Protein AF-0000000080789515 (afdb_homodimer)

pLDDT: mean 96.83, std 2.17, range [85.69, 98.94]

Solvent-accessible surface area (backbone atoms only — not comparable to full-atom values): 52303 Å² total; per-residue (Å²): 117,36,32,25,29,46,46,49,43,50,52,41,37,74,74,63,33,57,48,31,25,24,32,65,31,60,49,40,24,45,44,29,40,42,40,62,75,37,75,84,45,47,44,69,44,63,20,60,35,38,47,27,17,39,14,14,15,46,19,24,22,76,66,76,45,67,15,26,25,36,32,26,30,52,54,27,44,30,49,23,41,37,47,41,36,22,24,30,62,54,40,36,39,30,44,36,37,25,29,30,51,31,89,36,56,56,96,46,69,44,22,31,79,51,71,46,34,48,48,43,38,53,84,56,69,60,59,67,48,57,91,42,39,81,44,76,49,70,56,84,47,42,78,49,44,44,60,52,56,38,48,44,50,27,54,14,65,12,59,64,24,11,18,23,39,39,33,41,32,28,54,35,27,64,35,66,32,77,83,62,89,61,92,71,70,64,56,68,54,60,65,59,69,67,57,52,54,53,48,50,51,54,57,68,71,38,76,41,47,34,35,36,32,28,45,44,14,74,39,72,66,22,21,50,26,49,38,53,43,27,69,64,28,32,36,37,28,36,40,22,63,41,40,19,27,27,45,70,64,69,43,44,35,95,74,75,70,50,69,74,30,50,27,38,39,35,28,43,46,93,67,86,68,46,68,60,80,46,61,70,81,42,49,31,38,34,39,13,57,59,72,72,55,73,64,34,71,80,73,88,76,82,64,76,42,76,39,49,15,38,60,32,63,52,42,70,68,58,85,68,76,62,36,64,70,43,28,54,51,45,43,51,50,30,53,53,53,52,51,50,50,53,54,47,45,62,53,46,67,72,38,72,57,28,44,41,54,47,54,24,31,48,50,41,73,65,60,53,94,78,26,31,37,33,28,44,78,61,60,42,66,89,49,32,91,65,46,78,76,27,41,38,40,54,40,47,34,55,42,68,17,40,41,53,10,15,39,52,24,33,12,69,73,79,29,46,24,38,29,31,25,26,53,57,36,46,46,46,16,32,54,66,34,38,44,50,33,35,66,71,75,49,40,32,37,26,36,38,29,48,30,45,47,43,43,59,65,26,45,49,29,27,36,61,56,32,74,85,32,65,25,58,74,67,72,46,46,69,59,26,67,47,84,84,69,60,73,49,53,41,39,46,63,61,74,24,42,59,48,81,43,63,48,42,87,46,47,62,62,49,52,51,53,37,64,70,46,82,31,48,18,27,37,37,32,48,29,48,86,62,124,118,37,31,25,29,47,46,50,43,51,51,41,36,74,74,63,32,58,49,31,24,26,32,66,30,60,50,40,25,45,46,29,42,42,40,63,76,38,73,84,45,47,43,70,43,62,19,59,35,36,46,28,17,40,14,16,16,47,18,23,22,76,67,76,46,66,14,26,23,35,29,27,31,51,53,26,45,30,48,24,40,37,48,40,37,22,25,31,64,54,40,36,39,30,44,36,37,26,29,30,51,31,90,35,57,57,96,47,69,44,24,32,77,52,71,46,37,50,48,42,37,54,84,56,71,61,59,67,48,55,92,41,39,82,44,75,49,71,56,83,47,42,80,48,44,44,59,49,54,38,48,44,51,27,54,14,66,12,58,63,25,11,17,23,40,40,33,40,32,29,56,34,27,62,36,65,30,77,83,61,89,61,92,73,72,64,55,67,54,62,65,60,68,68,58,51,53,53,49,49,52,54,55,67,72,38,76,40,49,34,34,36,34,29,45,44,14,74,40,72,66,22,20,50,26,48,39,53,42,28,67,64,27,31,37,36,28,35,40,22,63,41,39,20,29,27,45,70,65,70,44,44,36,96,73,76,70,51,68,73,31,49,27,38,40,34,28,43,48,93,67,84,69,46,69,61,81,46,63,71,80,43,48,30,38,35,40,14,56,57,73,73,53,72,62,34,70,81,73,87,75,81,62,76,42,77,39,49,16,37,62,32,64,53,43,70,68,57,84,67,74,61,36,63,72,44,28,53,52,46,44,50,51,30,52,52,52,52,52,52,50,53,54,48,44,60,53,45,67,70,38,76,58,27,44,42,54,47,53,23,31,50,50,41,72,66,59,53,93,77,25,32,36,32,28,43,77,58,59,41,65,89,48,32,90,64,47,78,77,28,40,38,40,54,40,48,34,56,44,69,16,39,42,53,10,16,39,50,23,32,11,69,72,78,29,47,26,37,28,30,24,25,53,56,35,46,47,46,15,31,54,67,34,38,44,49,33,36,66,72,74,48,39,32,36,26,35,37,30,49,31,44,46,43,43,58,65,26,45,50,30,28,37,61,54,32,77,85,33,64,24,58,74,65,71,47,46,70,59,25,68,47,83,84,69,60,72,50,53,42,39,45,62,61,73,24,42,61,48,81,42,65,48,44,88,46,48,63,62,50,52,51,53,37,63,69,46,82,30,48,19,27,37,37,32,48,30,47,83,64,125

Secondary structure (DSSP, 8-state):
-EEHHHHHHHHHHHTT--EEEE---GGGHHHHHHHHH-TTSPEEEE-SSHHHHHHHHHHHHHTTS--EEEE-HHHHHHHHHHHHHHHHHTT--EEEEEEE--S-SSSSTTS--STHHHHT--S-GGGGTGGG-SEEEE--SGGGHHHHHHHHHHHHTSSSP-EEEEEEEHHHHHSEE---------------HHHHHHHHHHHHH-SSEEEEESSTTSSHHHHHHHHHHHHHHT--EETSBSSBB---STTEES---GGG-SEEEEES-S--S-TTT----SEEEEEESSTT-TT-S------SEEEE--HHHHHHH------HHHHHHHHHHHHHHHHHHHHHHHHHHTSSSBPHHHHHHHHHHH--TT-EEEEES---GGGS---TTSEE---TT--TTHHHHHHHHHHTTT--EEEEEEHHHHHHT-HHHHHHHHHHH---EEEEEEE-SB-HHHHHHHHHH-TT-HHHHHT--TTTB-----GGGGGGGGT-EEEEE--GGGHHHHHHHHHHSSSEEEEEEEB-S--/-EEHHHHHHHHHHHHT--EEEE---GGGHHHHHHHHH-TTSPEEEE-SSHHHHHHHHHHHHHTTS--EEEE-HHHHHHHHHHHHHHHHHTT--EEEEEEE--S-SSSSTTS--STHHHHT--S-GGGGTGGG-SEEEE--SGGGHHHHHHHHHHHHHSSSP-EEEEEEEHHHHHSEE---------------HHHHHHHHHHHHH-SSEEEEESSTTSSHHHHHHHHHHHHHHT--EETSBSSBB---STTEES---GGG-SEEEEES-S--S-TTT----SEEEEEESSTT-TT-S------SEEEE--HHHHHHH------HHHHHHHHHHHHHHHHHHHHHHHHHTTSSSBPHHHHHHHHHHH--TT-EEEEES---GGGS---TTSEE---TT--TTHHHHHHHHHHTTT--EEEEEEHHHHHHT-HHHHHHHHHHH---EEEEEEE-SB-HHHHHHHHHH-TT-HHHHHT--TTTB-----GGGGGGGGT-EEEEE--GGGHHHHHHHHHHSSSEEEEEEEB-S--

InterPro domains:
  IPR011766 Thiamine pyrophosphate enzyme, TPP-binding [PF02775] (389-525)
  IPR012001 Thiamine pyrophosphate enzyme, N-terminal TPP-binding domain [PF02776] (4-126)
  IPR029035 DHS-like NAD/FAD-binding domain superfamily [SSF52467] (189-367)
  IPR029061 Thiamin diphosphate-binding fold [SSF52518] (3-180)
  IPR029061 Thiamin diphosphate-binding fold [SSF52518] (353-530)
  IPR045229 Thiamine pyrophosphate enzyme [PTHR18968] (3-528)

Nearest PDB structures (foldseek):
  5d6r-assembly1_B  TM=8.059E-01  e=1.073E-26  Klebsiella pneumoniae
  2vjy-assembly1_B  TM=7.446E-01  e=4.495E-21  Kluyveromyces lactis
  2vk1-assembly2_D  TM=7.407E-01  e=8.410E-21  Saccharomyces cerevisiae
  1qpb-assembly1_A  TM=7.301E-01  e=4.961E-20  Saccharomyces pastorianus Weihenstephan 34/70
  2w93-assembly1_A  TM=7.171E-01  e=2.031E-19  Saccharomyces cerevisiae

Sequence (1062 aa):
MDSGARLILKSLQDLGVDKIFMVSGTDYAAFIEEKVRDPSLPDFVIVPHEITATAAAIGYSLSGKIGVVAVHTIPGTTNALGMIINAFTSRIPLIVIAGRSPYTETGSPASRNLRIHWTQEARDQGEIVRQWVKYDFEIRRTEQIPEVIARAYQIAFSEPKGPVYIVIPREVSIEKSEYRKVRVSTFEPGMKREDLVKAKKMIEESERPIIITWRGGRRKEWFDSIKTFADKVGIPVLNYIGEVVNYSGEMGLDRIDLSTVDLAIVVEAEVPYIPKKTKFDGKIIKVDVDPSYSYIPFYGFPCDLCIQSTVSEFFDQLDVKEKKEWKEKVKELRLQQEKKKEEEIEQLRKRRSIHPRYLSYVIGKVIGKDDVILNEYPFNPRYTKLDFGQYFADPSFGHLGWALGASFGVSLTNRKVIATVGDGAFIFGVPEAFYYAISTYGGNVTVIIYDNGGWLASAEAVEEVFPEGLAKAKQYFPGADFKRYNIGETAKVFGGYYRLVEDVNEVEESVREAYNFRGISVLQVIVDRVRMDSGARLILKSLQDLGVDKIFMVSGTDYAAFIEEKVRDPSLPDFVIVPHEITATAAAIGYSLSGKIGVVAVHTIPGTTNALGMIINAFTSRIPLIVIAGRSPYTETGSPASRNLRIHWTQEARDQGEIVRQWVKYDFEIRRTEQIPEVIARAYQIAFSEPKGPVYIVIPREVSIEKSEYRKVRVSTFEPGMKREDLVKAKKMIEESERPIIITWRGGRRKEWFDSIKTFADKVGIPVLNYIGEVVNYSGEMGLDRIDLSTVDLAIVVEAEVPYIPKKTKFDGKIIKVDVDPSYSYIPFYGFPCDLCIQSTVS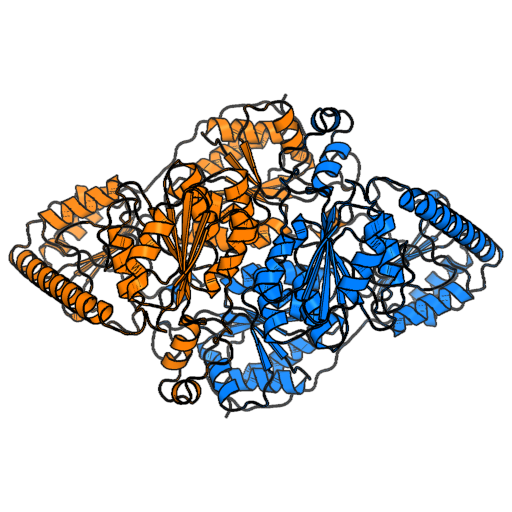EFFDQLDVKEKKEWKEKVKELRLQQEKKKEEEIEQLRKRRSIHPRYLSYVIGKVIGKDDVILNEYPFNPRYTKLDFGQYFADPSFGHLGWALGASFGVSLTNRKVIATVGDGAFIFGVPEAFYYAISTYGGNVTVIIYDNGGWLASAEAVEEVFPEGLAKAKQYFPGADFKRYNIGETAKVFGGYYRLVEDVNEVEESVREAYNFRGISVLQVIVDRVR

Structure (mmCIF, N/CA/C/O backbone):
data_AF-0000000080789515-model_v1
#
loop_
_entity.id
_entity.type
_entity.pdbx_description
1 polymer '2-oxoacid oxidoreductase (ferredoxin)'
#
loop_
_atom_site.group_PDB
_atom_site.id
_atom_site.type_symbol
_atom_site.label_atom_id
_atom_site.label_alt_id
_atom_site.label_comp_id
_atom_site.label_asym_id
_atom_site.label_entity_id
_atom_site.label_seq_id
_atom_site.pdbx_PDB_ins_code
_atom_site.Cartn_x
_atom_site.Cartn_y
_atom_site.Cartn_z
_atom_site.occupancy
_atom_site.B_iso_or_equiv
_atom_site.auth_seq_id
_atom_site.auth_comp_id
_atom_site.auth_asym_id
_atom_site.auth_atom_id
_atom_site.pdbx_PDB_model_num
ATOM 1 N N . MET A 1 1 ? -38.531 2.799 2.861 1 91.19 1 MET A N 1
ATOM 2 C CA . MET A 1 1 ? -37.344 3.18 2.072 1 91.19 1 MET A CA 1
ATOM 3 C C . MET A 1 1 ? -36.062 2.922 2.848 1 91.19 1 MET A C 1
ATOM 5 O O . MET A 1 1 ? -36.031 3.068 4.07 1 91.19 1 MET A O 1
ATOM 9 N N . ASP A 1 2 ? -35.125 2.416 2.135 1 94.38 2 ASP A N 1
ATOM 10 C CA . ASP A 1 2 ? -33.875 2.057 2.75 1 94.38 2 ASP A CA 1
ATOM 11 C C . ASP A 1 2 ? -32.75 3.039 2.35 1 94.38 2 ASP A C 1
ATOM 13 O O . ASP A 1 2 ? -32.812 3.639 1.274 1 94.38 2 ASP A O 1
ATOM 17 N N . SER A 1 3 ? -31.859 3.287 3.27 1 97.12 3 SER A N 1
ATOM 18 C CA . SER A 1 3 ? -30.688 4.105 2.926 1 97.12 3 SER A CA 1
ATOM 19 C C . SER A 1 3 ? -29.828 3.43 1.865 1 97.12 3 SER A C 1
ATOM 21 O O . SER A 1 3 ? -29.938 2.221 1.646 1 97.12 3 SER A O 1
ATOM 23 N N . GLY A 1 4 ? -29.047 4.211 1.137 1 98.12 4 GLY A N 1
ATOM 24 C CA . GLY A 1 4 ? -28.125 3.637 0.176 1 98.12 4 GLY A CA 1
ATOM 25 C C . GLY A 1 4 ? -27.25 2.551 0.768 1 98.12 4 GLY A C 1
ATOM 26 O O . GLY A 1 4 ? -27.031 1.507 0.146 1 98.12 4 GLY A O 1
ATOM 27 N N . ALA A 1 5 ? -26.734 2.75 1.96 1 98.19 5 ALA A N 1
ATOM 28 C CA . ALA A 1 5 ? -25.906 1.765 2.641 1 98.19 5 ALA A CA 1
ATOM 29 C C . ALA A 1 5 ? -26.656 0.463 2.871 1 98.19 5 ALA A C 1
ATOM 31 O O . ALA A 1 5 ? -26.125 -0.625 2.639 1 98.19 5 ALA A O 1
ATOM 32 N N . ARG A 1 6 ? -27.875 0.578 3.328 1 97.94 6 ARG A N 1
ATOM 33 C CA . ARG A 1 6 ? -28.688 -0.613 3.574 1 97.94 6 ARG A CA 1
ATOM 34 C C . ARG A 1 6 ? -28.969 -1.364 2.275 1 97.94 6 ARG A C 1
ATOM 36 O O . ARG A 1 6 ? -28.922 -2.596 2.242 1 97.94 6 ARG A O 1
ATOM 43 N N . LEU A 1 7 ? -29.297 -0.606 1.227 1 98.25 7 LEU A N 1
ATOM 44 C CA . LEU A 1 7 ? -29.562 -1.22 -0.071 1 98.25 7 LEU A CA 1
ATOM 45 C C . LEU A 1 7 ? -28.344 -2.016 -0.551 1 98.25 7 LEU A C 1
ATOM 47 O O . LEU A 1 7 ? -28.5 -3.117 -1.087 1 98.25 7 LEU A O 1
ATOM 51 N N . ILE A 1 8 ? -27.141 -1.498 -0.372 1 98.56 8 ILE A N 1
ATOM 52 C CA . ILE A 1 8 ? -25.922 -2.178 -0.775 1 98.56 8 ILE A CA 1
ATOM 53 C C . ILE A 1 8 ? -25.75 -3.459 0.04 1 98.56 8 ILE A C 1
ATOM 55 O O . ILE A 1 8 ? -25.531 -4.535 -0.521 1 98.56 8 ILE A O 1
ATOM 59 N N . LEU A 1 9 ? -25.844 -3.365 1.346 1 98.44 9 LEU A N 1
ATOM 60 C CA . LEU A 1 9 ? -25.641 -4.504 2.236 1 98.44 9 LEU A CA 1
ATOM 61 C C . LEU A 1 9 ? -26.672 -5.598 1.967 1 98.44 9 LEU A C 1
ATOM 63 O O . LEU A 1 9 ? -26.312 -6.781 1.92 1 98.44 9 LEU A O 1
ATOM 67 N N . LYS A 1 10 ? -27.922 -5.219 1.747 1 97.56 10 LYS A N 1
ATOM 68 C CA . LYS A 1 10 ? -28.984 -6.188 1.458 1 97.56 10 LYS A CA 1
ATOM 69 C C . LYS A 1 10 ? -28.75 -6.867 0.112 1 97.56 10 LYS A C 1
ATOM 71 O O . LYS A 1 10 ? -28.953 -8.078 -0.025 1 97.56 10 LYS A O 1
ATOM 76 N N . SER A 1 11 ? -28.391 -6.027 -0.864 1 97.81 11 SER A N 1
ATOM 77 C CA . SER A 1 11 ? -28.109 -6.578 -2.188 1 97.81 11 SER A CA 1
ATOM 78 C C . SER A 1 11 ? -26.969 -7.586 -2.145 1 97.81 11 SER A C 1
ATOM 80 O O . SER A 1 11 ? -27.047 -8.633 -2.787 1 97.81 11 SER A O 1
ATOM 82 N N . LEU A 1 12 ? -25.922 -7.289 -1.385 1 98.38 12 LEU A N 1
ATOM 83 C CA . LEU A 1 12 ? -24.797 -8.211 -1.224 1 98.38 12 LEU A CA 1
ATOM 84 C C . LEU A 1 12 ? -25.234 -9.477 -0.495 1 98.38 12 LEU A C 1
ATOM 86 O O . LEU A 1 12 ? -24.844 -10.578 -0.878 1 98.38 12 LEU A O 1
ATOM 90 N N . GLN A 1 13 ? -26 -9.281 0.517 1 97.69 13 GLN A N 1
ATOM 91 C CA . GLN A 1 13 ? -26.516 -10.414 1.277 1 97.69 13 GLN A CA 1
ATOM 92 C C . GLN A 1 13 ? -27.328 -11.352 0.387 1 97.69 13 GLN A C 1
ATOM 94 O O . GLN A 1 13 ? -27.203 -12.57 0.489 1 97.69 13 GLN A O 1
ATOM 99 N N . ASP A 1 14 ? -28.141 -10.75 -0.471 1 96.62 14 ASP A N 1
ATOM 100 C CA . ASP A 1 14 ? -28.969 -11.523 -1.387 1 96.62 14 ASP A CA 1
ATOM 101 C C . ASP A 1 14 ? -28.109 -12.367 -2.332 1 96.62 14 ASP A C 1
ATOM 103 O O . ASP A 1 14 ? -28.547 -13.43 -2.781 1 96.62 14 ASP A O 1
ATOM 107 N N . LEU A 1 15 ? -26.938 -11.891 -2.596 1 97.19 15 LEU A N 1
ATOM 108 C CA . LEU A 1 15 ? -26.031 -12.609 -3.479 1 97.19 15 LEU A CA 1
ATOM 109 C C . LEU A 1 15 ? -25.297 -13.711 -2.723 1 97.19 15 LEU A C 1
ATOM 111 O O . LEU A 1 15 ? -24.594 -14.531 -3.33 1 97.19 15 LEU A O 1
ATOM 115 N N . GLY A 1 16 ? -25.359 -13.695 -1.408 1 97.25 16 GLY A N 1
ATOM 116 C CA . GLY A 1 16 ? -24.719 -14.734 -0.607 1 97.25 16 GLY A CA 1
ATOM 117 C C . GLY A 1 16 ? -23.5 -14.234 0.156 1 97.25 16 GLY A C 1
ATOM 118 O O . GLY A 1 16 ? -22.75 -15.031 0.72 1 97.25 16 GLY A O 1
ATOM 119 N N . VAL A 1 17 ? -23.312 -12.938 0.226 1 98.5 17 VAL A N 1
ATOM 120 C CA . VAL A 1 17 ? -22.203 -12.375 0.977 1 98.5 17 VAL A CA 1
ATOM 121 C C . VAL A 1 17 ? -22.516 -12.406 2.471 1 98.5 17 VAL A C 1
ATOM 123 O O . VAL A 1 17 ? -23.547 -11.891 2.906 1 98.5 17 VAL A O 1
ATOM 126 N N . ASP A 1 18 ? -21.578 -12.953 3.223 1 98.06 18 ASP A N 1
ATOM 127 C CA . ASP A 1 18 ? -21.812 -13.039 4.66 1 98.06 18 ASP A CA 1
ATOM 128 C C . ASP A 1 18 ? -20.797 -12.203 5.43 1 98.06 18 ASP A C 1
ATOM 130 O O . ASP A 1 18 ? -21.016 -11.875 6.602 1 98.06 18 ASP A O 1
ATOM 134 N N . LYS A 1 19 ? -19.719 -11.883 4.758 1 98.25 19 LYS A N 1
ATOM 135 C CA . LYS A 1 19 ? -18.672 -11.086 5.402 1 98.25 19 LYS A CA 1
ATOM 136 C C . LYS A 1 19 ? -18.156 -10 4.469 1 98.25 19 LYS A C 1
ATOM 138 O O . LYS A 1 19 ? -18.016 -10.227 3.264 1 98.25 19 LYS A O 1
ATOM 143 N N . ILE A 1 20 ? -17.859 -8.914 5.016 1 98.75 20 ILE A N 1
ATOM 144 C CA . ILE A 1 20 ? -17.141 -7.824 4.359 1 98.75 20 ILE A CA 1
ATOM 145 C C . ILE A 1 20 ? -15.867 -7.504 5.133 1 98.75 20 ILE A C 1
ATOM 147 O O . ILE A 1 20 ? -15.922 -7.094 6.293 1 98.75 20 ILE A O 1
ATOM 151 N N . PHE A 1 21 ? -14.719 -7.812 4.543 1 98.81 21 PHE A N 1
ATOM 152 C CA . PHE A 1 21 ? -13.461 -7.379 5.137 1 98.81 21 PHE A CA 1
ATOM 153 C C . PHE A 1 21 ? -13.297 -5.867 5.02 1 98.81 21 PHE A C 1
ATOM 155 O O . PHE A 1 21 ? -13.391 -5.312 3.922 1 98.81 21 PHE A O 1
ATOM 162 N N . MET A 1 22 ? -13.008 -5.207 6.148 1 97.75 22 MET A N 1
ATOM 163 C CA . MET A 1 22 ? -13.242 -3.768 6.113 1 97.75 22 MET A CA 1
ATOM 164 C C . MET A 1 22 ? -12.102 -3.016 6.793 1 97.75 22 MET A C 1
ATOM 166 O O . MET A 1 22 ? -11.602 -3.441 7.836 1 97.75 22 MET A O 1
ATOM 170 N N . VAL A 1 23 ? -11.641 -2.008 6.129 1 97.19 23 VAL A N 1
ATOM 171 C CA . VAL A 1 23 ? -10.922 -0.888 6.727 1 97.19 23 VAL A CA 1
ATOM 172 C C . VAL A 1 23 ? -11.75 0.387 6.598 1 97.19 23 VAL A C 1
ATOM 174 O O . VAL A 1 23 ? -11.727 1.047 5.555 1 97.19 23 VAL A O 1
ATOM 177 N N . SER A 1 24 ? -12.367 0.762 7.656 1 93.69 24 SER A N 1
ATOM 178 C CA . SER A 1 24 ? -13.398 1.795 7.617 1 93.69 24 SER A CA 1
ATOM 179 C C . SER A 1 24 ? -12.781 3.189 7.707 1 93.69 24 SER A C 1
ATOM 181 O O . SER A 1 24 ? -11.594 3.334 8 1 93.69 24 SER A O 1
ATOM 183 N N . GLY A 1 25 ? -13.508 4.098 7.391 1 93.94 25 GLY A N 1
ATOM 184 C CA . GLY A 1 25 ? -13.234 5.523 7.516 1 93.94 25 GLY A CA 1
ATOM 185 C C . GLY A 1 25 ? -14.484 6.355 7.707 1 93.94 25 GLY A C 1
ATOM 186 O O . GLY A 1 25 ? -15.555 5.816 7.996 1 93.94 25 GLY A O 1
ATOM 187 N N . THR A 1 26 ? -14.297 7.617 7.617 1 94 26 THR A N 1
ATOM 188 C CA . THR A 1 26 ? -15.383 8.555 7.867 1 94 26 THR A CA 1
ATOM 189 C C . THR A 1 26 ? -16.484 8.391 6.828 1 94 26 THR A C 1
ATOM 191 O O . THR A 1 26 ? -17.609 8.883 7.02 1 94 26 THR A O 1
ATOM 194 N N . ASP A 1 27 ? -16.203 7.68 5.801 1 94.56 27 ASP A N 1
ATOM 195 C CA . ASP A 1 27 ? -17.141 7.504 4.695 1 94.56 27 ASP A CA 1
ATOM 196 C C . ASP A 1 27 ? -18.094 6.348 4.965 1 94.56 27 ASP A C 1
ATOM 198 O O . ASP A 1 27 ? -19.078 6.168 4.242 1 94.56 27 ASP A O 1
ATOM 202 N N . TYR A 1 28 ? -18.016 5.578 6.023 1 96.44 28 TYR A N 1
ATOM 203 C CA . TYR A 1 28 ? -18.828 4.383 6.223 1 96.44 28 TYR A CA 1
ATOM 204 C C . TYR A 1 28 ? -19.812 4.578 7.363 1 96.44 28 TYR A C 1
ATOM 206 O O . TYR A 1 28 ? -20.344 3.609 7.906 1 96.44 28 TYR A O 1
ATOM 214 N N . ALA A 1 29 ? -20.062 5.82 7.719 1 96.75 29 ALA A N 1
ATOM 215 C CA . ALA A 1 29 ? -20.969 6.137 8.82 1 96.75 29 ALA A CA 1
ATOM 216 C C . ALA A 1 29 ? -22.328 5.449 8.625 1 96.75 29 ALA A C 1
ATOM 218 O O . ALA A 1 29 ? -22.844 4.836 9.555 1 96.75 29 ALA A O 1
ATOM 219 N N . ALA A 1 30 ? -22.875 5.457 7.438 1 97.44 30 ALA A N 1
ATOM 220 C CA . ALA A 1 30 ? -24.188 4.891 7.16 1 97.44 30 ALA A CA 1
ATOM 221 C C . ALA A 1 30 ? -24.156 3.367 7.242 1 97.44 30 ALA A C 1
ATOM 223 O O . ALA A 1 30 ? -25.125 2.744 7.684 1 97.44 30 ALA A O 1
ATOM 224 N N . PHE A 1 31 ? -23.078 2.746 6.793 1 98 31 PHE A N 1
ATOM 225 C CA . PHE A 1 31 ? -22.938 1.298 6.863 1 98 31 PHE A CA 1
ATOM 226 C C . PHE A 1 31 ? -22.938 0.821 8.312 1 98 31 PHE A C 1
ATOM 228 O O . PHE A 1 31 ? -23.609 -0.151 8.648 1 98 31 PHE A O 1
ATOM 235 N N . ILE A 1 32 ? -22.188 1.527 9.133 1 97.44 32 ILE A N 1
ATOM 236 C CA . ILE A 1 32 ? -22.078 1.179 10.547 1 97.44 32 ILE A CA 1
ATOM 237 C C . ILE A 1 32 ? -23.438 1.325 11.219 1 97.44 32 ILE A C 1
ATOM 239 O O . ILE A 1 32 ? -23.859 0.435 11.961 1 97.44 32 ILE A O 1
ATOM 243 N N . GLU A 1 33 ? -24.141 2.445 10.945 1 97.62 33 GLU A N 1
ATOM 244 C CA . GLU A 1 33 ? -25.453 2.682 11.516 1 97.62 33 GLU A CA 1
ATOM 245 C C . GLU A 1 33 ? -26.422 1.569 11.133 1 97.62 33 GLU A C 1
ATOM 247 O O . GLU A 1 33 ? -27.172 1.069 11.977 1 97.62 33 GLU A O 1
ATOM 252 N N . GLU A 1 34 ? -26.406 1.184 9.844 1 97.69 34 GLU A N 1
ATOM 253 C CA . GLU A 1 34 ? -27.328 0.162 9.359 1 97.69 34 GLU A CA 1
ATOM 254 C C . GLU A 1 34 ? -27 -1.203 9.953 1 97.69 34 GLU A C 1
ATOM 256 O O . GLU A 1 34 ? -27.906 -1.995 10.234 1 97.69 34 GLU A O 1
ATOM 261 N N . LYS A 1 35 ? -25.703 -1.534 10.125 1 97.56 35 LYS A N 1
ATOM 262 C CA . LYS A 1 35 ? -25.312 -2.801 10.742 1 97.56 35 LYS A CA 1
ATOM 263 C C . LYS A 1 35 ? -25.828 -2.891 12.18 1 97.56 35 LYS A C 1
ATOM 265 O O . LYS A 1 35 ? -26.234 -3.961 12.633 1 97.56 35 LYS A O 1
ATOM 270 N N . VAL A 1 36 ? -25.734 -1.794 12.938 1 97.5 36 VAL A N 1
ATOM 271 C CA . VAL A 1 36 ? -26.234 -1.762 14.312 1 97.5 36 VAL A CA 1
ATOM 272 C C . VAL A 1 36 ? -27.75 -1.935 14.312 1 97.5 36 VAL A C 1
ATOM 274 O O . VAL A 1 36 ? -28.297 -2.641 15.164 1 97.5 36 VAL A O 1
ATOM 277 N N . ARG A 1 37 ? -28.453 -1.349 13.367 1 96.69 37 ARG A N 1
ATOM 278 C CA . ARG A 1 37 ? -29.906 -1.424 13.25 1 96.69 37 ARG A CA 1
ATOM 279 C C . ARG A 1 37 ? -30.344 -2.838 12.891 1 96.69 37 ARG A C 1
ATOM 281 O O . ARG A 1 37 ? -31.375 -3.311 13.375 1 96.69 37 ARG A O 1
ATOM 288 N N . ASP A 1 38 ? -29.594 -3.471 12.055 1 97.44 38 ASP A N 1
ATOM 289 C CA . ASP A 1 38 ? -29.922 -4.809 11.578 1 97.44 38 ASP A CA 1
ATOM 290 C C . ASP A 1 38 ? -28.719 -5.734 11.633 1 97.44 38 ASP A C 1
ATOM 292 O O . ASP A 1 38 ? -28 -5.879 10.641 1 97.44 38 ASP A O 1
ATOM 296 N N . PRO A 1 39 ? -28.547 -6.449 12.68 1 96.25 39 PRO A N 1
ATOM 297 C CA . PRO A 1 39 ? -27.359 -7.293 12.883 1 96.25 39 PRO A CA 1
ATOM 298 C C . PRO A 1 39 ? -27.312 -8.484 11.93 1 96.25 39 PRO A C 1
ATOM 300 O O . PRO A 1 39 ? -26.297 -9.172 11.836 1 96.25 39 PRO A O 1
ATOM 303 N N . SER A 1 40 ? -28.375 -8.727 11.148 1 97.5 40 SER A N 1
ATOM 304 C CA . SER A 1 40 ? -28.422 -9.867 10.242 1 97.5 40 SER A CA 1
ATOM 305 C C . SER A 1 40 ? -27.688 -9.562 8.938 1 97.5 40 SER A C 1
ATOM 307 O O . SER A 1 40 ? -27.406 -10.477 8.156 1 97.5 40 SER A O 1
ATOM 309 N N . LEU A 1 41 ? -27.359 -8.297 8.664 1 97.88 41 LEU A N 1
ATOM 310 C CA . LEU A 1 41 ? -26.578 -7.914 7.496 1 97.88 41 LEU A CA 1
ATOM 311 C C . LEU A 1 41 ? -25.172 -8.5 7.566 1 97.88 41 LEU A C 1
ATOM 313 O O . LEU A 1 41 ? -24.766 -9.008 8.617 1 97.88 41 LEU A O 1
ATOM 317 N N . PRO A 1 42 ? -24.438 -8.508 6.441 1 98.38 42 PRO A N 1
ATOM 318 C CA . PRO A 1 42 ? -23.094 -9.117 6.449 1 98.38 42 PRO A CA 1
ATOM 319 C C . PRO A 1 42 ? -22.234 -8.625 7.602 1 98.38 42 PRO A C 1
ATOM 321 O O . PRO A 1 42 ? -22.297 -7.453 7.973 1 98.38 42 PRO A O 1
ATOM 324 N N . ASP A 1 43 ? -21.469 -9.539 8.125 1 97.94 43 ASP A N 1
ATOM 325 C CA . ASP A 1 43 ? -20.547 -9.18 9.203 1 97.94 43 ASP A CA 1
ATOM 326 C C . ASP A 1 43 ? -19.422 -8.297 8.688 1 97.94 43 ASP A C 1
ATOM 328 O O . ASP A 1 43 ? -18.891 -8.523 7.598 1 97.94 43 ASP A O 1
ATOM 332 N N . PHE A 1 44 ? -19.141 -7.258 9.445 1 97.81 44 PHE A N 1
ATOM 333 C CA . PHE A 1 44 ? -17.938 -6.477 9.172 1 97.81 44 PHE A CA 1
ATOM 334 C C . PHE A 1 44 ? -16.734 -7.078 9.867 1 97.81 44 PHE A C 1
ATOM 336 O O . PHE A 1 44 ? -16.688 -7.152 11.102 1 97.81 44 PHE A O 1
ATOM 343 N N . VAL A 1 45 ? -15.727 -7.559 9.117 1 98.12 45 VAL A N 1
ATOM 344 C CA . VAL A 1 45 ? -14.469 -8.078 9.641 1 98.12 45 VAL A CA 1
ATOM 345 C C . VAL A 1 45 ? -13.391 -7.008 9.555 1 98.12 45 VAL A C 1
ATOM 347 O O . VAL A 1 45 ? -12.805 -6.785 8.492 1 98.12 45 VAL A O 1
ATOM 350 N N . ILE A 1 46 ? -13.07 -6.465 10.656 1 96.75 46 ILE A N 1
ATOM 351 C CA . ILE A 1 46 ? -12.109 -5.367 10.695 1 96.75 46 ILE A CA 1
ATOM 352 C C . ILE A 1 46 ? -10.688 -5.922 10.625 1 96.75 46 ILE A C 1
ATOM 354 O O . ILE A 1 46 ? -10.305 -6.758 11.445 1 96.75 46 ILE A O 1
ATOM 358 N N . VAL A 1 47 ? -9.961 -5.5 9.656 1 97.06 47 VAL A N 1
ATOM 359 C CA . VAL A 1 47 ? -8.539 -5.762 9.492 1 97.06 47 VAL A CA 1
ATOM 360 C C . VAL A 1 47 ? -7.777 -4.445 9.383 1 97.06 47 VAL A C 1
ATOM 362 O O . VAL A 1 47 ? -7.938 -3.709 8.406 1 97.06 47 VAL A O 1
ATOM 365 N N . PRO A 1 48 ? -6.973 -4.105 10.32 1 96.06 48 PRO A N 1
ATOM 366 C CA . PRO A 1 48 ? -6.426 -2.752 10.414 1 96.06 48 PRO A CA 1
ATOM 367 C C . PRO A 1 48 ? -5.32 -2.488 9.391 1 96.06 48 PRO A C 1
ATOM 369 O O . PRO A 1 48 ? -4.281 -1.916 9.734 1 96.06 48 PRO A O 1
ATOM 372 N N . HIS A 1 49 ? -5.508 -2.805 8.156 1 98.19 49 HIS A N 1
ATOM 373 C CA . HIS A 1 49 ? -4.684 -2.455 7.008 1 98.19 49 HIS A CA 1
ATOM 374 C C . HIS A 1 49 ? -5.281 -3.002 5.715 1 98.19 49 HIS A C 1
ATOM 376 O O . HIS A 1 49 ? -5.605 -4.188 5.633 1 98.19 49 HIS A O 1
ATOM 382 N N . GLU A 1 50 ? -5.312 -2.254 4.688 1 98.44 50 GLU A N 1
ATOM 383 C CA . GLU A 1 50 ? -6.027 -2.619 3.469 1 98.44 50 GLU A CA 1
ATOM 384 C C . GLU A 1 50 ? -5.301 -3.73 2.717 1 98.44 50 GLU A C 1
ATOM 386 O O . GLU A 1 50 ? -5.934 -4.555 2.053 1 98.44 50 GLU A O 1
ATOM 391 N N . ILE A 1 51 ? -3.91 -3.844 2.795 1 98.62 51 ILE A N 1
ATOM 392 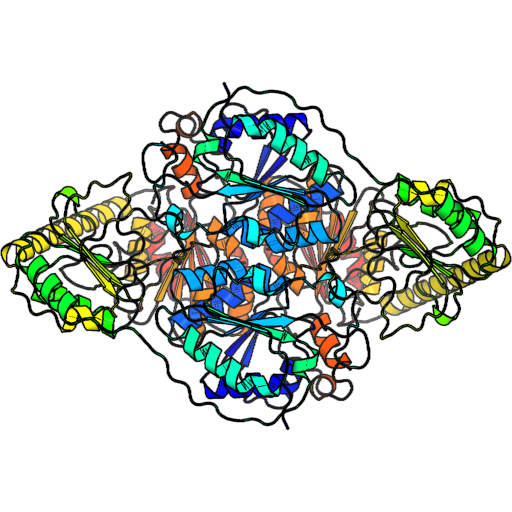C CA . ILE A 1 51 ? -3.189 -4.953 2.178 1 98.62 51 ILE A CA 1
ATOM 393 C C . ILE A 1 51 ? -3.715 -6.277 2.727 1 98.62 51 ILE A C 1
ATOM 395 O O . ILE A 1 51 ? -4.113 -7.156 1.96 1 98.62 51 ILE A O 1
ATOM 399 N N . THR A 1 52 ? -3.803 -6.387 4.051 1 98.75 52 THR A N 1
ATOM 400 C CA . THR A 1 52 ? -4.223 -7.613 4.715 1 98.75 52 THR A CA 1
ATOM 401 C C . THR A 1 52 ? -5.715 -7.852 4.52 1 98.75 52 THR A C 1
ATOM 403 O O . THR A 1 52 ? -6.145 -8.984 4.297 1 98.75 52 THR A O 1
ATOM 406 N N . ALA A 1 53 ? -6.488 -6.773 4.543 1 98.88 53 ALA A N 1
ATOM 407 C CA . ALA A 1 53 ? -7.938 -6.895 4.379 1 98.88 53 ALA A CA 1
ATOM 408 C C . ALA A 1 53 ? -8.289 -7.391 2.979 1 98.88 53 ALA A C 1
ATOM 410 O O . ALA A 1 53 ? -9.117 -8.297 2.822 1 98.88 53 ALA A O 1
ATOM 411 N N . THR A 1 54 ? -7.684 -6.773 1.995 1 98.94 54 THR A N 1
ATOM 412 C CA . THR A 1 54 ? -7.961 -7.156 0.615 1 98.94 54 THR A CA 1
ATOM 413 C C . THR A 1 54 ? -7.457 -8.57 0.33 1 98.94 54 THR A C 1
ATOM 415 O O . THR A 1 54 ? -8.133 -9.344 -0.346 1 98.94 54 THR A O 1
ATOM 418 N N . ALA A 1 55 ? -6.281 -8.898 0.886 1 98.94 55 ALA A N 1
ATOM 419 C CA . ALA A 1 55 ? -5.766 -10.258 0.746 1 98.94 55 ALA A CA 1
ATOM 420 C C . ALA A 1 55 ? -6.699 -11.273 1.407 1 98.94 55 ALA A C 1
ATOM 422 O O . ALA A 1 55 ? -6.891 -12.375 0.897 1 98.94 55 ALA A O 1
ATOM 423 N N . ALA A 1 56 ? -7.25 -10.891 2.518 1 98.94 56 ALA A N 1
ATOM 424 C CA . ALA A 1 56 ? -8.203 -11.758 3.195 1 98.94 56 ALA A CA 1
ATOM 425 C C . ALA A 1 56 ? -9.422 -12.031 2.316 1 98.94 56 ALA A C 1
ATOM 427 O O . ALA A 1 56 ? -9.891 -13.164 2.219 1 98.94 56 ALA A O 1
ATOM 428 N N . ALA A 1 57 ? -9.93 -10.984 1.681 1 98.94 57 ALA A N 1
ATOM 429 C CA . ALA A 1 57 ? -11.055 -11.141 0.762 1 98.94 57 ALA A CA 1
ATOM 430 C C . ALA A 1 57 ? -10.695 -12.07 -0.396 1 98.94 57 ALA A C 1
ATOM 432 O O . ALA A 1 57 ? -11.516 -12.883 -0.828 1 98.94 57 ALA A O 1
ATOM 433 N N . ILE A 1 58 ? -9.484 -11.984 -0.883 1 98.88 58 ILE A N 1
ATOM 434 C CA . ILE A 1 58 ? -8.992 -12.859 -1.941 1 98.88 58 ILE A CA 1
ATOM 435 C C . ILE A 1 58 ? -8.984 -14.305 -1.454 1 98.88 58 ILE A C 1
ATOM 437 O O . ILE A 1 58 ? -9.484 -15.203 -2.141 1 98.88 58 ILE A O 1
ATOM 441 N N . GLY A 1 59 ? -8.398 -14.516 -0.214 1 98.81 59 GLY A N 1
ATOM 442 C CA . GLY A 1 59 ? -8.383 -15.852 0.35 1 98.81 59 GLY A CA 1
ATOM 443 C C . GLY A 1 59 ? -9.773 -16.438 0.526 1 98.81 59 GLY A C 1
ATOM 444 O O . GLY A 1 59 ? -9.992 -17.625 0.267 1 98.81 59 GLY A O 1
ATOM 445 N N . TYR A 1 60 ? -10.672 -15.562 0.948 1 98.75 60 TYR A N 1
ATOM 446 C CA . TYR A 1 60 ? -12.062 -15.977 1.115 1 98.75 60 TYR A CA 1
ATOM 447 C C . TYR A 1 60 ? -12.672 -16.391 -0.217 1 98.75 60 TYR A C 1
ATOM 449 O O . TYR A 1 60 ? -13.383 -17.406 -0.294 1 98.75 60 TYR A O 1
ATOM 457 N N . SER A 1 61 ? -12.367 -15.672 -1.241 1 98.5 61 SER A N 1
ATOM 458 C CA . SER A 1 61 ? -12.828 -15.969 -2.594 1 98.5 61 SER A CA 1
ATOM 459 C C . SER A 1 61 ? -12.258 -17.281 -3.094 1 98.5 61 SER A C 1
ATOM 461 O O . SER A 1 61 ? -12.977 -18.109 -3.674 1 98.5 61 SER A O 1
ATOM 463 N N . LEU A 1 62 ? -10.977 -17.547 -2.848 1 97.94 62 LEU A N 1
ATOM 464 C CA . LEU A 1 62 ? -10.305 -18.766 -3.287 1 97.94 62 LEU A CA 1
ATOM 465 C C . LEU A 1 62 ? -10.906 -19.984 -2.615 1 97.94 62 LEU A C 1
ATOM 467 O O . LEU A 1 62 ? -10.797 -21.109 -3.129 1 97.94 62 LEU A O 1
ATOM 471 N N . SER A 1 63 ? -11.57 -19.75 -1.502 1 96.62 63 SER A N 1
ATOM 472 C CA . SER A 1 63 ? -12.164 -20.844 -0.743 1 96.62 63 SER A CA 1
ATOM 473 C C . SER A 1 63 ? -13.617 -21.078 -1.142 1 96.62 63 SER A C 1
ATOM 475 O O . SER A 1 63 ? -14.352 -21.781 -0.455 1 96.62 63 SER A O 1
ATOM 477 N N . GLY A 1 64 ? -14.086 -20.438 -2.168 1 95.44 64 GLY A N 1
ATOM 478 C CA . GLY A 1 64 ? -15.406 -20.703 -2.723 1 95.44 64 GLY A CA 1
ATOM 479 C C . GLY A 1 64 ? -16.469 -19.719 -2.248 1 95.44 64 GLY A C 1
ATOM 480 O O . GLY A 1 64 ? -17.641 -19.859 -2.594 1 95.44 64 GLY A O 1
ATOM 481 N N . LYS A 1 65 ? -16.047 -18.719 -1.45 1 97.25 65 LYS A N 1
ATOM 482 C CA . LYS A 1 65 ? -16.953 -17.688 -0.981 1 97.25 65 LYS A CA 1
ATOM 483 C C . LYS A 1 65 ? -16.844 -16.422 -1.839 1 97.25 65 LYS A C 1
ATOM 485 O O . LYS A 1 65 ? -16.031 -16.359 -2.758 1 97.25 65 LYS A O 1
ATOM 490 N N . ILE A 1 66 ? -17.75 -15.492 -1.614 1 98.19 66 ILE A N 1
ATOM 491 C CA . ILE A 1 66 ? -17.688 -14.211 -2.311 1 98.19 66 ILE A CA 1
ATOM 492 C C . ILE A 1 66 ? -16.812 -13.242 -1.514 1 98.19 66 ILE A C 1
ATOM 494 O O . ILE A 1 66 ? -17.172 -12.852 -0.399 1 98.19 66 ILE A O 1
ATOM 498 N N . GLY A 1 67 ? -15.609 -12.953 -2.072 1 98.69 67 GLY A N 1
ATOM 499 C CA . GLY A 1 67 ? -14.711 -12 -1.429 1 98.69 67 GLY A CA 1
ATOM 500 C C . GLY A 1 67 ? -15.133 -10.555 -1.617 1 98.69 67 GLY A C 1
ATOM 501 O O . GLY A 1 67 ? -15.234 -10.078 -2.748 1 98.69 67 GLY A O 1
ATOM 502 N N . VAL A 1 68 ? -15.453 -9.844 -0.519 1 98.94 68 VAL A N 1
ATOM 503 C CA . VAL A 1 68 ? -15.812 -8.43 -0.532 1 98.94 68 VAL A CA 1
ATOM 504 C C . VAL A 1 68 ? -14.914 -7.66 0.429 1 98.94 68 VAL A C 1
ATOM 506 O O . VAL A 1 68 ? -14.711 -8.078 1.571 1 98.94 68 VAL A O 1
ATOM 509 N N . VAL A 1 69 ? -14.312 -6.594 -0.057 1 98.94 69 VAL A N 1
ATOM 510 C CA . VAL A 1 69 ? -13.508 -5.723 0.799 1 98.94 69 VAL A CA 1
ATOM 511 C C . VAL A 1 69 ? -14.016 -4.285 0.688 1 98.94 69 VAL A C 1
ATOM 513 O O . VAL A 1 69 ? -14.391 -3.836 -0.397 1 98.94 69 VAL A O 1
ATOM 516 N N . ALA A 1 70 ? -14.141 -3.611 1.806 1 98.75 70 ALA A N 1
ATOM 517 C CA . ALA A 1 70 ? -14.508 -2.199 1.873 1 98.75 70 ALA A CA 1
ATOM 518 C C . ALA A 1 70 ? -13.336 -1.348 2.34 1 98.75 70 ALA A C 1
ATOM 520 O O . ALA A 1 70 ? -12.773 -1.586 3.412 1 98.75 70 ALA A O 1
ATOM 521 N N . VAL A 1 71 ? -12.938 -0.347 1.521 1 98.38 71 VAL A N 1
ATOM 522 C CA . VAL A 1 71 ? -11.758 0.448 1.835 1 98.38 71 VAL A CA 1
ATOM 523 C C . VAL A 1 71 ? -12.133 1.928 1.893 1 98.38 71 VAL A C 1
ATOM 525 O O . VAL A 1 71 ? -13.141 2.342 1.319 1 98.38 71 VAL A O 1
ATOM 528 N N . HIS A 1 72 ? -11.312 2.676 2.59 1 97.12 72 HIS A N 1
ATOM 529 C CA . HIS A 1 72 ? -11.547 4.098 2.82 1 97.12 72 HIS A CA 1
ATOM 530 C C . HIS A 1 72 ? -11.102 4.93 1.619 1 97.12 72 HIS A C 1
ATOM 532 O O . HIS A 1 72 ? -9.906 5.102 1.384 1 97.12 72 HIS A O 1
ATOM 538 N N . THR A 1 73 ? -11.969 5.508 0.885 1 97.12 73 THR A N 1
ATOM 539 C CA . THR A 1 73 ? -11.82 6.473 -0.199 1 97.12 73 THR A CA 1
ATOM 540 C C . THR A 1 73 ? -10.539 6.203 -0.99 1 97.12 73 THR A C 1
ATOM 542 O O . THR A 1 73 ? -10.344 5.098 -1.498 1 97.12 73 THR A O 1
ATOM 545 N N . ILE A 1 74 ? -9.695 7.234 -1.16 1 97.75 74 ILE A N 1
ATOM 546 C CA . ILE A 1 74 ? -8.492 7.152 -1.985 1 97.75 74 ILE A CA 1
ATOM 547 C C . ILE A 1 74 ? -7.367 6.492 -1.192 1 97.75 74 ILE A C 1
ATOM 549 O O . ILE A 1 74 ? -6.711 5.57 -1.684 1 97.75 74 ILE A O 1
ATOM 553 N N . PRO A 1 75 ? -7.16 6.859 0.128 1 97.44 75 PRO A N 1
ATOM 554 C CA . PRO A 1 75 ? -6.059 6.23 0.861 1 97.44 75 PRO A CA 1
ATOM 555 C C . PRO A 1 75 ? -6.199 4.711 0.947 1 97.44 75 PRO A C 1
ATOM 557 O O . PRO A 1 75 ? -5.219 3.986 0.775 1 97.44 75 PRO A O 1
ATOM 560 N N . GLY A 1 76 ? -7.391 4.254 1.246 1 98.12 76 GLY A N 1
ATOM 561 C CA . GLY A 1 76 ? -7.605 2.818 1.293 1 98.12 76 GLY A CA 1
ATOM 562 C C . GLY A 1 76 ? -7.438 2.145 -0.055 1 98.12 76 GLY A C 1
ATOM 563 O O . GLY A 1 76 ? -6.918 1.03 -0.138 1 98.12 76 GLY A O 1
ATOM 564 N N . THR A 1 77 ? -7.891 2.832 -1.128 1 98.56 77 THR A N 1
ATOM 565 C CA . THR A 1 77 ? -7.746 2.311 -2.482 1 98.56 77 THR A CA 1
ATOM 566 C C . THR A 1 77 ? -6.273 2.156 -2.846 1 98.56 77 THR A C 1
ATOM 568 O O . THR A 1 77 ? -5.875 1.147 -3.432 1 98.56 77 THR A O 1
ATOM 571 N N . THR A 1 78 ? -5.48 3.109 -2.465 1 98.31 78 THR A N 1
ATOM 572 C CA . THR A 1 78 ? -4.059 3.064 -2.781 1 98.31 78 THR A CA 1
ATOM 573 C C . THR A 1 78 ? -3.383 1.894 -2.076 1 98.31 78 THR A C 1
ATOM 575 O O . THR A 1 78 ? -2.592 1.167 -2.684 1 98.31 78 THR A O 1
ATOM 578 N N . ASN A 1 79 ? -3.742 1.647 -0.828 1 98.31 79 ASN A N 1
ATOM 579 C CA . ASN A 1 79 ? -3.166 0.535 -0.08 1 98.31 79 ASN A CA 1
ATOM 580 C C . ASN A 1 79 ? -3.631 -0.811 -0.629 1 98.31 79 ASN A C 1
ATOM 582 O O . ASN A 1 79 ? -2.904 -1.803 -0.551 1 98.31 79 ASN A O 1
ATOM 586 N N . ALA A 1 80 ? -4.812 -0.818 -1.212 1 98.69 80 ALA A N 1
ATOM 587 C CA . ALA A 1 80 ? -5.41 -2.066 -1.678 1 98.69 80 ALA A CA 1
ATOM 588 C C . ALA A 1 80 ? -4.957 -2.395 -3.098 1 98.69 80 ALA A C 1
ATOM 590 O O . ALA A 1 80 ? -5.137 -3.521 -3.568 1 98.69 80 ALA A O 1
ATOM 591 N N . LEU A 1 81 ? -4.379 -1.47 -3.789 1 98.81 81 LEU A N 1
ATOM 592 C CA . LEU A 1 81 ? -4.188 -1.538 -5.234 1 98.81 81 LEU A CA 1
ATOM 593 C C . LEU A 1 81 ? -3.363 -2.764 -5.613 1 98.81 81 LEU A C 1
ATOM 595 O O . LEU A 1 81 ? -3.723 -3.492 -6.543 1 98.81 81 LEU A O 1
ATOM 599 N N . GLY A 1 82 ? -2.26 -3.021 -4.898 1 98.56 82 GLY A N 1
ATOM 600 C CA . GLY A 1 82 ? -1.446 -4.188 -5.211 1 98.56 82 GLY A CA 1
ATOM 601 C C . GLY A 1 82 ? -2.219 -5.492 -5.141 1 98.56 82 GLY A C 1
ATOM 602 O O . GLY A 1 82 ? -2.066 -6.355 -6.004 1 98.56 82 GLY A O 1
ATOM 603 N N . MET A 1 83 ? -3.029 -5.637 -4.125 1 98.81 83 MET A N 1
ATOM 604 C CA . MET A 1 83 ? -3.826 -6.848 -3.961 1 98.81 83 MET A CA 1
ATOM 605 C C . MET A 1 83 ? -4.914 -6.934 -5.027 1 98.81 83 MET A C 1
ATOM 607 O O . MET A 1 83 ? -5.266 -8.023 -5.477 1 98.81 83 MET A O 1
ATOM 611 N N . ILE A 1 84 ? -5.488 -5.762 -5.453 1 98.94 84 ILE A N 1
ATOM 612 C CA . ILE A 1 84 ? -6.473 -5.723 -6.531 1 98.94 84 ILE A CA 1
ATOM 613 C C . ILE A 1 84 ? -5.836 -6.223 -7.828 1 98.94 84 ILE A C 1
ATOM 615 O O . ILE A 1 84 ? -6.43 -7.035 -8.547 1 98.94 84 ILE A O 1
ATOM 619 N N . ILE A 1 85 ? -4.637 -5.82 -8.102 1 98.75 85 ILE A N 1
ATOM 620 C CA . ILE A 1 85 ? -3.93 -6.246 -9.305 1 98.75 85 ILE A CA 1
ATOM 621 C C . ILE A 1 85 ? -3.637 -7.742 -9.227 1 98.75 85 ILE A C 1
ATOM 623 O O . ILE A 1 85 ? -3.734 -8.453 -10.227 1 98.75 85 ILE A O 1
ATOM 627 N N . ASN A 1 86 ? -3.252 -8.234 -7.996 1 98.75 86 ASN A N 1
ATOM 628 C CA . ASN A 1 86 ? -3.1 -9.68 -7.809 1 98.75 86 ASN A CA 1
ATOM 629 C C . ASN A 1 86 ? -4.359 -10.43 -8.227 1 98.75 86 ASN A C 1
ATOM 631 O O . ASN A 1 86 ? -4.281 -11.398 -8.984 1 98.75 86 ASN A O 1
ATOM 635 N N . ALA A 1 87 ? -5.488 -9.953 -7.781 1 98.81 87 ALA A N 1
ATOM 636 C CA . ALA A 1 87 ? -6.75 -10.602 -8.117 1 98.81 87 ALA A CA 1
ATOM 637 C C . ALA A 1 87 ? -7.016 -10.539 -9.617 1 98.81 87 ALA A C 1
ATOM 639 O O . ALA A 1 87 ? -7.492 -11.516 -10.211 1 98.81 87 ALA A O 1
ATOM 640 N N . PHE A 1 88 ? -6.707 -9.445 -10.203 1 98.75 88 PHE A N 1
ATOM 641 C CA . PHE A 1 88 ? -6.961 -9.219 -11.625 1 98.75 88 PHE A CA 1
ATOM 642 C C . PHE A 1 88 ? -6.125 -10.164 -12.484 1 98.75 88 PHE A C 1
ATOM 644 O O . PHE A 1 88 ? -6.66 -10.867 -13.336 1 98.75 88 PHE A O 1
ATOM 651 N N . THR A 1 89 ? -4.828 -10.266 -12.203 1 97.88 89 THR A N 1
ATOM 652 C CA . THR A 1 89 ? -3.916 -11.008 -13.07 1 97.88 89 THR A CA 1
ATOM 653 C C . THR A 1 89 ? -4.078 -12.508 -12.867 1 97.88 89 THR A C 1
ATOM 655 O O . THR A 1 89 ? -3.775 -13.297 -13.766 1 97.88 89 THR A O 1
ATOM 658 N N . SER A 1 90 ? -4.621 -12.898 -11.734 1 98.12 90 SER A N 1
ATOM 659 C CA . SER A 1 90 ? -4.82 -14.32 -11.469 1 98.12 90 SER A CA 1
ATOM 660 C C . SER A 1 90 ? -6.285 -14.711 -11.625 1 98.12 90 SER A C 1
ATOM 662 O O . SER A 1 90 ? -6.676 -15.828 -11.266 1 98.12 90 SER A O 1
ATOM 664 N N . ARG A 1 91 ? -7.082 -13.766 -12.07 1 98.19 91 ARG A N 1
ATOM 665 C CA . ARG A 1 91 ? -8.477 -14.023 -12.391 1 98.19 91 ARG A CA 1
ATOM 666 C C . ARG A 1 91 ? -9.25 -14.5 -11.164 1 98.19 91 ARG A C 1
ATOM 668 O O . ARG A 1 91 ? -9.969 -15.5 -11.219 1 98.19 91 ARG A O 1
ATOM 675 N N . ILE A 1 92 ? -9.094 -13.828 -10.039 1 98.69 92 ILE A N 1
ATOM 676 C CA . ILE A 1 92 ? -9.805 -14.094 -8.789 1 98.69 92 ILE A CA 1
ATOM 677 C C . ILE A 1 92 ? -10.93 -13.078 -8.617 1 98.69 92 ILE A C 1
ATOM 679 O O . ILE A 1 92 ? -10.688 -11.875 -8.562 1 98.69 92 ILE A O 1
ATOM 683 N N . PRO A 1 93 ? -12.203 -13.5 -8.617 1 98.75 93 PRO A N 1
ATOM 684 C CA . PRO A 1 93 ? -13.289 -12.547 -8.414 1 98.75 93 PRO A CA 1
ATOM 685 C C . PRO A 1 93 ? -13.219 -11.844 -7.062 1 98.75 93 PRO A C 1
ATOM 687 O O . PRO A 1 93 ? -12.945 -12.477 -6.043 1 98.75 93 PRO A O 1
ATOM 690 N N . LEU A 1 94 ? -13.383 -10.578 -7.051 1 98.94 94 LEU A N 1
ATOM 691 C CA . LEU A 1 94 ? -13.289 -9.703 -5.887 1 98.94 94 LEU A CA 1
ATOM 692 C C . LEU A 1 94 ? -14.164 -8.461 -6.059 1 98.94 94 LEU A C 1
ATOM 694 O O . LEU A 1 94 ? -14.141 -7.828 -7.117 1 98.94 94 LEU A O 1
ATOM 698 N N . ILE A 1 95 ? -15.008 -8.188 -5.082 1 98.94 95 ILE A N 1
ATOM 699 C CA . ILE A 1 95 ? -15.781 -6.953 -5.086 1 98.94 95 ILE A CA 1
ATOM 700 C C . ILE A 1 95 ? -15.164 -5.953 -4.113 1 98.94 95 ILE A C 1
ATOM 702 O O . ILE A 1 95 ? -15.117 -6.203 -2.904 1 98.94 95 ILE A O 1
ATOM 706 N N . VAL A 1 96 ? -14.664 -4.875 -4.637 1 98.94 96 VAL A N 1
ATOM 707 C CA . VAL A 1 96 ? -14.078 -3.807 -3.838 1 98.94 96 VAL A CA 1
ATOM 708 C C . VAL A 1 96 ? -15.062 -2.646 -3.721 1 98.94 96 VAL A C 1
ATOM 710 O O . VAL A 1 96 ? -15.5 -2.09 -4.73 1 98.94 96 VAL A O 1
ATOM 713 N N . ILE A 1 97 ? -15.406 -2.35 -2.5 1 98.81 97 ILE A N 1
ATOM 714 C CA . ILE A 1 97 ? -16.234 -1.185 -2.201 1 98.81 97 ILE A CA 1
ATOM 715 C C . ILE A 1 97 ? -15.367 -0.072 -1.619 1 98.81 97 ILE A C 1
ATOM 717 O O . ILE A 1 97 ? -14.594 -0.302 -0.685 1 98.81 97 ILE A O 1
ATOM 721 N N . ALA A 1 98 ? -15.438 1.081 -2.188 1 98.56 98 ALA A N 1
ATOM 722 C CA . ALA A 1 98 ? -14.68 2.225 -1.69 1 98.56 98 ALA A CA 1
ATOM 723 C C . ALA A 1 98 ? -15.586 3.424 -1.447 1 98.56 98 ALA A C 1
ATOM 725 O O . ALA A 1 98 ? -16.5 3.682 -2.227 1 98.56 98 ALA A O 1
ATOM 726 N N . GLY A 1 99 ? -15.328 4.102 -0.354 1 97.06 99 GLY A N 1
ATOM 727 C CA . GLY A 1 99 ? -15.992 5.375 -0.148 1 97.06 99 GLY A CA 1
ATOM 728 C C . GLY A 1 99 ? -15.469 6.477 -1.05 1 97.06 99 GLY A C 1
ATOM 729 O O . GLY A 1 99 ? -14.508 6.27 -1.795 1 97.06 99 GLY A O 1
ATOM 730 N N . ARG A 1 100 ? -16.172 7.551 -1.029 1 94.94 100 ARG A N 1
ATOM 731 C CA . ARG A 1 100 ? -15.773 8.789 -1.681 1 94.94 100 ARG A CA 1
ATOM 732 C C . ARG A 1 100 ? -15.938 9.984 -0.742 1 94.94 100 ARG A C 1
ATOM 734 O O . ARG A 1 100 ? -16.875 10.031 0.051 1 94.94 100 ARG A O 1
ATOM 741 N N . SER A 1 101 ? -14.992 10.891 -0.85 1 93.25 101 SER A N 1
ATOM 742 C CA . SER A 1 101 ? -15.188 12.148 -0.133 1 93.25 101 SER A CA 1
ATOM 743 C C . SER A 1 101 ? -16.531 12.781 -0.487 1 93.25 101 SER A C 1
ATOM 745 O O . SER A 1 101 ? -16.953 12.727 -1.641 1 93.25 101 SER A O 1
ATOM 747 N N . PRO A 1 102 ? -17.125 13.398 0.552 1 95.38 102 PRO A N 1
ATOM 748 C CA . PRO A 1 102 ? -18.375 14.078 0.227 1 95.38 102 PRO A CA 1
ATOM 749 C C . PRO A 1 102 ? -18.234 15.094 -0.905 1 95.38 102 PRO A C 1
ATOM 751 O O . PRO A 1 102 ? -17.203 15.781 -0.99 1 95.38 102 PRO A O 1
ATOM 754 N N . TYR A 1 103 ? -19.266 15.172 -1.668 1 93.69 103 TYR A N 1
ATOM 755 C CA . TYR A 1 103 ? -19.141 16.078 -2.805 1 93.69 103 TYR A CA 1
ATOM 756 C C . TYR A 1 103 ? -19.922 17.359 -2.574 1 93.69 103 TYR A C 1
ATOM 758 O O . TYR A 1 103 ? -20.047 18.188 -3.479 1 93.69 103 TYR A O 1
ATOM 766 N N . THR A 1 104 ? -20.516 17.531 -1.349 1 95.06 104 THR A N 1
ATOM 767 C CA . THR A 1 104 ? -21.156 18.781 -0.95 1 95.06 104 THR A CA 1
ATOM 768 C C . THR A 1 104 ? -20.406 19.422 0.224 1 95.06 104 THR A C 1
ATOM 770 O O . THR A 1 104 ? -19.906 18.719 1.104 1 95.06 104 THR A O 1
ATOM 773 N N . GLU A 1 105 ? -20.359 20.703 0.245 1 94.5 105 GLU A N 1
ATOM 774 C CA . GLU A 1 105 ? -19.734 21.422 1.346 1 94.5 105 GLU A CA 1
ATOM 775 C C . GLU A 1 105 ? -20.734 21.75 2.445 1 94.5 105 GLU A C 1
ATOM 777 O O . GLU A 1 105 ? -20.359 21.891 3.611 1 94.5 105 GLU A O 1
ATOM 782 N N . THR A 1 106 ? -22.016 21.906 2.016 1 93.06 106 THR A N 1
ATOM 783 C CA . THR A 1 106 ? -23.109 22.172 2.938 1 93.06 106 THR A CA 1
ATOM 784 C C . THR A 1 106 ? -24.406 21.531 2.434 1 93.06 106 THR A C 1
ATOM 786 O O . THR A 1 106 ? -24.422 20.938 1.353 1 93.06 106 THR A O 1
ATOM 789 N N . GLY A 1 107 ? -25.438 21.469 3.258 1 92.44 107 GLY A N 1
ATOM 790 C CA . GLY A 1 107 ? -26.781 21.109 2.801 1 92.44 107 GLY A CA 1
ATOM 791 C C . GLY A 1 107 ? -27.156 19.688 3.125 1 92.44 107 GLY A C 1
ATOM 792 O O . GLY A 1 107 ? -28.312 19.281 2.941 1 92.44 107 GLY A O 1
ATOM 793 N N . SER A 1 108 ? -26.172 18.891 3.572 1 93.25 108 SER A N 1
ATOM 794 C CA . SER A 1 108 ? -26.406 17.5 3.934 1 93.25 108 SER A CA 1
ATOM 795 C C . SER A 1 108 ? -25.703 17.141 5.234 1 93.25 108 SER A C 1
ATOM 797 O O . SER A 1 108 ? -24.625 17.672 5.527 1 93.25 108 SER A O 1
ATOM 799 N N . PRO A 1 109 ? -26.344 16.266 6.012 1 93.56 109 PRO A N 1
ATOM 800 C CA . PRO A 1 109 ? -25.609 15.75 7.16 1 93.56 109 PRO A CA 1
ATOM 801 C C . PRO A 1 109 ? -24.297 15.062 6.758 1 93.56 109 PRO A C 1
ATOM 803 O O . PRO A 1 109 ? -23.359 14.984 7.562 1 93.56 109 PRO A O 1
ATOM 806 N N . ALA A 1 110 ? -24.281 14.664 5.527 1 94.69 110 ALA A N 1
ATOM 807 C CA . ALA A 1 110 ? -23.125 13.922 5.035 1 94.69 110 ALA A CA 1
ATOM 808 C C . ALA A 1 110 ? -22.125 14.859 4.352 1 94.69 110 ALA A C 1
ATOM 810 O O . ALA A 1 110 ? -21.062 14.414 3.9 1 94.69 110 ALA A O 1
ATOM 811 N N . SER A 1 111 ? -22.406 16.188 4.352 1 96 111 SER A N 1
ATOM 812 C CA . SER A 1 111 ? -21.531 17.156 3.703 1 96 111 SER A CA 1
ATOM 813 C C . SER A 1 111 ? -20.172 17.203 4.379 1 96 111 SER A C 1
ATOM 815 O O . SER A 1 111 ? -20 16.656 5.473 1 96 111 SER A O 1
ATOM 817 N N . ARG A 1 112 ? -19.203 17.828 3.686 1 96 112 ARG A N 1
ATOM 818 C CA . ARG A 1 112 ? -17.828 17.938 4.164 1 96 112 ARG A CA 1
ATOM 819 C C . ARG A 1 112 ? -17.781 18.594 5.543 1 96 112 ARG A C 1
ATOM 821 O O . ARG A 1 112 ? -18.422 19.625 5.773 1 96 112 ARG A O 1
ATOM 828 N N . ASN A 1 113 ? -17.078 17.922 6.445 1 94.62 113 ASN A N 1
ATOM 829 C CA . ASN A 1 113 ? -17 18.5 7.781 1 94.62 113 ASN A CA 1
ATOM 830 C C . ASN A 1 113 ? -15.617 18.297 8.391 1 94.62 113 ASN A C 1
ATOM 832 O O . ASN A 1 113 ? -15.398 18.609 9.57 1 94.62 113 ASN A O 1
ATOM 836 N N . LEU A 1 114 ? -14.734 17.719 7.637 1 94.25 114 LEU A N 1
ATOM 837 C CA . LEU A 1 114 ? -13.336 17.562 8.016 1 94.25 114 LEU A CA 1
ATOM 838 C C . LEU A 1 114 ? -12.414 18.031 6.891 1 94.25 114 LEU A C 1
ATOM 840 O O . LEU A 1 114 ? -12.758 17.906 5.711 1 94.25 114 LEU A O 1
ATOM 844 N N . ARG A 1 115 ? -11.273 18.531 7.215 1 94.12 115 ARG A N 1
ATOM 845 C CA . ARG A 1 115 ? -10.289 19.016 6.25 1 94.12 115 ARG A CA 1
ATOM 846 C C . ARG A 1 115 ? -9.977 17.938 5.211 1 94.12 115 ARG A C 1
ATOM 848 O O . ARG A 1 115 ? -9.852 18.234 4.023 1 94.12 115 ARG A O 1
ATOM 855 N N . ILE A 1 116 ? -9.953 16.672 5.586 1 93.75 116 ILE A N 1
ATOM 856 C CA . ILE A 1 116 ? -9.547 15.578 4.723 1 93.75 116 ILE A CA 1
ATOM 857 C C . ILE A 1 116 ? -10.586 15.359 3.631 1 93.75 116 ILE A C 1
ATOM 859 O O . ILE A 1 116 ? -10.297 14.758 2.596 1 93.75 116 ILE A O 1
ATOM 863 N N . HIS A 1 117 ? -11.805 15.867 3.861 1 96.19 117 HIS A N 1
ATOM 864 C CA . HIS A 1 117 ? -12.836 15.703 2.838 1 96.19 117 HIS A CA 1
ATOM 865 C C . HIS A 1 117 ? -12.484 16.484 1.576 1 96.19 117 HIS A C 1
ATOM 867 O O . HIS A 1 117 ? -12.953 16.156 0.486 1 96.19 117 HIS A O 1
ATOM 873 N N . TRP A 1 118 ? -11.672 17.562 1.724 1 96.75 118 TRP A N 1
ATOM 874 C CA . TRP A 1 118 ? -11.141 18.281 0.571 1 96.75 118 TRP A CA 1
ATOM 875 C C . TRP A 1 118 ? -9.844 17.656 0.08 1 96.75 118 TRP A C 1
ATOM 877 O O . TRP A 1 118 ? -9.672 17.422 -1.12 1 96.75 118 TRP A O 1
ATOM 887 N N . THR A 1 119 ? -8.953 17.25 1 1 96.38 119 THR A N 1
ATOM 888 C CA . THR A 1 119 ? -7.578 16.922 0.632 1 96.38 119 THR A CA 1
ATOM 889 C C . THR A 1 119 ? -7.465 15.469 0.176 1 96.38 119 THR A C 1
ATOM 891 O O . THR A 1 119 ? -6.477 15.094 -0.451 1 96.38 119 THR A O 1
ATOM 894 N N . GLN A 1 120 ? -8.484 14.617 0.422 1 95.56 120 GLN A N 1
ATOM 895 C CA . GLN A 1 120 ? -8.461 13.227 -0.018 1 95.56 120 GLN A CA 1
ATOM 896 C C . GLN A 1 120 ? -9.234 13.055 -1.324 1 95.56 120 GLN A C 1
ATOM 898 O O . GLN A 1 120 ? -9.312 11.953 -1.865 1 95.56 120 GLN A O 1
ATOM 903 N N . GLU A 1 121 ? -9.727 14.109 -1.809 1 93.62 121 GLU A N 1
ATOM 904 C CA . GLU A 1 121 ? -10.445 13.992 -3.074 1 93.62 121 GLU A CA 1
ATOM 905 C C . GLU A 1 121 ? -9.477 13.906 -4.254 1 93.62 121 GLU A C 1
ATOM 907 O O . GLU A 1 121 ? -8.273 14.102 -4.09 1 93.62 121 GLU A O 1
ATOM 912 N N . ALA A 1 122 ? -9.992 13.414 -5.336 1 93.81 122 ALA A N 1
ATOM 913 C CA . ALA A 1 122 ? -9.219 13.305 -6.566 1 93.81 122 ALA A CA 1
ATOM 914 C C . ALA A 1 122 ? -10.039 13.75 -7.773 1 93.81 122 ALA A C 1
ATOM 916 O O . ALA A 1 122 ? -11.273 13.75 -7.727 1 93.81 122 ALA A O 1
ATOM 917 N N . ARG A 1 123 ? -9.32 14.125 -8.828 1 93.62 123 ARG A N 1
ATOM 918 C CA . ARG A 1 123 ? -9.992 14.414 -10.086 1 93.62 123 ARG A CA 1
ATOM 919 C C . ARG A 1 123 ? -10.703 13.172 -10.633 1 93.62 123 ARG A C 1
ATOM 921 O O . ARG A 1 123 ? -11.797 13.273 -11.188 1 93.62 123 ARG A O 1
ATOM 928 N N . ASP A 1 124 ? -10.031 12.039 -10.453 1 95.5 124 ASP A N 1
ATOM 929 C CA . ASP A 1 124 ? -10.578 10.766 -10.906 1 95.5 124 ASP A CA 1
ATOM 930 C C . ASP A 1 124 ? -10.117 9.625 -10 1 95.5 124 ASP A C 1
ATOM 932 O O . ASP A 1 124 ? -9.031 9.062 -10.203 1 95.5 124 ASP A O 1
ATOM 936 N N . GLN A 1 125 ? -11 9.234 -9.062 1 96.31 125 GLN A N 1
ATOM 937 C CA . GLN A 1 125 ? -10.672 8.164 -8.133 1 96.31 125 GLN A CA 1
ATOM 938 C C . GLN A 1 125 ? -10.531 6.828 -8.859 1 96.31 125 GLN A C 1
ATOM 940 O O . GLN A 1 125 ? -9.625 6.047 -8.562 1 96.31 125 GLN A O 1
ATOM 945 N N . GLY A 1 126 ? -11.312 6.562 -9.836 1 96.88 126 GLY A N 1
ATOM 946 C CA . GLY A 1 126 ? -11.305 5.316 -10.586 1 96.88 126 GLY A CA 1
ATOM 947 C C . GLY A 1 126 ? -10.023 5.094 -11.367 1 96.88 126 GLY A C 1
ATOM 948 O O . GLY A 1 126 ? -9.672 3.951 -11.672 1 96.88 126 GLY A O 1
ATOM 949 N N . GLU A 1 127 ? -9.305 6.16 -11.664 1 96.88 127 GLU A N 1
ATOM 950 C CA . GLU A 1 127 ? -8.07 6.078 -12.43 1 96.88 127 GLU A CA 1
ATOM 951 C C . GLU A 1 127 ? -7.043 5.188 -11.734 1 96.88 127 GLU A C 1
ATOM 953 O O . GLU A 1 127 ? -6.262 4.5 -12.391 1 96.88 127 GLU A O 1
ATOM 958 N N . ILE A 1 128 ? -7.125 5.125 -10.453 1 97.69 128 ILE A N 1
ATOM 959 C CA . ILE A 1 128 ? -6.168 4.383 -9.641 1 97.69 128 ILE A CA 1
ATOM 960 C C . ILE A 1 128 ? -6.223 2.9 -10.008 1 97.69 128 ILE A C 1
ATOM 962 O O . ILE A 1 128 ? -5.188 2.236 -10.094 1 97.69 128 ILE A O 1
ATOM 966 N N . VAL A 1 129 ? -7.434 2.408 -10.312 1 98.31 129 VAL A N 1
ATOM 967 C CA . VAL A 1 129 ? -7.609 0.961 -10.398 1 98.31 129 VAL A CA 1
ATOM 968 C C . VAL A 1 129 ? -7.98 0.573 -11.828 1 98.31 129 VAL A C 1
ATOM 970 O O . VAL A 1 129 ? -7.93 -0.604 -12.195 1 98.31 129 VAL A O 1
ATOM 973 N N . ARG A 1 130 ? -8.297 1.456 -12.727 1 97.19 130 ARG A N 1
ATOM 974 C CA . ARG A 1 130 ? -9.047 1.223 -13.961 1 97.19 130 ARG A CA 1
ATOM 975 C C . ARG A 1 130 ? -8.297 0.27 -14.883 1 97.19 130 ARG A C 1
ATOM 977 O O . ARG A 1 130 ? -8.906 -0.536 -15.586 1 97.19 130 ARG A O 1
ATOM 984 N N . GLN A 1 131 ? -6.996 0.253 -14.883 1 96.94 131 GLN A N 1
ATOM 985 C CA . GLN A 1 131 ? -6.215 -0.638 -15.734 1 96.94 131 GLN A CA 1
ATOM 986 C C . GLN A 1 131 ? -6.352 -2.09 -15.281 1 96.94 131 GLN A C 1
ATOM 988 O O . GLN A 1 131 ? -6.043 -3.012 -16.031 1 96.94 131 GLN A O 1
ATOM 993 N N . TRP A 1 132 ? -6.848 -2.299 -14 1 98.25 132 TRP A N 1
ATOM 994 C CA . TRP A 1 132 ? -6.711 -3.633 -13.422 1 98.25 132 TRP A CA 1
ATOM 995 C C . TRP A 1 132 ? -8.008 -4.082 -12.766 1 98.25 132 TRP A C 1
ATOM 997 O O . TRP A 1 132 ? -7.992 -4.789 -11.758 1 98.25 132 TRP A O 1
ATOM 1007 N N . VAL A 1 133 ? -9.094 -3.576 -13.18 1 98.56 133 VAL A N 1
ATOM 1008 C CA . VAL A 1 133 ? -10.406 -4.086 -12.789 1 98.56 133 VAL A CA 1
ATOM 1009 C C . VAL A 1 133 ? -11.258 -4.336 -14.031 1 98.56 133 VAL A C 1
ATOM 1011 O O . VAL A 1 133 ? -10.992 -3.777 -15.102 1 98.56 133 VAL A O 1
ATOM 1014 N N . LYS A 1 134 ? -12.234 -5.164 -13.891 1 98.38 134 LYS A N 1
ATOM 1015 C CA . LYS A 1 134 ? -13.125 -5.492 -15.008 1 98.38 134 LYS A CA 1
ATOM 1016 C C . LYS A 1 134 ? -14.258 -4.477 -15.125 1 98.38 134 LYS A C 1
ATOM 1018 O O . LYS A 1 134 ? -14.867 -4.348 -16.188 1 98.38 134 LYS A O 1
ATOM 1023 N N . TYR A 1 135 ? -14.547 -3.83 -13.961 1 98.31 135 TYR A N 1
ATOM 1024 C CA . TYR A 1 135 ? -15.648 -2.885 -13.852 1 98.31 135 TYR A CA 1
ATOM 1025 C C . TYR A 1 135 ? -15.398 -1.869 -12.742 1 98.31 135 TYR A C 1
ATOM 1027 O O . TYR A 1 135 ? -15.023 -2.236 -11.633 1 98.31 135 TYR A O 1
ATOM 1035 N N . ASP A 1 136 ? -15.391 -0.594 -13.023 1 98.38 136 ASP A N 1
ATOM 1036 C CA . ASP A 1 136 ? -15.375 0.469 -12.023 1 98.38 136 ASP A CA 1
ATOM 1037 C C . ASP A 1 136 ? -16.547 1.428 -12.219 1 98.38 136 ASP A C 1
ATOM 1039 O O . ASP A 1 136 ? -16.828 1.852 -13.344 1 98.38 136 ASP A O 1
ATOM 1043 N N . PHE A 1 137 ? -17.266 1.71 -11.172 1 98.44 137 PHE A N 1
ATOM 1044 C CA . PHE A 1 137 ? -18.469 2.529 -11.258 1 98.44 137 PHE A CA 1
ATOM 1045 C C . PHE A 1 137 ? -18.672 3.336 -9.984 1 98.44 137 PHE A C 1
ATOM 1047 O O . PHE A 1 137 ? -18.531 2.807 -8.875 1 98.44 137 PHE A O 1
ATOM 1054 N N . GLU A 1 138 ? -18.906 4.578 -10.086 1 98.12 138 GLU A N 1
ATOM 1055 C CA . GLU A 1 138 ? -19.359 5.422 -8.977 1 98.12 138 GLU A CA 1
ATOM 1056 C C . GLU A 1 138 ? -20.875 5.543 -8.953 1 98.12 138 GLU A C 1
ATOM 1058 O O . GLU A 1 138 ? -21.484 6.008 -9.922 1 98.12 138 GLU A O 1
ATOM 1063 N N . ILE A 1 139 ? -21.5 5.125 -7.898 1 97.94 139 ILE A N 1
ATOM 1064 C CA . ILE A 1 139 ? -22.938 5.25 -7.758 1 97.94 139 ILE A CA 1
ATOM 1065 C C . ILE A 1 139 ? -23.312 6.719 -7.562 1 97.94 139 ILE A C 1
ATOM 1067 O O . ILE A 1 139 ? -22.859 7.359 -6.613 1 97.94 139 ILE A O 1
ATOM 1071 N N . ARG A 1 140 ? -24.234 7.242 -8.336 1 95.62 140 ARG A N 1
ATOM 1072 C CA . ARG A 1 140 ? -24.562 8.664 -8.312 1 95.62 140 ARG A CA 1
ATOM 1073 C C . ARG A 1 140 ? -25.922 8.898 -7.656 1 95.62 140 ARG A C 1
ATOM 1075 O O . ARG A 1 140 ? -26.203 10 -7.168 1 95.62 140 ARG A O 1
ATOM 1082 N N . ARG A 1 141 ? -26.75 7.855 -7.734 1 96.19 141 ARG A N 1
ATOM 1083 C CA . ARG A 1 141 ? -28.078 7.887 -7.145 1 96.19 141 ARG A CA 1
ATOM 1084 C C . ARG A 1 141 ? -28.406 6.562 -6.473 1 96.19 141 ARG A C 1
ATOM 1086 O O . ARG A 1 141 ? -28.062 5.496 -6.977 1 96.19 141 ARG A O 1
ATOM 1093 N N . THR A 1 142 ? -29.172 6.656 -5.469 1 97.06 142 THR A N 1
ATOM 1094 C CA . THR A 1 142 ? -29.516 5.48 -4.676 1 97.06 142 THR A CA 1
ATOM 1095 C C . THR A 1 142 ? -30.297 4.477 -5.512 1 97.06 142 THR A C 1
ATOM 1097 O O . THR A 1 142 ? -30.188 3.268 -5.309 1 97.06 142 THR A O 1
ATOM 1100 N N . GLU A 1 143 ? -31.031 4.918 -6.484 1 96.06 143 GLU A N 1
ATOM 1101 C CA . GLU A 1 143 ? -31.875 4.066 -7.316 1 96.06 143 GLU A CA 1
ATOM 1102 C C . GLU A 1 143 ? -31.031 3.123 -8.172 1 96.06 143 GLU A C 1
ATOM 1104 O O . GLU A 1 143 ? -31.531 2.096 -8.641 1 96.06 143 GLU A O 1
ATOM 1109 N N . GLN A 1 144 ? -29.766 3.42 -8.352 1 97.19 144 GLN A N 1
ATOM 1110 C CA . GLN A 1 144 ? -28.875 2.641 -9.195 1 97.19 144 GLN A CA 1
ATOM 1111 C C . GLN A 1 144 ? -28.344 1.411 -8.461 1 97.19 144 GLN A C 1
ATOM 1113 O O . GLN A 1 144 ? -27.844 0.472 -9.086 1 97.19 144 GLN A O 1
ATOM 1118 N N . ILE A 1 145 ? -28.453 1.346 -7.184 1 97.81 145 ILE A N 1
ATOM 1119 C CA . ILE A 1 145 ? -27.672 0.473 -6.316 1 97.81 145 ILE A CA 1
ATOM 1120 C C . ILE A 1 145 ? -27.984 -0.987 -6.637 1 97.81 145 ILE A C 1
ATOM 1122 O O . ILE A 1 145 ? -27.062 -1.788 -6.859 1 97.81 145 ILE A O 1
ATOM 1126 N N . PRO A 1 146 ? -29.266 -1.415 -6.734 1 96.5 146 PRO A N 1
ATOM 1127 C CA . PRO A 1 146 ? -29.516 -2.834 -7 1 96.5 146 PRO A CA 1
ATOM 1128 C C . PRO A 1 146 ? -28.891 -3.305 -8.32 1 96.5 146 PRO A C 1
ATOM 1130 O O . PRO A 1 146 ? -28.281 -4.371 -8.367 1 96.5 146 PRO A O 1
ATOM 1133 N N . GLU A 1 147 ? -28.969 -2.477 -9.375 1 97.06 147 GLU A N 1
ATOM 1134 C CA . GLU A 1 147 ? -28.422 -2.822 -10.688 1 97.06 147 GLU A CA 1
ATOM 1135 C C . GLU A 1 147 ? -26.891 -2.846 -10.656 1 97.06 147 GLU A C 1
ATOM 1137 O O . GLU A 1 147 ? -26.266 -3.715 -11.266 1 97.06 147 GLU A O 1
ATOM 1142 N N . VAL A 1 148 ? -26.312 -1.907 -9.93 1 98.31 148 VAL A N 1
ATOM 1143 C CA . VAL A 1 148 ? -24.859 -1.79 -9.891 1 98.31 148 VAL A CA 1
ATOM 1144 C C . VAL A 1 148 ? -24.266 -2.99 -9.156 1 98.31 148 VAL A C 1
ATOM 1146 O O . VAL A 1 148 ? -23.266 -3.568 -9.609 1 98.31 148 VAL A O 1
ATOM 1149 N N . ILE A 1 149 ? -24.875 -3.387 -8.047 1 98.31 149 ILE A N 1
ATOM 1150 C CA . ILE A 1 149 ? -24.359 -4.512 -7.273 1 98.31 149 ILE A CA 1
ATOM 1151 C C . ILE A 1 149 ? -24.531 -5.805 -8.07 1 98.31 149 ILE A C 1
ATOM 1153 O O . ILE A 1 149 ? -23.625 -6.637 -8.102 1 98.31 149 ILE A O 1
ATOM 1157 N N . ALA A 1 150 ? -25.656 -5.957 -8.742 1 97.88 150 ALA A N 1
ATOM 1158 C CA . ALA A 1 150 ? -25.875 -7.129 -9.586 1 97.88 150 ALA A CA 1
ATOM 1159 C C . ALA A 1 150 ? -24.859 -7.191 -10.727 1 97.88 150 ALA A C 1
ATOM 1161 O O . ALA A 1 150 ? -24.328 -8.258 -11.023 1 97.88 150 ALA A O 1
ATOM 1162 N N . ARG A 1 151 ? -24.609 -6.059 -11.328 1 98.25 151 ARG A N 1
ATOM 1163 C CA . ARG A 1 151 ? -23.656 -5.977 -12.43 1 98.25 151 ARG A CA 1
ATOM 1164 C C . ARG A 1 151 ? -22.25 -6.293 -11.953 1 98.25 151 ARG A C 1
ATOM 1166 O O . ARG A 1 151 ? -21.5 -6.988 -12.641 1 98.25 151 ARG A O 1
ATOM 1173 N N . ALA A 1 152 ? -21.938 -5.746 -10.789 1 98.62 152 ALA A N 1
ATOM 1174 C CA . ALA A 1 152 ? -20.625 -6.008 -10.195 1 98.62 152 ALA A CA 1
ATOM 1175 C C . ALA A 1 152 ? -20.406 -7.504 -9.984 1 98.62 152 ALA A C 1
ATOM 1177 O O . ALA A 1 152 ? -19.344 -8.039 -10.344 1 98.62 152 ALA A O 1
ATOM 1178 N N . TYR A 1 153 ? -21.391 -8.148 -9.492 1 98.5 153 TYR A N 1
ATOM 1179 C CA . TYR A 1 153 ? -21.312 -9.594 -9.297 1 98.5 153 TYR A CA 1
ATOM 1180 C C . TYR A 1 153 ? -21.172 -10.312 -10.633 1 98.5 153 TYR A C 1
ATOM 1182 O O . TYR A 1 153 ? -20.312 -11.188 -10.789 1 98.5 153 TYR A O 1
ATOM 1190 N N . GLN A 1 154 ? -21.984 -9.961 -11.57 1 98.62 154 GLN A N 1
ATOM 1191 C CA . GLN A 1 154 ? -21.984 -10.602 -12.883 1 98.62 154 GLN A CA 1
ATOM 1192 C C . GLN A 1 154 ? -20.609 -10.539 -13.531 1 98.62 154 GLN A C 1
ATOM 1194 O O . GLN A 1 154 ? -20.094 -11.555 -13.992 1 98.62 154 GLN A O 1
ATOM 1199 N N . ILE A 1 155 ? -20.047 -9.375 -13.469 1 98.69 155 ILE A N 1
ATOM 1200 C CA . ILE A 1 155 ? -18.797 -9.141 -14.172 1 98.69 155 ILE A CA 1
ATOM 1201 C C . ILE A 1 155 ? -17.656 -9.812 -13.414 1 98.69 155 ILE A C 1
ATOM 1203 O O . ILE A 1 155 ? -16.812 -10.477 -14.008 1 98.69 155 ILE A O 1
ATOM 1207 N N . ALA A 1 156 ? -17.656 -9.703 -12.07 1 98.81 156 ALA A N 1
ATOM 1208 C CA . ALA A 1 156 ? -16.594 -10.281 -11.258 1 98.81 156 ALA A CA 1
ATOM 1209 C C . ALA A 1 156 ? -16.547 -11.797 -11.414 1 98.81 156 ALA A C 1
ATOM 1211 O O . ALA A 1 156 ? -15.461 -12.391 -11.422 1 98.81 156 ALA A O 1
ATOM 1212 N N . PHE A 1 157 ? -17.688 -12.398 -11.641 1 98.44 157 PHE A N 1
ATOM 1213 C CA . PHE A 1 157 ? -17.766 -13.859 -11.57 1 98.44 157 PHE A CA 1
ATOM 1214 C C . PHE A 1 157 ? -17.938 -14.461 -12.953 1 98.44 157 PHE A C 1
ATOM 1216 O O . PHE A 1 157 ? -18.109 -15.672 -13.094 1 98.44 157 PHE A O 1
ATOM 1223 N N . SER A 1 158 ? -17.891 -13.633 -14.008 1 98.5 158 SER A N 1
ATOM 1224 C CA . SER A 1 158 ? -17.859 -14.141 -15.375 1 98.5 158 SER A CA 1
ATOM 1225 C C . SER A 1 158 ? -16.422 -14.273 -15.875 1 98.5 158 SER A C 1
ATOM 1227 O O . SER A 1 158 ? -15.562 -13.445 -15.555 1 98.5 158 SER A O 1
ATOM 1229 N N . GLU A 1 159 ? -16.141 -15.258 -16.688 1 97.88 159 GLU A N 1
ATOM 1230 C CA . GLU A 1 159 ? -14.781 -15.508 -17.156 1 97.88 159 GLU A CA 1
ATOM 1231 C C . GLU A 1 159 ? -14.367 -14.484 -18.219 1 97.88 159 GLU A C 1
ATOM 1233 O O . GLU A 1 159 ? -15.164 -14.141 -19.094 1 97.88 159 GLU A O 1
ATOM 1238 N N . PRO A 1 160 ? -13.133 -14.062 -18.234 1 97.75 160 PRO A N 1
ATOM 1239 C CA . PRO A 1 160 ? -12.188 -14.289 -17.141 1 97.75 160 PRO A CA 1
ATOM 1240 C C . PRO A 1 160 ? -12.594 -13.57 -15.852 1 97.75 160 PRO A C 1
ATOM 1242 O O . PRO A 1 160 ? -12.906 -12.375 -15.875 1 97.75 160 PRO A O 1
ATOM 1245 N N . LYS A 1 161 ? -12.664 -14.281 -14.781 1 98.38 161 LYS A N 1
ATOM 1246 C CA . LYS A 1 161 ? -13.047 -13.68 -13.508 1 98.38 161 LYS A CA 1
ATOM 1247 C C . LYS A 1 161 ? -12.039 -12.625 -13.07 1 98.38 161 LYS A C 1
ATOM 1249 O O . LYS A 1 161 ? -10.914 -12.586 -13.57 1 98.38 161 LYS A O 1
ATOM 1254 N N . GLY A 1 162 ? -12.453 -11.719 -12.133 1 98.62 162 GLY A N 1
ATOM 1255 C CA . GLY A 1 162 ? -11.547 -10.68 -11.68 1 98.62 162 GLY A CA 1
ATOM 1256 C C . GLY A 1 162 ? -12.211 -9.641 -10.789 1 98.62 162 GLY A C 1
ATOM 1257 O O . GLY A 1 162 ? -13.391 -9.781 -10.445 1 98.62 162 GLY A O 1
ATOM 1258 N N . PRO A 1 163 ? -11.5 -8.672 -10.375 1 98.88 163 PRO A N 1
ATOM 1259 C CA . PRO A 1 163 ? -12.008 -7.684 -9.422 1 98.88 163 PRO A CA 1
ATOM 1260 C C . PRO A 1 163 ? -12.852 -6.598 -10.094 1 98.88 163 PRO A C 1
ATOM 1262 O O . PRO A 1 163 ? -12.656 -6.301 -11.273 1 98.88 163 PRO A O 1
ATOM 1265 N N . VAL A 1 164 ? -13.781 -6.07 -9.352 1 98.94 164 VAL A N 1
ATOM 1266 C CA . VAL A 1 164 ? -14.555 -4.887 -9.711 1 98.94 164 VAL A CA 1
ATOM 1267 C C . VAL A 1 164 ? -14.461 -3.85 -8.594 1 98.94 164 VAL A C 1
ATOM 1269 O O . VAL A 1 164 ? -14.109 -4.18 -7.461 1 98.94 164 VAL A O 1
ATOM 1272 N N . TYR A 1 165 ? -14.703 -2.59 -8.906 1 98.94 165 TYR A N 1
ATOM 1273 C CA . TYR A 1 165 ? -14.516 -1.462 -7.996 1 98.94 165 TYR A CA 1
ATOM 1274 C C . TYR A 1 165 ? -15.742 -0.557 -8 1 98.94 165 TYR A C 1
ATOM 1276 O O . TYR A 1 165 ? -16.062 0.06 -9.016 1 98.94 165 TYR A O 1
ATOM 1284 N N . ILE A 1 166 ? -16.438 -0.521 -6.836 1 98.81 166 ILE A N 1
ATOM 1285 C CA . ILE A 1 166 ? -17.656 0.271 -6.707 1 98.81 166 ILE A CA 1
ATOM 1286 C C . ILE A 1 166 ? -17.422 1.417 -5.723 1 98.81 166 ILE A C 1
ATOM 1288 O O . ILE A 1 166 ? -17.031 1.188 -4.578 1 98.81 166 ILE A O 1
ATOM 1292 N N . VAL A 1 167 ? -17.672 2.613 -6.141 1 98.44 167 VAL A N 1
ATOM 1293 C CA . VAL A 1 167 ? -17.469 3.801 -5.32 1 98.44 167 VAL A CA 1
ATOM 1294 C C . VAL A 1 167 ? -18.828 4.32 -4.828 1 98.44 167 VAL A C 1
ATOM 1296 O O . VAL A 1 167 ? -19.766 4.438 -5.609 1 98.44 167 VAL A O 1
ATOM 1299 N N . ILE A 1 168 ? -18.891 4.676 -3.535 1 97.5 168 ILE A N 1
ATOM 1300 C CA . ILE A 1 168 ? -20.141 5.16 -2.961 1 97.5 168 ILE A CA 1
ATOM 1301 C C . ILE A 1 168 ? -19.906 6.484 -2.238 1 97.5 168 ILE A C 1
ATOM 1303 O O . ILE A 1 168 ? -19.281 6.512 -1.173 1 97.5 168 ILE A O 1
ATOM 1307 N N . PRO A 1 169 ? -20.438 7.562 -2.721 1 96.5 169 PRO A N 1
ATOM 1308 C CA . PRO A 1 169 ? -20.359 8.836 -2.002 1 96.5 169 PRO A CA 1
ATOM 1309 C C . PRO A 1 169 ? -21.141 8.82 -0.686 1 96.5 169 PRO A C 1
ATOM 1311 O O . PRO A 1 169 ? -22.188 8.188 -0.59 1 96.5 169 PRO A O 1
ATOM 1314 N N . ARG A 1 170 ? -20.625 9.57 0.219 1 95.44 170 ARG A N 1
ATOM 1315 C CA . ARG A 1 170 ? -21.234 9.664 1.543 1 95.44 170 ARG A CA 1
ATOM 1316 C C . ARG A 1 170 ? -22.688 10.141 1.449 1 95.44 170 ARG A C 1
ATOM 1318 O O . ARG A 1 170 ? -23.547 9.648 2.172 1 95.44 170 ARG A O 1
ATOM 1325 N N . GLU A 1 171 ? -23 11.086 0.574 1 96.62 171 GLU A N 1
ATOM 1326 C CA . GLU A 1 171 ? -24.359 11.609 0.386 1 96.62 171 GLU A CA 1
ATOM 1327 C C . GLU A 1 171 ? -25.312 10.516 -0.1 1 96.62 171 GLU A C 1
ATOM 1329 O O . GLU A 1 171 ? -26.406 10.367 0.425 1 96.62 171 GLU A O 1
ATOM 1334 N N . VAL A 1 172 ? -24.828 9.703 -1.026 1 97.44 172 VAL A N 1
ATOM 1335 C CA . VAL A 1 172 ? -25.641 8.641 -1.612 1 97.44 172 VAL A CA 1
ATOM 1336 C C . VAL A 1 172 ? -25.891 7.559 -0.571 1 97.44 172 VAL A C 1
ATOM 1338 O O . VAL A 1 172 ? -26.969 6.953 -0.55 1 97.44 172 VAL A O 1
ATOM 1341 N N . SER A 1 173 ? -25 7.312 0.32 1 97.5 173 SER A N 1
ATOM 1342 C CA . SER A 1 173 ? -25.094 6.258 1.324 1 97.5 173 SER A CA 1
ATOM 1343 C C . SER A 1 173 ? -26.234 6.531 2.297 1 97.5 173 SER A C 1
ATOM 1345 O O . SER A 1 173 ? -26.766 5.605 2.91 1 97.5 173 SER A O 1
ATOM 1347 N N . ILE A 1 174 ? -26.672 7.824 2.477 1 97.12 174 ILE A N 1
ATOM 1348 C CA . ILE A 1 174 ? -27.703 8.133 3.473 1 97.12 174 ILE A CA 1
ATOM 1349 C C . ILE A 1 174 ? -29.031 8.414 2.777 1 97.12 174 ILE A C 1
ATOM 1351 O O . ILE A 1 174 ? -30.078 8.445 3.426 1 97.12 174 ILE A O 1
ATOM 1355 N N . GLU A 1 175 ? -29 8.703 1.457 1 97.12 175 GLU A N 1
ATOM 1356 C CA . GLU A 1 175 ? -30.25 8.898 0.707 1 97.12 175 GLU A CA 1
ATOM 1357 C C . GLU A 1 175 ? -31.078 7.617 0.677 1 97.12 175 GLU A C 1
ATOM 1359 O O . GLU A 1 175 ? -30.562 6.531 0.947 1 97.12 175 GLU A O 1
ATOM 1364 N N . LYS A 1 176 ? -32.375 7.777 0.4 1 96.94 176 LYS A N 1
ATOM 1365 C CA . LYS A 1 176 ? -33.25 6.629 0.526 1 96.94 176 LYS A CA 1
ATOM 1366 C C . LYS A 1 176 ? -33.906 6.277 -0.815 1 96.94 176 LYS A C 1
ATOM 1368 O O . LYS A 1 176 ? -34.094 7.156 -1.656 1 96.94 176 LYS A O 1
ATOM 1373 N N . SER A 1 177 ? -34.031 4.984 -1.014 1 96.62 177 SER A N 1
ATOM 1374 C CA . SER A 1 177 ? -34.75 4.461 -2.172 1 96.62 177 SER A CA 1
ATOM 1375 C C . SER A 1 177 ? -35.375 3.096 -1.872 1 96.62 177 SER A C 1
ATOM 1377 O O . SER A 1 177 ? -35.188 2.551 -0.782 1 96.62 177 SER A O 1
ATOM 1379 N N . GLU A 1 178 ? -36.125 2.627 -2.828 1 94.38 178 GLU A N 1
ATOM 1380 C CA . GLU A 1 178 ? -36.781 1.332 -2.664 1 94.38 178 GLU A CA 1
ATOM 1381 C C . GLU A 1 178 ? -35.844 0.189 -3.025 1 94.38 178 GLU A C 1
ATOM 1383 O O . GLU A 1 178 ? -35.062 0.292 -3.979 1 94.38 178 GLU A O 1
ATOM 1388 N N . TYR A 1 179 ? -35.969 -0.826 -2.234 1 92.19 179 TYR A N 1
ATOM 1389 C CA . TYR A 1 179 ? -35.219 -2.047 -2.537 1 92.19 179 TYR A CA 1
ATOM 1390 C C . TYR A 1 179 ? -35.875 -2.824 -3.664 1 92.19 179 TYR A C 1
ATOM 1392 O O . TYR A 1 179 ? -37.125 -2.898 -3.73 1 92.19 179 TYR A O 1
ATOM 1400 N N . ARG A 1 180 ? -35.125 -3.359 -4.535 1 91.25 180 ARG A N 1
ATOM 1401 C CA . ARG A 1 180 ? -35.594 -4.293 -5.547 1 91.25 180 ARG A CA 1
ATOM 1402 C C . ARG A 1 180 ? -34.531 -5.371 -5.832 1 91.25 180 ARG A C 1
ATOM 1404 O O . ARG A 1 180 ? -33.344 -5.09 -5.859 1 91.25 180 ARG A O 1
ATOM 1411 N N . LYS A 1 181 ? -35 -6.535 -6.035 1 91.5 181 LYS A N 1
ATOM 1412 C CA . LYS A 1 181 ? -34.125 -7.641 -6.391 1 91.5 181 LYS A CA 1
ATOM 1413 C C . LYS A 1 181 ? -33.844 -7.676 -7.895 1 91.5 181 LYS A C 1
ATOM 1415 O O . LYS A 1 181 ? -34.781 -7.516 -8.695 1 91.5 181 LYS A O 1
ATOM 1420 N N . VAL A 1 182 ? -32.594 -7.766 -8.211 1 94.75 182 VAL A N 1
ATOM 1421 C CA . VAL A 1 182 ? -32.188 -7.836 -9.617 1 94.75 182 VAL A CA 1
ATOM 1422 C C . VAL A 1 182 ? -31.688 -9.242 -9.945 1 94.75 182 VAL A C 1
ATOM 1424 O O . VAL A 1 182 ? -30.812 -9.766 -9.266 1 94.75 182 VAL A O 1
ATOM 1427 N N . ARG A 1 183 ? -32.25 -9.898 -11.039 1 93.88 183 ARG A N 1
ATOM 1428 C CA . ARG A 1 183 ? -31.781 -11.195 -11.508 1 93.88 183 ARG A CA 1
ATOM 1429 C C . ARG A 1 183 ? -30.484 -11.062 -12.305 1 93.88 183 ARG A C 1
ATOM 1431 O O . ARG A 1 183 ? -30.359 -10.156 -13.133 1 93.88 183 ARG A O 1
ATOM 1438 N N . VAL A 1 184 ? -29.547 -11.945 -11.859 1 96.25 184 VAL A N 1
ATOM 1439 C CA . VAL A 1 184 ? -28.25 -11.844 -12.523 1 96.25 184 VAL A CA 1
ATOM 1440 C C . VAL A 1 184 ? -27.688 -13.234 -12.766 1 96.25 184 VAL A C 1
ATOM 1442 O O . VAL A 1 184 ? -27.922 -14.156 -11.977 1 96.25 184 VAL A O 1
ATOM 1445 N N . SER A 1 185 ? -27.109 -13.367 -13.945 1 96.88 185 SER A N 1
ATOM 1446 C CA . SER A 1 185 ? -26.391 -14.594 -14.281 1 96.88 185 SER A CA 1
ATOM 1447 C C . SER A 1 185 ? -25 -14.297 -14.797 1 96.88 185 SER A C 1
ATOM 1449 O O . SER A 1 185 ? -24.734 -13.203 -15.312 1 96.88 185 SER A O 1
ATOM 1451 N N . THR A 1 186 ? -24.125 -15.258 -14.594 1 97.56 186 THR A N 1
ATOM 1452 C CA . THR A 1 186 ? -22.766 -15.125 -15.086 1 97.56 186 THR A CA 1
ATOM 1453 C C . THR A 1 186 ? -22.609 -15.789 -16.453 1 97.56 186 THR A C 1
ATOM 1455 O O . THR A 1 186 ? -23.531 -16.438 -16.938 1 97.56 186 THR A O 1
ATOM 1458 N N . PHE A 1 187 ? -21.469 -15.492 -17.125 1 96.88 187 PHE A N 1
ATOM 1459 C CA . PHE A 1 187 ? -21.234 -16.062 -18.438 1 96.88 187 PHE A CA 1
ATOM 1460 C C . PHE A 1 187 ? -19.797 -16.547 -18.578 1 96.88 187 PHE A C 1
ATOM 1462 O O . PHE A 1 187 ? -18.922 -16.125 -17.828 1 96.88 187 PHE A O 1
ATOM 1469 N N . GLU A 1 188 ? -19.484 -17.469 -19.438 1 97.56 188 GLU A N 1
ATOM 1470 C CA . GLU A 1 188 ? -18.172 -18.016 -19.797 1 97.56 188 GLU A CA 1
ATOM 1471 C C . GLU A 1 188 ? -18.156 -18.5 -21.25 1 97.56 188 GLU A C 1
ATOM 1473 O O . GLU A 1 188 ? -19.219 -18.797 -21.812 1 97.56 188 GLU A O 1
ATOM 1478 N N . PRO A 1 189 ? -17 -18.578 -21.875 1 97.06 189 PRO A N 1
ATOM 1479 C CA . PRO A 1 189 ? -16.938 -18.922 -23.297 1 97.06 189 PRO A CA 1
ATOM 1480 C C . PRO A 1 189 ? -17.062 -20.422 -23.547 1 97.06 189 PRO A C 1
ATOM 1482 O O . PRO A 1 189 ? -16.578 -21.219 -22.75 1 97.06 189 PRO A O 1
ATOM 1485 N N . GLY A 1 190 ? -17.688 -20.734 -24.672 1 94.56 190 GLY A N 1
ATOM 1486 C CA . GLY A 1 190 ? -17.641 -22.078 -25.219 1 94.56 190 GLY A CA 1
ATOM 1487 C C . GLY A 1 190 ? -16.594 -22.25 -26.297 1 94.56 190 GLY A C 1
ATOM 1488 O O . GLY A 1 190 ? -15.789 -21.344 -26.531 1 94.56 190 GLY A O 1
ATOM 1489 N N . MET A 1 191 ? -16.562 -23.438 -26.891 1 95.38 191 MET A N 1
ATOM 1490 C CA . MET A 1 191 ? -15.578 -23.734 -27.938 1 95.38 191 MET A CA 1
ATOM 1491 C C . MET A 1 191 ? -16.25 -23.797 -29.297 1 95.38 191 MET A C 1
ATOM 1493 O O . MET A 1 191 ? -17.312 -24.406 -29.453 1 95.38 191 MET A O 1
ATOM 1497 N N . LYS A 1 192 ? -15.594 -23.047 -30.359 1 94.44 192 LYS A N 1
ATOM 1498 C CA . LYS A 1 192 ? -16.062 -23.172 -31.734 1 94.44 192 LYS A CA 1
ATOM 1499 C C . LYS A 1 192 ? -15.82 -24.578 -32.281 1 94.44 192 LYS A C 1
ATOM 1501 O O . LYS A 1 192 ? -14.742 -25.141 -32.094 1 94.44 192 LYS A O 1
ATOM 1506 N N . ARG A 1 193 ? -16.734 -25.094 -33.062 1 96 193 ARG A N 1
ATOM 1507 C CA . ARG A 1 193 ? -16.641 -26.438 -33.625 1 96 193 ARG A CA 1
ATOM 1508 C C . ARG A 1 193 ? -15.438 -26.547 -34.562 1 96 193 ARG A C 1
ATOM 1510 O O . ARG A 1 193 ? -14.75 -27.578 -34.562 1 96 193 ARG A O 1
ATOM 1517 N N . GLU A 1 194 ? -15.18 -25.578 -35.25 1 97.5 194 GLU A N 1
ATOM 1518 C CA . GLU A 1 194 ? -14.055 -25.594 -36.188 1 97.5 194 GLU A CA 1
ATOM 1519 C C . GLU A 1 194 ? -12.727 -25.688 -35.438 1 97.5 194 GLU A C 1
ATOM 1521 O O . GLU A 1 194 ? -11.797 -26.359 -35.906 1 97.5 194 GLU A O 1
ATOM 1526 N N . ASP A 1 195 ? -12.656 -25.047 -34.375 1 97.69 195 ASP A N 1
ATOM 1527 C CA . ASP A 1 195 ? -11.445 -25.078 -33.562 1 97.69 195 ASP A CA 1
ATOM 1528 C C . ASP A 1 195 ? -11.219 -26.469 -32.969 1 97.69 195 ASP A C 1
ATOM 1530 O O . ASP A 1 195 ? -10.086 -26.922 -32.875 1 97.69 195 ASP A O 1
ATOM 1534 N N . LEU A 1 196 ? -12.328 -27.109 -32.625 1 97.44 196 LEU A N 1
ATOM 1535 C CA . LEU A 1 196 ? -12.242 -28.469 -32.094 1 97.44 196 LEU A CA 1
ATOM 1536 C C . LEU A 1 196 ? -11.672 -29.422 -33.156 1 97.44 196 LEU A C 1
ATOM 1538 O O . LEU A 1 196 ? -10.82 -30.25 -32.844 1 97.44 196 LEU A O 1
ATOM 1542 N N . VAL A 1 197 ? -12.086 -29.281 -34.375 1 97.94 197 VAL A N 1
ATOM 1543 C CA . VAL A 1 197 ? -11.641 -30.141 -35.469 1 97.94 197 VAL A CA 1
ATOM 1544 C C . VAL A 1 197 ? -10.148 -29.922 -35.719 1 97.94 197 VAL A C 1
ATOM 1546 O O . VAL A 1 197 ? -9.398 -30.891 -35.844 1 97.94 197 VAL A O 1
ATOM 1549 N N . LYS A 1 198 ? -9.781 -28.703 -35.719 1 98.44 198 LYS A N 1
ATOM 1550 C CA . LYS A 1 198 ? -8.383 -28.375 -35.969 1 98.44 198 LYS A CA 1
ATOM 1551 C C . LYS A 1 198 ? -7.492 -28.875 -34.844 1 98.44 198 LYS A C 1
ATOM 1553 O O . LYS A 1 198 ? -6.414 -29.422 -35.094 1 98.44 198 LYS A O 1
ATOM 1558 N N . ALA A 1 199 ? -7.957 -28.719 -33.656 1 98.56 199 ALA A N 1
ATOM 1559 C CA . ALA A 1 199 ? -7.191 -29.172 -32.5 1 98.56 199 ALA A CA 1
ATOM 1560 C C . ALA A 1 199 ? -7.016 -30.688 -32.5 1 98.56 199 ALA A C 1
ATOM 1562 O O . ALA A 1 199 ? -5.926 -31.188 -32.25 1 98.56 199 ALA A O 1
ATOM 1563 N N . LYS A 1 200 ? -8.125 -31.391 -32.781 1 98.19 200 LYS A N 1
ATOM 1564 C CA . LYS A 1 200 ? -8.086 -32.844 -32.875 1 98.19 200 LYS A CA 1
ATOM 1565 C C . LYS A 1 200 ? -7.047 -33.312 -33.875 1 98.19 200 LYS A C 1
ATOM 1567 O O . LYS A 1 200 ? -6.238 -34.188 -33.594 1 98.19 200 LYS A O 1
ATOM 1572 N N . LYS A 1 201 ? -7.051 -32.719 -34.969 1 98.31 201 LYS A N 1
ATOM 1573 C CA . LYS A 1 201 ? -6.117 -33.062 -36.031 1 98.31 201 LYS A CA 1
ATOM 1574 C C . LYS A 1 201 ? -4.672 -32.812 -35.625 1 98.31 201 LYS A C 1
ATOM 1576 O O . LYS A 1 201 ? -3.807 -33.656 -35.812 1 98.31 201 LYS A O 1
ATOM 1581 N N . MET A 1 202 ? -4.418 -31.656 -35 1 98.56 202 MET A N 1
ATOM 1582 C CA . MET A 1 202 ? -3.072 -31.297 -34.562 1 98.56 202 MET A CA 1
ATOM 1583 C C . MET A 1 202 ? -2.562 -32.281 -33.531 1 98.56 202 MET A C 1
ATOM 1585 O O . MET A 1 202 ? -1.404 -32.688 -33.562 1 98.56 202 MET A O 1
ATOM 1589 N N . ILE A 1 203 ? -3.43 -32.656 -32.625 1 98.56 203 ILE A N 1
ATOM 1590 C CA . ILE A 1 203 ? -3.043 -33.562 -31.547 1 98.56 203 ILE A CA 1
ATOM 1591 C C . ILE A 1 203 ? -2.809 -34.969 -32.125 1 98.56 203 ILE A C 1
ATOM 1593 O O . ILE A 1 203 ? -1.838 -35.625 -31.75 1 98.56 203 ILE A O 1
ATOM 1597 N N . GLU A 1 204 ? -3.656 -35.406 -33.062 1 97.94 204 GLU A N 1
ATOM 1598 C CA . GLU A 1 204 ? -3.525 -36.719 -33.656 1 97.94 204 GLU A CA 1
ATOM 1599 C C . GLU A 1 204 ? -2.248 -36.844 -34.469 1 97.94 204 GLU A C 1
ATOM 1601 O O . GLU A 1 204 ? -1.608 -37.906 -34.5 1 97.94 204 GLU A O 1
ATOM 1606 N N . GLU A 1 205 ? -1.849 -35.781 -35.031 1 97.56 205 GLU A N 1
ATOM 1607 C CA . GLU A 1 205 ? -0.672 -35.75 -35.906 1 97.56 205 GLU A CA 1
ATOM 1608 C C . GLU A 1 205 ? 0.61 -35.625 -35.094 1 97.56 205 GLU A C 1
ATOM 1610 O O . GLU A 1 205 ? 1.702 -35.906 -35.594 1 97.56 205 GLU A O 1
ATOM 1615 N N . SER A 1 206 ? 0.474 -35.188 -33.875 1 98 206 SER A N 1
ATOM 1616 C CA . SER A 1 206 ? 1.635 -34.969 -33.031 1 98 206 SER A CA 1
ATOM 1617 C C . SER A 1 206 ? 2.152 -36.25 -32.438 1 98 206 SER A C 1
ATOM 1619 O O . SER A 1 206 ? 1.367 -37.125 -32.062 1 98 206 SER A O 1
ATOM 1621 N N . GLU A 1 207 ? 3.451 -36.438 -32.312 1 97.5 207 GLU A N 1
ATOM 1622 C CA . GLU A 1 207 ? 4.07 -37.625 -31.734 1 97.5 207 GLU A CA 1
ATOM 1623 C C . GLU A 1 207 ? 4.41 -37.375 -30.266 1 97.5 207 GLU A C 1
ATOM 1625 O O . GLU A 1 207 ? 4.391 -38.312 -29.453 1 97.5 207 GLU A O 1
ATOM 1630 N N . ARG A 1 208 ? 4.793 -36.156 -29.922 1 98.06 208 ARG A N 1
ATOM 1631 C CA . ARG A 1 208 ? 5.258 -35.844 -28.578 1 98.06 208 ARG A CA 1
ATOM 1632 C C . ARG A 1 208 ? 4.59 -34.594 -28.047 1 98.06 208 ARG A C 1
ATOM 1634 O O . ARG A 1 208 ? 5.262 -33.594 -27.75 1 98.06 208 ARG A O 1
ATOM 1641 N N . PRO A 1 209 ? 3.252 -34.594 -27.875 1 98.5 209 PRO A N 1
ATOM 1642 C CA . PRO A 1 209 ? 2.545 -33.438 -27.328 1 98.5 209 PRO A CA 1
ATOM 1643 C C . PRO A 1 209 ? 2.738 -33.312 -25.828 1 98.5 209 PRO A C 1
ATOM 1645 O O . PRO A 1 209 ? 3.059 -34.281 -25.141 1 98.5 209 PRO A O 1
ATOM 1648 N N . ILE A 1 210 ? 2.564 -32.094 -25.344 1 98.62 210 ILE A N 1
ATOM 1649 C CA . ILE A 1 210 ? 2.621 -31.812 -23.922 1 98.62 210 ILE A CA 1
ATOM 1650 C C . ILE A 1 210 ? 1.54 -30.797 -23.562 1 98.62 210 ILE A C 1
ATOM 1652 O O . ILE A 1 210 ? 1.147 -29.969 -24.391 1 98.62 210 ILE A O 1
ATOM 1656 N N . ILE A 1 211 ? 0.976 -30.922 -22.406 1 98.81 211 ILE A N 1
ATOM 1657 C CA . ILE A 1 211 ? 0.1 -29.891 -21.828 1 98.81 211 ILE A CA 1
ATOM 1658 C C . ILE A 1 211 ? 0.9 -29 -20.891 1 98.81 211 ILE A C 1
ATOM 1660 O O . ILE A 1 211 ? 1.577 -29.484 -19.984 1 98.81 211 ILE A O 1
ATOM 1664 N N . ILE A 1 212 ? 0.922 -27.703 -21.141 1 98.5 212 ILE A N 1
ATOM 1665 C CA . ILE A 1 212 ? 1.51 -26.703 -20.25 1 98.5 212 ILE A CA 1
ATOM 1666 C C . ILE A 1 212 ? 0.406 -25.844 -19.625 1 98.5 212 ILE A C 1
ATOM 1668 O O . ILE A 1 212 ? -0.384 -25.219 -20.344 1 98.5 212 ILE A O 1
ATOM 1672 N N . THR A 1 213 ? 0.274 -25.875 -18.359 1 98.5 213 THR A N 1
ATOM 1673 C CA . THR A 1 213 ? -0.796 -25.141 -17.703 1 98.5 213 THR A CA 1
ATOM 1674 C C . THR A 1 213 ? -0.266 -24.422 -16.469 1 98.5 213 THR A C 1
ATOM 1676 O O . THR A 1 213 ? 0.85 -24.672 -16.016 1 98.5 213 THR A O 1
ATOM 1679 N N . TRP A 1 214 ? -0.928 -23.359 -16.047 1 97.94 214 TRP A N 1
ATOM 1680 C CA . TRP A 1 214 ? -0.559 -22.609 -14.852 1 97.94 214 TRP A CA 1
ATOM 1681 C C . TRP A 1 214 ? -1.723 -22.547 -13.867 1 97.94 214 TRP A C 1
ATOM 1683 O O . TRP A 1 214 ? -1.524 -22.641 -12.656 1 97.94 214 TRP A O 1
ATOM 1693 N N . ARG A 1 215 ? -2.951 -22.406 -14.414 1 97.69 215 ARG A N 1
ATOM 1694 C CA . ARG A 1 215 ? -4.105 -22.281 -13.531 1 97.69 215 ARG A CA 1
ATOM 1695 C C . ARG A 1 215 ? -5.301 -23.062 -14.086 1 97.69 215 ARG A C 1
ATOM 1697 O O . ARG A 1 215 ? -6.449 -22.734 -13.773 1 97.69 215 ARG A O 1
ATOM 1704 N N . GLY A 1 216 ? -5.055 -24.078 -14.93 1 98.12 216 GLY A N 1
ATOM 1705 C CA . GLY A 1 216 ? -6.105 -24.875 -15.539 1 98.12 216 GLY A CA 1
ATOM 1706 C C . GLY A 1 216 ? -6.902 -25.688 -14.531 1 98.12 216 GLY A C 1
ATOM 1707 O O . GLY A 1 216 ? -7.992 -26.172 -14.844 1 98.12 216 GLY A O 1
ATOM 1708 N N . GLY A 1 217 ? -6.32 -25.844 -13.32 1 98.12 217 GLY A N 1
ATOM 1709 C CA . GLY A 1 217 ? -6.977 -26.641 -12.289 1 98.12 217 GLY A CA 1
ATOM 1710 C C . GLY A 1 217 ? -7.684 -25.797 -11.242 1 98.12 217 GLY A C 1
ATOM 1711 O O . GLY A 1 217 ? -7.969 -26.266 -10.148 1 98.12 217 GLY A O 1
ATOM 1712 N N . ARG A 1 218 ? -8.047 -24.516 -11.57 1 97.38 218 ARG A N 1
ATOM 1713 C CA . ARG A 1 218 ? -8.602 -23.625 -10.555 1 97.38 218 ARG A CA 1
ATOM 1714 C C . ARG A 1 218 ? -10.055 -23.969 -10.266 1 97.38 218 ARG A C 1
ATOM 1716 O O . ARG A 1 218 ? -10.625 -23.484 -9.281 1 97.38 218 ARG A O 1
ATOM 1723 N N . ARG A 1 219 ? -10.664 -24.766 -11.125 1 97.81 219 ARG A N 1
ATOM 1724 C CA . ARG A 1 219 ? -12 -25.312 -10.906 1 97.81 219 ARG A CA 1
ATOM 1725 C C . ARG A 1 219 ? -11.977 -26.828 -10.883 1 97.81 219 ARG A C 1
ATOM 1727 O O . ARG A 1 219 ? -11.258 -27.469 -11.656 1 97.81 219 ARG A O 1
ATOM 1734 N N . LYS A 1 220 ? -12.758 -27.422 -10 1 97.88 220 LYS A N 1
ATOM 1735 C CA . LYS A 1 220 ? -12.781 -28.875 -9.867 1 97.88 220 LYS A CA 1
ATOM 1736 C C . LYS A 1 220 ? -13.109 -29.531 -11.195 1 97.88 220 LYS A C 1
ATOM 1738 O O . LYS A 1 220 ? -12.461 -30.516 -11.578 1 97.88 220 LYS A O 1
ATOM 1743 N N . GLU A 1 221 ? -14.086 -28.938 -11.891 1 98.06 221 GLU A N 1
ATOM 1744 C CA . GLU A 1 221 ? -14.492 -29.484 -13.18 1 98.06 221 GLU A CA 1
ATOM 1745 C C . GLU A 1 221 ? -13.344 -29.453 -14.188 1 98.06 221 GLU A C 1
ATOM 1747 O O . GLU A 1 221 ? -13.172 -30.375 -14.977 1 98.06 221 GLU A O 1
ATOM 1752 N N . TRP A 1 222 ? -12.594 -28.406 -14.203 1 98.69 222 TRP A N 1
ATOM 1753 C CA . TRP A 1 222 ? -11.453 -28.25 -15.109 1 98.69 222 TRP A CA 1
ATOM 1754 C C . TRP A 1 222 ? -10.32 -29.203 -14.742 1 98.69 222 TRP A C 1
ATOM 1756 O O . TRP A 1 222 ? -9.734 -29.844 -15.609 1 98.69 222 TRP A O 1
ATOM 1766 N N . PHE A 1 223 ? -10.023 -29.297 -13.414 1 98.62 223 PHE A N 1
ATOM 1767 C CA . PHE A 1 223 ? -9.023 -30.203 -12.875 1 98.62 223 PHE A CA 1
ATOM 1768 C C . PHE A 1 223 ? -9.312 -31.641 -13.305 1 98.62 223 PHE A C 1
ATOM 1770 O O . PHE A 1 223 ? -8.43 -32.344 -13.805 1 98.62 223 PHE A O 1
ATOM 1777 N N . ASP A 1 224 ? -10.562 -32.062 -13.195 1 98.69 224 ASP A N 1
ATOM 1778 C CA . ASP A 1 224 ? -10.977 -33.406 -13.547 1 98.69 224 ASP A CA 1
ATOM 1779 C C . ASP A 1 224 ? -10.867 -33.656 -15.047 1 98.69 224 ASP A C 1
ATOM 1781 O O . ASP A 1 224 ? -10.469 -34.719 -15.484 1 98.69 224 ASP A O 1
ATOM 1785 N N . SER A 1 225 ? -11.242 -32.625 -15.789 1 98.62 225 SER A N 1
ATOM 1786 C CA . SER A 1 225 ? -11.203 -32.75 -17.25 1 98.62 225 SER A CA 1
ATOM 1787 C C . SER A 1 225 ? -9.781 -32.938 -17.75 1 98.62 225 SER A C 1
ATOM 1789 O O . SER A 1 225 ? -9.523 -33.781 -18.594 1 98.62 225 SER A O 1
ATOM 1791 N N . ILE A 1 226 ? -8.828 -32.156 -17.25 1 98.75 226 ILE A N 1
ATOM 1792 C CA . ILE A 1 226 ? -7.422 -32.281 -17.625 1 98.75 226 ILE A CA 1
ATOM 1793 C C . ILE A 1 226 ? -6.914 -33.656 -17.25 1 98.75 226 ILE A C 1
ATOM 1795 O O . ILE A 1 226 ? -6.254 -34.312 -18.062 1 98.75 226 ILE A O 1
ATOM 1799 N N . LYS A 1 227 ? -7.242 -34.094 -16.031 1 98.56 227 LYS A N 1
ATOM 1800 C CA . LYS A 1 227 ? -6.766 -35.375 -15.523 1 98.56 227 LYS A CA 1
ATOM 1801 C C . LYS A 1 227 ? -7.27 -36.531 -16.375 1 98.56 227 LYS A C 1
ATOM 1803 O O . LYS A 1 227 ? -6.488 -37.406 -16.781 1 98.56 227 LYS A O 1
ATOM 1808 N N . THR A 1 228 ? -8.578 -36.5 -16.688 1 98.31 228 THR A N 1
ATOM 1809 C CA . THR A 1 228 ? -9.18 -37.562 -17.484 1 98.31 228 THR A CA 1
ATOM 1810 C C . THR A 1 228 ? -8.547 -37.625 -18.875 1 98.31 228 THR A C 1
ATOM 1812 O O . THR A 1 228 ? -8.188 -38.719 -19.344 1 98.31 228 THR A O 1
ATOM 1815 N N . PHE A 1 229 ? -8.383 -36.531 -19.5 1 98.44 229 PHE A N 1
ATOM 1816 C CA . PHE A 1 229 ? -7.836 -36.469 -20.844 1 98.44 229 PHE A CA 1
ATOM 1817 C C . PHE A 1 229 ? -6.379 -36.906 -20.859 1 98.44 229 PHE A C 1
ATOM 1819 O O . PHE A 1 229 ? -5.984 -37.75 -21.688 1 98.44 229 PHE A O 1
ATOM 1826 N N . ALA A 1 230 ? -5.559 -36.312 -19.984 1 98.62 230 ALA A N 1
ATOM 1827 C CA . ALA A 1 230 ? -4.129 -36.625 -19.922 1 98.62 230 ALA A CA 1
ATOM 1828 C C . ALA A 1 230 ? -3.895 -38.094 -19.656 1 98.62 230 ALA A C 1
ATOM 1830 O O . ALA A 1 230 ? -3.049 -38.719 -20.312 1 98.62 230 ALA A O 1
ATOM 1831 N N . ASP A 1 231 ? -4.633 -38.719 -18.719 1 97.94 231 ASP A N 1
ATOM 1832 C CA . ASP A 1 231 ? -4.492 -40.125 -18.359 1 97.94 231 ASP A CA 1
ATOM 1833 C C . ASP A 1 231 ? -4.914 -41.031 -19.516 1 97.94 231 ASP A C 1
ATOM 1835 O O . ASP A 1 231 ? -4.254 -42.031 -19.797 1 97.94 231 ASP A O 1
ATOM 1839 N N . LYS A 1 232 ? -6.027 -40.656 -20.172 1 97.38 232 LYS A N 1
ATOM 1840 C CA . LYS A 1 232 ? -6.594 -41.469 -21.234 1 97.38 232 LYS A CA 1
ATOM 1841 C C . LYS A 1 232 ? -5.691 -41.469 -22.469 1 97.38 232 LYS A C 1
ATOM 1843 O O . LYS A 1 232 ? -5.402 -42.5 -23.047 1 97.38 232 LYS A O 1
ATOM 1848 N N . VAL A 1 233 ? -5.215 -40.281 -22.844 1 97.81 233 VAL A N 1
ATOM 1849 C CA . VAL A 1 233 ? -4.508 -40.125 -24.109 1 97.81 233 VAL A CA 1
ATOM 1850 C C . VAL A 1 233 ? -3.014 -40.375 -23.891 1 97.81 233 VAL A C 1
ATOM 1852 O O . VAL A 1 233 ? -2.307 -40.781 -24.828 1 97.81 233 VAL A O 1
ATOM 1855 N N . GLY A 1 234 ? -2.523 -40.125 -22.703 1 97.88 234 GLY A N 1
ATOM 1856 C CA . GLY A 1 234 ? -1.111 -40.312 -22.406 1 97.88 234 GLY A CA 1
ATOM 1857 C C . GLY A 1 234 ? -0.273 -39.094 -22.734 1 97.88 234 GLY A C 1
ATOM 1858 O O . GLY A 1 234 ? 0.835 -39.219 -23.266 1 97.88 234 GLY A O 1
ATOM 1859 N N . ILE A 1 235 ? -0.769 -37.906 -22.516 1 98.44 235 ILE A N 1
ATOM 1860 C CA . ILE A 1 235 ? -0.053 -36.656 -22.766 1 98.44 235 ILE A CA 1
ATOM 1861 C C . ILE A 1 235 ? 0.427 -36.094 -21.438 1 98.44 235 ILE A C 1
ATOM 1863 O O . ILE A 1 235 ? -0.363 -35.906 -20.5 1 98.44 235 ILE A O 1
ATOM 1867 N N . PRO A 1 236 ? 1.742 -35.812 -21.281 1 98.62 236 PRO A N 1
ATOM 1868 C CA . PRO A 1 236 ? 2.256 -35.281 -20.016 1 98.62 236 PRO A CA 1
ATOM 1869 C C . PRO A 1 236 ? 1.778 -33.875 -19.719 1 98.62 236 PRO A C 1
ATOM 1871 O O . PRO A 1 236 ? 1.459 -33.125 -20.641 1 98.62 236 PRO A O 1
ATOM 1874 N N . VAL A 1 237 ? 1.724 -33.562 -18.438 1 98.69 237 VAL A N 1
ATOM 1875 C CA . VAL A 1 237 ? 1.322 -32.25 -17.953 1 98.69 237 VAL A CA 1
ATOM 1876 C C . VAL A 1 237 ? 2.506 -31.562 -17.281 1 98.69 237 VAL A C 1
ATOM 1878 O O . VAL A 1 237 ? 3.004 -32.031 -16.25 1 98.69 237 VAL A O 1
ATOM 1881 N N . LEU A 1 238 ? 2.99 -30.469 -17.875 1 97.75 238 LEU A N 1
ATOM 1882 C CA . LEU A 1 238 ? 3.982 -29.594 -17.234 1 97.75 238 LEU A CA 1
ATOM 1883 C C . LEU A 1 238 ? 3.309 -28.547 -16.359 1 97.75 238 LEU A C 1
ATOM 1885 O O . LEU A 1 238 ? 2.227 -28.062 -16.672 1 97.75 238 LEU A O 1
ATOM 1889 N N . ASN A 1 239 ? 3.971 -28.172 -15.242 1 95.31 239 ASN A N 1
ATOM 1890 C CA . ASN A 1 239 ? 3.391 -27.297 -14.219 1 95.31 239 ASN A CA 1
ATOM 1891 C C . ASN A 1 239 ? 2.098 -27.875 -13.656 1 95.31 239 ASN A C 1
ATOM 1893 O O . ASN A 1 239 ? 1.078 -27.188 -13.594 1 95.31 239 ASN A O 1
ATOM 1897 N N . TYR A 1 240 ? 2.141 -29.266 -13.453 1 95.31 240 TYR A N 1
ATOM 1898 C CA . TYR A 1 240 ? 1.002 -29.938 -12.828 1 95.31 240 TYR A CA 1
ATOM 1899 C C . TYR A 1 240 ? 0.656 -29.281 -11.492 1 95.31 240 TYR A C 1
ATOM 1901 O O . TYR A 1 240 ? -0.472 -29.406 -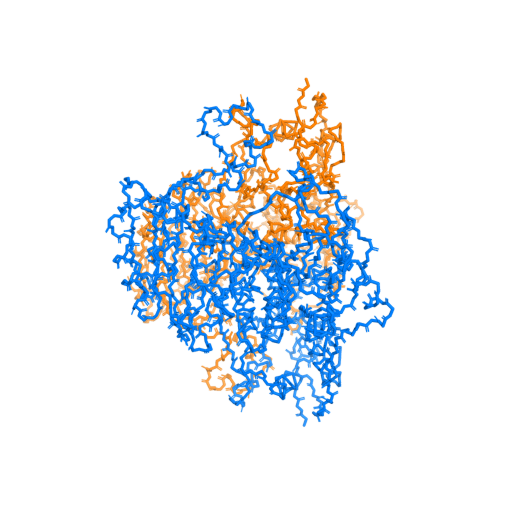11.008 1 95.31 240 TYR A O 1
ATOM 1909 N N . ILE A 1 241 ? 1.65 -28.594 -10.938 1 95.75 241 ILE A N 1
ATOM 1910 C CA . ILE A 1 241 ? 1.414 -27.609 -9.891 1 95.75 241 ILE A CA 1
ATOM 1911 C C . ILE A 1 241 ? 1.983 -26.266 -10.32 1 95.75 241 ILE A C 1
ATOM 1913 O O . ILE A 1 241 ? 3.201 -26.094 -10.414 1 95.75 241 ILE A O 1
ATOM 1917 N N . GLY A 1 242 ? 1.126 -25.375 -10.648 1 96.44 242 GLY A N 1
ATOM 1918 C CA . GLY A 1 242 ? 1.441 -23.984 -10.977 1 96.44 242 GLY A CA 1
ATOM 1919 C C . GLY A 1 242 ? 0.959 -23 -9.93 1 96.44 242 GLY A C 1
ATOM 1920 O O . GLY A 1 242 ? 1.342 -23.094 -8.758 1 96.44 242 GLY A O 1
ATOM 1921 N N . GLU A 1 243 ? 0.038 -22.219 -10.367 1 97.5 243 GLU A N 1
ATOM 1922 C CA . GLU A 1 243 ? -0.613 -21.344 -9.398 1 97.5 243 GLU A CA 1
ATOM 1923 C C . GLU A 1 243 ? -1.552 -22.125 -8.484 1 97.5 243 GLU A C 1
ATOM 1925 O O . GLU A 1 243 ? -1.761 -21.75 -7.328 1 97.5 243 GLU A O 1
ATOM 1930 N N . VAL A 1 244 ? -2.105 -23.141 -9.062 1 98.25 244 VAL A N 1
ATOM 1931 C CA . VAL A 1 244 ? -2.924 -24.125 -8.359 1 98.25 244 VAL A CA 1
ATOM 1932 C C . VAL A 1 244 ? -2.482 -25.531 -8.75 1 98.25 244 VAL A C 1
ATOM 1934 O O . VAL A 1 244 ? -1.569 -25.703 -9.562 1 98.25 244 VAL A O 1
ATOM 1937 N N . VAL A 1 245 ? -3.047 -26.531 -8.047 1 98.38 245 VAL A N 1
ATOM 1938 C CA . VAL A 1 245 ? -2.861 -27.906 -8.523 1 98.38 245 VAL A CA 1
ATOM 1939 C C . VAL A 1 245 ? -3.664 -28.125 -9.805 1 98.38 245 VAL A C 1
ATOM 1941 O O . VAL A 1 245 ? -4.891 -28.016 -9.797 1 98.38 245 VAL A O 1
ATOM 1944 N N . ASN A 1 246 ? -2.975 -28.406 -10.859 1 98.62 246 ASN A N 1
ATOM 1945 C CA . ASN A 1 246 ? -3.611 -28.531 -12.172 1 98.62 246 ASN A CA 1
ATOM 1946 C C . ASN A 1 246 ? -3.832 -30 -12.547 1 98.62 246 ASN A C 1
ATOM 1948 O O . ASN A 1 246 ? -4.656 -30.297 -13.406 1 98.62 246 ASN A O 1
ATOM 1952 N N . TYR A 1 247 ? -3.072 -30.859 -11.938 1 98.5 247 TYR A N 1
ATOM 1953 C CA . TYR A 1 247 ? -3.104 -32.281 -12.25 1 98.5 247 TYR A CA 1
ATOM 1954 C C . TYR A 1 247 ? -2.469 -33.094 -11.133 1 98.5 247 TYR A C 1
ATOM 1956 O O . TYR A 1 247 ? -1.457 -32.688 -10.555 1 98.5 247 TYR A O 1
ATOM 1964 N N . SER A 1 248 ? -3.141 -34.156 -10.797 1 96.69 248 SER A N 1
ATOM 1965 C CA . SER A 1 248 ? -2.602 -35.125 -9.875 1 96.69 248 SER A CA 1
ATOM 1966 C C . SER A 1 248 ? -2.592 -36.531 -10.5 1 96.69 248 SER A C 1
ATOM 1968 O O . SER A 1 248 ? -3.627 -37 -10.969 1 96.69 248 SER A O 1
ATOM 1970 N N . GLY A 1 249 ? -1.436 -37.031 -10.883 1 94.88 249 GLY A N 1
ATOM 1971 C CA . GLY A 1 249 ? -1.344 -38.344 -11.469 1 94.88 249 GLY A CA 1
ATOM 1972 C C . GLY A 1 249 ? 0.012 -38.656 -12.086 1 94.88 249 GLY A C 1
ATOM 1973 O O . GLY A 1 249 ? 0.981 -37.938 -11.828 1 94.88 249 GLY A O 1
ATOM 1974 N N . GLU A 1 250 ? 0.039 -39.656 -12.883 1 94.81 250 GLU A N 1
ATOM 1975 C CA . GLU A 1 250 ? 1.309 -40.188 -13.352 1 94.81 250 GLU A CA 1
ATOM 1976 C C . GLU A 1 250 ? 1.808 -39.438 -14.578 1 94.81 250 GLU A C 1
ATOM 1978 O O . GLU A 1 250 ? 2.971 -39.562 -14.969 1 94.81 250 GLU A O 1
ATOM 1983 N N . MET A 1 251 ? 0.988 -38.594 -15.125 1 97.69 251 MET A N 1
ATOM 1984 C CA . MET A 1 251 ? 1.378 -37.875 -16.328 1 97.69 251 MET A CA 1
ATOM 1985 C C . MET A 1 251 ? 2.027 -36.562 -15.984 1 97.69 251 MET A C 1
ATOM 1987 O O . MET A 1 251 ? 2.449 -35.812 -16.875 1 97.69 251 MET A O 1
ATOM 1991 N N . GLY A 1 252 ? 2.107 -36.219 -14.695 1 98 252 GLY A N 1
ATOM 1992 C CA . GLY A 1 252 ? 2.768 -35 -14.289 1 98 252 GLY A CA 1
ATOM 1993 C C . GLY A 1 252 ? 4.281 -35.094 -14.344 1 98 252 GLY A C 1
ATOM 1994 O O . GLY A 1 252 ? 4.879 -36 -13.758 1 98 252 GLY A O 1
ATOM 1995 N N . LEU A 1 253 ? 4.957 -34.094 -15.07 1 97.81 253 LEU A N 1
ATOM 1996 C CA . LEU A 1 253 ? 6.41 -34.062 -15.164 1 97.81 253 LEU A CA 1
ATOM 1997 C C . LEU A 1 253 ? 6.973 -32.812 -14.508 1 97.81 253 LEU A C 1
ATOM 1999 O O . LEU A 1 253 ? 6.434 -31.719 -14.695 1 97.81 253 LEU A O 1
ATOM 2003 N N . ASP A 1 254 ? 8.031 -32.938 -13.773 1 96 254 ASP A N 1
ATOM 2004 C CA . ASP A 1 254 ? 8.734 -31.797 -13.188 1 96 254 ASP A CA 1
ATOM 2005 C C . ASP A 1 254 ? 9.43 -30.969 -14.258 1 96 254 ASP A C 1
ATOM 2007 O O . ASP A 1 254 ? 9.492 -29.734 -14.164 1 96 254 ASP A O 1
ATOM 2011 N N . ARG A 1 255 ? 10.016 -31.594 -15.172 1 95.06 255 ARG A N 1
ATOM 2012 C CA . ARG A 1 255 ? 10.766 -30.938 -16.234 1 95.06 255 ARG A CA 1
ATOM 2013 C C . ARG A 1 255 ? 10.789 -31.797 -17.5 1 95.06 255 ARG A C 1
ATOM 2015 O O . ARG A 1 255 ? 10.664 -33.031 -17.422 1 95.06 255 ARG A O 1
ATOM 2022 N N . ILE A 1 256 ? 10.883 -31.172 -18.578 1 95.81 256 ILE A N 1
ATOM 2023 C CA . ILE A 1 256 ? 11.07 -31.812 -19.875 1 95.81 256 ILE A CA 1
ATOM 2024 C C . ILE A 1 256 ? 11.789 -30.844 -20.828 1 95.81 256 ILE A C 1
ATOM 2026 O O . ILE A 1 256 ? 11.633 -29.625 -20.719 1 95.81 256 ILE A O 1
ATOM 2030 N N . ASP A 1 257 ? 12.688 -31.359 -21.625 1 95.75 257 ASP A N 1
ATOM 2031 C CA . ASP A 1 257 ? 13.32 -30.562 -22.656 1 95.75 257 ASP A CA 1
ATOM 2032 C C . ASP A 1 257 ? 12.312 -30.188 -23.75 1 95.75 257 ASP A C 1
ATOM 2034 O O . ASP A 1 257 ? 12 -31.016 -24.609 1 95.75 257 ASP A O 1
ATOM 2038 N N . LEU A 1 258 ? 11.914 -29.031 -23.812 1 96.12 258 LEU A N 1
ATOM 2039 C CA . LEU A 1 258 ? 10.852 -28.578 -24.703 1 96.12 258 LEU A CA 1
ATOM 2040 C C . LEU A 1 258 ? 11.305 -28.609 -26.156 1 96.12 258 LEU A C 1
ATOM 2042 O O . LEU A 1 258 ? 10.484 -28.562 -27.078 1 96.12 258 LEU A O 1
ATOM 2046 N N . SER A 1 259 ? 12.594 -28.656 -26.406 1 95 259 SER A N 1
ATOM 2047 C CA . SER A 1 259 ? 13.086 -28.75 -27.766 1 95 259 SER A CA 1
ATOM 2048 C C . SER A 1 259 ? 12.711 -30.094 -28.391 1 95 259 SER A C 1
ATOM 2050 O O . SER A 1 259 ? 12.75 -30.25 -29.625 1 95 259 SER A O 1
ATOM 2052 N N . THR A 1 260 ? 12.312 -31.062 -27.578 1 94.56 260 THR A N 1
ATOM 2053 C CA . THR A 1 260 ? 11.984 -32.406 -28.062 1 94.56 260 THR A CA 1
ATOM 2054 C C . THR A 1 260 ? 10.484 -32.531 -28.297 1 94.56 260 THR A C 1
ATOM 2056 O O . THR A 1 260 ? 10.023 -33.562 -28.797 1 94.56 260 THR A O 1
ATOM 2059 N N . VAL A 1 261 ? 9.719 -31.578 -27.891 1 96.69 261 VAL A N 1
ATOM 2060 C CA . VAL A 1 261 ? 8.266 -31.578 -27.984 1 96.69 261 VAL A CA 1
ATOM 2061 C C . VAL A 1 261 ? 7.832 -31 -29.328 1 96.69 261 VAL A C 1
ATOM 2063 O O . VAL A 1 261 ? 8.398 -30.016 -29.781 1 96.69 261 VAL A O 1
ATOM 2066 N N . ASP A 1 262 ? 6.863 -31.625 -29.953 1 98.06 262 ASP A N 1
ATOM 2067 C CA . ASP A 1 262 ? 6.48 -31.156 -31.281 1 98.06 262 ASP A CA 1
ATOM 2068 C C . ASP A 1 262 ? 5.148 -30.406 -31.234 1 98.06 262 ASP A C 1
ATOM 2070 O O . ASP A 1 262 ? 4.77 -29.734 -32.188 1 98.06 262 ASP A O 1
ATOM 2074 N N . LEU A 1 263 ? 4.375 -30.484 -30.109 1 98.62 263 LEU A N 1
ATOM 2075 C CA . LEU A 1 263 ? 3.125 -29.75 -29.922 1 98.62 263 LEU A CA 1
ATOM 2076 C C . LEU A 1 263 ? 2.92 -29.391 -28.453 1 98.62 263 LEU A C 1
ATOM 2078 O O . LEU A 1 263 ? 3 -30.266 -27.578 1 98.62 263 LEU A O 1
ATOM 2082 N N . ALA A 1 264 ? 2.738 -28.156 -28.156 1 98.56 264 ALA A N 1
ATOM 2083 C CA . ALA A 1 264 ? 2.367 -27.703 -26.812 1 98.56 264 ALA A CA 1
ATOM 2084 C C . ALA A 1 264 ? 0.912 -27.25 -26.781 1 98.56 264 ALA A C 1
ATOM 2086 O O . ALA A 1 264 ? 0.501 -26.391 -27.562 1 98.56 264 ALA A O 1
ATOM 2087 N N . ILE A 1 265 ? 0.13 -27.859 -25.953 1 98.75 265 ILE A N 1
ATOM 2088 C CA . ILE A 1 265 ? -1.204 -27.375 -25.609 1 98.75 265 ILE A CA 1
ATOM 2089 C C . ILE A 1 265 ? -1.132 -26.5 -24.359 1 98.75 265 ILE A C 1
ATOM 2091 O O . ILE A 1 265 ? -1.056 -27 -23.234 1 98.75 265 ILE A O 1
ATOM 2095 N N . VAL A 1 266 ? -1.146 -25.203 -24.531 1 98.5 266 VAL A N 1
ATOM 2096 C CA . VAL A 1 266 ? -1 -24.234 -23.453 1 98.5 266 VAL A CA 1
ATOM 2097 C C . VAL A 1 266 ? -2.375 -23.859 -22.906 1 98.5 266 VAL A C 1
ATOM 2099 O O . VAL A 1 266 ? -3.189 -23.266 -23.609 1 98.5 266 VAL A O 1
ATOM 2102 N N . VAL A 1 267 ? -2.619 -24.234 -21.672 1 98.62 267 VAL A N 1
ATOM 2103 C CA . VAL A 1 267 ? -3.943 -24.109 -21.078 1 98.62 267 VAL A CA 1
ATOM 2104 C C . VAL A 1 267 ? -3.889 -23.141 -19.891 1 98.62 267 VAL A C 1
ATOM 2106 O O . VAL A 1 267 ? -3.236 -23.406 -18.891 1 98.62 267 VAL A O 1
ATOM 2109 N N . GLU A 1 268 ? -4.594 -22.031 -19.969 1 98.25 268 GLU A N 1
ATOM 2110 C CA . GLU A 1 268 ? -4.676 -21.078 -18.875 1 98.25 268 GLU A CA 1
ATOM 2111 C C . GLU A 1 268 ? -3.287 -20.703 -18.359 1 98.25 268 GLU A C 1
ATOM 2113 O O . GLU A 1 268 ? -3.023 -20.797 -17.156 1 98.25 268 GLU A O 1
ATOM 2118 N N . ALA A 1 269 ? -2.41 -20.328 -19.266 1 97.75 269 ALA A N 1
ATOM 2119 C CA . ALA A 1 269 ? -1.043 -19.922 -18.938 1 97.75 269 ALA A CA 1
ATOM 2120 C C . ALA A 1 269 ? -0.623 -18.703 -19.75 1 97.75 269 ALA A C 1
ATOM 2122 O O . ALA A 1 269 ? -0.608 -18.75 -20.984 1 97.75 269 ALA A O 1
ATOM 2123 N N . GLU A 1 270 ? -0.263 -17.703 -19.125 1 95.62 270 GLU A N 1
ATOM 2124 C CA . GLU A 1 270 ? 0.125 -16.469 -19.797 1 95.62 270 GLU A CA 1
ATOM 2125 C C . GLU A 1 270 ? 1.56 -16.547 -20.312 1 95.62 270 GLU A C 1
ATOM 2127 O O . GLU A 1 270 ? 1.882 -15.984 -21.359 1 95.62 270 GLU A O 1
ATOM 2132 N N . VAL A 1 271 ? 2.4 -17.219 -19.516 1 96.31 271 VAL A N 1
ATOM 2133 C CA . VAL A 1 271 ? 3.805 -17.391 -19.875 1 96.31 271 VAL A CA 1
ATOM 2134 C C . VAL A 1 271 ? 4.156 -18.875 -19.891 1 96.31 271 VAL A C 1
ATOM 2136 O O . VAL A 1 271 ? 4.617 -19.422 -18.891 1 96.31 271 VAL A O 1
ATOM 2139 N N . PRO A 1 272 ? 4.051 -19.484 -21.031 1 95.12 272 PRO A N 1
ATOM 2140 C CA . PRO A 1 272 ? 4.227 -20.938 -21.094 1 95.12 272 PRO A CA 1
ATOM 2141 C C . PRO A 1 272 ? 5.68 -21.375 -20.906 1 95.12 272 PRO A C 1
ATOM 2143 O O . PRO A 1 272 ? 5.945 -22.484 -20.469 1 95.12 272 PRO A O 1
ATOM 2146 N N . TYR A 1 273 ? 6.586 -20.562 -21.328 1 94.25 273 TYR A N 1
ATOM 2147 C CA . TYR A 1 273 ? 8.023 -20.781 -21.172 1 94.25 273 TYR A CA 1
ATOM 2148 C C . TYR A 1 273 ? 8.789 -19.469 -21.25 1 94.25 273 TYR A C 1
ATOM 2150 O O . TYR A 1 273 ? 8.203 -18.406 -21.531 1 94.25 273 TYR A O 1
ATOM 2158 N N . ILE A 1 274 ? 10.016 -19.469 -20.953 1 94.62 274 ILE A N 1
ATOM 2159 C CA . ILE A 1 274 ? 10.867 -18.281 -21.016 1 94.62 274 ILE A CA 1
ATOM 2160 C C . ILE A 1 274 ? 11.703 -18.312 -22.297 1 94.62 274 ILE A C 1
ATOM 2162 O O . ILE A 1 274 ? 12.703 -19.031 -22.375 1 94.62 274 ILE A O 1
ATOM 2166 N N . PRO A 1 275 ? 11.414 -17.438 -23.172 1 92.25 275 PRO A N 1
ATOM 2167 C CA . PRO A 1 275 ? 12.086 -17.469 -24.484 1 92.25 275 PRO A CA 1
ATOM 2168 C C . PRO A 1 275 ? 13.602 -17.359 -24.375 1 92.25 275 PRO A C 1
ATOM 2170 O O . PRO A 1 275 ? 14.328 -17.984 -25.141 1 92.25 275 PRO A O 1
ATOM 2173 N N . LYS A 1 276 ? 14.016 -16.594 -23.484 1 90.69 276 LYS A N 1
ATOM 2174 C CA . LYS A 1 276 ? 15.445 -16.391 -23.297 1 90.69 276 LYS A CA 1
ATOM 2175 C C . LYS A 1 276 ? 16.141 -17.688 -22.875 1 90.69 276 LYS A C 1
ATOM 2177 O O . LYS A 1 276 ? 17.312 -17.891 -23.188 1 90.69 276 LYS A O 1
ATOM 2182 N N . LYS A 1 277 ? 15.453 -18.578 -22.297 1 90.5 277 LYS A N 1
ATOM 2183 C CA . LYS A 1 277 ? 16.047 -19.766 -21.703 1 90.5 277 LYS A CA 1
ATOM 2184 C C . LYS A 1 277 ? 15.664 -21.031 -22.469 1 90.5 277 LYS A C 1
ATOM 2186 O O . LYS A 1 277 ? 16.328 -22.062 -22.359 1 90.5 277 LYS A O 1
ATOM 2191 N N . THR A 1 278 ? 14.578 -20.953 -23.125 1 90.5 278 THR A N 1
ATOM 2192 C CA . THR A 1 278 ? 13.984 -22.156 -23.719 1 90.5 278 THR A CA 1
ATOM 2193 C C . THR A 1 278 ? 13.789 -21.984 -25.219 1 90.5 278 THR A C 1
ATOM 2195 O O . THR A 1 278 ? 13.266 -20.953 -25.672 1 90.5 278 THR A O 1
ATOM 2198 N N . LYS A 1 279 ? 14.266 -23.031 -25.922 1 89 279 LYS A N 1
ATOM 2199 C CA . LYS A 1 279 ? 13.977 -23.109 -27.344 1 89 279 LYS A CA 1
ATOM 2200 C C . LYS A 1 279 ? 12.773 -24 -27.625 1 89 279 LYS A C 1
ATOM 2202 O O . LYS A 1 279 ? 12.75 -25.156 -27.188 1 89 279 LYS A O 1
ATOM 2207 N N . PHE A 1 280 ? 11.773 -23.5 -28.156 1 93.31 280 PHE A N 1
ATOM 2208 C CA . PHE A 1 280 ? 10.594 -24.266 -28.547 1 93.31 280 PHE A CA 1
ATOM 2209 C C . PHE A 1 280 ? 10.25 -24 -30 1 93.31 280 PHE A C 1
ATOM 2211 O O . PHE A 1 280 ? 9.945 -22.875 -30.391 1 93.31 280 PHE A O 1
ATOM 2218 N N . ASP A 1 281 ? 10.297 -25.062 -30.781 1 92.62 281 ASP A N 1
ATOM 2219 C CA . ASP A 1 281 ? 10.062 -24.922 -32.219 1 92.62 281 ASP A CA 1
ATOM 2220 C C . ASP A 1 281 ? 8.789 -25.656 -32.656 1 92.62 281 ASP A C 1
ATOM 2222 O O . ASP A 1 281 ? 8.453 -25.672 -33.812 1 92.62 281 ASP A O 1
ATOM 2226 N N . GLY A 1 282 ? 8.078 -26.25 -31.75 1 96.19 282 GLY A N 1
ATOM 2227 C CA . GLY A 1 282 ? 6.859 -26.984 -32.062 1 96.19 282 GLY A CA 1
ATOM 2228 C C . GLY A 1 282 ? 5.656 -26.078 -32.281 1 96.19 282 GLY A C 1
ATOM 2229 O O . GLY A 1 282 ? 5.773 -24.859 -32.219 1 96.19 282 GLY A O 1
ATOM 2230 N N . LYS A 1 283 ? 4.52 -26.703 -32.594 1 97.94 283 LYS A N 1
ATOM 2231 C CA . LYS A 1 283 ? 3.264 -25.984 -32.75 1 97.94 283 LYS A CA 1
ATOM 2232 C C . LYS A 1 283 ? 2.615 -25.703 -31.391 1 97.94 283 LYS A C 1
ATOM 2234 O O . LYS A 1 283 ? 2.914 -26.375 -30.391 1 97.94 283 LYS A O 1
ATOM 2239 N N . ILE A 1 284 ? 1.76 -24.688 -31.375 1 98 284 ILE A N 1
ATOM 2240 C CA . ILE A 1 284 ? 1.131 -24.312 -30.109 1 98 284 ILE A CA 1
ATOM 2241 C C . ILE A 1 284 ? -0.38 -24.203 -30.297 1 98 284 ILE A C 1
ATOM 2243 O O . ILE A 1 284 ? -0.846 -23.484 -31.188 1 98 284 ILE A O 1
ATOM 2247 N N . ILE A 1 285 ? -1.127 -24.953 -29.531 1 98.56 285 ILE A N 1
ATOM 2248 C CA . ILE A 1 285 ? -2.547 -24.719 -29.297 1 98.56 285 ILE A CA 1
ATOM 2249 C C . ILE A 1 285 ? -2.738 -23.969 -27.969 1 98.56 285 ILE A C 1
ATOM 2251 O O . ILE A 1 285 ? -2.342 -24.469 -26.922 1 98.56 285 ILE A O 1
ATOM 2255 N N . LYS A 1 286 ? -3.281 -22.828 -28.031 1 98.19 286 LYS A N 1
ATOM 2256 C CA . LYS A 1 286 ? -3.592 -22.078 -26.828 1 98.19 286 LYS A CA 1
ATOM 2257 C C . LYS A 1 286 ? -5.078 -22.172 -26.484 1 98.19 286 LYS A C 1
ATOM 2259 O O . LYS A 1 286 ? -5.93 -21.906 -27.344 1 98.19 286 LYS A O 1
ATOM 2264 N N . VAL A 1 287 ? -5.359 -22.625 -25.281 1 98.5 287 VAL A N 1
ATOM 2265 C CA . VAL A 1 287 ? -6.723 -22.734 -24.781 1 98.5 287 VAL A CA 1
ATOM 2266 C C . VAL A 1 287 ? -6.879 -21.875 -23.531 1 98.5 287 VAL A C 1
ATOM 2268 O O . VAL A 1 287 ? -6.219 -22.125 -22.516 1 98.5 287 VAL A O 1
ATOM 2271 N N . ASP A 1 288 ? -7.746 -20.922 -23.578 1 98.31 288 ASP A N 1
ATOM 2272 C CA . ASP A 1 288 ? -7.902 -19.969 -22.484 1 98.31 288 ASP A CA 1
ATOM 2273 C C . ASP A 1 288 ? -9.273 -19.297 -22.531 1 98.31 288 ASP A C 1
ATOM 2275 O O . ASP A 1 288 ? -9.875 -19.172 -23.594 1 98.31 288 ASP A O 1
ATOM 2279 N N . VAL A 1 289 ? -9.719 -18.953 -21.375 1 98.44 289 VAL A N 1
ATOM 2280 C CA . VAL A 1 289 ? -10.992 -18.234 -21.359 1 98.44 289 VAL A CA 1
ATOM 2281 C C . VAL A 1 289 ? -10.805 -16.828 -21.938 1 98.44 289 VAL A C 1
ATOM 2283 O O . VAL A 1 289 ? -11.758 -16.234 -22.438 1 98.44 289 VAL A O 1
ATOM 2286 N N . ASP A 1 290 ? -9.617 -16.312 -21.828 1 97 290 ASP A N 1
ATOM 2287 C CA . ASP A 1 290 ? -9.203 -15.07 -22.469 1 97 290 ASP A CA 1
ATOM 2288 C C . ASP A 1 290 ? -7.77 -15.172 -23 1 97 290 ASP A C 1
ATOM 2290 O O . ASP A 1 290 ? -6.832 -14.727 -22.328 1 97 290 ASP A O 1
ATOM 2294 N N . PRO A 1 291 ? -7.605 -15.664 -24.141 1 95.19 291 PRO A N 1
ATOM 2295 C CA . PRO A 1 291 ? -6.262 -15.93 -24.656 1 95.19 291 PRO A CA 1
ATOM 2296 C C . PRO A 1 291 ? -5.492 -14.656 -24.984 1 95.19 291 PRO A C 1
ATOM 2298 O O . PRO A 1 291 ? -4.293 -14.711 -25.281 1 95.19 291 PRO A O 1
ATOM 2301 N N . SER A 1 292 ? -6.133 -13.508 -24.922 1 93.19 292 SER A N 1
ATOM 2302 C CA . SER A 1 292 ? -5.492 -12.266 -25.359 1 93.19 292 SER A CA 1
ATOM 2303 C C . SER A 1 292 ? -4.438 -11.812 -24.359 1 93.19 292 SER A C 1
ATOM 2305 O O . SER A 1 292 ? -3.428 -11.211 -24.734 1 93.19 292 SER A O 1
ATOM 2307 N N . TYR A 1 293 ? -4.68 -12.086 -23.047 1 94.62 293 TYR A N 1
ATOM 2308 C CA . TYR A 1 293 ? -3.85 -11.508 -22 1 94.62 293 TYR A CA 1
ATOM 2309 C C . TYR A 1 293 ? -3.5 -10.055 -22.312 1 94.62 293 TYR A C 1
ATOM 2311 O O . TYR A 1 293 ? -2.332 -9.664 -22.25 1 94.62 293 TYR A O 1
ATOM 2319 N N . SER A 1 294 ? -4.516 -9.25 -22.547 1 92.88 294 SER A N 1
ATOM 2320 C CA . SER A 1 294 ? -4.367 -7.902 -23.094 1 92.88 294 SER A CA 1
ATOM 2321 C C . SER A 1 294 ? -3.736 -6.961 -22.062 1 92.88 294 SER A C 1
ATOM 2323 O O . SER A 1 294 ? -3.271 -5.875 -22.422 1 92.88 294 SER A O 1
ATOM 2325 N N . TYR A 1 295 ? -3.674 -7.383 -20.844 1 92.5 295 TYR A N 1
ATOM 2326 C CA . TYR A 1 295 ? -3.072 -6.52 -19.828 1 92.5 295 TYR A CA 1
ATOM 2327 C C . TYR A 1 295 ? -1.553 -6.527 -19.938 1 92.5 295 TYR A C 1
ATOM 2329 O O . TYR A 1 295 ? -0.876 -5.676 -19.359 1 92.5 295 TYR A O 1
ATOM 2337 N N . ILE A 1 296 ? -1.024 -7.504 -20.703 1 95.25 296 ILE A N 1
ATOM 2338 C CA . ILE A 1 296 ? 0.404 -7.57 -21 1 95.25 296 ILE A CA 1
ATOM 2339 C C . ILE A 1 296 ? 0.686 -6.898 -22.344 1 95.25 296 ILE A C 1
ATOM 2341 O O . ILE A 1 296 ? 0.398 -7.469 -23.391 1 95.25 296 ILE A O 1
ATOM 2345 N N . PRO A 1 297 ? 1.379 -5.781 -22.328 1 93 297 PRO A N 1
ATOM 2346 C CA . PRO A 1 297 ? 1.459 -5.004 -23.578 1 93 297 PRO A CA 1
ATOM 2347 C C . PRO A 1 297 ? 2.406 -5.625 -24.594 1 93 297 PRO A C 1
ATOM 2349 O O . PRO A 1 297 ? 2.15 -5.555 -25.797 1 93 297 PRO A O 1
ATOM 2352 N N . PHE A 1 298 ? 3.492 -6.172 -24.203 1 92.06 298 PHE A N 1
ATOM 2353 C CA . PHE A 1 298 ? 4.414 -6.859 -25.109 1 92.06 298 PHE A CA 1
ATOM 2354 C C . PHE A 1 298 ? 4.348 -8.367 -24.906 1 92.06 298 PHE A C 1
ATOM 2356 O O . PHE A 1 298 ? 4.816 -8.883 -23.875 1 92.06 298 PHE A O 1
ATOM 2363 N N . TYR A 1 299 ? 3.768 -9 -25.844 1 92.69 299 TYR A N 1
ATOM 2364 C CA . TYR A 1 299 ? 3.434 -10.414 -25.719 1 92.69 299 TYR A CA 1
ATOM 2365 C C . TYR A 1 299 ? 3.805 -11.18 -26.984 1 92.69 299 TYR A C 1
ATOM 2367 O O . TYR A 1 299 ? 2.979 -11.344 -27.891 1 92.69 299 TYR A O 1
ATOM 2375 N N . GLY A 1 300 ? 5.066 -11.828 -27 1 91.19 300 GLY A N 1
ATOM 2376 C CA . GLY A 1 300 ? 5.617 -12.391 -28.219 1 91.19 300 GLY A CA 1
ATOM 2377 C C . GLY A 1 300 ? 5.441 -13.891 -28.328 1 91.19 300 GLY A C 1
ATOM 2378 O O . GLY A 1 300 ? 6.039 -14.539 -29.188 1 91.19 300 GLY A O 1
ATOM 2379 N N . PHE A 1 301 ? 4.609 -14.547 -27.578 1 93.69 301 PHE A N 1
ATOM 2380 C CA . PHE A 1 301 ? 4.422 -15.992 -27.625 1 93.69 301 PHE A CA 1
ATOM 2381 C C . PHE A 1 301 ? 3.604 -16.391 -28.859 1 93.69 301 PHE A C 1
ATOM 2383 O O . PHE A 1 301 ? 2.516 -15.852 -29.078 1 93.69 301 PHE A O 1
ATOM 2390 N N . PRO A 1 302 ? 4.117 -17.344 -29.672 1 93.38 302 PRO A N 1
ATOM 2391 C CA . PRO A 1 302 ? 3.365 -17.781 -30.844 1 93.38 302 PRO A CA 1
ATOM 2392 C C . PRO A 1 302 ? 2.109 -18.578 -30.484 1 93.38 302 PRO A C 1
ATOM 2394 O O . PRO A 1 302 ? 1.98 -19.062 -29.359 1 93.38 302 PRO A O 1
ATOM 2397 N N . CYS A 1 303 ? 1.216 -18.594 -31.375 1 96.06 303 CYS A N 1
ATOM 2398 C CA . CYS A 1 303 ? -0.027 -19.344 -31.281 1 96.06 303 CYS A CA 1
ATOM 2399 C C . CYS A 1 303 ? -0.481 -19.828 -32.656 1 96.06 303 CYS A C 1
ATOM 2401 O O . CYS A 1 303 ? -0.951 -19.031 -33.469 1 96.06 303 CYS A O 1
ATOM 2403 N N . ASP A 1 304 ? -0.384 -21.125 -32.906 1 97.69 304 ASP A N 1
ATOM 2404 C CA . ASP A 1 304 ? -0.822 -21.688 -34.156 1 97.69 304 ASP A CA 1
ATOM 2405 C C . ASP A 1 304 ? -2.342 -21.828 -34.219 1 97.69 304 ASP A C 1
ATOM 2407 O O . ASP A 1 304 ? -2.957 -21.641 -35.25 1 97.69 304 ASP A O 1
ATOM 2411 N N . LEU A 1 305 ? -2.93 -22.219 -33.125 1 98.25 305 LEU A N 1
ATOM 2412 C CA . LEU A 1 305 ? -4.375 -22.281 -32.906 1 98.25 305 LEU A CA 1
ATOM 2413 C C . LEU A 1 305 ? -4.762 -21.688 -31.562 1 98.25 305 LEU A C 1
ATOM 2415 O O . LEU A 1 305 ? -4.426 -22.25 -30.516 1 98.25 305 LEU A O 1
ATOM 2419 N N . CYS A 1 306 ? -5.434 -20.562 -31.578 1 97.5 306 CYS A N 1
ATOM 2420 C CA . CYS A 1 306 ? -5.863 -19.859 -30.375 1 97.5 306 CYS A CA 1
ATOM 2421 C C . CYS A 1 306 ? -7.344 -20.094 -30.109 1 97.5 306 CYS A C 1
ATOM 2423 O O . CYS A 1 306 ? -8.195 -19.625 -30.859 1 97.5 306 CYS A O 1
ATOM 2425 N N . ILE A 1 307 ? -7.613 -20.781 -29.047 1 98.12 307 ILE A N 1
ATOM 2426 C CA . ILE A 1 307 ? -8.984 -21.203 -28.766 1 98.12 307 ILE A CA 1
ATOM 2427 C C . ILE A 1 307 ? -9.484 -20.484 -27.5 1 98.12 307 ILE A C 1
ATOM 2429 O O . ILE A 1 307 ? -8.898 -20.625 -26.438 1 98.12 307 ILE A O 1
ATOM 2433 N N . GLN A 1 308 ? -10.508 -19.719 -27.625 1 98 308 GLN A N 1
ATOM 2434 C CA . GLN A 1 308 ? -11.227 -19.219 -26.453 1 98 308 GLN A CA 1
ATOM 2435 C C . GLN A 1 308 ? -12.25 -20.234 -25.969 1 98 308 GLN A C 1
ATOM 2437 O O . GLN A 1 308 ? -13.188 -20.594 -26.688 1 98 308 GLN A O 1
ATOM 2442 N N . SER A 1 309 ? -12.062 -20.75 -24.781 1 98.31 309 SER A N 1
ATOM 2443 C CA . SER A 1 309 ? -12.906 -21.781 -24.219 1 98.31 309 SER A CA 1
ATOM 2444 C C . SER A 1 309 ? -12.594 -22.031 -22.75 1 98.31 309 SER A C 1
ATOM 2446 O O . SER A 1 309 ? -11.508 -21.672 -22.281 1 98.31 309 SER A O 1
ATOM 2448 N N . THR A 1 310 ? -13.602 -22.578 -22.078 1 98.25 310 THR A N 1
ATOM 2449 C CA . THR A 1 310 ? -13.266 -23.156 -20.781 1 98.25 310 THR A CA 1
ATOM 2450 C C . THR A 1 310 ? -12.461 -24.438 -20.953 1 98.25 310 THR A C 1
ATOM 2452 O O . THR A 1 310 ? -12.492 -25.062 -22.016 1 98.25 310 THR A O 1
ATOM 2455 N N . VAL A 1 311 ? -11.742 -24.797 -19.922 1 98.56 311 VAL A N 1
ATOM 2456 C CA . VAL A 1 311 ? -10.836 -25.938 -19.938 1 98.56 311 VAL A CA 1
ATOM 2457 C C . VAL A 1 311 ? -11.625 -27.219 -20.156 1 98.56 311 VAL A C 1
ATOM 2459 O O . VAL A 1 311 ? -11.266 -28.047 -21.016 1 98.56 311 VAL A O 1
ATOM 2462 N N . SER A 1 312 ? -12.727 -27.375 -19.469 1 98.31 312 SER A N 1
ATOM 2463 C CA . SER A 1 312 ? -13.516 -28.609 -19.547 1 98.31 312 SER A CA 1
ATOM 2464 C C . SER A 1 312 ? -14.203 -28.734 -20.891 1 98.31 312 SER A C 1
ATOM 2466 O O . SER A 1 312 ? -14.297 -29.828 -21.453 1 98.31 312 SER A O 1
ATOM 2468 N N . GLU A 1 313 ? -14.68 -27.578 -21.391 1 97.44 313 GLU A N 1
ATOM 2469 C CA . GLU A 1 313 ? -15.312 -27.594 -22.719 1 97.44 313 GLU A CA 1
ATOM 2470 C C . GLU A 1 313 ? -14.344 -28.125 -23.781 1 97.44 313 GLU A C 1
ATOM 2472 O O . GLU A 1 313 ? -14.766 -28.75 -24.75 1 97.44 313 GLU A O 1
ATOM 2477 N N . PHE A 1 314 ? -13.117 -27.781 -23.688 1 98.25 314 PHE A N 1
ATOM 2478 C CA . PHE A 1 314 ? -12.102 -28.172 -24.656 1 98.25 314 PHE A CA 1
ATOM 2479 C C . PHE A 1 314 ? -11.75 -29.641 -24.516 1 98.25 314 PHE A C 1
ATOM 2481 O O . PHE A 1 314 ? -11.914 -30.422 -25.453 1 98.25 314 PHE A O 1
ATOM 2488 N N . PHE A 1 315 ? -11.383 -30.125 -23.344 1 98.38 315 PHE A N 1
ATOM 2489 C CA . PHE A 1 315 ? -10.82 -31.469 -23.156 1 98.38 315 PHE A CA 1
ATOM 2490 C C . PHE A 1 315 ? -11.922 -32.531 -23.203 1 98.38 315 PHE A C 1
ATOM 2492 O O . PHE A 1 315 ? -11.695 -33.625 -23.688 1 98.38 315 PHE A O 1
ATOM 2499 N N . ASP A 1 316 ? -13.117 -32.219 -22.766 1 97.69 316 ASP A N 1
ATOM 2500 C CA . ASP A 1 316 ? -14.203 -33.188 -22.703 1 97.69 316 ASP A CA 1
ATOM 2501 C C . ASP A 1 316 ? -14.68 -33.562 -24.094 1 97.69 316 ASP A C 1
ATOM 2503 O O . ASP A 1 316 ? -15.195 -34.688 -24.297 1 97.69 316 ASP A O 1
ATOM 2507 N N . GLN A 1 317 ? -14.461 -32.656 -25 1 96.19 317 GLN A N 1
ATOM 2508 C CA . GLN A 1 317 ? -14.977 -32.906 -26.344 1 96.19 317 GLN A CA 1
ATOM 2509 C C . GLN A 1 317 ? -13.898 -33.5 -27.234 1 96.19 317 GLN A C 1
ATOM 2511 O O . GLN A 1 317 ? -14.172 -33.906 -28.375 1 96.19 317 GLN A O 1
ATOM 2516 N N . LEU A 1 318 ? -12.727 -33.562 -26.75 1 96.38 318 LEU A N 1
ATOM 2517 C CA . LEU A 1 318 ? -11.617 -34.062 -27.562 1 96.38 318 LEU A CA 1
ATOM 2518 C C . LEU A 1 318 ? -11.555 -35.562 -27.516 1 96.38 318 LEU A C 1
ATOM 2520 O O . LEU A 1 318 ? -11.289 -36.156 -26.469 1 96.38 318 LEU A O 1
ATOM 2524 N N . ASP A 1 319 ? -11.875 -36.156 -28.578 1 94.5 319 ASP A N 1
ATOM 2525 C CA . ASP A 1 319 ? -11.742 -37.625 -28.734 1 94.5 319 ASP A CA 1
ATOM 2526 C C . ASP A 1 319 ? -10.562 -37.969 -29.625 1 94.5 319 ASP A C 1
ATOM 2528 O O . ASP A 1 319 ? -10.688 -37.938 -30.859 1 94.5 319 ASP A O 1
ATOM 2532 N N . VAL A 1 320 ? -9.461 -38.219 -29.031 1 96.81 320 VAL A N 1
ATOM 2533 C CA . VAL A 1 320 ? -8.242 -38.562 -29.766 1 96.81 320 VAL A CA 1
ATOM 2534 C C . VAL A 1 320 ? -7.695 -39.906 -29.297 1 96.81 320 VAL A C 1
ATOM 2536 O O . VAL A 1 320 ? -7.969 -40.344 -28.188 1 96.81 320 VAL A O 1
ATOM 2539 N N . LYS A 1 321 ? -6.938 -40.562 -30.125 1 95.94 321 LYS A N 1
ATOM 2540 C CA . LYS A 1 321 ? -6.391 -41.875 -29.812 1 95.94 321 LYS A CA 1
ATOM 2541 C C . LYS A 1 321 ? -5.27 -41.781 -28.781 1 95.94 321 LYS A C 1
ATOM 2543 O O . LYS A 1 321 ? -4.562 -40.781 -28.719 1 95.94 321 LYS A O 1
ATOM 2548 N N . GLU A 1 322 ? -5.156 -42.844 -28.078 1 97.75 322 GLU A N 1
ATOM 2549 C CA . GLU A 1 322 ? -4.082 -42.969 -27.094 1 97.75 322 GLU A CA 1
ATOM 2550 C C . GLU A 1 322 ? -2.715 -42.938 -27.781 1 97.75 322 GLU A C 1
ATOM 2552 O O . GLU A 1 322 ? -2.527 -43.531 -28.828 1 97.75 322 GLU A O 1
ATOM 2557 N N . LYS A 1 323 ? -1.853 -42.219 -27.109 1 97.75 323 LYS A N 1
ATOM 2558 C CA . LYS A 1 323 ? -0.469 -42.219 -27.578 1 97.75 323 LYS A CA 1
ATOM 2559 C C . LYS A 1 323 ? 0.397 -43.156 -26.75 1 97.75 323 LYS A C 1
ATOM 2561 O O . LYS A 1 323 ? 1.184 -42.719 -25.906 1 97.75 323 LYS A O 1
ATOM 2566 N N . LYS A 1 324 ? 0.407 -44.406 -27.125 1 97.25 324 LYS A N 1
ATOM 2567 C CA . LYS A 1 324 ? 0.936 -45.5 -26.297 1 97.25 324 LYS A CA 1
ATOM 2568 C C . LYS A 1 324 ? 2.439 -45.344 -26.094 1 97.25 324 LYS A C 1
ATOM 2570 O O . LYS A 1 324 ? 2.928 -45.438 -24.969 1 97.25 324 LYS A O 1
ATOM 2575 N N . GLU A 1 325 ? 3.135 -45.094 -27.172 1 97.25 325 GLU A N 1
ATOM 2576 C CA . GLU A 1 325 ? 4.59 -45 -27.094 1 97.25 325 GLU A CA 1
ATOM 2577 C C . GLU A 1 325 ? 5 -43.781 -26.234 1 97.25 325 GLU A C 1
ATOM 2579 O O . GLU A 1 325 ? 5.898 -43.875 -25.406 1 97.25 325 GLU A O 1
ATOM 2584 N N . TRP A 1 326 ? 4.363 -42.719 -26.453 1 97.69 326 TRP A N 1
ATOM 2585 C CA . TRP A 1 326 ? 4.656 -41.5 -25.703 1 97.69 326 TRP A CA 1
ATOM 2586 C C . TRP A 1 326 ? 4.281 -41.656 -24.234 1 97.69 326 TRP A C 1
ATOM 2588 O O . TRP A 1 326 ? 5.031 -41.25 -23.344 1 97.69 326 TRP A O 1
ATOM 2598 N N . LYS A 1 327 ? 3.17 -42.312 -23.984 1 97.88 327 LYS A N 1
ATOM 2599 C CA . LYS A 1 327 ? 2.678 -42.562 -22.641 1 97.88 327 LYS A CA 1
ATOM 2600 C C . LYS A 1 327 ? 3.689 -43.375 -21.828 1 97.88 327 LYS A C 1
ATOM 2602 O O . LYS A 1 327 ? 3.965 -43.031 -20.672 1 97.88 327 LYS A O 1
ATOM 2607 N N . GLU A 1 328 ? 4.227 -44.375 -22.453 1 97.69 328 GLU A N 1
ATOM 2608 C CA . GLU A 1 328 ? 5.199 -45.219 -21.781 1 97.69 328 GLU A CA 1
ATOM 2609 C C . GLU A 1 328 ? 6.484 -44.469 -21.484 1 97.69 328 GLU A C 1
ATOM 2611 O O . GLU A 1 328 ? 7.062 -44.594 -20.391 1 97.69 328 GLU A O 1
ATOM 2616 N N . LYS A 1 329 ? 6.895 -43.688 -22.391 1 97.38 329 LYS A N 1
ATOM 2617 C CA . LYS A 1 329 ? 8.094 -42.875 -22.188 1 97.38 329 LYS A CA 1
ATOM 2618 C C . LYS A 1 329 ? 7.898 -41.875 -21.047 1 97.38 329 LYS A C 1
ATOM 2620 O O . LYS A 1 329 ? 8.812 -41.656 -20.25 1 97.38 329 LYS A O 1
ATOM 2625 N N . VAL A 1 330 ? 6.738 -41.281 -21.031 1 97.31 330 VAL A N 1
ATOM 2626 C CA . VAL A 1 330 ? 6.414 -40.312 -20.016 1 97.31 330 VAL A CA 1
ATOM 2627 C C . VAL A 1 330 ? 6.422 -40.969 -18.641 1 97.31 330 VAL A C 1
ATOM 2629 O O . VAL A 1 330 ? 6.941 -40.406 -17.672 1 97.31 330 VAL A O 1
ATOM 2632 N N . LYS A 1 331 ? 5.867 -42.125 -18.516 1 97.31 331 LYS A N 1
ATOM 2633 C CA . LYS A 1 331 ? 5.848 -42.844 -17.25 1 97.31 331 LYS A CA 1
ATOM 2634 C C . LYS A 1 331 ? 7.262 -43.156 -16.766 1 97.31 331 LYS A C 1
ATOM 2636 O O . LYS A 1 331 ? 7.547 -43.062 -15.578 1 97.31 331 LYS A O 1
ATOM 2641 N N . GLU A 1 332 ? 8.07 -43.5 -17.734 1 97.5 332 GLU A N 1
ATOM 2642 C CA . GLU A 1 332 ? 9.469 -43.75 -17.406 1 97.5 332 GLU A CA 1
ATOM 2643 C C . GLU A 1 332 ? 10.164 -42.5 -16.891 1 97.5 332 GLU A C 1
ATOM 2645 O O . GLU A 1 332 ? 10.898 -42.562 -15.906 1 97.5 332 GLU A O 1
ATOM 2650 N N . LEU A 1 333 ? 9.945 -41.406 -17.594 1 97.19 333 LEU A N 1
ATOM 2651 C CA . LEU A 1 333 ? 10.531 -40.125 -17.188 1 97.19 333 LEU A CA 1
ATOM 2652 C C . LEU A 1 333 ? 10.07 -39.719 -15.797 1 97.19 333 LEU A C 1
ATOM 2654 O O . LEU A 1 333 ? 10.859 -39.219 -14.992 1 97.19 333 LEU A O 1
ATOM 2658 N N . ARG A 1 334 ? 8.812 -39.906 -15.539 1 96.88 334 ARG A N 1
ATOM 2659 C CA . ARG A 1 334 ? 8.234 -39.562 -14.242 1 96.88 334 ARG A CA 1
ATOM 2660 C C . ARG A 1 334 ? 8.883 -40.406 -13.133 1 96.88 334 ARG A C 1
ATOM 2662 O O . ARG A 1 334 ? 9.234 -39.875 -12.078 1 96.88 334 ARG A O 1
ATOM 2669 N N . LEU A 1 335 ? 9.039 -41.656 -13.383 1 96.81 335 LEU A N 1
ATOM 2670 C CA . LEU A 1 335 ? 9.648 -42.562 -12.398 1 96.81 335 LEU A CA 1
ATOM 2671 C C . LEU A 1 335 ? 11.086 -42.156 -12.109 1 96.81 335 LEU A C 1
ATOM 2673 O O . LEU A 1 335 ? 11.523 -42.188 -10.961 1 96.81 335 LEU A O 1
ATOM 2677 N N . GLN A 1 336 ? 11.781 -41.812 -13.156 1 97.62 336 GLN A N 1
ATOM 2678 C CA . GLN A 1 336 ? 13.156 -41.344 -13 1 97.62 336 GLN A CA 1
ATOM 2679 C C . GLN A 1 336 ? 13.227 -40.062 -12.164 1 97.62 336 GLN A C 1
ATOM 2681 O O . GLN A 1 336 ? 14.094 -39.938 -11.297 1 97.62 336 GLN A O 1
ATOM 2686 N N . GLN A 1 337 ? 12.344 -39.188 -12.461 1 97.19 337 GLN A N 1
ATOM 2687 C CA . GLN A 1 337 ? 12.312 -37.906 -11.75 1 97.19 337 GLN A CA 1
ATOM 2688 C C . GLN A 1 337 ? 11.93 -38.094 -10.281 1 97.19 337 GLN A C 1
ATOM 2690 O O . GLN A 1 337 ? 12.492 -37.438 -9.398 1 97.19 337 GLN A O 1
ATOM 2695 N N . GLU A 1 338 ? 11.031 -39 -9.984 1 96.5 338 GLU A N 1
ATOM 2696 C CA . GLU A 1 338 ? 10.641 -39.281 -8.609 1 96.5 338 GLU A CA 1
ATOM 2697 C C . GLU A 1 338 ? 11.789 -39.906 -7.828 1 96.5 338 GLU A C 1
ATOM 2699 O O . GLU A 1 338 ? 12.008 -39.594 -6.664 1 96.5 338 GLU A O 1
ATOM 2704 N N . LYS A 1 339 ? 12.461 -40.844 -8.508 1 97.31 339 LYS A N 1
ATOM 2705 C CA . LYS A 1 339 ? 13.609 -41.469 -7.875 1 97.31 339 LYS A CA 1
ATOM 2706 C C . LYS A 1 339 ? 14.695 -40.438 -7.535 1 97.31 339 LYS A C 1
ATOM 2708 O O . LYS A 1 339 ? 15.289 -40.5 -6.457 1 97.31 339 LYS A O 1
ATOM 2713 N N . LYS A 1 340 ? 14.906 -39.594 -8.422 1 97.44 340 LYS A N 1
ATOM 2714 C CA . LYS A 1 340 ? 15.898 -38.562 -8.203 1 97.44 340 LYS A CA 1
ATOM 2715 C C . LYS A 1 340 ? 15.516 -37.656 -7.023 1 97.44 340 LYS A C 1
ATOM 2717 O O . LYS A 1 340 ? 16.375 -37.25 -6.246 1 97.44 340 LYS A O 1
ATOM 2722 N N . LYS A 1 341 ? 14.297 -37.312 -6.887 1 96.94 341 LYS A N 1
ATOM 2723 C CA . LYS A 1 341 ? 13.805 -36.469 -5.785 1 96.94 341 LYS A CA 1
ATOM 2724 C C . LYS A 1 341 ? 13.984 -37.188 -4.449 1 96.94 341 LYS A C 1
ATOM 2726 O O . LYS A 1 341 ? 14.375 -36.562 -3.455 1 96.94 341 LYS A O 1
ATOM 2731 N N . GLU A 1 342 ? 13.719 -38.469 -4.434 1 96.94 342 GLU A N 1
ATOM 2732 C CA . GLU A 1 342 ? 13.891 -39.25 -3.221 1 96.94 342 GLU A CA 1
ATOM 2733 C C . GLU A 1 342 ? 15.352 -39.281 -2.783 1 96.94 342 GLU A C 1
ATOM 2735 O O . GLU A 1 342 ? 15.656 -39.125 -1.599 1 96.94 342 GLU A O 1
ATOM 2740 N N . GLU A 1 343 ? 16.203 -39.5 -3.773 1 97.94 343 GLU A N 1
ATOM 2741 C CA . GLU A 1 343 ? 17.641 -39.5 -3.492 1 97.94 343 GLU A CA 1
ATOM 2742 C C . GLU A 1 343 ? 18.109 -38.156 -2.99 1 97.94 343 GLU A C 1
ATOM 2744 O O . GLU A 1 343 ? 18.922 -38.062 -2.068 1 97.94 343 GLU A O 1
ATOM 2749 N N . GLU A 1 344 ? 17.562 -37.125 -3.617 1 97.69 344 GLU A N 1
ATOM 2750 C CA . GLU A 1 344 ? 17.922 -35.781 -3.219 1 97.69 344 GLU A CA 1
ATOM 2751 C C . GLU A 1 344 ? 17.516 -35.5 -1.778 1 97.69 344 GLU A C 1
ATOM 2753 O O . GLU A 1 344 ? 18.281 -34.906 -1.003 1 97.69 344 GLU A O 1
ATOM 2758 N N . ILE A 1 345 ? 16.328 -35.844 -1.417 1 97.62 345 ILE A N 1
ATOM 2759 C CA . ILE A 1 345 ? 15.805 -35.594 -0.074 1 97.62 345 ILE A CA 1
ATOM 2760 C C . ILE A 1 345 ? 16.672 -36.344 0.949 1 97.62 345 ILE A C 1
ATOM 2762 O O . ILE A 1 345 ? 16.953 -35.812 2.023 1 97.62 345 ILE A O 1
ATOM 2766 N N . GLU A 1 346 ? 17.094 -37.562 0.631 1 97.5 346 GLU A N 1
ATOM 2767 C CA . GLU A 1 346 ? 17.953 -38.344 1.523 1 97.5 346 GLU A CA 1
ATOM 2768 C C . GLU A 1 346 ? 19.281 -37.625 1.748 1 97.5 346 GLU A C 1
ATOM 2770 O O . GLU A 1 346 ? 19.828 -37.656 2.855 1 97.5 346 GLU A O 1
ATOM 2775 N N . GLN A 1 347 ? 19.734 -37.031 0.731 1 97.69 347 GLN A N 1
ATOM 2776 C CA . GLN A 1 347 ? 20.984 -36.281 0.833 1 97.69 347 GLN A CA 1
ATOM 2777 C C . GLN A 1 347 ? 20.812 -35 1.623 1 97.69 347 GLN A C 1
ATOM 2779 O O . GLN A 1 347 ? 21.641 -34.656 2.463 1 97.69 347 GLN A O 1
ATOM 2784 N N . LEU A 1 348 ? 19.703 -34.312 1.367 1 97.38 348 LEU A N 1
ATOM 2785 C CA . LEU A 1 348 ? 19.438 -33.031 1.999 1 97.38 348 LEU A CA 1
ATOM 2786 C C . LEU A 1 348 ? 19.203 -33.188 3.494 1 97.38 348 LEU A C 1
ATOM 2788 O O . LEU A 1 348 ? 19.578 -32.312 4.289 1 97.38 348 LEU A O 1
ATOM 2792 N N . ARG A 1 349 ? 18.625 -34.25 3.873 1 95.81 349 ARG A N 1
ATOM 2793 C CA . ARG A 1 349 ? 18.312 -34.531 5.27 1 95.81 349 ARG A CA 1
ATOM 2794 C C . ARG A 1 349 ? 19.578 -34.719 6.09 1 95.81 349 ARG A C 1
ATOM 2796 O O . ARG A 1 349 ? 19.578 -34.5 7.309 1 95.81 349 ARG A O 1
ATOM 2803 N N . LYS A 1 350 ? 20.672 -35.031 5.453 1 95.75 350 LYS A N 1
ATOM 2804 C CA . LYS A 1 350 ? 21.938 -35.344 6.137 1 95.75 350 LYS A CA 1
ATOM 2805 C C . LYS A 1 350 ? 22.844 -34.125 6.203 1 95.75 350 LYS A C 1
ATOM 2807 O O . LYS A 1 350 ? 23.891 -34.125 6.848 1 95.75 350 LYS A O 1
ATOM 2812 N N . ARG A 1 351 ? 22.328 -33.031 5.586 1 95.38 351 ARG A N 1
ATOM 2813 C CA . ARG A 1 351 ? 23.141 -31.828 5.582 1 95.38 351 ARG A CA 1
ATOM 2814 C C . ARG A 1 351 ? 23.078 -31.125 6.934 1 95.38 351 ARG A C 1
ATOM 2816 O O . ARG A 1 351 ? 22.203 -31.406 7.75 1 95.38 351 ARG A O 1
ATOM 2823 N N . ARG A 1 352 ? 24.078 -30.172 7.176 1 92.94 352 ARG A N 1
ATOM 2824 C CA . ARG A 1 352 ? 24.109 -29.359 8.391 1 92.94 352 ARG A CA 1
ATOM 2825 C C . ARG A 1 352 ? 23.109 -28.219 8.297 1 92.94 352 ARG A C 1
ATOM 2827 O O . ARG A 1 352 ? 22.453 -27.875 9.281 1 92.94 352 ARG A O 1
ATOM 2834 N N . SER A 1 353 ? 22.969 -27.641 7.062 1 96.69 353 SER A N 1
ATOM 2835 C CA . SER A 1 353 ? 22.047 -26.531 6.832 1 96.69 353 SER A CA 1
ATOM 2836 C C . SER A 1 353 ? 20.719 -27.031 6.258 1 96.69 353 SER A C 1
ATOM 2838 O O . SER A 1 353 ? 20.641 -28.141 5.723 1 96.69 353 SER A O 1
ATOM 2840 N N . ILE A 1 354 ? 19.734 -26.266 6.477 1 98.25 354 ILE A N 1
ATOM 2841 C CA . ILE A 1 354 ? 18.391 -26.656 6.031 1 98.25 354 ILE A CA 1
ATOM 2842 C C . ILE A 1 354 ? 18.172 -26.156 4.602 1 98.25 354 ILE A C 1
ATOM 2844 O O . ILE A 1 354 ? 18.203 -24.953 4.34 1 98.25 354 ILE A O 1
ATOM 2848 N N . HIS A 1 355 ? 18 -27.078 3.688 1 98.19 355 HIS A N 1
ATOM 2849 C CA . HIS A 1 355 ? 17.672 -26.734 2.309 1 98.19 355 HIS A CA 1
ATOM 2850 C C . HIS A 1 355 ? 16.172 -26.484 2.148 1 98.19 355 HIS A C 1
ATOM 2852 O O . HIS A 1 355 ? 15.359 -27.219 2.713 1 98.19 355 HIS A O 1
ATOM 2858 N N . PRO A 1 356 ? 15.742 -25.484 1.406 1 97.75 356 PRO A N 1
ATOM 2859 C CA . PRO A 1 356 ? 14.32 -25.188 1.235 1 97.75 356 PRO A CA 1
ATOM 2860 C C . PRO A 1 356 ? 13.523 -26.375 0.683 1 97.75 356 PRO A C 1
ATOM 2862 O O . PRO A 1 356 ? 12.359 -26.562 1.038 1 97.75 356 PRO A O 1
ATOM 2865 N N . ARG A 1 357 ? 14.117 -27.203 -0.163 1 98.06 357 ARG A N 1
ATOM 2866 C CA . ARG A 1 357 ? 13.438 -28.359 -0.737 1 98.06 357 ARG A CA 1
ATOM 2867 C C . ARG A 1 357 ? 13.125 -29.406 0.334 1 98.06 357 ARG A C 1
ATOM 2869 O O . ARG A 1 357 ? 12.078 -30.047 0.293 1 98.06 357 ARG A O 1
ATOM 2876 N N . TYR A 1 358 ? 14.055 -29.547 1.248 1 98.31 358 TYR A N 1
ATOM 2877 C CA . TYR A 1 358 ? 13.812 -30.469 2.352 1 98.31 358 TYR A CA 1
ATOM 2878 C C . TYR A 1 358 ? 12.68 -29.969 3.24 1 98.31 358 TYR A C 1
ATOM 2880 O O . TYR A 1 358 ? 11.812 -30.734 3.645 1 98.31 358 TYR A O 1
ATOM 2888 N N . LEU A 1 359 ? 12.727 -28.672 3.547 1 98.56 359 LEU A N 1
ATOM 2889 C CA . LEU A 1 359 ? 11.641 -28.078 4.324 1 98.56 359 LEU A CA 1
ATOM 2890 C C . LEU A 1 359 ? 10.297 -28.281 3.631 1 98.56 359 LEU A C 1
ATOM 2892 O O . LEU A 1 359 ? 9.297 -28.594 4.281 1 98.56 359 LEU A O 1
ATOM 2896 N N . SER A 1 360 ? 10.242 -28.109 2.322 1 98.5 360 SER A N 1
ATOM 2897 C CA . SER A 1 360 ? 9.023 -28.312 1.541 1 98.5 360 SER A CA 1
ATOM 2898 C C . SER A 1 360 ? 8.531 -29.75 1.648 1 98.5 360 SER A C 1
ATOM 2900 O O . SER A 1 360 ? 7.324 -29.984 1.771 1 98.5 360 SER A O 1
ATOM 2902 N N . TYR A 1 361 ? 9.477 -30.656 1.579 1 98.31 361 TYR A N 1
ATOM 2903 C CA . TYR A 1 361 ? 9.164 -32.062 1.715 1 98.31 361 TYR A CA 1
ATOM 2904 C C . TYR A 1 361 ? 8.531 -32.375 3.072 1 98.31 361 TYR A C 1
ATOM 2906 O O . TYR A 1 361 ? 7.516 -33.062 3.156 1 98.31 361 TYR A O 1
ATOM 2914 N N . VAL A 1 362 ? 9.086 -31.812 4.125 1 98.5 362 VAL A N 1
ATOM 2915 C CA . VAL A 1 362 ? 8.617 -32.062 5.488 1 98.5 362 VAL A CA 1
ATOM 2916 C C . VAL A 1 362 ? 7.219 -31.469 5.66 1 98.5 362 VAL A C 1
ATOM 2918 O O . VAL A 1 362 ? 6.355 -32.094 6.289 1 98.5 362 VAL A O 1
ATOM 2921 N N . ILE A 1 363 ? 6.945 -30.297 5.102 1 98.44 363 ILE A N 1
ATOM 2922 C CA . ILE A 1 363 ? 5.629 -29.672 5.152 1 98.44 363 ILE A CA 1
ATOM 2923 C C . ILE A 1 363 ? 4.602 -30.594 4.488 1 98.44 363 ILE A C 1
ATOM 2925 O O . ILE A 1 363 ? 3.488 -30.75 4.996 1 98.44 363 ILE A O 1
ATOM 2929 N N . GLY A 1 364 ? 4.984 -31.188 3.354 1 97.12 364 GLY A N 1
ATOM 2930 C CA . GLY A 1 364 ? 4.113 -32.094 2.627 1 97.12 364 GLY A CA 1
ATOM 2931 C C . GLY A 1 364 ? 3.707 -33.312 3.439 1 97.12 364 GLY A C 1
ATOM 2932 O O . GLY A 1 364 ? 2.623 -33.875 3.244 1 97.12 364 GLY A O 1
ATOM 2933 N N . LYS A 1 365 ? 4.535 -33.719 4.355 1 96 365 LYS A N 1
ATOM 2934 C CA . LYS A 1 365 ? 4.285 -34.906 5.172 1 96 365 LYS A CA 1
ATOM 2935 C C . LYS A 1 365 ? 3.219 -34.625 6.227 1 96 365 LYS A C 1
ATOM 2937 O O . LYS A 1 365 ? 2.527 -35.531 6.672 1 96 365 LYS A O 1
ATOM 2942 N N . VAL A 1 366 ? 3.014 -33.344 6.551 1 96.06 366 VAL A N 1
ATOM 2943 C CA . VAL A 1 366 ? 2.15 -33.062 7.695 1 96.06 366 VAL A CA 1
ATOM 2944 C C . VAL A 1 366 ? 0.813 -32.531 7.211 1 96.06 366 VAL A C 1
ATOM 2946 O O . VAL A 1 366 ? -0.197 -32.625 7.91 1 96.06 366 VAL A O 1
ATOM 2949 N N . ILE A 1 367 ? 0.731 -32.031 6.035 1 96.38 367 ILE A N 1
ATOM 2950 C CA . ILE A 1 367 ? -0.461 -31.312 5.586 1 96.38 367 ILE A CA 1
ATOM 2951 C C . ILE A 1 367 ? -1.613 -32.281 5.41 1 96.38 367 ILE A C 1
ATOM 2953 O O . ILE A 1 367 ? -1.439 -33.375 4.82 1 96.38 367 ILE A O 1
ATOM 2957 N N . GLY A 1 368 ? -2.748 -32 5.934 1 95.94 368 GLY A N 1
ATOM 2958 C CA . GLY A 1 368 ? -3.938 -32.844 5.809 1 95.94 368 GLY A CA 1
ATOM 2959 C C . GLY A 1 368 ? -4.617 -32.688 4.461 1 95.94 368 GLY A C 1
ATOM 2960 O O . GLY A 1 368 ? -4.375 -31.734 3.729 1 95.94 368 GLY A O 1
ATOM 2961 N N . LYS A 1 369 ? -5.562 -33.562 4.188 1 94.81 369 LYS A N 1
ATOM 2962 C CA . LYS A 1 369 ? -6.23 -33.656 2.893 1 94.81 369 LYS A CA 1
ATOM 2963 C C . LYS A 1 369 ? -7.129 -32.438 2.654 1 94.81 369 LYS A C 1
ATOM 2965 O O . LYS A 1 369 ? -7.367 -32.062 1.509 1 94.81 369 LYS A O 1
ATOM 2970 N N . ASP A 1 370 ? -7.586 -31.859 3.754 1 94.88 370 ASP A N 1
ATOM 2971 C CA . ASP A 1 370 ? -8.531 -30.75 3.621 1 94.88 370 ASP A CA 1
ATOM 2972 C C . ASP A 1 370 ? -7.836 -29.406 3.863 1 94.88 370 ASP A C 1
ATOM 2974 O O . ASP A 1 370 ? -8.461 -28.344 3.736 1 94.88 370 ASP A O 1
ATOM 2978 N N . ASP A 1 371 ? -6.566 -29.438 4.168 1 97.25 371 ASP A N 1
ATOM 2979 C CA . ASP A 1 371 ? -5.82 -28.234 4.5 1 97.25 371 ASP A CA 1
ATOM 2980 C C . ASP A 1 371 ? -5.203 -27.609 3.252 1 97.25 371 ASP A C 1
ATOM 2982 O O . ASP A 1 371 ? -5.176 -28.234 2.189 1 97.25 371 ASP A O 1
ATOM 2986 N N . VAL A 1 372 ? -4.844 -26.375 3.361 1 98.06 372 VAL A N 1
ATOM 2987 C CA . VAL A 1 372 ? -4.422 -25.594 2.197 1 98.06 372 VAL A CA 1
ATOM 2988 C C . VAL A 1 372 ? -3.043 -25 2.447 1 98.06 372 VAL A C 1
ATOM 2990 O O . VAL A 1 372 ? -2.73 -24.594 3.568 1 98.06 372 VAL A O 1
ATOM 2993 N N . ILE A 1 373 ? -2.199 -25 1.431 1 98.62 373 ILE A N 1
ATOM 2994 C CA . ILE A 1 373 ? -0.925 -24.281 1.449 1 98.62 373 ILE A CA 1
ATOM 2995 C C . ILE A 1 373 ? -1.021 -23.031 0.585 1 98.62 373 ILE A C 1
ATOM 2997 O O . ILE A 1 373 ? -1.386 -23.109 -0.591 1 98.62 373 ILE A O 1
ATOM 3001 N N . LEU A 1 374 ? -0.865 -21.906 1.142 1 98.56 374 LEU A N 1
ATOM 3002 C CA . LEU A 1 374 ? -0.627 -20.672 0.404 1 98.56 374 LEU A CA 1
ATOM 3003 C C . LEU A 1 374 ? 0.861 -20.344 0.355 1 98.56 374 LEU A C 1
ATOM 3005 O O . LEU A 1 374 ? 1.497 -20.172 1.396 1 98.56 374 LEU A O 1
ATOM 3009 N N . ASN A 1 375 ? 1.371 -20.234 -0.828 1 98.31 375 ASN A N 1
ATOM 3010 C CA . ASN A 1 375 ? 2.812 -20.078 -0.99 1 98.31 375 ASN A CA 1
ATOM 3011 C C . ASN A 1 375 ? 3.164 -18.703 -1.559 1 98.31 375 ASN A C 1
ATOM 3013 O O . ASN A 1 375 ? 2.639 -18.312 -2.598 1 98.31 375 ASN A O 1
ATOM 3017 N N . GLU A 1 376 ? 4.004 -18.016 -0.906 1 97.12 376 GLU A N 1
ATOM 3018 C CA . GLU A 1 376 ? 4.562 -16.766 -1.409 1 97.12 376 GLU A CA 1
ATOM 3019 C C . GLU A 1 376 ? 6.066 -16.891 -1.65 1 97.12 376 GLU A C 1
ATOM 3021 O O . GLU A 1 376 ? 6.867 -16.297 -0.923 1 97.12 376 GLU A O 1
ATOM 3026 N N . TYR A 1 377 ? 6.453 -17.766 -2.701 1 86.25 377 TYR A N 1
ATOM 3027 C CA . TYR A 1 377 ? 7.695 -17.891 -3.453 1 86.25 377 TYR A CA 1
ATOM 3028 C C . TYR A 1 377 ? 8.523 -19.062 -2.939 1 86.25 377 TYR A C 1
ATOM 3030 O O . TYR A 1 377 ? 9.062 -19.844 -3.727 1 86.25 377 TYR A O 1
ATOM 3038 N N . PRO A 1 378 ? 8.672 -19.391 -1.656 1 90.75 378 PRO A N 1
ATOM 3039 C CA . PRO A 1 378 ? 9.797 -20.25 -1.306 1 90.75 378 PRO A CA 1
ATOM 3040 C C . PRO A 1 378 ? 9.43 -21.734 -1.305 1 90.75 378 PRO A C 1
ATOM 3042 O O . PRO A 1 378 ? 10.305 -22.594 -1.427 1 90.75 378 PRO A O 1
ATOM 3045 N N . PHE A 1 379 ? 8.25 -22.109 -1.102 1 97.12 379 PHE A N 1
ATOM 3046 C CA . PHE A 1 379 ? 7.797 -23.5 -1.043 1 97.12 379 PHE A CA 1
ATOM 3047 C C . PHE A 1 379 ? 7.887 -24.156 -2.414 1 97.12 379 PHE A C 1
ATOM 3049 O O . PHE A 1 379 ? 7.469 -23.578 -3.418 1 97.12 379 PHE A O 1
ATOM 3056 N N . ASN A 1 380 ? 8.531 -25.312 -2.463 1 97.25 380 ASN A N 1
ATOM 3057 C CA . ASN A 1 380 ? 8.602 -26.094 -3.699 1 97.25 380 ASN A CA 1
ATOM 3058 C C . ASN A 1 380 ? 7.57 -27.203 -3.727 1 97.25 380 ASN A C 1
ATOM 3060 O O . ASN A 1 380 ? 7.793 -28.281 -3.162 1 97.25 380 ASN A O 1
ATOM 3064 N N . PRO A 1 381 ? 6.52 -27.031 -4.426 1 96.12 381 PRO A N 1
ATOM 3065 C CA . PRO A 1 381 ? 5.414 -27.984 -4.383 1 96.12 381 PRO A CA 1
ATOM 3066 C C . PRO A 1 381 ? 5.766 -29.312 -5.039 1 96.12 381 PRO A C 1
ATOM 3068 O O . PRO A 1 381 ? 5.043 -30.297 -4.867 1 96.12 381 PRO A O 1
ATOM 3071 N N . ARG A 1 382 ? 6.879 -29.406 -5.793 1 94.69 382 ARG A N 1
ATOM 3072 C CA . ARG A 1 382 ? 7.293 -30.641 -6.441 1 94.69 382 ARG A CA 1
ATOM 3073 C C . ARG A 1 382 ? 7.695 -31.688 -5.406 1 94.69 382 ARG A C 1
ATOM 3075 O O . ARG A 1 382 ? 7.781 -32.875 -5.723 1 94.69 382 ARG A O 1
ATOM 3082 N N . TYR A 1 383 ? 7.941 -31.25 -4.238 1 96.62 383 TYR A N 1
ATOM 3083 C CA . TYR A 1 383 ? 8.406 -32.156 -3.195 1 96.62 383 TYR A CA 1
ATOM 3084 C C . TYR A 1 383 ? 7.27 -32.531 -2.262 1 96.62 383 TYR A C 1
ATOM 3086 O O . TYR A 1 383 ? 7.504 -33.062 -1.163 1 96.62 383 TYR A O 1
ATOM 3094 N N . THR A 1 384 ? 6.035 -32.25 -2.646 1 95.31 384 THR A N 1
ATOM 3095 C CA . THR A 1 384 ? 4.824 -32.562 -1.899 1 95.31 384 THR A CA 1
ATOM 3096 C C . THR A 1 384 ? 3.76 -33.156 -2.82 1 95.31 384 THR A C 1
ATOM 3098 O O . THR A 1 384 ? 3.656 -32.781 -3.986 1 95.31 384 THR A O 1
ATOM 3101 N N . LYS A 1 385 ? 3.055 -34.188 -2.352 1 94.12 385 LYS A N 1
ATOM 3102 C CA . LYS A 1 385 ? 1.893 -34.688 -3.072 1 94.12 385 LYS A CA 1
ATOM 3103 C C . LYS A 1 385 ? 0.633 -33.906 -2.707 1 94.12 385 LYS A C 1
ATOM 3105 O O . LYS A 1 385 ? 0.142 -34 -1.58 1 94.12 385 LYS A O 1
ATOM 3110 N N . LEU A 1 386 ? 0.165 -33.188 -3.639 1 96.81 386 LEU A N 1
ATOM 3111 C CA . LEU A 1 386 ? -0.99 -32.312 -3.416 1 96.81 386 LEU A CA 1
ATOM 3112 C C . LEU A 1 386 ? -2.111 -32.625 -4.395 1 96.81 386 LEU A C 1
ATOM 3114 O O . LEU A 1 386 ? -1.863 -33.188 -5.465 1 96.81 386 LEU A O 1
ATOM 3118 N N . ASP A 1 387 ? -3.297 -32.312 -3.988 1 97.12 387 ASP A N 1
ATOM 3119 C CA . ASP A 1 387 ? -4.484 -32.531 -4.812 1 97.12 387 ASP A CA 1
ATOM 3120 C C . ASP A 1 387 ? -5.285 -31.25 -4.965 1 97.12 387 ASP A C 1
ATOM 3122 O O . ASP A 1 387 ? -4.844 -30.172 -4.527 1 97.12 387 ASP A O 1
ATOM 3126 N N . PHE A 1 388 ? -6.406 -31.391 -5.699 1 97.31 388 PHE A N 1
ATOM 3127 C CA . PHE A 1 388 ? -7.238 -30.25 -6.027 1 97.31 388 PHE A CA 1
ATOM 3128 C C . PHE A 1 388 ? -7.535 -29.422 -4.781 1 97.31 388 PHE A C 1
ATOM 3130 O O . PHE A 1 388 ? -7.926 -29.969 -3.748 1 97.31 388 PHE A O 1
ATOM 3137 N N . GLY A 1 389 ? -7.297 -28.141 -4.891 1 96.12 389 GLY A N 1
ATOM 3138 C CA . GLY A 1 389 ? -7.742 -27.203 -3.863 1 96.12 389 GLY A CA 1
ATOM 3139 C C . GLY A 1 389 ? -6.777 -27.094 -2.699 1 96.12 389 GLY A C 1
ATOM 3140 O O . GLY A 1 389 ? -6.992 -26.297 -1.781 1 96.12 389 GLY A O 1
ATOM 3141 N N . GLN A 1 390 ? -5.629 -27.719 -2.713 1 97.62 390 GLN A N 1
ATOM 3142 C CA . GLN A 1 390 ? -4.75 -27.781 -1.549 1 97.62 390 GLN A CA 1
ATOM 3143 C C . GLN A 1 390 ? -3.607 -26.781 -1.674 1 97.62 390 GLN A C 1
ATOM 3145 O O . GLN A 1 390 ? -2.801 -26.625 -0.753 1 97.62 390 GLN A O 1
ATOM 3150 N N . TYR A 1 391 ? -3.594 -26.062 -2.809 1 98 391 TYR A N 1
ATOM 3151 C CA . TYR A 1 391 ? -2.422 -25.219 -3.023 1 98 391 TYR A CA 1
ATOM 3152 C C . TYR A 1 391 ? -2.783 -23.984 -3.83 1 98 391 TYR A C 1
ATOM 3154 O O . TYR A 1 391 ? -3.496 -24.078 -4.832 1 98 391 TYR A O 1
ATOM 3162 N N . PHE A 1 392 ? -2.32 -22.844 -3.355 1 98.12 392 PHE A N 1
ATOM 3163 C CA . PHE A 1 392 ? -2.346 -21.594 -4.09 1 98.12 392 PHE A CA 1
ATOM 3164 C C . PHE A 1 392 ? -0.974 -20.922 -4.074 1 98.12 392 PHE A C 1
ATOM 3166 O O . PHE A 1 392 ? -0.428 -20.641 -3.004 1 98.12 392 PHE A O 1
ATOM 3173 N N . ALA A 1 393 ? -0.413 -20.703 -5.23 1 97.12 393 ALA A N 1
ATOM 3174 C CA . ALA A 1 393 ? 0.868 -20.016 -5.352 1 97.12 393 ALA A CA 1
ATOM 3175 C C . ALA A 1 393 ? 0.673 -18.5 -5.402 1 97.12 393 ALA A C 1
ATOM 3177 O O . ALA A 1 393 ? -0.457 -18.016 -5.332 1 97.12 393 ALA A O 1
ATOM 3178 N N . ASP A 1 394 ? 1.816 -17.797 -5.543 1 95.44 394 ASP A N 1
ATOM 3179 C CA . ASP A 1 394 ? 1.766 -16.344 -5.754 1 95.44 394 ASP A CA 1
ATOM 3180 C C . ASP A 1 394 ? 0.883 -15.992 -6.949 1 95.44 394 ASP A C 1
ATOM 3182 O O . ASP A 1 394 ? 0.98 -16.625 -8.008 1 95.44 394 ASP A O 1
ATOM 3186 N N . PRO A 1 395 ? 0.048 -14.992 -6.73 1 97.19 395 PRO A N 1
ATOM 3187 C CA . PRO A 1 395 ? -0.649 -14.469 -7.906 1 97.19 395 PRO A CA 1
ATOM 3188 C C . PRO A 1 395 ? 0.309 -13.984 -8.992 1 97.19 395 PRO A C 1
ATOM 3190 O O . PRO A 1 395 ? 1.465 -13.664 -8.703 1 97.19 395 PRO A O 1
ATOM 3193 N N . SER A 1 396 ? -0.192 -14 -10.164 1 96.88 396 SER A N 1
ATOM 3194 C CA . SER A 1 396 ? 0.649 -13.742 -11.328 1 96.88 396 SER A CA 1
ATOM 3195 C C . SER A 1 396 ? 1.385 -12.414 -11.195 1 96.88 396 SER A C 1
ATOM 3197 O O . SER A 1 396 ? 2.545 -12.297 -11.594 1 96.88 396 SER A O 1
ATOM 3199 N N . PHE A 1 397 ? 0.771 -11.398 -10.625 1 97.06 397 PHE A N 1
ATOM 3200 C CA . PHE A 1 397 ? 1.366 -10.078 -10.469 1 97.06 397 PHE A CA 1
ATOM 3201 C C . PHE A 1 397 ? 2.508 -10.109 -9.461 1 97.06 397 PHE A C 1
ATOM 3203 O O . PHE A 1 397 ? 3.469 -9.344 -9.586 1 97.06 397 PHE A O 1
ATOM 3210 N N . GLY A 1 398 ? 2.414 -10.945 -8.547 1 95.94 398 GLY A N 1
ATOM 3211 C CA . GLY A 1 398 ? 3.504 -11.156 -7.609 1 95.94 398 GLY A CA 1
ATOM 3212 C C . GLY A 1 398 ? 3.66 -10.031 -6.605 1 95.94 398 GLY A C 1
ATOM 3213 O O . GLY A 1 398 ? 4.77 -9.742 -6.152 1 95.94 398 GLY A O 1
ATOM 3214 N N . HIS A 1 399 ? 2.623 -9.312 -6.344 1 96.81 399 HIS A N 1
ATOM 3215 C CA . HIS A 1 399 ? 2.688 -8.352 -5.242 1 96.81 399 HIS A CA 1
ATOM 3216 C C . HIS A 1 399 ? 2.893 -9.062 -3.908 1 96.81 399 HIS A C 1
ATOM 3218 O O . HIS A 1 399 ? 2.053 -9.867 -3.49 1 96.81 399 HIS A O 1
ATOM 3224 N N . LEU A 1 400 ? 3.93 -8.773 -3.291 1 96.75 400 LEU A N 1
ATOM 3225 C CA . LEU A 1 400 ? 4.273 -9.461 -2.049 1 96.75 400 LEU A CA 1
ATOM 3226 C C . LEU A 1 400 ? 3.34 -9.039 -0.919 1 96.75 400 LEU A C 1
ATOM 3228 O O . LEU A 1 400 ? 2.752 -7.953 -0.967 1 96.75 400 LEU A O 1
ATOM 3232 N N . GLY A 1 401 ? 3.182 -9.93 0.028 1 97.5 401 GLY A N 1
ATOM 3233 C CA . GLY A 1 401 ? 2.416 -9.648 1.231 1 97.5 401 GLY A CA 1
ATOM 3234 C C . GLY A 1 401 ? 1.009 -10.211 1.19 1 97.5 401 GLY A C 1
ATOM 3235 O O . GLY A 1 401 ? 0.197 -9.93 2.076 1 97.5 401 GLY A O 1
ATOM 3236 N N . TRP A 1 402 ? 0.678 -10.992 0.209 1 98.19 402 TRP A N 1
ATOM 3237 C CA . TRP A 1 402 ? -0.701 -11.445 0.04 1 98.19 402 TRP A CA 1
ATOM 3238 C C . TRP A 1 402 ? -0.992 -12.648 0.922 1 98.19 402 TRP A C 1
ATOM 3240 O O . TRP A 1 402 ? -2.135 -12.867 1.336 1 98.19 402 TRP A O 1
ATOM 3250 N N . ALA A 1 403 ? 0.019 -13.469 1.277 1 98.56 403 ALA A N 1
ATOM 3251 C CA . ALA A 1 403 ? -0.208 -14.789 1.854 1 98.56 403 ALA A CA 1
ATOM 3252 C C . ALA A 1 403 ? -0.788 -14.688 3.262 1 98.56 403 ALA A C 1
ATOM 3254 O O . ALA A 1 403 ? -1.643 -15.484 3.65 1 98.56 403 ALA A O 1
ATOM 3255 N N . LEU A 1 404 ? -0.311 -13.719 4.043 1 98.75 404 LEU A N 1
ATOM 3256 C CA . LEU A 1 404 ? -0.791 -13.602 5.414 1 98.75 404 LEU A CA 1
ATOM 3257 C C . LEU A 1 404 ? -2.283 -13.289 5.445 1 98.75 404 LEU A C 1
ATOM 3259 O O . LEU A 1 404 ? -3.064 -14.039 6.043 1 98.75 404 LEU A O 1
ATOM 3263 N N . GLY A 1 405 ? -2.672 -12.242 4.715 1 98.75 405 GLY A N 1
ATOM 3264 C CA . GLY A 1 405 ? -4.09 -11.914 4.66 1 98.75 405 GLY A CA 1
ATOM 3265 C C . GLY A 1 405 ? -4.934 -13.016 4.043 1 98.75 405 GLY A C 1
ATOM 3266 O O . GLY A 1 405 ? -6 -13.352 4.562 1 98.75 405 GLY A O 1
ATOM 3267 N N . ALA A 1 406 ? -4.465 -13.578 2.951 1 98.88 406 ALA A N 1
ATOM 3268 C CA . ALA A 1 406 ? -5.215 -14.625 2.256 1 98.88 406 ALA A CA 1
ATOM 3269 C C . ALA A 1 406 ? -5.402 -15.852 3.145 1 98.88 406 ALA A C 1
ATOM 3271 O O . ALA A 1 406 ? -6.465 -16.484 3.129 1 98.88 406 ALA A O 1
ATOM 3272 N N . SER A 1 407 ? -4.344 -16.234 3.893 1 98.81 407 SER A N 1
ATOM 3273 C CA . SER A 1 407 ? -4.453 -17.391 4.785 1 98.81 407 SER A CA 1
ATOM 3274 C C . SER A 1 407 ? -5.512 -17.156 5.855 1 98.81 407 SER A C 1
ATOM 3276 O O . SER A 1 407 ? -6.23 -18.094 6.238 1 98.81 407 SER A O 1
ATOM 3278 N N . PHE A 1 408 ? -5.605 -15.906 6.383 1 98.81 408 PHE A N 1
ATOM 3279 C CA . PHE A 1 408 ? -6.676 -15.555 7.309 1 98.81 408 PHE A CA 1
ATOM 3280 C C . PHE A 1 408 ? -8.039 -15.758 6.664 1 98.81 408 PHE A C 1
ATOM 3282 O O . PHE A 1 408 ? -8.914 -16.406 7.23 1 98.81 408 PHE A O 1
ATOM 3289 N N . GLY A 1 409 ? -8.211 -15.227 5.387 1 98.75 409 GLY A N 1
ATOM 3290 C CA . GLY A 1 409 ? -9.469 -15.391 4.672 1 98.75 409 GLY A CA 1
ATOM 3291 C C . GLY A 1 409 ? -9.867 -16.844 4.492 1 98.75 409 GLY A C 1
ATOM 3292 O O . GLY A 1 409 ? -11.023 -17.203 4.746 1 98.75 409 GLY A O 1
ATOM 3293 N N . VAL A 1 410 ? -8.898 -17.688 4.078 1 98.62 410 VAL A N 1
ATOM 3294 C CA . VAL A 1 410 ? -9.164 -19.109 3.873 1 98.62 410 VAL A CA 1
ATOM 3295 C C . VAL A 1 410 ? -9.531 -19.766 5.203 1 98.62 410 VAL A C 1
ATOM 3297 O O . VAL A 1 410 ? -10.445 -20.594 5.262 1 98.62 410 VAL A O 1
ATOM 3300 N N . SER A 1 411 ? -8.859 -19.406 6.27 1 98.38 411 SER A N 1
ATOM 3301 C CA . SER A 1 411 ? -9.055 -20.031 7.57 1 98.38 411 SER A CA 1
ATOM 3302 C C . SER A 1 411 ? -10.461 -19.766 8.102 1 98.38 411 SER A C 1
ATOM 3304 O O . SER A 1 411 ? -10.984 -20.562 8.898 1 98.38 411 SER A O 1
ATOM 3306 N N . LEU A 1 412 ? -11.102 -18.703 7.664 1 98.06 412 LEU A N 1
ATOM 3307 C CA . LEU A 1 412 ? -12.445 -18.359 8.117 1 98.06 412 LEU A CA 1
ATOM 3308 C C . LEU A 1 412 ? -13.477 -19.297 7.5 1 98.06 412 LEU A C 1
ATOM 3310 O O . LEU A 1 412 ? -14.648 -19.281 7.879 1 98.06 412 LEU A O 1
ATOM 3314 N N . THR A 1 413 ? -13.086 -20.141 6.59 1 96.69 413 THR A N 1
ATOM 3315 C CA . THR A 1 413 ? -13.977 -21.141 6.012 1 96.69 413 THR A CA 1
ATOM 3316 C C . THR A 1 413 ? -13.766 -22.5 6.676 1 96.69 413 THR A C 1
ATOM 3318 O O . THR A 1 413 ? -14.086 -23.531 6.09 1 96.69 413 THR A O 1
ATOM 3321 N N . ASN A 1 414 ? -13.164 -22.547 7.848 1 94.44 414 ASN A N 1
ATOM 3322 C CA . ASN A 1 414 ? -12.977 -23.688 8.727 1 94.44 414 ASN A CA 1
ATOM 3323 C C . ASN A 1 414 ? -11.953 -24.672 8.164 1 94.44 414 ASN A C 1
ATOM 3325 O O . ASN A 1 414 ? -12.133 -25.891 8.25 1 94.44 414 ASN A O 1
ATOM 3329 N N . ARG A 1 415 ? -10.93 -24.172 7.504 1 95.5 415 ARG A N 1
ATOM 3330 C CA . ARG A 1 415 ? -9.797 -24.969 7.02 1 95.5 415 ARG A CA 1
ATOM 3331 C C . ARG A 1 415 ? -8.508 -24.562 7.73 1 95.5 415 ARG A C 1
ATOM 3333 O O . ARG A 1 415 ? -8.312 -23.391 8.055 1 95.5 415 ARG A O 1
ATOM 3340 N N . LYS A 1 416 ? -7.672 -25.5 7.934 1 97.12 416 LYS A N 1
ATOM 3341 C CA . LYS A 1 416 ? -6.324 -25.188 8.383 1 97.12 416 LYS A CA 1
ATOM 3342 C C . LYS A 1 416 ? -5.441 -24.75 7.219 1 97.12 416 LYS A C 1
ATOM 3344 O O . LYS A 1 416 ? -5.539 -25.297 6.121 1 97.12 416 LYS A O 1
ATOM 3349 N N . VAL A 1 417 ? -4.641 -23.766 7.492 1 98.62 417 VAL A N 1
ATOM 3350 C CA . VAL A 1 417 ? -3.848 -23.203 6.41 1 98.62 417 VAL A CA 1
ATOM 3351 C C . VAL A 1 417 ? -2.377 -23.141 6.816 1 98.62 417 VAL A C 1
ATOM 3353 O O . VAL A 1 417 ? -2.057 -22.812 7.961 1 98.62 417 VAL A O 1
ATOM 3356 N N . ILE A 1 418 ? -1.504 -23.531 5.961 1 98.81 418 ILE A N 1
ATOM 3357 C CA . ILE A 1 418 ? -0.074 -23.266 6.066 1 98.81 418 ILE A CA 1
ATOM 3358 C C . ILE A 1 418 ? 0.319 -22.172 5.078 1 98.81 418 ILE A C 1
ATOM 3360 O O . ILE A 1 418 ? 0.144 -22.328 3.867 1 98.81 418 ILE A O 1
ATOM 3364 N N . ALA A 1 419 ? 0.736 -21.062 5.566 1 98.81 419 ALA A N 1
ATOM 3365 C CA . ALA A 1 419 ? 1.305 -20.016 4.727 1 98.81 419 ALA A CA 1
ATOM 3366 C C . ALA A 1 419 ? 2.828 -20.109 4.695 1 98.81 419 ALA A C 1
ATOM 3368 O O . ALA A 1 419 ? 3.482 -20 5.734 1 98.81 419 ALA A O 1
ATOM 3369 N N . THR A 1 420 ? 3.438 -20.375 3.572 1 98.75 420 THR A N 1
ATOM 3370 C CA . THR A 1 420 ? 4.887 -20.344 3.393 1 98.75 420 THR A CA 1
ATOM 3371 C C . THR A 1 420 ? 5.328 -19.016 2.766 1 98.75 420 THR A C 1
ATOM 3373 O O . THR A 1 420 ? 4.809 -18.625 1.724 1 98.75 420 THR A O 1
ATOM 3376 N N . VAL A 1 421 ? 6.211 -18.312 3.434 1 98.38 421 VAL A N 1
ATOM 3377 C CA . VAL A 1 421 ? 6.609 -16.984 2.986 1 98.38 421 VAL A CA 1
ATOM 3378 C C . VAL A 1 421 ? 8.125 -16.828 3.115 1 98.38 421 VAL A C 1
ATOM 3380 O O . VAL A 1 421 ? 8.75 -17.469 3.953 1 98.38 421 VAL A O 1
ATOM 3383 N N . GLY A 1 422 ? 8.727 -15.992 2.246 1 96.94 422 GLY A N 1
ATOM 3384 C CA . GLY A 1 422 ? 10.078 -15.523 2.5 1 96.94 422 GLY A CA 1
ATOM 3385 C C . GLY A 1 422 ? 10.156 -14.523 3.635 1 96.94 422 GLY A C 1
ATOM 3386 O O . GLY A 1 422 ? 9.141 -13.961 4.051 1 96.94 422 GLY A O 1
ATOM 3387 N N . ASP A 1 423 ? 11.391 -14.273 4.125 1 94.56 423 ASP A N 1
ATOM 3388 C CA . ASP A 1 423 ? 11.578 -13.32 5.215 1 94.56 423 ASP A CA 1
ATOM 3389 C C . ASP A 1 423 ? 11.117 -11.922 4.805 1 94.56 423 ASP A C 1
ATOM 3391 O O . ASP A 1 423 ? 10.406 -11.25 5.559 1 94.56 423 ASP A O 1
ATOM 3395 N N . GLY A 1 424 ? 11.453 -11.492 3.588 1 93.81 424 GLY A N 1
ATOM 3396 C CA . GLY A 1 424 ? 10.984 -10.203 3.107 1 93.81 424 GLY A CA 1
ATOM 3397 C C . GLY A 1 424 ? 9.477 -10.148 2.914 1 93.81 424 GLY A C 1
ATOM 3398 O O . GLY A 1 424 ? 8.836 -9.164 3.291 1 93.81 424 GLY A O 1
ATOM 3399 N N . ALA A 1 425 ? 8.945 -11.195 2.322 1 96.06 425 ALA A N 1
ATOM 3400 C CA . ALA A 1 425 ? 7.52 -11.25 2.027 1 96.06 425 ALA A CA 1
ATOM 3401 C C . ALA A 1 425 ? 6.691 -11.211 3.311 1 96.06 425 ALA A C 1
ATOM 3403 O O . ALA A 1 425 ? 5.598 -10.648 3.334 1 96.06 425 ALA A O 1
ATOM 3404 N N . PHE A 1 426 ? 7.215 -11.773 4.41 1 98.19 426 PHE A N 1
ATOM 3405 C CA . PHE A 1 426 ? 6.531 -11.766 5.699 1 98.19 426 PHE A CA 1
ATOM 3406 C C . PHE A 1 426 ? 6.25 -10.336 6.152 1 98.19 426 PHE A C 1
ATOM 3408 O O . PHE A 1 426 ? 5.129 -10.016 6.547 1 98.19 426 PHE A O 1
ATOM 3415 N N . ILE A 1 427 ? 7.18 -9.492 5.988 1 97.75 427 ILE A N 1
ATOM 3416 C CA . ILE A 1 427 ? 7.062 -8.109 6.438 1 97.75 427 ILE A CA 1
ATOM 3417 C C . ILE A 1 427 ? 6.094 -7.355 5.531 1 97.75 427 ILE A C 1
ATOM 3419 O O . ILE A 1 427 ? 5.293 -6.547 6.008 1 97.75 427 ILE A O 1
ATOM 3423 N N . PHE A 1 428 ? 6.078 -7.691 4.242 1 97.62 428 PHE A N 1
ATOM 3424 C CA . PHE A 1 428 ? 5.191 -7.043 3.281 1 97.62 428 PHE A CA 1
ATOM 3425 C C . PHE A 1 428 ? 3.732 -7.32 3.617 1 97.62 428 PHE A C 1
ATOM 3427 O O . PHE A 1 428 ? 2.846 -6.547 3.244 1 97.62 428 PHE A O 1
ATOM 3434 N N . GLY A 1 429 ? 3.486 -8.391 4.348 1 98 429 GLY A N 1
ATOM 3435 C CA . GLY A 1 429 ? 2.123 -8.797 4.656 1 98 429 GLY A CA 1
ATOM 3436 C C . GLY A 1 429 ? 1.546 -8.078 5.863 1 98 429 GLY A C 1
ATOM 3437 O O . GLY A 1 429 ? 0.431 -8.375 6.297 1 98 429 GLY A O 1
ATOM 3438 N N . VAL A 1 430 ? 2.275 -7.188 6.441 1 98.19 430 VAL A N 1
ATOM 3439 C CA . VAL A 1 430 ? 1.859 -6.449 7.629 1 98.19 430 VAL A CA 1
ATOM 3440 C C . VAL A 1 430 ? 1.465 -7.43 8.734 1 98.19 430 VAL A C 1
ATOM 3442 O O . VAL A 1 430 ? 0.289 -7.531 9.086 1 98.19 430 VAL A O 1
ATOM 3445 N N . PRO A 1 431 ? 2.426 -8.055 9.383 1 98.44 431 PRO A N 1
ATOM 3446 C CA . PRO A 1 431 ? 2.16 -9.125 10.344 1 98.44 431 PRO A CA 1
ATOM 3447 C C . PRO A 1 431 ? 1.236 -8.68 11.477 1 98.44 431 PRO A C 1
ATOM 3449 O O . PRO A 1 431 ? 0.361 -9.438 11.898 1 98.44 431 PRO A O 1
ATOM 3452 N N . GLU A 1 432 ? 1.337 -7.469 11.953 1 97.75 432 GLU A N 1
ATOM 3453 C CA . GLU A 1 432 ? 0.511 -6.992 13.055 1 97.75 432 GLU A CA 1
ATOM 3454 C C . GLU A 1 432 ? -0.971 -7.031 12.695 1 97.75 432 GLU A C 1
ATOM 3456 O O . GLU A 1 432 ? -1.807 -7.418 13.516 1 97.75 432 GLU A O 1
ATOM 3461 N N . ALA A 1 433 ? -1.308 -6.559 11.484 1 98.19 433 ALA A N 1
ATOM 3462 C CA . ALA A 1 433 ? -2.693 -6.609 11.031 1 98.19 433 ALA A CA 1
ATOM 3463 C C . ALA A 1 433 ? -3.188 -8.047 10.93 1 98.19 433 ALA A C 1
ATOM 3465 O O . ALA A 1 433 ? -4.332 -8.344 11.281 1 98.19 433 ALA A O 1
ATOM 3466 N N . PHE A 1 434 ? -2.316 -8.891 10.453 1 98.62 434 PHE A N 1
ATOM 3467 C CA . PHE A 1 434 ? -2.621 -10.312 10.344 1 98.62 434 PHE A CA 1
ATOM 3468 C C . PHE A 1 434 ? -2.869 -10.93 11.711 1 98.62 434 PHE A C 1
ATOM 3470 O O . PHE A 1 434 ? -3.881 -11.602 11.922 1 98.62 434 PHE A O 1
ATOM 3477 N N . TYR A 1 435 ? -1.961 -10.68 12.672 1 98.5 435 TYR A N 1
ATOM 3478 C CA . TYR A 1 435 ? -2.111 -11.18 14.031 1 98.5 435 TYR A CA 1
ATOM 3479 C C . TYR A 1 435 ? -3.408 -10.688 14.656 1 98.5 435 TYR A C 1
ATOM 3481 O O . TYR A 1 435 ? -4.137 -11.461 15.281 1 98.5 435 TYR A O 1
ATOM 3489 N N . TYR A 1 436 ? -3.662 -9.398 14.445 1 97.5 436 TYR A N 1
ATOM 3490 C CA . TYR A 1 436 ? -4.883 -8.805 14.984 1 97.5 436 TYR A CA 1
ATOM 3491 C C . TYR A 1 436 ? -6.113 -9.555 14.484 1 97.5 436 TYR A C 1
ATOM 3493 O O . TYR A 1 436 ? -7 -9.898 15.273 1 97.5 436 TYR A O 1
ATOM 3501 N N . ALA A 1 437 ? -6.172 -9.828 13.172 1 97.88 437 ALA A N 1
ATOM 3502 C CA . ALA A 1 437 ? -7.34 -10.438 12.531 1 97.88 437 ALA A CA 1
ATOM 3503 C C . ALA A 1 437 ? -7.59 -11.844 13.07 1 97.88 437 ALA A C 1
ATOM 3505 O O . ALA A 1 437 ? -8.703 -12.156 13.508 1 97.88 437 ALA A O 1
ATOM 3506 N N . ILE A 1 438 ? -6.543 -12.672 13.141 1 97.88 438 ILE A N 1
ATOM 3507 C CA . ILE A 1 438 ? -6.703 -14.062 13.555 1 97.88 438 ILE A CA 1
ATOM 3508 C C . ILE A 1 438 ? -7.039 -14.125 15.039 1 97.88 438 ILE A C 1
ATOM 3510 O O . ILE A 1 438 ? -7.914 -14.891 15.453 1 97.88 438 ILE A O 1
ATOM 3514 N N . SER A 1 439 ? -6.352 -13.336 15.82 1 97.56 439 SER A N 1
ATOM 3515 C CA . SER A 1 439 ? -6.578 -13.352 17.266 1 97.56 439 SER A CA 1
ATOM 3516 C C . SER A 1 439 ? -7.977 -12.859 17.609 1 97.56 439 SER A C 1
ATOM 3518 O O . SER A 1 439 ? -8.562 -13.281 18.609 1 97.56 439 SER A O 1
ATOM 3520 N N . THR A 1 440 ? -8.57 -11.969 16.797 1 97.12 440 THR A N 1
ATOM 3521 C CA . THR A 1 440 ? -9.867 -11.352 17.062 1 97.12 440 THR A CA 1
ATOM 3522 C C . THR A 1 440 ? -11 -12.234 16.547 1 97.12 440 THR A C 1
ATOM 3524 O O . THR A 1 440 ? -12.023 -12.391 17.203 1 97.12 440 THR A O 1
ATOM 3527 N N . TYR A 1 441 ? -10.844 -12.797 15.344 1 97.19 441 TYR A N 1
ATOM 3528 C CA . TYR A 1 441 ? -11.969 -13.438 14.672 1 97.19 441 TYR A CA 1
ATOM 3529 C C . TYR A 1 441 ? -11.789 -14.945 14.625 1 97.19 441 TYR A C 1
ATOM 3531 O O . TYR A 1 441 ? -12.695 -15.68 14.227 1 97.19 441 TYR A O 1
ATOM 3539 N N . GLY A 1 442 ? -10.602 -15.414 15.023 1 95.88 442 GLY A N 1
ATOM 3540 C CA . GLY A 1 442 ? -10.32 -16.844 14.977 1 95.88 442 GLY A CA 1
ATOM 3541 C C . GLY A 1 442 ? -9.68 -17.281 13.664 1 95.88 442 GLY A C 1
ATOM 3542 O O . GLY A 1 442 ? -9.617 -16.5 12.711 1 95.88 442 GLY A O 1
ATOM 3543 N N . GLY A 1 443 ? -9.203 -18.5 13.625 1 96.19 443 GLY A N 1
ATOM 3544 C CA . GLY A 1 443 ? -8.531 -19.109 12.492 1 96.19 443 GLY A CA 1
ATOM 3545 C C . GLY A 1 443 ? -7.355 -19.984 12.898 1 96.19 443 GLY A C 1
ATOM 3546 O O . GLY A 1 443 ? -6.82 -19.828 14 1 96.19 443 GLY A O 1
ATOM 3547 N N . ASN A 1 444 ? -7.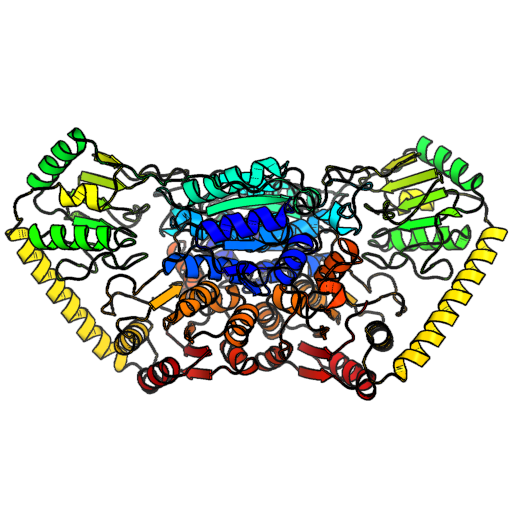074 -20.891 12.062 1 97.62 444 ASN A N 1
ATOM 3548 C CA . ASN A 1 444 ? -5.945 -21.797 12.273 1 97.62 444 ASN A CA 1
ATOM 3549 C C . ASN A 1 444 ? -4.918 -21.672 11.148 1 97.62 444 ASN A C 1
ATOM 3551 O O . ASN A 1 444 ? -5.062 -22.312 10.102 1 97.62 444 ASN A O 1
ATOM 3555 N N . VAL A 1 445 ? -3.887 -20.875 11.438 1 98.75 445 VAL A N 1
ATOM 3556 C CA . VAL A 1 445 ? -2.904 -20.594 10.391 1 98.75 445 VAL A CA 1
ATOM 3557 C C . VAL A 1 445 ? -1.496 -20.859 10.922 1 98.75 445 VAL A C 1
ATOM 3559 O O . VAL A 1 445 ? -1.115 -20.328 11.969 1 98.75 445 VAL A O 1
ATOM 3562 N N . THR A 1 446 ? -0.768 -21.672 10.281 1 98.88 446 THR A N 1
ATOM 3563 C CA . THR A 1 446 ? 0.662 -21.859 10.508 1 98.88 446 THR A CA 1
ATOM 3564 C C . THR A 1 446 ? 1.477 -21.125 9.445 1 98.88 446 THR A C 1
ATOM 3566 O O . THR A 1 446 ? 1.343 -21.406 8.25 1 98.88 446 THR A O 1
ATOM 3569 N N . VAL A 1 447 ? 2.248 -20.172 9.898 1 98.88 447 VAL A N 1
ATOM 3570 C CA . VAL A 1 447 ? 3.141 -19.453 8.992 1 98.88 447 VAL A CA 1
ATOM 3571 C C . VAL A 1 447 ? 4.551 -20.031 9.086 1 98.88 447 VAL A C 1
ATOM 3573 O O . VAL A 1 447 ? 5.113 -20.141 10.18 1 98.88 447 VAL A O 1
ATOM 3576 N N . ILE A 1 448 ? 5.094 -20.406 8.008 1 98.88 448 ILE A N 1
ATOM 3577 C CA . ILE A 1 448 ? 6.473 -20.875 7.945 1 98.88 448 ILE A CA 1
ATOM 3578 C C . ILE A 1 448 ? 7.312 -19.906 7.117 1 98.88 448 ILE A C 1
ATOM 3580 O O . ILE A 1 448 ? 7.125 -19.797 5.902 1 98.88 448 ILE A O 1
ATOM 3584 N N . ILE A 1 449 ? 8.203 -19.219 7.801 1 98.75 449 ILE A N 1
ATOM 3585 C CA . ILE A 1 449 ? 9.109 -18.266 7.164 1 98.75 449 ILE A CA 1
ATOM 3586 C C . ILE A 1 449 ? 10.375 -18.984 6.703 1 98.75 449 ILE A C 1
ATOM 3588 O O . ILE A 1 449 ? 11.102 -19.547 7.52 1 98.75 449 ILE A O 1
ATOM 3592 N N . TYR A 1 450 ? 10.586 -19.031 5.383 1 98.5 450 TYR A N 1
ATOM 3593 C CA . TYR A 1 450 ? 11.883 -19.422 4.832 1 98.5 450 TYR A CA 1
ATOM 3594 C C . TYR A 1 450 ? 12.875 -18.281 4.902 1 98.5 450 TYR A C 1
ATOM 3596 O O . TYR A 1 450 ? 12.945 -17.453 3.99 1 98.5 450 TYR A O 1
ATOM 3604 N N . ASP A 1 451 ? 13.664 -18.25 5.965 1 97.75 451 ASP A N 1
ATOM 3605 C CA . ASP A 1 451 ? 14.57 -17.141 6.203 1 97.75 451 ASP A CA 1
ATOM 3606 C C . ASP A 1 451 ? 15.945 -17.391 5.578 1 97.75 451 ASP A C 1
ATOM 3608 O O . ASP A 1 451 ? 16.766 -18.094 6.156 1 97.75 451 ASP A O 1
ATOM 3612 N N . ASN A 1 452 ? 16.125 -16.812 4.418 1 95.19 452 ASN A N 1
ATOM 3613 C CA . ASN A 1 452 ? 17.422 -16.969 3.762 1 95.19 452 ASN A CA 1
ATOM 3614 C C . ASN A 1 452 ? 18.266 -15.711 3.887 1 95.19 452 ASN A C 1
ATOM 3616 O O . ASN A 1 452 ? 19.281 -15.562 3.201 1 95.19 452 ASN A O 1
ATOM 3620 N N . GLY A 1 453 ? 17.781 -14.758 4.629 1 91.94 453 GLY A N 1
ATOM 3621 C CA . GLY A 1 453 ? 18.578 -13.594 4.992 1 91.94 453 GLY A CA 1
ATOM 3622 C C . GLY A 1 453 ? 18.578 -12.508 3.928 1 91.94 453 GLY A C 1
ATOM 3623 O O . GLY A 1 453 ? 19.531 -11.742 3.812 1 91.94 453 GLY A O 1
ATOM 3624 N N . GLY A 1 454 ? 17.547 -12.453 3.119 1 90.25 454 GLY A N 1
ATOM 3625 C CA . GLY A 1 454 ? 17.516 -11.391 2.127 1 90.25 454 GLY A CA 1
ATOM 3626 C C . GLY A 1 454 ? 16.609 -11.695 0.953 1 90.25 454 GLY A C 1
ATOM 3627 O O . GLY A 1 454 ? 15.859 -12.68 0.976 1 90.25 454 GLY A O 1
ATOM 3628 N N . TRP A 1 455 ? 16.641 -10.703 -0.023 1 90.25 455 TRP A N 1
ATOM 3629 C CA . TRP A 1 455 ? 15.898 -10.867 -1.264 1 90.25 455 TRP A CA 1
ATOM 3630 C C . TRP A 1 455 ? 16.719 -11.633 -2.295 1 90.25 455 TRP A C 1
ATOM 3632 O O . TRP A 1 455 ? 17.391 -11.031 -3.139 1 90.25 455 TRP A O 1
ATOM 3642 N N . LEU A 1 456 ? 16.5 -12.906 -2.262 1 89.19 456 LEU A N 1
ATOM 3643 C CA . LEU A 1 456 ? 17.25 -13.805 -3.129 1 89.19 456 LEU A CA 1
ATOM 3644 C C . LEU A 1 456 ? 16.984 -13.492 -4.598 1 89.19 456 LEU A C 1
ATOM 3646 O O . LEU A 1 456 ? 17.906 -13.531 -5.422 1 89.19 456 LEU A O 1
ATOM 3650 N N . ALA A 1 457 ? 15.789 -13.172 -4.863 1 89.38 457 ALA A N 1
ATOM 3651 C CA . ALA A 1 457 ? 15.414 -12.875 -6.246 1 89.38 457 ALA A CA 1
ATOM 3652 C C . ALA A 1 457 ? 16.219 -11.695 -6.785 1 89.38 457 ALA A C 1
ATOM 3654 O O . ALA A 1 457 ? 16.656 -11.711 -7.941 1 89.38 457 ALA A O 1
ATOM 3655 N N . SER A 1 458 ? 16.422 -10.703 -5.992 1 91.75 458 SER A N 1
ATOM 3656 C CA . SER A 1 458 ? 17.203 -9.531 -6.391 1 91.75 458 SER A CA 1
ATOM 3657 C C . SER A 1 458 ? 18.672 -9.883 -6.574 1 91.75 458 SER A C 1
ATOM 3659 O O . SER A 1 458 ? 19.312 -9.445 -7.535 1 91.75 458 SER A O 1
ATOM 3661 N N . ALA A 1 459 ? 19.219 -10.633 -5.703 1 92.19 459 ALA A N 1
ATOM 3662 C CA . ALA A 1 459 ? 20.609 -11.062 -5.805 1 92.19 459 ALA A CA 1
ATOM 3663 C C . ALA A 1 459 ? 20.828 -11.922 -7.051 1 92.19 459 ALA A C 1
ATOM 3665 O O . ALA A 1 459 ? 21.812 -11.734 -7.773 1 92.19 459 ALA A O 1
ATOM 3666 N N . GLU A 1 460 ? 19.859 -12.836 -7.266 1 92.88 460 GLU A N 1
ATOM 3667 C CA . GLU A 1 460 ? 19.938 -13.695 -8.445 1 92.88 460 GLU A CA 1
ATOM 3668 C C . GLU A 1 460 ? 19.906 -12.867 -9.734 1 92.88 460 GLU A C 1
ATOM 3670 O O . GLU A 1 460 ? 20.578 -13.203 -10.711 1 92.88 460 GLU A O 1
ATOM 3675 N N . ALA A 1 461 ? 19.109 -11.852 -9.688 1 93 461 ALA A N 1
ATOM 3676 C CA . ALA A 1 461 ? 19.031 -10.977 -10.859 1 93 461 ALA A CA 1
ATOM 3677 C C . ALA A 1 461 ? 20.375 -10.312 -11.148 1 93 461 ALA A C 1
ATOM 3679 O O . ALA A 1 461 ? 20.75 -10.148 -12.305 1 93 461 ALA A O 1
ATOM 3680 N N . VAL A 1 462 ? 21.109 -9.914 -10.109 1 93.94 462 VAL A N 1
ATOM 3681 C CA . VAL A 1 462 ? 22.438 -9.328 -10.273 1 93.94 462 VAL A CA 1
ATOM 3682 C C . VAL A 1 462 ? 23.375 -10.336 -10.945 1 93.94 462 VAL A C 1
ATOM 3684 O O . VAL A 1 462 ? 24.078 -10 -11.906 1 93.94 462 VAL A O 1
ATOM 3687 N N . GLU A 1 463 ? 23.312 -11.547 -10.492 1 93.88 463 GLU A N 1
ATOM 3688 C CA . GLU A 1 463 ? 24.172 -12.594 -11.016 1 93.88 463 GLU A CA 1
ATOM 3689 C C . GLU A 1 463 ? 23.844 -12.914 -12.469 1 93.88 463 GLU A C 1
ATOM 3691 O O . GLU A 1 463 ? 24.734 -13.242 -13.258 1 93.88 463 GLU A O 1
ATOM 3696 N N . GLU A 1 464 ? 22.578 -12.812 -12.781 1 92.88 464 GLU A N 1
ATOM 3697 C CA . GLU A 1 464 ? 22.141 -13.141 -14.133 1 92.88 464 GLU A CA 1
ATOM 3698 C C . GLU A 1 464 ? 22.516 -12.031 -15.117 1 92.88 464 GLU A C 1
ATOM 3700 O O . GLU A 1 464 ? 22.922 -12.312 -16.234 1 92.88 464 GLU A O 1
ATOM 3705 N N . VAL A 1 465 ? 22.359 -10.812 -14.703 1 93.62 465 VAL A N 1
ATOM 3706 C CA . VAL A 1 465 ? 22.625 -9.672 -15.57 1 93.62 465 VAL A CA 1
ATOM 3707 C C . VAL A 1 465 ? 24.141 -9.453 -15.68 1 93.62 465 VAL A C 1
ATOM 3709 O O . VAL A 1 465 ? 24.641 -9.023 -16.719 1 93.62 465 VAL A O 1
ATOM 3712 N N . PHE A 1 466 ? 24.844 -9.75 -14.578 1 94.88 466 PHE A N 1
ATOM 3713 C CA . PHE A 1 466 ? 26.297 -9.594 -14.523 1 94.88 466 PHE A CA 1
ATOM 3714 C C . PHE A 1 466 ? 26.953 -10.891 -14.078 1 94.88 466 PHE A C 1
ATOM 3716 O O . PHE A 1 466 ? 27.547 -10.953 -13.008 1 94.88 466 PHE A O 1
ATOM 3723 N N . PRO A 1 467 ? 27.047 -11.859 -14.953 1 92.81 467 PRO A N 1
ATOM 3724 C CA . PRO A 1 467 ? 27.578 -13.172 -14.57 1 92.81 467 PRO A CA 1
ATOM 3725 C C . PRO A 1 467 ? 29.031 -13.109 -14.125 1 92.81 467 PRO A C 1
ATOM 3727 O O . PRO A 1 467 ? 29.484 -13.953 -13.359 1 92.81 467 PRO A O 1
ATOM 3730 N N . GLU A 1 468 ? 29.797 -12.102 -14.539 1 94.19 468 GLU A N 1
ATOM 3731 C CA . GLU A 1 468 ? 31.188 -11.938 -14.141 1 94.19 468 GLU A CA 1
ATOM 3732 C C . GLU A 1 468 ? 31.375 -10.672 -13.312 1 94.19 468 GLU A C 1
ATOM 3734 O O . GLU A 1 468 ? 32.469 -10.117 -13.266 1 94.19 468 GLU A O 1
ATOM 3739 N N . GLY A 1 469 ? 30.312 -10.258 -12.719 1 94.56 469 GLY A N 1
ATOM 3740 C CA . GLY A 1 469 ? 30.328 -9 -12 1 94.56 469 GLY A CA 1
ATOM 3741 C C . GLY A 1 469 ? 31 -9.102 -10.641 1 94.56 469 GLY A C 1
ATOM 3742 O O . GLY A 1 469 ? 31.234 -10.211 -10.148 1 94.56 469 GLY A O 1
ATOM 3743 N N . LEU A 1 470 ? 31.234 -7.957 -10.055 1 95.75 470 LEU A N 1
ATOM 3744 C CA . LEU A 1 470 ? 31.938 -7.867 -8.781 1 95.75 470 LEU A CA 1
ATOM 3745 C C . LEU A 1 470 ? 31.031 -8.297 -7.633 1 95.75 470 LEU A C 1
ATOM 3747 O O . LEU A 1 470 ? 31.516 -8.867 -6.648 1 95.75 470 LEU A O 1
ATOM 3751 N N . ALA A 1 471 ? 29.781 -7.949 -7.707 1 95.19 471 ALA A N 1
ATOM 3752 C CA . ALA A 1 471 ? 28.844 -8.328 -6.652 1 95.19 471 ALA A CA 1
ATOM 3753 C C . ALA A 1 471 ? 28.812 -9.836 -6.461 1 95.19 471 ALA A C 1
ATOM 3755 O O . ALA A 1 471 ? 28.844 -10.328 -5.328 1 95.19 471 ALA A O 1
ATOM 3756 N N . LYS A 1 472 ? 28.734 -10.5 -7.598 1 94.75 472 LYS A N 1
ATOM 3757 C CA . LYS A 1 472 ? 28.75 -11.961 -7.559 1 94.75 472 LYS A CA 1
ATOM 3758 C C . LYS A 1 472 ? 30.062 -12.477 -6.984 1 94.75 472 LYS A C 1
ATOM 3760 O O . LYS A 1 472 ? 30.062 -13.359 -6.121 1 94.75 472 LYS A O 1
ATOM 3765 N N . ALA A 1 473 ? 31.125 -11.93 -7.477 1 95.69 473 ALA A N 1
ATOM 3766 C CA . ALA A 1 473 ? 32.469 -12.367 -7.039 1 95.69 473 ALA A CA 1
ATOM 3767 C C . ALA A 1 473 ? 32.625 -12.164 -5.535 1 95.69 473 ALA A C 1
ATOM 3769 O O . ALA A 1 473 ? 33.219 -13.008 -4.852 1 95.69 473 ALA A O 1
ATOM 3770 N N . LYS A 1 474 ? 32.125 -11.102 -4.992 1 95 474 LYS A N 1
ATOM 3771 C CA . LYS A 1 474 ? 32.281 -10.75 -3.586 1 95 474 LYS A CA 1
ATOM 3772 C C . LYS A 1 474 ? 31.156 -11.328 -2.738 1 95 474 LYS A C 1
ATOM 3774 O O . LYS A 1 474 ? 31.203 -11.273 -1.508 1 95 474 LYS A O 1
ATOM 3779 N N . GLN A 1 475 ? 30.109 -11.867 -3.404 1 92.56 475 GLN A N 1
ATOM 3780 C CA . GLN A 1 475 ? 28.922 -12.359 -2.723 1 92.56 475 GLN A CA 1
ATOM 3781 C C . GLN A 1 475 ? 28.344 -11.305 -1.79 1 92.56 475 GLN A C 1
ATOM 3783 O O . GLN A 1 475 ? 28.078 -11.578 -0.617 1 92.56 475 GLN A O 1
ATOM 3788 N N . TYR A 1 476 ? 28.328 -10.133 -2.271 1 93.38 476 TYR A N 1
ATOM 3789 C CA . TYR A 1 476 ? 27.828 -8.961 -1.571 1 93.38 476 TYR A CA 1
ATOM 3790 C C . TYR A 1 476 ? 26.859 -8.18 -2.449 1 93.38 476 TYR A C 1
ATOM 3792 O O . TYR A 1 476 ? 27.234 -7.699 -3.523 1 93.38 476 TYR A O 1
ATOM 3800 N N . PHE A 1 477 ? 25.625 -8.07 -2.053 1 94 477 PHE A N 1
ATOM 3801 C CA . PHE A 1 477 ? 24.562 -7.457 -2.844 1 94 477 PHE A CA 1
ATOM 3802 C C . PHE A 1 477 ? 23.875 -6.352 -2.057 1 94 477 PHE A C 1
ATOM 3804 O O . PHE A 1 477 ? 22.75 -6.543 -1.556 1 94 477 PHE A O 1
ATOM 3811 N N . PRO A 1 478 ? 24.594 -5.188 -2.064 1 92.06 478 PRO A N 1
ATOM 3812 C CA . PRO A 1 478 ? 23.922 -4.07 -1.395 1 92.06 478 PRO A CA 1
ATOM 3813 C C . PRO A 1 478 ? 22.547 -3.762 -1.997 1 92.06 478 PRO A C 1
ATOM 3815 O O . PRO A 1 478 ? 22.422 -3.66 -3.221 1 92.06 478 PRO A O 1
ATOM 3818 N N . GLY A 1 479 ? 21.484 -3.768 -1.221 1 90.88 479 GLY A N 1
ATOM 3819 C CA . GLY A 1 479 ? 20.141 -3.562 -1.708 1 90.88 479 GLY A CA 1
ATOM 3820 C C . GLY A 1 479 ? 19.297 -4.82 -1.67 1 90.88 479 GLY A C 1
ATOM 3821 O O . GLY A 1 479 ? 18.078 -4.766 -1.87 1 90.88 479 GLY A O 1
ATOM 3822 N N . ALA A 1 480 ? 19.984 -5.957 -1.442 1 91.69 480 ALA A N 1
ATOM 3823 C CA . ALA A 1 480 ? 19.25 -7.219 -1.401 1 91.69 480 ALA A CA 1
ATOM 3824 C C . ALA A 1 480 ? 19.531 -7.973 -0.103 1 91.69 480 ALA A C 1
ATOM 3826 O O . ALA A 1 480 ? 18.719 -8.805 0.32 1 91.69 480 ALA A O 1
ATOM 3827 N N . ASP A 1 481 ? 20.625 -7.68 0.558 1 90.81 481 ASP A N 1
ATOM 3828 C CA . ASP A 1 481 ? 21.031 -8.367 1.776 1 90.81 481 ASP A CA 1
ATOM 3829 C C . ASP A 1 481 ? 20.359 -7.762 3.004 1 90.81 481 ASP A C 1
ATOM 3831 O O . ASP A 1 481 ? 20.25 -6.539 3.123 1 90.81 481 ASP A O 1
ATOM 3835 N N . PHE A 1 482 ? 19.906 -8.68 3.887 1 87.56 482 PHE A N 1
ATOM 3836 C CA . PHE A 1 482 ? 19.234 -8.266 5.113 1 87.56 482 PHE A CA 1
ATOM 3837 C C . PHE A 1 482 ? 20.078 -8.609 6.336 1 87.56 482 PHE A C 1
ATOM 3839 O O . PHE A 1 482 ? 20.781 -9.609 6.344 1 87.56 482 PHE A O 1
ATOM 3846 N N . LYS A 1 483 ? 19.938 -7.793 7.285 1 92.12 483 LYS A N 1
ATOM 3847 C CA . LYS A 1 483 ? 20.25 -8.25 8.633 1 92.12 483 LYS A CA 1
ATOM 3848 C C . LYS A 1 483 ? 19.125 -9.109 9.195 1 92.12 483 LYS A C 1
ATOM 3850 O O . LYS A 1 483 ? 17.953 -8.805 9.016 1 92.12 483 LYS A O 1
ATOM 3855 N N . ARG A 1 484 ? 19.5 -10.219 9.82 1 94.94 484 ARG A N 1
ATOM 3856 C CA . ARG A 1 484 ? 18.5 -11.164 10.289 1 94.94 484 ARG A CA 1
ATOM 3857 C C . ARG A 1 484 ? 18 -10.781 11.68 1 94.94 484 ARG A C 1
ATOM 3859 O O . ARG A 1 484 ? 18.797 -10.422 12.555 1 94.94 484 ARG A O 1
ATOM 3866 N N . TYR A 1 485 ? 16.672 -10.758 11.852 1 96.38 485 TYR A N 1
ATOM 3867 C CA . TYR A 1 485 ? 15.977 -10.648 13.133 1 96.38 485 TYR A CA 1
ATOM 3868 C C . TYR A 1 485 ? 14.945 -11.758 13.297 1 96.38 485 TYR A C 1
ATOM 3870 O O . TYR A 1 485 ? 14.602 -12.445 12.328 1 96.38 485 TYR A O 1
ATOM 3878 N N . ASN A 1 486 ? 14.586 -12.016 14.508 1 97.75 486 ASN A N 1
ATOM 3879 C CA . ASN A 1 486 ? 13.531 -12.992 14.75 1 97.75 486 ASN A CA 1
ATOM 3880 C C . ASN A 1 486 ? 12.148 -12.406 14.484 1 97.75 486 ASN A C 1
ATOM 3882 O O . ASN A 1 486 ? 11.312 -12.336 15.391 1 97.75 486 ASN A O 1
ATOM 3886 N N . ILE A 1 487 ? 11.875 -12.078 13.242 1 97.5 487 ILE A N 1
ATOM 3887 C CA . ILE A 1 487 ? 10.734 -11.266 12.844 1 97.5 487 ILE A CA 1
ATOM 3888 C C . ILE A 1 487 ? 9.438 -11.992 13.188 1 97.5 487 ILE A C 1
ATOM 3890 O O . ILE A 1 487 ? 8.43 -11.359 13.508 1 97.5 487 ILE A O 1
ATOM 3894 N N . GLY A 1 488 ? 9.445 -13.32 13.211 1 98.19 488 GLY A N 1
ATOM 3895 C CA . GLY A 1 488 ? 8.25 -14.086 13.508 1 98.19 488 GLY A CA 1
ATOM 3896 C C . GLY A 1 488 ? 7.891 -14.086 14.984 1 98.19 488 GLY A C 1
ATOM 3897 O O . GLY A 1 488 ? 6.762 -14.422 15.359 1 98.19 488 GLY A O 1
ATOM 3898 N N . GLU A 1 489 ? 8.805 -13.742 15.828 1 98.5 489 GLU A N 1
ATOM 3899 C CA . GLU A 1 489 ? 8.602 -13.789 17.281 1 98.5 489 GLU A CA 1
ATOM 3900 C C . GLU A 1 489 ? 7.543 -12.789 17.719 1 98.5 489 GLU A C 1
ATOM 3902 O O . GLU A 1 489 ? 7.012 -12.891 18.828 1 98.5 489 GLU A O 1
ATOM 3907 N N . THR A 1 490 ? 7.219 -11.859 16.844 1 98.25 490 THR A N 1
ATOM 3908 C CA . THR A 1 490 ? 6.199 -10.867 17.141 1 98.25 490 THR A CA 1
ATOM 3909 C C . THR A 1 490 ? 4.836 -11.523 17.344 1 98.25 490 THR A C 1
ATOM 3911 O O . THR A 1 490 ? 3.943 -10.945 17.969 1 98.25 490 THR A O 1
ATOM 3914 N N . ALA A 1 491 ? 4.664 -12.734 16.859 1 98.25 491 ALA A N 1
ATOM 3915 C CA . ALA A 1 491 ? 3.406 -13.461 17 1 98.25 491 ALA A CA 1
ATOM 3916 C C . ALA A 1 491 ? 3.057 -13.68 18.469 1 98.25 491 ALA A C 1
ATOM 3918 O O . ALA A 1 491 ? 1.879 -13.734 18.844 1 98.25 491 ALA A O 1
ATOM 3919 N N . LYS A 1 492 ? 4.016 -13.781 19.328 1 97.94 492 LYS A N 1
ATOM 3920 C CA . LYS A 1 492 ? 3.814 -14.047 20.75 1 97.94 492 LYS A CA 1
ATOM 3921 C C . LYS A 1 492 ? 3.023 -12.93 21.406 1 97.94 492 LYS A C 1
ATOM 3923 O O . LYS A 1 492 ? 2.262 -13.164 22.344 1 97.94 492 LYS A O 1
ATOM 3928 N N . VAL A 1 493 ? 3.205 -11.75 20.875 1 97.38 493 VAL A N 1
ATOM 3929 C CA . VAL A 1 493 ? 2.539 -10.578 21.438 1 97.38 493 VAL A CA 1
ATOM 3930 C C . VAL A 1 493 ? 1.026 -10.727 21.281 1 97.38 493 VAL A C 1
ATOM 3932 O O . VAL A 1 493 ? 0.262 -10.148 22.062 1 97.38 493 VAL A O 1
ATOM 3935 N N . PHE A 1 494 ? 0.579 -11.516 20.359 1 97.25 494 PHE A N 1
ATOM 3936 C CA . PHE A 1 494 ? -0.839 -11.703 20.078 1 97.25 494 PHE A CA 1
ATOM 3937 C C . PHE A 1 494 ? -1.297 -13.094 20.5 1 97.25 494 PHE A C 1
ATOM 3939 O O . PHE A 1 494 ? -2.342 -13.57 20.062 1 97.25 494 PHE A O 1
ATOM 3946 N N . GLY A 1 495 ? -0.496 -13.805 21.281 1 96.69 495 GLY A N 1
ATOM 3947 C CA . GLY A 1 495 ? -0.872 -15.102 21.812 1 96.69 495 GLY A CA 1
ATOM 3948 C C . GLY A 1 495 ? -0.493 -16.25 20.906 1 96.69 495 GLY A C 1
ATOM 3949 O O . GLY A 1 495 ? -0.938 -17.391 21.125 1 96.69 495 GLY A O 1
ATOM 3950 N N . GLY A 1 496 ? 0.334 -16.031 19.953 1 97.81 496 GLY A N 1
ATOM 3951 C CA . GLY A 1 496 ? 0.734 -17.078 19.016 1 97.81 496 GLY A CA 1
ATOM 3952 C C . GLY A 1 496 ? 1.943 -17.859 19.484 1 97.81 496 GLY A C 1
ATOM 3953 O O . GLY A 1 496 ? 2.598 -17.484 20.453 1 97.81 496 GLY A O 1
ATOM 3954 N N . TYR A 1 497 ? 2.174 -18.953 18.781 1 98.31 497 TYR A N 1
ATOM 3955 C CA . TYR A 1 497 ? 3.344 -19.797 18.969 1 98.31 497 TYR A CA 1
ATOM 3956 C C . TYR A 1 497 ? 4.48 -19.375 18.047 1 98.31 497 TYR A C 1
ATOM 3958 O O . TYR A 1 497 ? 4.246 -18.938 16.906 1 98.31 497 TYR A O 1
ATOM 3966 N N . TYR A 1 498 ? 5.668 -19.375 18.578 1 98.69 498 TYR A N 1
ATOM 3967 C CA . TYR A 1 498 ? 6.836 -19.078 17.75 1 98.69 498 TYR A CA 1
ATOM 3968 C C . TYR A 1 498 ? 7.984 -20.031 18.062 1 98.69 498 TYR A C 1
ATOM 3970 O O . TYR A 1 498 ? 8.203 -20.391 19.219 1 98.69 498 TYR A O 1
ATOM 3978 N N . ARG A 1 499 ? 8.711 -20.391 17.031 1 98.62 499 ARG A N 1
ATOM 3979 C CA . ARG A 1 499 ? 9.945 -21.156 17.188 1 98.62 499 ARG A CA 1
ATOM 3980 C C . ARG A 1 499 ? 10.938 -20.828 16.078 1 98.62 499 ARG A C 1
ATOM 3982 O O . ARG A 1 499 ? 10.555 -20.719 14.914 1 98.62 499 ARG A O 1
ATOM 3989 N N . LEU A 1 500 ? 12.086 -20.578 16.469 1 98.62 500 LEU A N 1
ATOM 3990 C CA . LEU A 1 500 ? 13.203 -20.469 15.531 1 98.62 500 LEU A CA 1
ATOM 3991 C C . LEU A 1 500 ? 13.836 -21.828 15.273 1 98.62 500 LEU A C 1
ATOM 3993 O O . LEU A 1 500 ? 14.125 -22.578 16.219 1 98.62 500 LEU A O 1
ATOM 3997 N N . VAL A 1 501 ? 14.047 -22.203 14.008 1 98.69 501 VAL A N 1
ATOM 3998 C CA . VAL A 1 501 ? 14.633 -23.5 13.648 1 98.69 501 VAL A CA 1
ATOM 3999 C C . VAL A 1 501 ? 15.906 -23.266 12.844 1 98.69 501 VAL A C 1
ATOM 4001 O O . VAL A 1 501 ? 15.867 -22.688 11.758 1 98.69 501 VAL A O 1
ATOM 4004 N N . GLU A 1 502 ? 16.984 -23.797 13.305 1 97.75 502 GLU A N 1
ATOM 4005 C CA . GLU A 1 502 ? 18.266 -23.609 12.641 1 97.75 502 GLU A CA 1
ATOM 4006 C C . GLU A 1 502 ? 18.938 -24.953 12.328 1 97.75 502 GLU A C 1
ATOM 4008 O O . GLU A 1 502 ? 19.844 -25.016 11.5 1 97.75 502 GLU A O 1
ATOM 4013 N N . ASP A 1 503 ? 18.469 -26.016 13.062 1 97.25 503 ASP A N 1
ATOM 4014 C CA . ASP A 1 503 ? 19.047 -27.344 12.953 1 97.25 503 ASP A CA 1
ATOM 4015 C C . ASP A 1 503 ? 18.156 -28.266 12.125 1 97.25 503 ASP A C 1
ATOM 4017 O O . ASP A 1 503 ? 16.969 -28.422 12.414 1 97.25 503 ASP A O 1
ATOM 4021 N N . VAL A 1 504 ? 18.766 -28.859 11.156 1 97.81 504 VAL A N 1
ATOM 4022 C CA . VAL A 1 504 ? 18.047 -29.734 10.242 1 97.81 504 VAL A CA 1
ATOM 4023 C C . VAL A 1 504 ? 17.359 -30.859 11.016 1 97.81 504 VAL A C 1
ATOM 4025 O O . VAL A 1 504 ? 16.266 -31.297 10.656 1 97.81 504 VAL A O 1
ATOM 4028 N N . ASN A 1 505 ? 17.906 -31.25 12.125 1 97.19 505 ASN A N 1
ATOM 4029 C CA . ASN A 1 505 ? 17.375 -32.344 12.93 1 97.19 505 ASN A CA 1
ATOM 4030 C C . ASN A 1 505 ? 16.094 -31.938 13.656 1 97.19 505 ASN A C 1
ATOM 4032 O O . ASN A 1 505 ? 15.352 -32.781 14.141 1 97.19 505 ASN A O 1
ATOM 4036 N N . GLU A 1 506 ? 15.812 -30.656 13.688 1 97.94 506 GLU A N 1
ATOM 4037 C CA . GLU A 1 506 ? 14.648 -30.156 14.414 1 97.94 506 GLU A CA 1
ATOM 4038 C C . GLU A 1 506 ? 13.5 -29.844 13.461 1 97.94 506 GLU A C 1
ATOM 4040 O O . GLU A 1 506 ? 12.383 -29.547 13.906 1 97.94 506 GLU A O 1
ATOM 4045 N N . VAL A 1 507 ? 13.711 -29.938 12.195 1 98.5 507 VAL A N 1
ATOM 4046 C CA . VAL A 1 507 ? 12.766 -29.453 11.203 1 98.5 507 VAL A CA 1
ATOM 4047 C C . VAL A 1 507 ? 11.461 -30.234 11.297 1 98.5 507 VAL A C 1
ATOM 4049 O O . VAL A 1 507 ? 10.375 -29.656 11.398 1 98.5 507 VAL A O 1
ATOM 4052 N N . GLU A 1 508 ? 11.531 -31.578 11.258 1 98.06 508 GLU A N 1
ATOM 4053 C CA . GLU A 1 508 ? 10.336 -32.406 11.234 1 98.06 508 GLU A CA 1
ATOM 4054 C C . GLU A 1 508 ? 9.484 -32.188 12.484 1 98.06 508 GLU A C 1
ATOM 4056 O O . GLU A 1 508 ? 8.273 -31.969 12.383 1 98.06 508 GLU A O 1
ATOM 4061 N N . GLU A 1 509 ? 10.102 -32.25 13.641 1 98.31 509 GLU A N 1
ATOM 4062 C CA . GLU A 1 509 ? 9.383 -32.062 14.898 1 98.31 509 GLU A CA 1
ATOM 4063 C C . GLU A 1 509 ? 8.805 -30.641 14.992 1 98.31 509 GLU A C 1
ATOM 4065 O O . GLU A 1 509 ? 7.66 -30.453 15.414 1 98.31 509 GLU A O 1
ATOM 4070 N N . SER A 1 510 ? 9.547 -29.656 14.625 1 98.62 510 SER A N 1
ATOM 4071 C CA . SER A 1 510 ? 9.117 -28.266 14.703 1 98.62 510 SER A CA 1
ATOM 4072 C C . SER A 1 510 ? 7.914 -28 13.797 1 98.62 510 SER A C 1
ATOM 4074 O O . SER A 1 510 ? 6.965 -27.328 14.195 1 98.62 510 SER A O 1
ATOM 4076 N N . VAL A 1 511 ? 7.992 -28.5 12.578 1 98.75 511 VAL A N 1
ATOM 4077 C CA . VAL A 1 511 ? 6.895 -28.328 11.633 1 98.75 511 VAL A CA 1
ATOM 4078 C C . VAL A 1 511 ? 5.637 -29.016 12.172 1 98.75 511 VAL A C 1
ATOM 4080 O O . VAL A 1 511 ? 4.543 -28.438 12.117 1 98.75 511 VAL A O 1
ATOM 4083 N N . ARG A 1 512 ? 5.793 -30.219 12.672 1 98.38 512 ARG A N 1
ATOM 4084 C CA . ARG A 1 512 ? 4.664 -30.953 13.227 1 98.38 512 ARG A CA 1
ATOM 4085 C C . ARG A 1 512 ? 4.043 -30.219 14.406 1 98.38 512 ARG A C 1
ATOM 4087 O O . ARG A 1 512 ? 2.822 -30.078 14.484 1 98.38 512 ARG A O 1
ATOM 4094 N N . GLU A 1 513 ? 4.867 -29.75 15.289 1 98.31 513 GLU A N 1
ATOM 4095 C CA . GLU A 1 513 ? 4.398 -29.016 16.469 1 98.31 513 GLU A CA 1
ATOM 4096 C C . GLU A 1 513 ? 3.652 -27.75 16.062 1 98.31 513 GLU A C 1
ATOM 4098 O O . GLU A 1 513 ? 2.568 -27.469 16.594 1 98.31 513 GLU A O 1
ATOM 4103 N N . ALA A 1 514 ? 4.234 -26.969 15.172 1 98.44 514 ALA A N 1
ATOM 4104 C CA . ALA A 1 514 ? 3.604 -25.734 14.719 1 98.44 514 ALA A CA 1
ATOM 4105 C C . ALA A 1 514 ? 2.273 -26.016 14.031 1 98.44 514 ALA A C 1
ATOM 4107 O O . ALA A 1 514 ? 1.286 -25.312 14.258 1 98.44 514 ALA A O 1
ATOM 4108 N N . TYR A 1 515 ? 2.256 -27.062 13.219 1 98.12 515 TYR A N 1
ATOM 4109 C CA . TYR A 1 515 ? 1.062 -27.438 12.477 1 98.12 515 TYR A CA 1
ATOM 4110 C C . TYR A 1 515 ? -0.068 -27.828 13.422 1 98.12 515 TYR A C 1
ATOM 4112 O O . TYR A 1 515 ? -1.24 -27.578 13.133 1 98.12 515 TYR A O 1
ATOM 4120 N N . ASN A 1 516 ? 0.246 -28.422 14.539 1 97.25 516 ASN A N 1
ATOM 4121 C CA . ASN A 1 516 ? -0.762 -28.938 15.461 1 97.25 516 ASN A CA 1
ATOM 4122 C C . ASN A 1 516 ? -1.222 -27.859 16.438 1 97.25 516 ASN A C 1
ATOM 4124 O O . ASN A 1 516 ? -2.186 -28.062 17.188 1 97.25 516 ASN A O 1
ATOM 4128 N N . PHE A 1 517 ? -0.589 -26.75 16.422 1 96.94 517 PHE A N 1
ATOM 4129 C CA . PHE A 1 517 ? -0.988 -25.656 17.297 1 96.94 517 PHE A CA 1
ATOM 4130 C C . PHE A 1 517 ? -2.26 -24.984 16.781 1 96.94 517 PHE A C 1
ATOM 4132 O O . PHE A 1 517 ? -2.385 -24.719 15.578 1 96.94 517 PHE A O 1
ATOM 4139 N N . ARG A 1 518 ? -3.207 -24.797 17.656 1 95.75 518 ARG A N 1
ATOM 4140 C CA . ARG A 1 518 ? -4.43 -24.078 17.281 1 95.75 518 ARG A CA 1
ATOM 4141 C C . ARG A 1 518 ? -4.234 -22.578 17.375 1 95.75 518 ARG A C 1
ATOM 4143 O O . ARG A 1 518 ? -3.656 -22.078 18.344 1 95.75 518 ARG A O 1
ATOM 4150 N N . GLY A 1 519 ? -4.73 -21.828 16.375 1 97.31 519 GLY A N 1
ATOM 4151 C CA . GLY A 1 519 ? -4.52 -20.391 16.297 1 97.31 519 GLY A CA 1
ATOM 4152 C C . GLY A 1 519 ? -3.357 -20 15.406 1 97.31 519 GLY A C 1
ATOM 4153 O O . GLY A 1 519 ? -3.223 -20.516 14.297 1 97.31 519 GLY A O 1
ATOM 4154 N N . ILE A 1 520 ? -2.555 -19.078 15.883 1 98 520 ILE A N 1
ATOM 4155 C CA . ILE A 1 520 ? -1.438 -18.578 15.094 1 98 520 ILE A CA 1
ATOM 4156 C C . ILE A 1 520 ? -0.147 -19.266 15.523 1 98 520 ILE A C 1
ATOM 4158 O O . ILE A 1 520 ? 0.222 -19.234 16.703 1 98 520 ILE A O 1
ATOM 4162 N N . SER A 1 521 ? 0.536 -19.875 14.633 1 98.62 521 SER A N 1
ATOM 4163 C CA . SER A 1 521 ? 1.878 -20.406 14.844 1 98.62 521 SER A CA 1
ATOM 4164 C C . SER A 1 521 ? 2.84 -19.938 13.758 1 98.62 521 SER A C 1
ATOM 4166 O O . SER A 1 521 ? 2.482 -19.891 12.578 1 98.62 521 SER A O 1
ATOM 4168 N N . VAL A 1 522 ? 3.977 -19.469 14.18 1 98.81 522 VAL A N 1
ATOM 4169 C CA . VAL A 1 522 ? 4.988 -19 13.242 1 98.81 522 VAL A CA 1
ATOM 4170 C C . VAL A 1 522 ? 6.289 -19.766 13.453 1 98.81 522 VAL A C 1
ATOM 4172 O O . VAL A 1 522 ? 6.844 -19.781 14.555 1 98.81 522 VAL A O 1
ATOM 4175 N N . LEU A 1 523 ? 6.754 -20.438 12.461 1 98.81 523 LEU A N 1
ATOM 4176 C CA . LEU A 1 523 ? 8.078 -21.062 12.422 1 98.81 523 LEU A CA 1
ATOM 4177 C C . LEU A 1 523 ? 9.023 -20.25 11.547 1 98.81 523 LEU A C 1
ATOM 4179 O O . LEU A 1 523 ? 8.734 -20 10.375 1 98.81 523 LEU A O 1
ATOM 4183 N N . GLN A 1 524 ? 9.984 -19.766 12.133 1 98.75 524 GLN A N 1
ATOM 4184 C CA . GLN A 1 524 ? 11.055 -19.141 11.367 1 98.75 524 GLN A CA 1
ATOM 4185 C C . GLN A 1 524 ? 12.227 -20.094 11.164 1 98.75 524 GLN A C 1
ATOM 4187 O O . GLN A 1 524 ? 12.922 -20.453 12.125 1 98.75 524 GLN A O 1
ATOM 4192 N N . VAL A 1 525 ? 12.438 -20.5 9.914 1 98.81 525 VAL A N 1
ATOM 4193 C CA . VAL A 1 525 ? 13.438 -21.516 9.602 1 98.81 525 VAL A CA 1
ATOM 4194 C C . VAL A 1 525 ? 14.578 -20.891 8.812 1 98.81 525 VAL A C 1
ATOM 4196 O O . VAL A 1 525 ? 14.367 -20.344 7.73 1 98.81 525 VAL A O 1
ATOM 4199 N N . ILE A 1 526 ? 15.781 -20.984 9.367 1 98.31 526 ILE A N 1
ATOM 4200 C CA . ILE A 1 526 ? 16.953 -20.484 8.656 1 98.31 526 ILE A CA 1
ATOM 4201 C C . ILE A 1 526 ? 17.328 -21.469 7.551 1 98.31 526 ILE A C 1
ATOM 4203 O O . ILE A 1 526 ? 17.719 -22.609 7.832 1 98.31 526 ILE A O 1
ATOM 4207 N N . VAL A 1 527 ? 17.141 -21.062 6.316 1 98.12 527 VAL A N 1
ATOM 4208 C CA . VAL A 1 527 ? 17.391 -21.953 5.188 1 98.12 527 VAL A CA 1
ATOM 4209 C C . VAL A 1 527 ? 18.562 -21.422 4.355 1 98.12 527 VAL A C 1
ATOM 4211 O O . VAL A 1 527 ? 18.953 -20.266 4.492 1 98.12 527 VAL A O 1
ATOM 4214 N N . ASP A 1 528 ? 19.078 -22.297 3.477 1 96 528 ASP A N 1
ATOM 4215 C CA . ASP A 1 528 ? 20.125 -21.906 2.523 1 96 528 ASP A CA 1
ATOM 4216 C C . ASP A 1 528 ? 19.609 -20.844 1.555 1 96 528 ASP A C 1
ATOM 4218 O O . ASP A 1 528 ? 18.422 -20.797 1.257 1 96 528 ASP A O 1
ATOM 4222 N N . ARG A 1 529 ? 20.625 -20.109 1.092 1 92.38 529 ARG A N 1
ATOM 4223 C CA . ARG A 1 529 ? 20.297 -19.078 0.119 1 92.38 529 ARG A CA 1
ATOM 4224 C C . ARG A 1 529 ? 20.219 -19.656 -1.291 1 92.38 529 ARG A C 1
ATOM 4226 O O . ARG A 1 529 ? 20.938 -19.203 -2.189 1 92.38 529 ARG A O 1
ATOM 4233 N N . VAL A 1 530 ? 19.25 -20.5 -1.463 1 89.31 530 VAL A N 1
ATOM 4234 C CA . VAL A 1 530 ? 19.016 -21.188 -2.734 1 89.31 530 VAL A CA 1
ATOM 4235 C C . VAL A 1 530 ? 17.531 -21.484 -2.889 1 89.31 530 VAL A C 1
ATOM 4237 O O . VAL A 1 530 ? 16.75 -21.312 -1.949 1 89.31 530 VAL A O 1
ATOM 4240 N N . ARG A 1 531 ? 17.125 -21.859 -4.09 1 85.81 531 ARG A N 1
ATOM 4241 C CA . ARG A 1 531 ? 15.734 -22.188 -4.359 1 85.81 531 ARG A CA 1
ATOM 4242 C C . ARG A 1 531 ? 15.484 -23.688 -4.184 1 85.81 531 ARG A C 1
ATOM 4244 O O . ARG A 1 531 ? 16.391 -24.5 -4.359 1 85.81 531 ARG A O 1
ATOM 4251 N N . MET B 1 1 ? 32.875 5.203 -20.453 1 91.25 1 MET B N 1
ATOM 4252 C CA . MET B 1 1 ? 31.406 5.191 -20.531 1 91.25 1 MET B CA 1
ATOM 4253 C C . MET B 1 1 ? 30.812 4.52 -19.297 1 91.25 1 MET B C 1
ATOM 4255 O O . MET B 1 1 ? 31.391 3.562 -18.766 1 91.25 1 MET B O 1
ATOM 4259 N N . ASP B 1 2 ? 29.781 5.133 -18.828 1 94.44 2 ASP B N 1
ATOM 4260 C CA . ASP B 1 2 ? 29.141 4.645 -17.609 1 94.44 2 ASP B CA 1
ATOM 4261 C C . ASP B 1 2 ? 27.797 3.994 -17.938 1 94.44 2 ASP B C 1
ATOM 4263 O O . ASP B 1 2 ? 27.141 4.348 -18.922 1 94.44 2 ASP B O 1
ATOM 4267 N N . SER B 1 3 ? 27.469 2.973 -17.156 1 97.12 3 SER B N 1
ATOM 4268 C CA . SER B 1 3 ? 26.141 2.379 -17.312 1 97.12 3 SER B CA 1
ATOM 4269 C C . SER B 1 3 ? 25.047 3.369 -16.922 1 97.12 3 SER B C 1
ATOM 4271 O O . SER B 1 3 ? 25.312 4.367 -16.25 1 97.12 3 SER B O 1
ATOM 4273 N N . GLY B 1 4 ? 23.844 3.152 -17.438 1 98.12 4 GLY B N 1
ATOM 4274 C CA . GLY B 1 4 ? 22.719 3.986 -17.047 1 98.12 4 GLY B CA 1
ATOM 4275 C C . GLY B 1 4 ? 22.562 4.105 -15.539 1 98.12 4 GLY B C 1
ATOM 4276 O O . GLY B 1 4 ? 22.312 5.195 -15.016 1 98.12 4 GLY B O 1
ATOM 4277 N N . ALA B 1 5 ? 22.703 3.02 -14.82 1 98.19 5 ALA B N 1
ATOM 4278 C CA . ALA B 1 5 ? 22.594 3.014 -13.359 1 98.19 5 ALA B CA 1
ATOM 4279 C C . ALA B 1 5 ? 23.656 3.92 -12.734 1 98.19 5 ALA B C 1
ATOM 4281 O O . ALA B 1 5 ? 23.359 4.691 -11.82 1 98.19 5 ALA B O 1
ATOM 4282 N N . ARG B 1 6 ? 24.859 3.818 -13.203 1 97.94 6 ARG B N 1
ATOM 4283 C CA . ARG B 1 6 ? 25.938 4.648 -12.672 1 97.94 6 ARG B CA 1
ATOM 4284 C C . ARG B 1 6 ? 25.672 6.125 -12.945 1 97.94 6 ARG B C 1
ATOM 4286 O O . ARG B 1 6 ? 25.906 6.973 -12.078 1 97.94 6 ARG B O 1
ATOM 4293 N N . LEU B 1 7 ? 25.234 6.418 -14.164 1 98.25 7 LEU B N 1
ATOM 4294 C CA . LEU B 1 7 ? 24.922 7.801 -14.523 1 98.25 7 LEU B CA 1
ATOM 4295 C C . LEU B 1 7 ? 23.875 8.383 -13.586 1 98.25 7 LEU B C 1
ATOM 4297 O O . LEU B 1 7 ? 23.984 9.539 -13.172 1 98.25 7 LEU B O 1
ATOM 4301 N N . ILE B 1 8 ? 22.844 7.621 -13.242 1 98.56 8 ILE B N 1
ATOM 4302 C CA . ILE B 1 8 ? 21.797 8.07 -12.344 1 98.56 8 ILE B CA 1
ATOM 4303 C C . ILE B 1 8 ? 22.375 8.336 -10.953 1 98.56 8 ILE B C 1
ATOM 4305 O O . ILE B 1 8 ? 22.172 9.406 -10.375 1 98.56 8 ILE B O 1
ATOM 4309 N N . LEU B 1 9 ? 23.109 7.387 -10.414 1 98.44 9 LEU B N 1
ATOM 4310 C CA . LEU B 1 9 ? 23.672 7.492 -9.07 1 98.44 9 LEU B CA 1
ATOM 4311 C C . LEU B 1 9 ? 24.641 8.664 -8.969 1 98.44 9 LEU B C 1
ATOM 4313 O O . LEU B 1 9 ? 24.609 9.414 -7.992 1 98.44 9 LEU B O 1
ATOM 4317 N N . LYS B 1 10 ? 25.469 8.867 -9.984 1 97.56 10 LYS B N 1
ATOM 4318 C CA . LYS B 1 10 ? 26.422 9.969 -10 1 97.56 10 LYS B CA 1
ATOM 4319 C C . LYS B 1 10 ? 25.688 11.312 -10.086 1 97.56 10 LYS B C 1
ATOM 4321 O O . LYS B 1 10 ? 26.078 12.281 -9.43 1 97.56 10 LYS B O 1
ATOM 4326 N N . SER B 1 11 ? 24.703 11.336 -10.977 1 97.81 11 SER B N 1
ATOM 4327 C CA . SER B 1 11 ? 23.922 12.562 -11.117 1 97.81 11 SER B CA 1
ATOM 4328 C C . SER B 1 11 ? 23.25 12.945 -9.805 1 97.81 11 SER B C 1
ATOM 4330 O O . SER B 1 11 ? 23.219 14.125 -9.438 1 97.81 11 SER B O 1
ATOM 4332 N N . LEU B 1 12 ? 22.703 11.961 -9.086 1 98.38 12 LEU B N 1
ATOM 4333 C CA . LEU B 1 12 ? 22.078 12.211 -7.793 1 98.38 12 LEU B CA 1
ATOM 4334 C C . LEU B 1 12 ? 23.109 12.664 -6.77 1 98.38 12 LEU B C 1
ATOM 4336 O O . LEU B 1 12 ? 22.844 13.586 -5.992 1 98.38 12 LEU B O 1
ATOM 4340 N N . GLN B 1 13 ? 24.219 12.016 -6.801 1 97.69 13 GLN B N 1
ATOM 4341 C CA . GLN B 1 13 ? 25.297 12.375 -5.895 1 97.69 13 GLN B CA 1
ATOM 4342 C C . GLN B 1 13 ? 25.734 13.82 -6.113 1 97.69 13 GLN B C 1
ATOM 4344 O O . GLN B 1 13 ? 25.984 14.555 -5.152 1 97.69 13 GLN B O 1
ATOM 4349 N N . ASP B 1 14 ? 25.812 14.203 -7.371 1 96.62 14 ASP B N 1
ATOM 4350 C CA . ASP B 1 14 ? 26.219 15.562 -7.723 1 96.62 14 ASP B CA 1
ATOM 4351 C C . ASP B 1 14 ? 25.219 16.594 -7.172 1 96.62 14 ASP B C 1
ATOM 4353 O O . ASP B 1 14 ? 25.594 17.719 -6.879 1 96.62 14 ASP B O 1
ATOM 4357 N N . LEU B 1 15 ? 24.016 16.172 -7.031 1 97.19 15 LEU B N 1
ATOM 4358 C CA . LEU B 1 15 ? 22.969 17.047 -6.508 1 97.19 15 LEU B CA 1
ATOM 4359 C C . LEU B 1 15 ? 23.016 17.109 -4.984 1 97.19 15 LEU B C 1
ATOM 4361 O O . LEU B 1 15 ? 22.328 17.922 -4.367 1 97.19 15 LEU B O 1
ATOM 4365 N N . GLY B 1 16 ? 23.734 16.188 -4.363 1 97.25 16 GLY B N 1
ATOM 4366 C CA . GLY B 1 16 ? 23.875 16.188 -2.914 1 97.25 16 GLY B CA 1
ATOM 4367 C C . GLY B 1 16 ? 23.141 15.039 -2.25 1 97.25 16 GLY B C 1
ATOM 4368 O O . GLY B 1 16 ? 23 15.008 -1.025 1 97.25 16 GLY B O 1
ATOM 4369 N N . VAL B 1 17 ? 22.719 14.055 -3.014 1 98.5 17 VAL B N 1
ATOM 4370 C CA . VAL B 1 17 ? 22.047 12.883 -2.457 1 98.5 17 VAL B CA 1
ATOM 4371 C C . VAL B 1 17 ? 23.078 11.945 -1.843 1 98.5 17 VAL B C 1
ATOM 4373 O O . VAL B 1 17 ? 24.031 11.531 -2.512 1 98.5 17 VAL B O 1
ATOM 4376 N N . ASP B 1 18 ? 22.844 11.586 -0.601 1 98.06 18 ASP B N 1
ATOM 4377 C CA . ASP B 1 18 ? 23.781 10.695 0.068 1 98.06 18 ASP B CA 1
ATOM 4378 C C . ASP B 1 18 ? 23.141 9.352 0.388 1 98.06 18 ASP B C 1
ATOM 4380 O O . ASP B 1 18 ? 23.844 8.367 0.639 1 98.06 18 ASP B O 1
ATOM 4384 N N . LYS B 1 19 ? 21.828 9.336 0.375 1 98.19 19 LYS B N 1
ATOM 4385 C CA . LYS B 1 19 ? 21.109 8.109 0.682 1 98.19 19 LYS B CA 1
ATOM 4386 C C . LYS B 1 19 ? 19.938 7.895 -0.278 1 98.19 19 LYS B C 1
ATOM 4388 O O . LYS B 1 19 ? 19.266 8.852 -0.653 1 98.19 19 LYS B O 1
ATOM 4393 N N . ILE B 1 20 ? 19.719 6.707 -0.594 1 98.69 20 ILE B N 1
ATOM 4394 C CA . ILE B 1 20 ? 18.547 6.254 -1.317 1 98.69 20 ILE B CA 1
ATOM 4395 C C . ILE B 1 20 ? 17.812 5.195 -0.498 1 98.69 20 ILE B C 1
ATOM 4397 O O . ILE B 1 20 ? 18.359 4.121 -0.228 1 98.69 20 ILE B O 1
ATOM 4401 N N . PHE B 1 21 ? 16.641 5.539 0.007 1 98.75 21 PHE B N 1
ATOM 4402 C CA . PHE B 1 21 ? 15.797 4.531 0.649 1 98.75 21 PHE B CA 1
ATOM 4403 C C . PHE B 1 21 ? 15.25 3.551 -0.378 1 98.75 21 PHE B C 1
ATOM 4405 O O . PHE B 1 21 ? 14.641 3.959 -1.37 1 98.75 21 PHE B O 1
ATOM 4412 N N . MET B 1 22 ? 15.43 2.25 -0.116 1 97.75 22 MET B N 1
ATOM 4413 C CA . MET B 1 22 ? 15.273 1.349 -1.254 1 97.75 22 MET B CA 1
ATOM 4414 C C . MET B 1 22 ? 14.5 0.097 -0.85 1 97.75 22 MET B C 1
ATOM 4416 O O . MET B 1 22 ? 14.727 -0.456 0.228 1 97.75 22 MET B O 1
ATOM 4420 N N . VAL B 1 23 ? 13.531 -0.239 -1.652 1 97.12 23 VAL B N 1
ATOM 4421 C CA . VAL B 1 23 ? 12.977 -1.582 -1.757 1 97.12 23 VAL B CA 1
ATOM 4422 C C . VAL B 1 23 ? 13.281 -2.164 -3.135 1 97.12 23 VAL B C 1
ATOM 4424 O O . VAL B 1 23 ? 12.555 -1.901 -4.102 1 97.12 23 VAL B O 1
ATOM 4427 N N . SER B 1 24 ? 14.258 -2.996 -3.186 1 93.5 24 SER B N 1
ATOM 4428 C CA . SER B 1 24 ? 14.836 -3.418 -4.457 1 93.5 24 SER B CA 1
ATOM 4429 C C . SER B 1 24 ? 14.047 -4.574 -5.066 1 93.5 24 SER B C 1
ATOM 4431 O O . SER B 1 24 ? 13.18 -5.156 -4.406 1 93.5 24 SER B O 1
ATOM 4433 N N . GLY B 1 25 ? 14.258 -4.812 -6.227 1 93.88 25 GLY B N 1
ATOM 4434 C CA . GLY B 1 25 ? 13.766 -5.93 -7.016 1 93.88 25 GLY B CA 1
ATOM 4435 C C . GLY B 1 25 ? 14.703 -6.328 -8.141 1 93.88 25 GLY B C 1
ATOM 4436 O O . GLY B 1 25 ? 15.867 -5.918 -8.164 1 93.88 25 GLY B O 1
ATOM 4437 N N . THR B 1 26 ? 14.203 -7.164 -8.977 1 93.88 26 THR B N 1
ATOM 4438 C CA . THR B 1 26 ? 15.008 -7.715 -10.055 1 93.88 26 THR B CA 1
ATOM 4439 C C . THR B 1 26 ? 15.43 -6.617 -11.031 1 93.88 26 THR B C 1
ATOM 4441 O O . THR B 1 26 ? 16.344 -6.812 -11.844 1 93.88 26 THR B O 1
ATOM 4444 N N . ASP B 1 27 ? 14.836 -5.492 -10.898 1 94.5 27 ASP B N 1
ATOM 4445 C CA . ASP B 1 27 ? 15.078 -4.379 -11.812 1 94.5 27 ASP B CA 1
ATOM 4446 C C . ASP B 1 27 ? 16.281 -3.551 -11.359 1 94.5 27 ASP B C 1
ATOM 4448 O O . ASP B 1 27 ? 16.766 -2.688 -12.102 1 94.5 27 ASP B O 1
ATOM 4452 N N . TYR B 1 28 ? 16.922 -3.797 -10.25 1 96.31 28 TYR B N 1
ATOM 4453 C CA . TYR B 1 28 ? 17.984 -2.934 -9.734 1 96.31 28 TYR B CA 1
ATOM 4454 C C . TYR B 1 28 ? 19.344 -3.623 -9.812 1 96.31 28 TYR B C 1
ATOM 4456 O O . TYR B 1 28 ? 20.297 -3.209 -9.141 1 96.31 28 TYR B O 1
ATOM 4464 N N . ALA B 1 29 ? 19.438 -4.652 -10.625 1 96.62 29 ALA B N 1
ATOM 4465 C CA . ALA B 1 29 ? 20.672 -5.414 -10.758 1 96.62 29 ALA B CA 1
ATOM 4466 C C . ALA B 1 29 ? 21.859 -4.496 -11.07 1 96.62 29 ALA B C 1
ATOM 4468 O O . ALA B 1 29 ? 22.922 -4.598 -10.445 1 96.62 29 ALA B O 1
ATOM 4469 N N . ALA B 1 30 ? 21.688 -3.543 -11.961 1 97.38 30 ALA B N 1
ATOM 4470 C CA . ALA B 1 30 ? 22.766 -2.652 -12.383 1 97.38 30 ALA B CA 1
ATOM 4471 C C . ALA B 1 30 ? 23.156 -1.681 -11.273 1 97.38 30 ALA B C 1
ATOM 4473 O O . ALA B 1 30 ? 24.328 -1.333 -11.109 1 97.38 30 ALA B O 1
ATOM 4474 N N . PHE B 1 31 ? 22.188 -1.207 -10.508 1 97.94 31 PHE B N 1
ATOM 4475 C CA . PHE B 1 31 ? 22.438 -0.306 -9.398 1 97.94 31 PHE B CA 1
ATOM 4476 C C . PHE B 1 31 ? 23.297 -0.989 -8.336 1 97.94 31 PHE B C 1
ATOM 4478 O O . PHE B 1 31 ? 24.266 -0.405 -7.84 1 97.94 31 PHE B O 1
ATOM 4485 N N . ILE B 1 32 ? 22.922 -2.219 -8.031 1 97.44 32 ILE B N 1
ATOM 4486 C CA . ILE B 1 32 ? 23.641 -2.99 -7.02 1 97.44 32 ILE B CA 1
ATOM 4487 C C . ILE B 1 32 ? 25.078 -3.236 -7.484 1 97.44 32 ILE B C 1
ATOM 4489 O O . ILE B 1 32 ? 26.031 -3.043 -6.719 1 97.44 32 ILE B O 1
ATOM 4493 N N . GLU B 1 33 ? 25.25 -3.629 -8.758 1 97.5 33 GLU B N 1
ATOM 4494 C CA . GLU B 1 33 ? 26.578 -3.871 -9.312 1 97.5 33 GLU B CA 1
ATOM 4495 C C . GLU B 1 33 ? 27.453 -2.621 -9.234 1 97.5 33 GLU B C 1
ATOM 4497 O O . GLU B 1 33 ? 28.609 -2.693 -8.844 1 97.5 33 GLU B O 1
ATOM 4502 N N . GLU B 1 34 ? 26.859 -1.471 -9.594 1 97.62 34 GLU B N 1
ATOM 4503 C CA . GLU B 1 34 ? 27.609 -0.221 -9.602 1 97.62 34 GLU B CA 1
ATOM 4504 C C . GLU B 1 34 ? 27.984 0.209 -8.188 1 97.62 34 GLU B C 1
ATOM 4506 O O . GLU B 1 34 ? 29.062 0.767 -7.965 1 97.62 34 GLU B O 1
ATOM 4511 N N . LYS B 1 35 ? 27.062 0.004 -7.207 1 97.5 35 LYS B N 1
ATOM 4512 C CA . LYS B 1 35 ? 27.359 0.342 -5.816 1 97.5 35 LYS B CA 1
ATOM 4513 C C . LYS B 1 35 ? 28.531 -0.48 -5.289 1 97.5 35 LYS B C 1
ATOM 4515 O O . LYS B 1 35 ? 29.359 0.024 -4.523 1 97.5 35 LYS B O 1
ATOM 4520 N N . VAL B 1 36 ? 28.609 -1.764 -5.625 1 97.38 36 VAL B N 1
ATOM 4521 C CA . VAL B 1 36 ? 29.719 -2.623 -5.215 1 97.38 36 VAL B CA 1
ATOM 4522 C C . VAL B 1 36 ? 31.016 -2.15 -5.871 1 97.38 36 VAL B C 1
ATOM 4524 O O . VAL B 1 36 ? 32.062 -2.139 -5.234 1 97.38 36 VAL B O 1
ATOM 4527 N N . ARG B 1 37 ? 30.969 -1.713 -7.121 1 96.44 37 ARG B N 1
ATOM 4528 C CA . ARG B 1 37 ? 32.125 -1.235 -7.871 1 96.44 37 ARG B CA 1
ATOM 4529 C C . ARG B 1 37 ? 32.656 0.08 -7.301 1 96.44 37 ARG B C 1
ATOM 4531 O O . ARG B 1 37 ? 33.844 0.31 -7.258 1 96.44 37 ARG B O 1
ATOM 4538 N N . ASP B 1 38 ? 31.719 0.902 -6.895 1 97.31 38 ASP B N 1
ATOM 4539 C CA . ASP B 1 38 ? 32.062 2.223 -6.379 1 97.31 38 ASP B CA 1
ATOM 4540 C C . ASP B 1 38 ? 31.312 2.523 -5.086 1 97.31 38 ASP B C 1
ATOM 4542 O O . ASP B 1 38 ? 30.234 3.133 -5.113 1 97.31 38 ASP B O 1
ATOM 4546 N N . PRO B 1 39 ? 31.875 2.234 -3.965 1 96.19 39 PRO B N 1
ATOM 4547 C CA . PRO B 1 39 ? 31.203 2.389 -2.672 1 96.19 39 PRO B CA 1
ATOM 4548 C C . PRO B 1 39 ? 30.969 3.852 -2.303 1 96.19 39 PRO B C 1
ATOM 4550 O O . PRO B 1 39 ? 30.234 4.141 -1.347 1 96.19 39 PRO B O 1
ATOM 4553 N N . SER B 1 40 ? 31.5 4.801 -3.064 1 97.5 40 SER B N 1
ATOM 4554 C CA . SER B 1 40 ? 31.344 6.215 -2.744 1 97.5 40 SER B CA 1
ATOM 4555 C C . SER B 1 40 ? 30 6.746 -3.234 1 97.5 40 SER B C 1
ATOM 4557 O O . SER B 1 40 ? 29.578 7.836 -2.846 1 97.5 40 SER B O 1
ATOM 4559 N N . LEU B 1 41 ? 29.281 6.004 -4.086 1 97.88 41 LEU B N 1
ATOM 4560 C CA . LEU B 1 41 ? 27.953 6.371 -4.535 1 97.88 41 LEU B CA 1
ATOM 4561 C C . LEU B 1 41 ? 26.969 6.387 -3.367 1 97.88 41 LEU B C 1
ATOM 4563 O O . LEU B 1 41 ? 27.281 5.898 -2.279 1 97.88 41 LEU B O 1
ATOM 4567 N N . PRO B 1 42 ? 25.781 6.996 -3.545 1 98.38 42 PRO B N 1
ATOM 4568 C CA . PRO B 1 42 ? 24.828 7.094 -2.432 1 98.38 42 PRO B CA 1
ATOM 4569 C C . PRO B 1 42 ? 24.594 5.754 -1.744 1 98.38 42 PRO B C 1
ATOM 4571 O O . PRO B 1 42 ? 24.547 4.715 -2.406 1 98.38 42 PRO B O 1
ATOM 4574 N N . ASP B 1 43 ? 24.453 5.824 -0.452 1 97.94 43 ASP B N 1
ATOM 4575 C CA . ASP B 1 43 ? 24.156 4.617 0.313 1 97.94 43 ASP B CA 1
ATOM 4576 C C . ASP B 1 43 ? 22.75 4.105 0.019 1 97.94 43 ASP B C 1
ATOM 4578 O O . ASP B 1 43 ? 21.812 4.895 -0.111 1 97.94 43 ASP B O 1
ATOM 4582 N N . PHE B 1 44 ? 22.672 2.801 -0.171 1 97.81 44 PHE B N 1
ATOM 4583 C CA . PHE B 1 44 ? 21.344 2.174 -0.242 1 97.81 44 PHE B CA 1
ATOM 4584 C C . PHE B 1 44 ? 20.844 1.812 1.15 1 97.81 44 PHE B C 1
ATOM 4586 O O . PHE B 1 44 ? 21.453 0.995 1.843 1 97.81 44 PHE B O 1
ATOM 4593 N N . VAL B 1 45 ? 19.75 2.432 1.614 1 98.06 45 VAL B N 1
ATOM 4594 C CA . VAL B 1 45 ? 19.109 2.121 2.887 1 98.06 45 VAL B CA 1
ATOM 4595 C C . VAL B 1 45 ? 17.922 1.193 2.652 1 98.06 45 VAL B C 1
ATOM 4597 O O . VAL B 1 45 ? 16.844 1.644 2.262 1 98.06 45 VAL B O 1
ATOM 4600 N N . ILE B 1 46 ? 18.094 -0.017 2.996 1 96.62 46 ILE B N 1
ATOM 4601 C CA . ILE B 1 46 ? 17.047 -1.018 2.744 1 96.62 46 ILE B CA 1
ATOM 4602 C C . ILE B 1 46 ? 15.977 -0.931 3.822 1 96.62 46 ILE B C 1
ATOM 4604 O O . ILE B 1 46 ? 16.281 -1.022 5.016 1 96.62 46 ILE B O 1
ATOM 4608 N N . VAL B 1 47 ? 14.781 -0.712 3.416 1 97.06 47 VAL B N 1
ATOM 4609 C CA . VAL B 1 47 ? 13.586 -0.759 4.254 1 97.06 47 VAL B CA 1
ATOM 4610 C C . VAL B 1 47 ? 12.586 -1.758 3.67 1 97.06 47 VAL B C 1
ATOM 4612 O O . VAL B 1 47 ? 12.047 -1.543 2.582 1 97.06 47 VAL B O 1
ATOM 4615 N N . PRO B 1 48 ? 12.32 -2.828 4.324 1 96.06 48 PRO B N 1
ATOM 4616 C CA . PRO B 1 48 ? 11.602 -3.947 3.715 1 96.06 48 PRO B CA 1
ATOM 4617 C C . PRO B 1 48 ? 10.102 -3.68 3.58 1 96.06 48 PRO B C 1
ATOM 4619 O O . PRO B 1 48 ? 9.281 -4.555 3.887 1 96.06 48 PRO B O 1
ATOM 4622 N N . HIS B 1 49 ? 9.703 -2.559 3.086 1 98.19 49 HIS B N 1
ATOM 4623 C CA . HIS B 1 49 ? 8.352 -2.191 2.682 1 98.19 49 HIS B CA 1
ATOM 4624 C C . HIS B 1 49 ? 8.312 -0.781 2.105 1 98.19 49 HIS B C 1
ATOM 4626 O O . HIS B 1 49 ? 8.82 0.16 2.721 1 98.19 49 HIS B O 1
ATOM 4632 N N . GLU B 1 50 ? 7.625 -0.562 1.051 1 98.44 50 GLU B N 1
ATOM 4633 C CA . GLU B 1 50 ? 7.676 0.703 0.325 1 98.44 50 GLU B CA 1
ATOM 4634 C C . GLU B 1 50 ? 6.957 1.81 1.091 1 98.44 50 GLU B C 1
ATOM 4636 O O . GLU B 1 50 ? 7.336 2.979 1.002 1 98.44 50 GLU B O 1
ATOM 4641 N N . ILE B 1 51 ? 5.879 1.496 1.927 1 98.62 51 ILE B N 1
ATOM 4642 C CA . ILE B 1 51 ? 5.23 2.506 2.758 1 98.62 51 ILE B CA 1
ATOM 4643 C C . ILE B 1 51 ? 6.262 3.146 3.686 1 98.62 51 ILE B C 1
ATOM 4645 O O . ILE B 1 51 ? 6.402 4.371 3.713 1 98.62 51 ILE B O 1
ATOM 4649 N N . THR B 1 52 ? 7.039 2.32 4.371 1 98.75 52 THR B N 1
ATOM 4650 C CA . THR B 1 52 ? 8.016 2.789 5.344 1 98.75 52 THR B CA 1
ATOM 4651 C C . THR B 1 52 ? 9.203 3.445 4.645 1 98.75 52 THR B C 1
ATOM 4653 O O . THR B 1 52 ? 9.711 4.473 5.102 1 98.75 52 THR B O 1
ATOM 4656 N N . ALA B 1 53 ? 9.602 2.885 3.512 1 98.88 53 ALA B N 1
ATOM 4657 C CA . ALA B 1 53 ? 10.742 3.428 2.771 1 98.88 53 ALA B CA 1
ATOM 4658 C C . ALA B 1 53 ? 10.43 4.82 2.232 1 98.88 53 ALA B C 1
ATOM 4660 O O . ALA B 1 53 ? 11.242 5.738 2.354 1 98.88 53 ALA B O 1
ATOM 4661 N N . THR B 1 54 ? 9.281 4.938 1.622 1 98.94 54 THR B N 1
ATOM 4662 C CA . THR B 1 54 ? 8.883 6.219 1.049 1 98.94 54 THR B CA 1
ATOM 4663 C C . THR B 1 54 ? 8.656 7.258 2.146 1 98.94 54 THR B C 1
ATOM 4665 O O . THR B 1 54 ? 9.055 8.414 2.004 1 98.94 54 THR B O 1
ATOM 4668 N N . ALA B 1 55 ? 8.062 6.816 3.262 1 98.94 55 ALA B N 1
ATOM 4669 C CA . ALA B 1 55 ? 7.887 7.711 4.402 1 98.94 55 ALA B CA 1
ATOM 4670 C C . ALA B 1 55 ? 9.234 8.164 4.957 1 98.94 55 ALA B C 1
ATOM 4672 O O . ALA B 1 55 ? 9.391 9.312 5.375 1 98.94 55 ALA B O 1
ATOM 4673 N N . ALA B 1 56 ? 10.172 7.262 4.965 1 98.94 56 ALA B N 1
ATOM 4674 C CA . ALA B 1 56 ? 11.516 7.609 5.422 1 98.94 56 ALA B CA 1
ATOM 4675 C C . ALA B 1 56 ? 12.133 8.688 4.539 1 98.94 56 ALA B C 1
ATOM 4677 O O . ALA B 1 56 ? 12.734 9.641 5.039 1 98.94 56 ALA B O 1
ATOM 4678 N N . ALA B 1 57 ? 11.977 8.547 3.232 1 98.94 57 ALA B N 1
ATOM 4679 C CA . ALA B 1 57 ? 12.469 9.555 2.301 1 98.94 57 ALA B CA 1
ATOM 4680 C C . ALA B 1 57 ? 11.789 10.906 2.547 1 98.94 57 ALA B C 1
ATOM 4682 O O . ALA B 1 57 ? 12.438 11.953 2.471 1 98.94 57 ALA B O 1
ATOM 4683 N N . ILE B 1 58 ? 10.516 10.891 2.869 1 98.88 58 ILE B N 1
ATOM 4684 C CA . ILE B 1 58 ? 9.773 12.102 3.197 1 98.88 58 ILE B CA 1
ATOM 4685 C C . ILE B 1 58 ? 10.367 12.75 4.449 1 98.88 58 ILE B C 1
ATOM 4687 O O . ILE B 1 58 ? 10.641 13.945 4.469 1 98.88 58 ILE B O 1
ATOM 4691 N N . GLY B 1 59 ? 10.562 11.891 5.516 1 98.81 59 GLY B N 1
ATOM 4692 C CA . GLY B 1 59 ? 11.164 12.398 6.738 1 98.81 59 GLY B CA 1
ATOM 4693 C C . GLY B 1 59 ? 12.539 13 6.52 1 98.81 59 GLY B C 1
ATOM 4694 O O . GLY B 1 59 ? 12.867 14.039 7.105 1 98.81 59 GLY B O 1
ATOM 4695 N N . TYR B 1 60 ? 13.289 12.336 5.664 1 98.75 60 TYR B N 1
ATOM 4696 C CA . TYR B 1 60 ? 14.617 12.828 5.32 1 98.75 60 TYR B CA 1
ATOM 4697 C C . TYR B 1 60 ? 14.539 14.18 4.629 1 98.75 60 TYR B C 1
ATOM 4699 O O . TYR B 1 60 ? 15.328 15.086 4.926 1 98.75 60 TYR B O 1
ATOM 4707 N N . SER B 1 61 ? 13.586 14.328 3.775 1 98.5 61 SER B N 1
ATOM 4708 C CA . SER B 1 61 ? 13.352 15.578 3.064 1 98.5 61 SER B CA 1
ATOM 4709 C C . SER B 1 61 ? 12.93 16.688 4.027 1 98.5 61 SER B C 1
ATOM 4711 O O . SER B 1 61 ? 13.422 17.812 3.93 1 98.5 61 SER B O 1
ATOM 4713 N N . LEU B 1 62 ? 12.07 16.391 4.984 1 97.94 62 LEU B N 1
ATOM 4714 C CA . LEU B 1 62 ? 11.578 17.359 5.953 1 97.94 62 LEU B CA 1
ATOM 4715 C C . LEU B 1 62 ? 12.711 17.875 6.832 1 97.94 62 LEU B C 1
ATOM 4717 O O . LEU B 1 62 ? 12.617 18.953 7.402 1 97.94 62 LEU B O 1
ATOM 4721 N N . SER B 1 63 ? 13.766 17.094 6.891 1 96.62 63 SER B N 1
ATOM 4722 C CA . SER B 1 63 ? 14.906 17.438 7.727 1 96.62 63 SER B CA 1
ATOM 4723 C C . SER B 1 63 ? 15.953 18.219 6.938 1 96.62 63 SER B C 1
ATOM 4725 O O . SER B 1 63 ? 17.078 18.406 7.402 1 96.62 63 SER B O 1
ATOM 4727 N N . GLY B 1 64 ? 15.656 18.609 5.73 1 95.44 64 GLY B N 1
ATOM 4728 C CA . GLY B 1 64 ? 16.531 19.484 4.965 1 95.44 64 GLY B CA 1
ATOM 4729 C C . GLY B 1 64 ? 17.406 18.75 3.979 1 95.44 64 GLY B C 1
ATOM 4730 O O . GLY B 1 64 ? 18.234 19.359 3.297 1 95.44 64 GLY B O 1
ATOM 4731 N N . LYS B 1 65 ? 17.234 17.406 3.9 1 97.31 65 LYS B N 1
ATOM 4732 C CA . LYS B 1 65 ? 17.984 16.594 2.943 1 97.31 65 LYS B CA 1
ATOM 4733 C C . LYS B 1 65 ? 17.156 16.312 1.695 1 97.31 65 LYS B C 1
ATOM 4735 O O . LYS B 1 65 ? 15.992 16.734 1.607 1 97.31 65 LYS B O 1
ATOM 4740 N N . ILE B 1 66 ? 17.797 15.75 0.697 1 98.19 66 ILE B N 1
ATOM 4741 C CA . ILE B 1 66 ? 17.078 15.344 -0.504 1 98.19 66 ILE B CA 1
ATOM 4742 C C . ILE B 1 66 ? 16.547 13.93 -0.331 1 98.19 66 ILE B C 1
ATOM 4744 O O . ILE B 1 66 ? 17.312 12.969 -0.221 1 98.19 66 ILE B O 1
ATOM 4748 N N . GLY B 1 67 ? 15.188 13.836 -0.201 1 98.69 67 GLY B N 1
ATOM 4749 C CA . GLY B 1 67 ? 14.555 12.531 -0.076 1 98.69 67 GLY B CA 1
ATOM 4750 C C . GLY B 1 67 ? 14.461 11.781 -1.393 1 98.69 67 GLY B C 1
ATOM 4751 O O . GLY B 1 67 ? 13.844 12.266 -2.344 1 98.69 67 GLY B O 1
ATOM 4752 N N . VAL B 1 68 ? 15.125 10.609 -1.493 1 98.94 68 VAL B N 1
ATOM 4753 C CA . VAL B 1 68 ? 15.078 9.742 -2.668 1 98.94 68 VAL B CA 1
ATOM 4754 C C . VAL B 1 68 ? 14.648 8.336 -2.26 1 98.94 68 VAL B C 1
ATOM 4756 O O . VAL B 1 68 ? 15.172 7.777 -1.292 1 98.94 68 VAL B O 1
ATOM 4759 N N . VAL B 1 69 ? 13.648 7.812 -2.943 1 98.94 69 VAL B N 1
ATOM 4760 C CA . VAL B 1 69 ? 13.227 6.438 -2.707 1 98.94 69 VAL B CA 1
ATOM 4761 C C . VAL B 1 69 ? 13.234 5.66 -4.02 1 98.94 69 VAL B C 1
ATOM 4763 O O . VAL B 1 69 ? 12.883 6.195 -5.07 1 98.94 69 VAL B O 1
ATOM 4766 N N . ALA B 1 70 ? 13.766 4.449 -3.992 1 98.75 70 ALA B N 1
ATOM 4767 C CA . ALA B 1 70 ? 13.766 3.533 -5.129 1 98.75 70 ALA B CA 1
ATOM 4768 C C . ALA B 1 70 ? 12.828 2.352 -4.879 1 98.75 70 ALA B C 1
ATOM 4770 O O . ALA B 1 70 ? 12.977 1.635 -3.887 1 98.75 70 ALA B O 1
ATOM 4771 N N . VAL B 1 71 ? 11.844 2.152 -5.785 1 98.38 71 VAL B N 1
ATOM 4772 C CA . VAL B 1 71 ? 10.844 1.114 -5.574 1 98.38 71 VAL B CA 1
ATOM 4773 C C . VAL B 1 71 ? 10.82 0.162 -6.766 1 98.38 71 VAL B C 1
ATOM 4775 O O . VAL B 1 71 ? 11.258 0.522 -7.863 1 98.38 71 VAL B O 1
ATOM 4778 N N . HIS B 1 72 ? 10.328 -1.021 -6.516 1 97.12 72 HIS B N 1
ATOM 4779 C CA . HIS B 1 72 ? 10.305 -2.09 -7.508 1 97.12 72 HIS B CA 1
ATOM 4780 C C . HIS B 1 72 ? 9.117 -1.928 -8.461 1 97.12 72 HIS B C 1
ATOM 4782 O O . HIS B 1 72 ? 7.973 -2.174 -8.078 1 97.12 72 HIS B O 1
ATOM 4788 N N . THR B 1 73 ? 9.32 -1.606 -9.672 1 97.12 73 THR B N 1
ATOM 4789 C CA . THR B 1 73 ? 8.406 -1.549 -10.805 1 97.12 73 THR B CA 1
ATOM 4790 C C . THR B 1 73 ? 7.008 -1.125 -10.359 1 97.12 73 THR B C 1
ATOM 4792 O O . THR B 1 73 ? 6.844 -0.073 -9.734 1 97.12 73 THR B O 1
ATOM 4795 N N . ILE B 1 74 ? 5.977 -1.9 -10.734 1 97.75 74 ILE B N 1
ATOM 4796 C CA . ILE B 1 74 ? 4.586 -1.554 -10.477 1 97.75 74 ILE B CA 1
ATOM 4797 C C . ILE B 1 74 ? 4.219 -1.93 -9.047 1 97.75 74 ILE B C 1
ATOM 4799 O O . ILE B 1 74 ? 3.633 -1.126 -8.312 1 97.75 74 ILE B O 1
ATOM 4803 N N . PRO B 1 75 ? 4.641 -3.146 -8.531 1 97.44 75 PRO B N 1
ATOM 4804 C CA . PRO B 1 75 ? 4.262 -3.49 -7.16 1 97.44 75 PRO B CA 1
ATOM 4805 C C . PRO B 1 75 ? 4.781 -2.486 -6.133 1 97.44 75 PRO B C 1
ATOM 4807 O O . PRO B 1 75 ? 4.055 -2.107 -5.211 1 97.44 75 PRO B O 1
ATOM 4810 N N . GLY B 1 76 ? 6.027 -2.1 -6.277 1 98.12 76 GLY B N 1
ATOM 4811 C CA . GLY B 1 76 ? 6.57 -1.104 -5.367 1 98.12 76 GLY B CA 1
ATOM 4812 C C . GLY B 1 76 ? 5.898 0.248 -5.488 1 98.12 76 GLY B C 1
ATOM 4813 O O . GLY B 1 76 ? 5.684 0.934 -4.484 1 98.12 76 GLY B O 1
ATOM 4814 N N . THR B 1 77 ? 5.559 0.637 -6.738 1 98.56 77 THR B N 1
ATOM 4815 C CA . THR B 1 77 ? 4.863 1.897 -6.984 1 98.56 77 THR B CA 1
ATOM 4816 C C . THR B 1 77 ? 3.498 1.904 -6.301 1 98.56 77 THR B C 1
ATOM 4818 O O . THR B 1 77 ? 3.109 2.902 -5.691 1 98.56 77 THR B O 1
ATOM 4821 N N . THR B 1 78 ? 2.82 0.803 -6.363 1 98.31 78 THR B N 1
ATOM 4822 C CA . THR B 1 78 ? 1.495 0.713 -5.762 1 98.31 78 THR B CA 1
ATOM 4823 C C . THR B 1 78 ? 1.58 0.857 -4.246 1 98.31 78 THR B C 1
ATOM 4825 O O . THR B 1 78 ? 0.79 1.584 -3.639 1 98.31 78 THR B O 1
ATOM 4828 N N . ASN B 1 79 ? 2.578 0.25 -3.633 1 98.31 79 ASN B N 1
ATOM 4829 C CA . ASN B 1 79 ? 2.752 0.347 -2.188 1 98.31 79 ASN B CA 1
ATOM 4830 C C . ASN B 1 79 ? 3.176 1.752 -1.768 1 98.31 79 ASN B C 1
ATOM 4832 O O . ASN B 1 79 ? 2.855 2.197 -0.663 1 98.31 79 ASN B O 1
ATOM 4836 N N . ALA B 1 80 ? 3.852 2.445 -2.666 1 98.69 80 ALA B N 1
ATOM 4837 C CA . ALA B 1 80 ? 4.402 3.76 -2.34 1 98.69 80 ALA B CA 1
ATOM 4838 C C . ALA B 1 80 ? 3.375 4.859 -2.594 1 98.69 80 ALA B C 1
ATOM 4840 O O . ALA B 1 80 ? 3.547 5.992 -2.141 1 98.69 80 ALA B O 1
ATOM 4841 N N . LEU B 1 81 ? 2.322 4.574 -3.287 1 98.81 81 LEU B N 1
ATOM 4842 C CA . LEU B 1 81 ? 1.437 5.582 -3.867 1 98.81 81 LEU B CA 1
ATOM 4843 C C . LEU B 1 81 ? 0.852 6.48 -2.783 1 98.81 81 LEU B C 1
ATOM 4845 O O . LEU B 1 81 ? 0.84 7.703 -2.928 1 98.81 81 LEU B O 1
ATOM 4849 N N . GLY B 1 82 ? 0.372 5.898 -1.672 1 98.62 82 GLY B N 1
ATOM 4850 C CA . GLY B 1 82 ? -0.181 6.707 -0.599 1 98.62 82 GLY B CA 1
ATOM 4851 C C . GLY B 1 82 ? 0.802 7.727 -0.054 1 98.62 82 GLY B C 1
ATOM 4852 O O . GLY B 1 82 ? 0.438 8.883 0.189 1 98.62 82 GLY B O 1
ATOM 4853 N N . MET B 1 83 ? 2.025 7.316 0.135 1 98.81 83 MET B N 1
ATOM 4854 C CA . MET B 1 83 ? 3.057 8.211 0.652 1 98.81 83 MET B CA 1
ATOM 4855 C C . MET B 1 83 ? 3.426 9.266 -0.384 1 98.81 83 MET B C 1
ATOM 4857 O O . MET B 1 83 ? 3.74 10.406 -0.03 1 98.81 83 MET B O 1
ATOM 4861 N N . ILE B 1 84 ? 3.402 8.906 -1.706 1 98.94 84 ILE B N 1
ATOM 4862 C CA . ILE B 1 84 ? 3.648 9.859 -2.781 1 98.94 84 ILE B CA 1
ATOM 4863 C C . ILE B 1 84 ? 2.58 10.953 -2.758 1 98.94 84 ILE B C 1
ATOM 4865 O O . ILE B 1 84 ? 2.895 12.141 -2.857 1 98.94 84 ILE B O 1
ATOM 4869 N N . ILE B 1 85 ? 1.354 10.586 -2.557 1 98.75 85 ILE B N 1
ATOM 4870 C CA . ILE B 1 85 ? 0.254 11.547 -2.5 1 98.75 85 ILE B CA 1
ATOM 4871 C C . ILE B 1 85 ? 0.407 12.438 -1.27 1 98.75 85 ILE B C 1
ATOM 4873 O O . ILE B 1 85 ? 0.14 13.641 -1.328 1 98.75 85 ILE B O 1
ATOM 4877 N N . ASN B 1 86 ? 0.842 11.812 -0.116 1 98.75 86 ASN B N 1
ATOM 4878 C CA . ASN B 1 86 ? 1.156 12.625 1.058 1 98.75 86 ASN B CA 1
ATOM 4879 C C . ASN B 1 86 ? 2.158 13.727 0.728 1 98.75 86 ASN B C 1
ATOM 4881 O O . ASN B 1 86 ? 1.936 14.891 1.061 1 98.75 86 ASN B O 1
ATOM 4885 N N . ALA B 1 87 ? 3.201 13.367 0.035 1 98.88 87 ALA B N 1
ATOM 4886 C CA . ALA B 1 87 ? 4.227 14.336 -0.329 1 98.88 87 ALA B CA 1
ATOM 4887 C C . ALA B 1 87 ? 3.662 15.406 -1.261 1 98.88 87 ALA B C 1
ATOM 4889 O O . ALA B 1 87 ? 3.984 16.594 -1.126 1 98.88 87 ALA B O 1
ATOM 4890 N N . PHE B 1 88 ? 2.838 15 -2.152 1 98.75 88 PHE B N 1
ATOM 4891 C CA . PHE B 1 88 ? 2.266 15.891 -3.154 1 98.75 88 PHE B CA 1
ATOM 4892 C C . PHE B 1 88 ? 1.361 16.938 -2.502 1 98.75 88 PHE B C 1
ATOM 4894 O O . PHE B 1 88 ? 1.532 18.141 -2.717 1 98.75 88 PHE B O 1
ATOM 4901 N N . THR B 1 89 ? 0.465 16.5 -1.618 1 97.81 89 THR B N 1
ATOM 4902 C CA . THR B 1 89 ? -0.556 17.391 -1.073 1 97.81 89 THR B CA 1
ATOM 4903 C C . THR B 1 89 ? 0.039 18.297 -0.009 1 97.81 89 THR B C 1
ATOM 4905 O O . THR B 1 89 ? -0.484 19.391 0.241 1 97.81 89 THR B O 1
ATOM 4908 N N . SER B 1 90 ? 1.161 17.906 0.55 1 98.06 90 SER B N 1
ATOM 4909 C CA . SER B 1 90 ? 1.8 18.734 1.572 1 98.06 90 SER B CA 1
ATOM 4910 C C . SER B 1 90 ? 3.023 19.453 1.018 1 98.06 90 SER B C 1
ATOM 4912 O O . SER B 1 90 ? 3.793 20.047 1.772 1 98.06 90 SER B O 1
ATOM 4914 N N . ARG B 1 91 ? 3.223 19.312 -0.27 1 98.19 91 ARG B N 1
ATOM 4915 C CA . ARG B 1 91 ? 4.273 20.047 -0.972 1 98.19 91 ARG B CA 1
ATOM 4916 C C . ARG B 1 91 ? 5.648 19.703 -0.417 1 98.19 91 ARG B C 1
ATOM 4918 O O . ARG B 1 91 ? 6.449 20.578 -0.119 1 98.19 91 ARG B O 1
ATOM 4925 N N . ILE B 1 92 ? 5.938 18.422 -0.241 1 98.69 92 ILE B N 1
ATOM 4926 C CA . ILE B 1 92 ? 7.227 17.906 0.204 1 98.69 92 ILE B CA 1
ATOM 4927 C C . ILE B 1 92 ? 8.008 17.359 -0.993 1 98.69 92 ILE B C 1
ATOM 4929 O O . ILE B 1 92 ? 7.543 16.453 -1.683 1 98.69 92 ILE B O 1
ATOM 4933 N N . PRO B 1 93 ? 9.156 17.953 -1.348 1 98.75 93 PRO B N 1
ATOM 4934 C CA . PRO B 1 93 ? 9.93 17.422 -2.475 1 98.75 93 PRO B CA 1
ATOM 4935 C C . PRO B 1 93 ? 10.391 15.984 -2.248 1 98.75 93 PRO B C 1
ATOM 4937 O O . PRO B 1 93 ? 10.852 15.641 -1.152 1 98.75 93 PRO B O 1
ATOM 4940 N N . LEU B 1 94 ? 10.234 15.148 -3.211 1 98.94 94 LEU B N 1
ATOM 4941 C CA . LEU B 1 94 ? 10.547 13.727 -3.186 1 98.94 94 LEU B CA 1
ATOM 4942 C C . LEU B 1 94 ? 10.883 13.219 -4.582 1 98.94 94 LEU B C 1
ATOM 4944 O O . LEU B 1 94 ? 10.172 13.516 -5.547 1 98.94 94 LEU B O 1
ATOM 4948 N N . ILE B 1 95 ? 12.031 12.555 -4.711 1 98.94 95 ILE B N 1
ATOM 4949 C CA . ILE B 1 95 ? 12.375 11.906 -5.969 1 98.94 95 ILE B CA 1
ATOM 4950 C C . ILE B 1 95 ? 12.125 10.406 -5.855 1 98.94 95 ILE B C 1
ATOM 4952 O O . ILE B 1 95 ? 12.766 9.719 -5.055 1 98.94 95 ILE B O 1
ATOM 4956 N N . VAL B 1 96 ? 11.18 9.922 -6.625 1 98.94 96 VAL B N 1
ATOM 4957 C CA . VAL B 1 96 ? 10.852 8.5 -6.664 1 98.94 96 VAL B CA 1
ATOM 4958 C C . VAL B 1 96 ? 11.453 7.867 -7.918 1 98.94 96 VAL B C 1
ATOM 4960 O O . VAL B 1 96 ? 11.164 8.297 -9.039 1 98.94 96 VAL B O 1
ATOM 4963 N N . ILE B 1 97 ? 12.297 6.898 -7.68 1 98.81 97 ILE B N 1
ATOM 4964 C CA . ILE B 1 97 ? 12.859 6.098 -8.766 1 98.81 97 ILE B CA 1
ATOM 4965 C C . ILE B 1 97 ? 12.172 4.73 -8.797 1 98.81 97 ILE B C 1
ATOM 4967 O O . ILE B 1 97 ? 12.078 4.051 -7.777 1 98.81 97 ILE B O 1
ATOM 4971 N N . ALA B 1 98 ? 11.656 4.363 -9.93 1 98.56 98 ALA B N 1
ATOM 4972 C CA . ALA B 1 98 ? 11.008 3.062 -10.086 1 98.56 98 ALA B CA 1
ATOM 4973 C C . ALA B 1 98 ? 11.602 2.293 -11.266 1 98.56 98 ALA B C 1
ATOM 4975 O O . ALA B 1 98 ? 11.898 2.875 -12.305 1 98.56 98 ALA B O 1
ATOM 4976 N N . GLY B 1 99 ? 11.781 1.004 -11.047 1 97.06 99 GLY B N 1
ATOM 4977 C CA . GLY B 1 99 ? 12.133 0.153 -12.172 1 97.06 99 GLY B CA 1
ATOM 4978 C C . GLY B 1 99 ? 10.977 -0.087 -13.125 1 97.06 99 GLY B C 1
ATOM 4979 O O . GLY B 1 99 ? 9.852 0.351 -12.867 1 97.06 99 GLY B O 1
ATOM 4980 N N . ARG B 1 100 ? 11.312 -0.669 -14.227 1 94.94 100 ARG B N 1
ATOM 4981 C CA . ARG B 1 100 ? 10.344 -1.149 -15.211 1 94.94 100 ARG B CA 1
ATOM 4982 C C . ARG B 1 100 ? 10.672 -2.572 -15.648 1 94.94 100 ARG B C 1
ATOM 4984 O O . ARG B 1 100 ? 11.844 -2.941 -15.758 1 94.94 100 ARG B O 1
ATOM 4991 N N . SER B 1 101 ? 9.609 -3.334 -15.859 1 93.62 101 SER B N 1
ATOM 4992 C CA . SER B 1 101 ? 9.836 -4.637 -16.484 1 93.62 101 SER B CA 1
ATOM 4993 C C . SER B 1 101 ? 10.609 -4.504 -17.781 1 93.62 101 SER B C 1
ATOM 4995 O O . SER B 1 101 ? 10.391 -3.564 -18.547 1 93.62 101 SER B O 1
ATOM 4997 N N . PRO B 1 102 ? 11.5 -5.504 -17.984 1 95.38 102 PRO B N 1
ATOM 4998 C CA . PRO B 1 102 ? 12.211 -5.438 -19.266 1 95.38 102 PRO B CA 1
ATOM 4999 C C . PRO B 1 102 ? 11.266 -5.379 -20.469 1 95.38 102 PRO B C 1
ATOM 5001 O O . PRO B 1 102 ? 10.211 -6.023 -20.469 1 95.38 102 PRO B O 1
ATOM 5004 N N . TYR B 1 103 ? 11.719 -4.664 -21.438 1 93.62 103 TYR B N 1
ATOM 5005 C CA . TYR B 1 103 ? 10.82 -4.52 -22.578 1 93.62 103 TYR B CA 1
ATOM 5006 C C . TYR B 1 103 ? 11.289 -5.363 -23.766 1 93.62 103 TYR B C 1
ATOM 5008 O O . TYR B 1 103 ? 10.727 -5.27 -24.859 1 93.62 103 TYR B O 1
ATOM 5016 N N . THR B 1 104 ? 12.359 -6.188 -23.562 1 95 104 THR B N 1
ATOM 5017 C CA . THR B 1 104 ? 12.797 -7.16 -24.562 1 95 104 THR B CA 1
ATOM 5018 C C . THR B 1 104 ? 12.641 -8.586 -24.031 1 95 104 THR B C 1
ATOM 5020 O O . THR B 1 104 ? 12.852 -8.836 -22.844 1 95 104 THR B O 1
ATOM 5023 N N . GLU B 1 105 ? 12.312 -9.484 -24.891 1 94.38 105 GLU B N 1
ATOM 5024 C CA . GLU B 1 105 ? 12.188 -10.883 -24.5 1 94.38 105 GLU B CA 1
ATOM 5025 C C . GLU B 1 105 ? 13.5 -11.633 -24.688 1 94.38 105 GLU B C 1
ATOM 5027 O O . GLU B 1 105 ? 13.758 -12.633 -24.016 1 94.38 105 GLU B O 1
ATOM 5032 N N . THR B 1 106 ? 14.297 -11.148 -25.672 1 92.88 106 THR B N 1
ATOM 5033 C CA . THR B 1 106 ? 15.617 -11.703 -25.953 1 92.88 106 THR B CA 1
ATOM 5034 C C . THR B 1 106 ? 16.578 -10.609 -26.422 1 92.88 106 THR B C 1
ATOM 5036 O O . THR B 1 106 ? 16.172 -9.453 -26.578 1 92.88 106 THR B O 1
ATOM 5039 N N . GLY B 1 107 ? 17.859 -10.906 -26.516 1 92.31 107 GLY B N 1
ATOM 5040 C CA . GLY B 1 107 ? 18.812 -10.031 -27.172 1 92.31 107 GLY B CA 1
ATOM 5041 C C . GLY B 1 107 ? 19.641 -9.195 -26.219 1 92.31 107 GLY B C 1
ATOM 5042 O O . GLY B 1 107 ? 20.594 -8.539 -26.625 1 92.31 107 GLY B O 1
ATOM 5043 N N . SER B 1 108 ? 19.234 -9.188 -24.938 1 93.12 108 SER B N 1
ATOM 5044 C CA . SER B 1 108 ? 19.953 -8.438 -23.922 1 93.12 108 SER B CA 1
ATOM 5045 C C . SER B 1 108 ? 20.109 -9.266 -22.641 1 93.12 108 SER B C 1
ATOM 5047 O O . SER B 1 108 ? 19.25 -10.078 -22.312 1 93.12 108 SER B O 1
ATOM 5049 N N . PRO B 1 109 ? 21.234 -9.055 -21.969 1 93.56 109 PRO B N 1
ATOM 5050 C CA . PRO B 1 109 ? 21.344 -9.672 -20.656 1 93.56 109 PRO B CA 1
ATOM 5051 C C . PRO B 1 109 ? 20.219 -9.234 -19.703 1 93.56 109 PRO B C 1
ATOM 5053 O O . PRO B 1 109 ? 19.875 -9.961 -18.766 1 93.56 109 PRO B O 1
ATOM 5056 N N . ALA B 1 110 ? 19.672 -8.125 -20.047 1 94.75 110 ALA B N 1
ATOM 5057 C CA . ALA B 1 110 ? 18.641 -7.547 -19.188 1 94.75 110 ALA B CA 1
ATOM 5058 C C . ALA B 1 110 ? 17.25 -7.945 -19.656 1 94.75 110 ALA B C 1
ATOM 5060 O O . ALA B 1 110 ? 16.25 -7.586 -19.047 1 94.75 110 ALA B O 1
ATOM 5061 N N . SER B 1 111 ? 17.172 -8.781 -20.734 1 96 111 SER B N 1
ATOM 5062 C CA . SER B 1 111 ? 15.883 -9.195 -21.281 1 96 111 SER B CA 1
ATOM 5063 C C . SER B 1 111 ? 15.094 -10.023 -20.266 1 96 111 SER B C 1
ATOM 5065 O O . SER B 1 111 ? 15.641 -10.453 -19.25 1 96 111 SER B O 1
ATOM 5067 N N . ARG B 1 112 ? 13.797 -10.203 -20.562 1 96.06 112 ARG B N 1
ATOM 5068 C CA . ARG B 1 112 ? 12.883 -10.938 -19.703 1 96.06 112 ARG B CA 1
ATOM 5069 C C . ARG B 1 112 ? 13.398 -12.344 -19.422 1 96.06 112 ARG B C 1
ATOM 5071 O O . ARG B 1 112 ? 13.773 -13.062 -20.359 1 96.06 112 ARG B O 1
ATOM 5078 N N . ASN B 1 113 ? 13.445 -12.688 -18.156 1 94.56 113 ASN B N 1
ATOM 5079 C CA . ASN B 1 113 ? 13.922 -14.023 -17.844 1 94.56 113 ASN B CA 1
ATOM 5080 C C . ASN B 1 113 ? 13.148 -14.641 -16.688 1 94.56 113 ASN B C 1
ATOM 5082 O O . ASN B 1 113 ? 13.5 -15.719 -16.203 1 94.56 113 ASN B O 1
ATOM 5086 N N . LEU B 1 114 ? 12.18 -13.938 -16.203 1 94.19 114 LEU B N 1
ATOM 5087 C CA . LEU B 1 114 ? 11.25 -14.422 -15.188 1 94.19 114 LEU B CA 1
ATOM 5088 C C . LEU B 1 114 ? 9.805 -14.18 -15.602 1 94.19 114 LEU B C 1
ATOM 5090 O O . LEU B 1 114 ? 9.508 -13.195 -16.297 1 94.19 114 LEU B O 1
ATOM 5094 N N . ARG B 1 115 ? 8.922 -15.016 -15.203 1 94.12 115 ARG B N 1
ATOM 5095 C CA . ARG B 1 115 ? 7.504 -14.906 -15.516 1 94.12 115 ARG B CA 1
ATOM 5096 C C . ARG B 1 115 ? 6.965 -13.531 -15.133 1 94.12 115 ARG B C 1
ATOM 5098 O O . ARG B 1 115 ? 6.18 -12.938 -15.875 1 94.12 115 ARG B O 1
ATOM 5105 N N . ILE B 1 116 ? 7.434 -12.945 -14.055 1 93.81 116 ILE B N 1
ATOM 5106 C CA . ILE B 1 116 ? 6.91 -11.695 -13.508 1 93.81 116 ILE B CA 1
ATOM 5107 C C . ILE B 1 116 ? 7.258 -10.539 -14.445 1 93.81 116 ILE B C 1
ATOM 5109 O O . ILE B 1 116 ? 6.625 -9.484 -14.398 1 93.81 116 ILE B O 1
ATOM 5113 N N . HIS B 1 117 ? 8.258 -10.742 -15.312 1 96.19 117 HIS B N 1
ATOM 5114 C CA . HIS B 1 117 ? 8.617 -9.68 -16.234 1 96.19 117 HIS B CA 1
ATOM 5115 C C . HIS B 1 117 ? 7.492 -9.414 -17.234 1 96.19 117 HIS B C 1
ATOM 5117 O O . HIS B 1 117 ? 7.398 -8.312 -17.797 1 96.19 117 HIS B O 1
ATOM 5123 N N . TRP B 1 118 ? 6.645 -10.438 -17.484 1 96.75 118 TRP B N 1
ATOM 5124 C CA . TRP B 1 118 ? 5.445 -10.242 -18.297 1 96.75 118 TRP B CA 1
ATOM 5125 C C . TRP B 1 118 ? 4.273 -9.789 -17.438 1 96.75 118 TRP B C 1
ATOM 5127 O O . TRP B 1 118 ? 3.57 -8.836 -17.797 1 96.75 118 TRP B O 1
ATOM 5137 N N . THR B 1 119 ? 4.109 -10.359 -16.234 1 96.38 119 THR B N 1
ATOM 5138 C CA . THR B 1 119 ? 2.863 -10.219 -15.492 1 96.38 119 THR B CA 1
ATOM 5139 C C . THR B 1 119 ? 2.881 -8.945 -14.648 1 96.38 119 THR B C 1
ATOM 5141 O O . THR B 1 119 ? 1.833 -8.477 -14.195 1 96.38 119 THR B O 1
ATOM 5144 N N . GLN B 1 120 ? 4.043 -8.297 -14.453 1 95.56 120 GLN B N 1
ATOM 5145 C CA . GLN B 1 120 ? 4.137 -7.055 -13.695 1 95.56 120 GLN B CA 1
ATOM 5146 C C . GLN B 1 120 ? 4.145 -5.844 -14.625 1 95.56 120 GLN B C 1
ATOM 5148 O O . GLN B 1 120 ? 4.199 -4.699 -14.164 1 95.56 120 GLN B O 1
ATOM 5153 N N . GLU B 1 121 ? 4.051 -6.098 -15.859 1 93.75 121 GLU B N 1
ATOM 5154 C CA . GLU B 1 121 ? 4.02 -4.969 -16.781 1 93.75 121 GLU B CA 1
ATOM 5155 C C . GLU B 1 121 ? 2.643 -4.316 -16.812 1 93.75 121 GLU B C 1
ATOM 5157 O O . GLU B 1 121 ? 1.681 -4.855 -16.266 1 93.75 121 GLU B O 1
ATOM 5162 N N . ALA B 1 122 ? 2.639 -3.102 -17.266 1 94.12 122 ALA B N 1
ATOM 5163 C CA . ALA B 1 122 ? 1.396 -2.35 -17.422 1 94.12 122 ALA B CA 1
ATOM 5164 C C . ALA B 1 122 ? 1.348 -1.627 -18.75 1 94.12 122 ALA B C 1
ATOM 5166 O O . ALA B 1 122 ? 2.387 -1.376 -19.375 1 94.12 122 ALA B O 1
ATOM 5167 N N . ARG B 1 123 ? 0.122 -1.326 -19.188 1 93.81 123 ARG B N 1
ATOM 5168 C CA . ARG B 1 123 ? -0.042 -0.49 -20.375 1 93.81 123 ARG B CA 1
ATOM 5169 C C . ARG B 1 123 ? 0.544 0.9 -20.141 1 93.81 123 ARG B C 1
ATOM 5171 O O . ARG B 1 123 ? 1.129 1.487 -21.062 1 93.81 123 ARG B O 1
ATOM 5178 N N . ASP B 1 124 ? 0.353 1.385 -18.938 1 95.62 124 ASP B N 1
ATOM 5179 C CA . ASP B 1 124 ? 0.864 2.695 -18.547 1 95.62 124 ASP B CA 1
ATOM 5180 C C . ASP B 1 124 ? 1.216 2.732 -17.062 1 95.62 124 ASP B C 1
ATOM 5182 O O . ASP B 1 124 ? 0.352 2.99 -16.219 1 95.62 124 ASP B O 1
ATOM 5186 N N . GLN B 1 125 ? 2.52 2.547 -16.781 1 96.44 125 GLN B N 1
ATOM 5187 C CA . GLN B 1 125 ? 2.982 2.553 -15.398 1 96.44 125 GLN B CA 1
ATOM 5188 C C . GLN B 1 125 ? 2.809 3.932 -14.766 1 96.44 125 GLN B C 1
ATOM 5190 O O . GLN B 1 125 ? 2.404 4.043 -13.602 1 96.44 125 GLN B O 1
ATOM 5195 N N . GLY B 1 126 ? 3.008 4.984 -15.477 1 96.94 126 GLY B N 1
ATOM 5196 C CA . GLY B 1 126 ? 2.914 6.352 -14.984 1 96.94 126 GLY B CA 1
ATOM 5197 C C . GLY B 1 126 ? 1.51 6.738 -14.562 1 96.94 126 GLY B C 1
ATOM 5198 O O . GLY B 1 126 ? 1.329 7.641 -13.742 1 96.94 126 GLY B O 1
ATOM 5199 N N . GLU B 1 127 ? 0.519 6.047 -15.086 1 96.94 127 GLU B N 1
ATOM 5200 C CA . GLU B 1 127 ? -0.877 6.336 -14.773 1 96.94 127 GLU B CA 1
ATOM 5201 C C . GLU B 1 127 ? -1.149 6.211 -13.281 1 96.94 127 GLU B C 1
ATOM 5203 O O . GLU B 1 127 ? -1.971 6.949 -12.727 1 96.94 127 GLU B O 1
ATOM 5208 N N . ILE B 1 128 ? -0.408 5.383 -12.633 1 97.69 128 ILE B N 1
ATOM 5209 C CA . ILE B 1 128 ? -0.602 5.09 -11.219 1 97.69 128 ILE B CA 1
ATOM 5210 C C . ILE B 1 128 ? -0.387 6.359 -10.398 1 97.69 128 ILE B C 1
ATOM 5212 O O . ILE B 1 128 ? -1.124 6.621 -9.445 1 97.69 128 ILE B O 1
ATOM 5216 N N . VAL B 1 129 ? 0.572 7.207 -10.828 1 98.31 129 VAL B N 1
ATOM 5217 C CA . VAL B 1 129 ? 1.016 8.289 -9.961 1 98.31 129 VAL B CA 1
ATOM 5218 C C . VAL B 1 129 ? 0.678 9.633 -10.594 1 98.31 129 VAL B C 1
ATOM 5220 O O . VAL B 1 129 ? 0.729 10.672 -9.93 1 98.31 129 VAL B O 1
ATOM 5223 N N . ARG B 1 130 ? 0.264 9.742 -11.828 1 97.19 130 ARG B N 1
ATOM 5224 C CA . ARG B 1 130 ? 0.299 10.93 -12.664 1 97.19 130 ARG B CA 1
ATOM 5225 C C . ARG B 1 130 ? -0.569 12.039 -12.078 1 97.19 130 ARG B C 1
ATOM 5227 O O . ARG B 1 130 ? -0.232 13.219 -12.188 1 97.19 130 ARG B O 1
ATOM 5234 N N . GLN B 1 131 ? -1.629 11.734 -11.406 1 96.88 131 GLN B N 1
ATOM 5235 C CA . GLN B 1 131 ? -2.504 12.734 -10.812 1 96.88 131 GLN B CA 1
ATOM 5236 C C . GLN B 1 131 ? -1.818 13.438 -9.648 1 96.88 131 GLN B C 1
ATOM 5238 O O . GLN B 1 131 ? -2.242 14.523 -9.227 1 96.88 131 GLN B O 1
ATOM 5243 N N . TRP B 1 132 ? -0.698 12.82 -9.117 1 98.25 132 TRP B N 1
ATOM 5244 C CA . TRP B 1 132 ? -0.205 13.289 -7.824 1 98.25 132 TRP B CA 1
ATOM 5245 C C . TRP B 1 132 ? 1.311 13.453 -7.848 1 98.25 132 TRP B C 1
ATOM 5247 O O . TRP B 1 132 ? 1.981 13.234 -6.836 1 98.25 132 TRP B O 1
ATOM 5257 N N . VAL B 1 133 ? 1.881 13.656 -8.977 1 98.56 133 VAL B N 1
ATOM 5258 C CA . VAL B 1 133 ? 3.283 14.039 -9.094 1 98.56 133 VAL B CA 1
ATOM 5259 C C . VAL B 1 133 ? 3.41 15.273 -9.977 1 98.56 133 VAL B C 1
ATOM 5261 O O . VAL B 1 133 ? 2.512 15.57 -10.773 1 98.56 133 VAL B O 1
ATOM 5264 N N . LYS B 1 134 ? 4.488 15.961 -9.82 1 98.38 134 LYS B N 1
ATOM 5265 C CA . LYS B 1 134 ? 4.723 17.172 -10.609 1 98.38 134 LYS B CA 1
ATOM 5266 C C . LYS B 1 134 ? 5.352 16.828 -11.953 1 98.38 134 LYS B C 1
ATOM 5268 O O . LYS B 1 134 ? 5.277 17.625 -12.898 1 98.38 134 LYS B O 1
ATOM 5273 N N . TYR B 1 135 ? 6.031 15.656 -11.977 1 98.31 135 TYR B N 1
ATOM 5274 C CA . TYR B 1 135 ? 6.773 15.203 -13.148 1 98.31 135 TYR B CA 1
ATOM 5275 C C . TYR B 1 135 ? 6.891 13.688 -13.164 1 98.31 135 TYR B C 1
ATOM 5277 O O . TYR B 1 135 ? 7.242 13.07 -12.156 1 98.31 135 TYR B O 1
ATOM 5285 N N . ASP B 1 136 ? 6.438 13.023 -14.188 1 98.38 136 ASP B N 1
ATOM 5286 C CA . ASP B 1 136 ? 6.684 11.602 -14.414 1 98.38 136 ASP B CA 1
ATOM 5287 C C . ASP B 1 136 ? 7.328 11.367 -15.781 1 98.38 136 ASP B C 1
ATOM 5289 O O . ASP B 1 136 ? 6.895 11.93 -16.781 1 98.38 136 ASP B O 1
ATOM 5293 N N . PHE B 1 137 ? 8.398 10.609 -15.812 1 98.44 137 PHE B N 1
ATOM 5294 C CA . PHE B 1 137 ? 9.156 10.398 -17.047 1 98.44 137 PHE B CA 1
ATOM 5295 C C . PHE B 1 137 ? 9.781 9.016 -17.062 1 98.44 137 PHE B C 1
ATOM 5297 O O . PHE B 1 137 ? 10.359 8.57 -16.062 1 98.44 137 PHE B O 1
ATOM 5304 N N . GLU B 1 138 ? 9.625 8.297 -18.109 1 98.06 138 GLU B N 1
ATOM 5305 C CA . GLU B 1 138 ? 10.359 7.059 -18.359 1 98.06 138 GLU B CA 1
ATOM 5306 C C . GLU B 1 138 ? 11.594 7.32 -19.219 1 98.06 138 GLU B C 1
ATOM 5308 O O . GLU B 1 138 ? 11.492 7.824 -20.344 1 98.06 138 GLU B O 1
ATOM 5313 N N . ILE B 1 139 ? 12.758 7.016 -18.719 1 97.94 139 ILE B N 1
ATOM 5314 C CA . ILE B 1 139 ? 13.992 7.176 -19.469 1 97.94 139 ILE B CA 1
ATOM 5315 C C . ILE B 1 139 ? 14.055 6.133 -20.594 1 97.94 139 ILE B C 1
ATOM 5317 O O . ILE B 1 139 ? 14.023 4.93 -20.328 1 97.94 139 ILE B O 1
ATOM 5321 N N . ARG B 1 140 ? 14.273 6.535 -21.828 1 95.56 140 ARG B N 1
ATOM 5322 C CA . ARG B 1 140 ? 14.227 5.629 -22.969 1 95.56 140 ARG B CA 1
ATOM 5323 C C . ARG B 1 140 ? 15.625 5.34 -23.5 1 95.56 140 ARG B C 1
ATOM 5325 O O . ARG B 1 140 ? 15.852 4.316 -24.141 1 95.56 140 ARG B O 1
ATOM 5332 N N . ARG B 1 141 ? 16.516 6.305 -23.234 1 96.12 141 ARG B N 1
ATOM 5333 C CA . ARG B 1 141 ? 17.906 6.191 -23.641 1 96.12 141 ARG B CA 1
ATOM 5334 C C . ARG B 1 141 ? 18.844 6.703 -22.547 1 96.12 141 ARG B C 1
ATOM 5336 O O . ARG B 1 141 ? 18.547 7.688 -21.875 1 96.12 141 ARG B O 1
ATOM 5343 N N . THR B 1 142 ? 19.953 6.113 -22.516 1 97 142 THR B N 1
ATOM 5344 C CA . THR B 1 142 ? 20.922 6.441 -21.484 1 97 142 THR B CA 1
ATOM 5345 C C . THR B 1 142 ? 21.391 7.891 -21.609 1 97 142 THR B C 1
ATOM 5347 O O . THR B 1 142 ? 21.688 8.547 -20.609 1 97 142 THR B O 1
ATOM 5350 N N . GLU B 1 143 ? 21.391 8.438 -22.766 1 96.06 143 GLU B N 1
ATOM 5351 C CA . GLU B 1 143 ? 21.859 9.797 -23.031 1 96.06 143 GLU B CA 1
ATOM 5352 C C . GLU B 1 143 ? 20.953 10.836 -22.375 1 96.06 143 GLU B C 1
ATOM 5354 O O . GLU B 1 143 ? 21.359 11.977 -22.156 1 96.06 143 GLU B O 1
ATOM 5359 N N . GLN B 1 144 ? 19.75 10.453 -22.016 1 97.19 144 GLN B N 1
ATOM 5360 C CA . GLN B 1 144 ? 18.766 11.359 -21.453 1 97.19 144 GLN B CA 1
ATOM 5361 C C . GLN B 1 144 ? 19 11.555 -19.953 1 97.19 144 GLN B C 1
ATOM 5363 O O . GLN B 1 144 ? 18.484 12.516 -19.359 1 97.19 144 GLN B O 1
ATOM 5368 N N . ILE B 1 145 ? 19.75 10.742 -19.312 1 97.81 145 ILE B N 1
ATOM 5369 C CA . ILE B 1 145 ? 19.75 10.547 -17.875 1 97.81 145 ILE B CA 1
ATOM 5370 C C . ILE B 1 145 ? 20.188 11.828 -17.172 1 97.81 145 ILE B C 1
ATOM 5372 O O . ILE B 1 145 ? 19.516 12.312 -16.266 1 97.81 145 ILE B O 1
ATOM 5376 N N . PRO B 1 146 ? 21.297 12.492 -17.594 1 96.56 146 PRO B N 1
ATOM 5377 C CA . PRO B 1 146 ? 21.719 13.695 -16.859 1 96.56 146 PRO B CA 1
ATOM 5378 C C . PRO B 1 146 ? 20.641 14.789 -16.891 1 96.56 146 PRO B C 1
ATOM 5380 O O . PRO B 1 146 ? 20.359 15.398 -15.852 1 96.56 146 PRO B O 1
ATOM 5383 N N . GLU B 1 147 ? 19.969 14.984 -18.016 1 97.12 147 GLU B N 1
ATOM 5384 C CA . GLU B 1 147 ? 18.922 16 -18.156 1 97.12 147 GLU B CA 1
ATOM 5385 C C . GLU B 1 147 ? 17.688 15.633 -17.344 1 97.12 147 GLU B C 1
ATOM 5387 O O . GLU B 1 147 ? 17.062 16.5 -16.734 1 97.12 147 GLU B O 1
ATOM 5392 N N . VAL B 1 148 ? 17.359 14.352 -17.344 1 98.31 148 VAL B N 1
ATOM 5393 C CA . VAL B 1 148 ? 16.156 13.898 -16.656 1 98.31 148 VAL B CA 1
ATOM 5394 C C . VAL B 1 148 ? 16.312 14.062 -15.141 1 98.31 148 VAL B C 1
ATOM 5396 O O . VAL B 1 148 ? 15.406 14.531 -14.453 1 98.31 148 VAL B O 1
ATOM 5399 N N . ILE B 1 149 ? 17.484 13.703 -14.617 1 98.31 149 ILE B N 1
ATOM 5400 C CA . ILE B 1 149 ? 17.734 13.805 -13.188 1 98.31 149 ILE B CA 1
ATOM 5401 C C . ILE B 1 149 ? 17.766 15.273 -12.773 1 98.31 149 ILE B C 1
ATOM 5403 O O . ILE B 1 149 ? 17.203 15.648 -11.742 1 98.31 149 ILE B O 1
ATOM 5407 N N . ALA B 1 150 ? 18.375 16.109 -13.578 1 97.88 150 ALA B N 1
ATOM 5408 C CA . ALA B 1 150 ? 18.422 17.547 -13.305 1 97.88 150 ALA B CA 1
ATOM 5409 C C . ALA B 1 150 ? 17.016 18.141 -13.312 1 97.88 150 ALA B C 1
ATOM 5411 O O . ALA B 1 150 ? 16.656 18.938 -12.445 1 97.88 150 ALA B O 1
ATOM 5412 N N . ARG B 1 151 ? 16.219 17.734 -14.273 1 98.25 151 ARG B N 1
ATOM 5413 C CA . ARG B 1 151 ? 14.852 18.219 -14.398 1 98.25 151 ARG B CA 1
ATOM 5414 C C . ARG B 1 151 ? 14.008 17.766 -13.219 1 98.25 151 ARG B C 1
ATOM 5416 O O . ARG B 1 151 ? 13.195 18.531 -12.695 1 98.25 151 ARG B O 1
ATOM 5423 N N . ALA B 1 152 ? 14.211 16.5 -12.844 1 98.62 152 ALA B N 1
ATOM 5424 C CA . ALA B 1 152 ? 13.492 15.961 -11.695 1 98.62 152 ALA B CA 1
ATOM 5425 C C . ALA B 1 152 ? 13.773 16.781 -10.438 1 98.62 152 ALA B C 1
ATOM 5427 O O . ALA B 1 152 ? 12.852 17.141 -9.703 1 98.62 152 ALA B O 1
ATOM 5428 N N . TYR B 1 153 ? 15 17.094 -10.25 1 98.5 153 TYR B N 1
ATOM 5429 C CA . TYR B 1 153 ? 15.375 17.922 -9.102 1 98.5 153 TYR B CA 1
ATOM 5430 C C . TYR B 1 153 ? 14.75 19.312 -9.203 1 98.5 153 TYR B C 1
ATOM 5432 O O . TYR B 1 153 ? 14.164 19.812 -8.234 1 98.5 153 TYR B O 1
ATOM 5440 N N . GLN B 1 154 ? 14.852 19.922 -10.336 1 98.62 154 GLN B N 1
ATOM 5441 C CA . GLN B 1 154 ? 14.336 21.266 -10.555 1 98.62 154 GLN B CA 1
ATOM 5442 C C . GLN B 1 154 ? 12.852 21.344 -10.211 1 98.62 154 GLN B C 1
ATOM 5444 O O . GLN B 1 154 ? 12.422 22.234 -9.469 1 98.62 154 GLN B O 1
ATOM 5449 N N . ILE B 1 155 ? 12.141 20.375 -10.703 1 98.69 155 ILE B N 1
ATOM 5450 C CA . ILE B 1 155 ? 10.688 20.422 -10.57 1 98.69 155 ILE B CA 1
ATOM 5451 C C . ILE B 1 155 ? 10.297 20.062 -9.133 1 98.69 155 ILE B C 1
ATOM 5453 O O . ILE B 1 155 ? 9.453 20.734 -8.539 1 98.69 155 ILE B O 1
ATOM 5457 N N . ALA B 1 156 ? 10.969 19.062 -8.539 1 98.81 156 ALA B N 1
ATOM 5458 C CA . ALA B 1 156 ? 10.641 18.641 -7.184 1 98.81 156 ALA B CA 1
ATOM 5459 C C . ALA B 1 156 ? 10.883 19.766 -6.18 1 98.81 156 ALA B C 1
ATOM 5461 O O . ALA B 1 156 ? 10.133 19.906 -5.215 1 98.81 156 ALA B O 1
ATOM 5462 N N . PHE B 1 157 ? 11.859 20.609 -6.461 1 98.44 157 PHE B N 1
ATOM 5463 C CA . PHE B 1 157 ? 12.305 21.562 -5.453 1 98.44 157 PHE B CA 1
ATOM 5464 C C . PHE B 1 157 ? 11.875 22.969 -5.82 1 98.44 157 PHE B C 1
ATOM 5466 O O . PHE B 1 157 ? 12.234 23.938 -5.133 1 98.44 157 PHE B O 1
ATOM 5473 N N . SER B 1 158 ? 11.102 23.141 -6.895 1 98.5 158 SER B N 1
ATOM 5474 C CA . SER B 1 158 ? 10.492 24.422 -7.211 1 98.5 158 SER B CA 1
ATOM 5475 C C . SER B 1 158 ? 9.078 24.516 -6.633 1 98.5 158 SER B C 1
ATOM 5477 O O . SER B 1 158 ? 8.344 23.531 -6.609 1 98.5 158 SER B O 1
ATOM 5479 N N . GLU B 1 159 ? 8.672 25.672 -6.211 1 97.88 159 GLU B N 1
ATOM 5480 C CA . GLU B 1 159 ? 7.367 25.844 -5.582 1 97.88 159 GLU B CA 1
ATOM 5481 C C . GLU B 1 159 ? 6.246 25.781 -6.617 1 97.88 159 GLU B C 1
ATOM 5483 O O . GLU B 1 159 ? 6.371 26.359 -7.703 1 97.88 159 GLU B O 1
ATOM 5488 N N . PRO B 1 160 ? 5.125 25.234 -6.277 1 97.75 160 PRO B N 1
ATOM 5489 C CA . PRO B 1 160 ? 4.957 24.391 -5.09 1 97.75 160 PRO B CA 1
ATOM 5490 C C . PRO B 1 160 ? 5.785 23.109 -5.152 1 97.75 160 PRO B C 1
ATOM 5492 O O . PRO B 1 160 ? 5.75 22.391 -6.152 1 97.75 160 PRO B O 1
ATOM 5495 N N . LYS B 1 161 ? 6.559 22.859 -4.156 1 98.31 161 LYS B N 1
ATOM 5496 C CA . LYS B 1 161 ? 7.383 21.656 -4.129 1 98.31 161 LYS B CA 1
ATOM 5497 C C . LYS B 1 161 ? 6.523 20.406 -4.121 1 98.31 161 LYS B C 1
ATOM 5499 O O . LYS B 1 161 ? 5.328 20.453 -3.824 1 98.31 161 LYS B O 1
ATOM 5504 N N . GLY B 1 162 ? 7.137 19.234 -4.496 1 98.62 162 GLY B N 1
ATOM 5505 C CA . GLY B 1 162 ? 6.371 18 -4.527 1 98.62 162 GLY B CA 1
ATOM 5506 C C . GLY B 1 162 ? 7.129 16.844 -5.145 1 98.62 162 GLY B C 1
ATOM 5507 O O . GLY B 1 162 ? 8.305 16.969 -5.48 1 98.62 162 GLY B O 1
ATOM 5508 N N . PRO B 1 163 ? 6.516 15.719 -5.242 1 98.88 163 PRO B N 1
ATOM 5509 C CA . PRO B 1 163 ? 7.195 14.5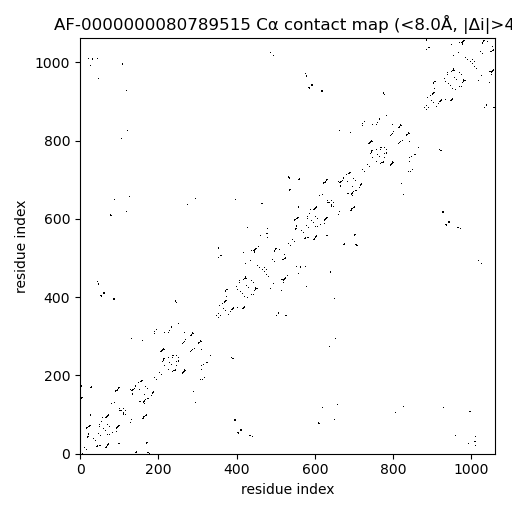08 -5.715 1 98.88 163 PRO B CA 1
ATOM 5510 C C . PRO B 1 163 ? 7.289 14.438 -7.238 1 98.88 163 PRO B C 1
ATOM 5512 O O . PRO B 1 163 ? 6.445 15 -7.938 1 98.88 163 PRO B O 1
ATOM 5515 N N . VAL B 1 164 ? 8.32 13.797 -7.707 1 98.94 164 VAL B N 1
ATOM 5516 C CA . VAL B 1 164 ? 8.492 13.43 -9.109 1 98.94 164 VAL B CA 1
ATOM 5517 C C . VAL B 1 164 ? 8.734 11.93 -9.219 1 98.94 164 VAL B C 1
ATOM 5519 O O . VAL B 1 164 ? 9.102 11.281 -8.242 1 98.94 164 VAL B O 1
ATOM 5522 N N . TYR B 1 165 ? 8.469 11.336 -10.375 1 98.94 165 TYR B N 1
ATOM 5523 C CA . TYR B 1 165 ? 8.516 9.898 -10.609 1 98.94 165 TYR B CA 1
ATOM 5524 C C . TYR B 1 165 ? 9.312 9.578 -11.867 1 98.94 165 TYR B C 1
ATOM 5526 O O . TYR B 1 165 ? 8.898 9.938 -12.977 1 98.94 165 TYR B O 1
ATOM 5534 N N . ILE B 1 166 ? 10.477 8.914 -11.664 1 98.81 166 ILE B N 1
ATOM 5535 C CA . ILE B 1 166 ? 11.359 8.578 -12.773 1 98.81 166 ILE B CA 1
ATOM 5536 C C . ILE B 1 166 ? 11.398 7.062 -12.953 1 98.81 166 ILE B C 1
ATOM 5538 O O . ILE B 1 166 ? 11.719 6.328 -12.016 1 98.81 166 ILE B O 1
ATOM 5542 N N . VAL B 1 167 ? 11.109 6.602 -14.125 1 98.44 167 VAL B N 1
ATOM 5543 C CA . VAL B 1 167 ? 11.086 5.176 -14.438 1 98.44 167 VAL B CA 1
ATOM 5544 C C . VAL B 1 167 ? 12.328 4.805 -15.25 1 98.44 167 VAL B C 1
ATOM 5546 O O . VAL B 1 167 ? 12.672 5.492 -16.203 1 98.44 167 VAL B O 1
ATOM 5549 N N . ILE B 1 168 ? 12.961 3.689 -14.883 1 97.44 168 ILE B N 1
ATOM 5550 C CA . ILE B 1 168 ? 14.164 3.256 -15.578 1 97.44 168 ILE B CA 1
ATOM 5551 C C . ILE B 1 168 ? 14.023 1.796 -16 1 97.44 168 ILE B C 1
ATOM 5553 O O . ILE B 1 168 ? 14.039 0.894 -15.164 1 97.44 168 ILE B O 1
ATOM 5557 N N . PRO B 1 169 ? 13.961 1.514 -17.281 1 96.44 169 PRO B N 1
ATOM 5558 C CA . PRO B 1 169 ? 13.961 0.128 -17.75 1 96.44 169 PRO B CA 1
ATOM 5559 C C . PRO B 1 169 ? 15.281 -0.589 -17.484 1 96.44 169 PRO B C 1
ATOM 5561 O O . PRO B 1 169 ? 16.344 0.031 -17.531 1 96.44 169 PRO B O 1
ATOM 5564 N N . ARG B 1 170 ? 15.172 -1.839 -17.281 1 95.38 170 ARG B N 1
ATOM 5565 C CA . ARG B 1 170 ? 16.328 -2.672 -17 1 95.38 170 ARG B CA 1
ATOM 5566 C C . ARG B 1 170 ? 17.359 -2.588 -18.125 1 95.38 170 ARG B C 1
ATOM 5568 O O . ARG B 1 170 ? 18.562 -2.549 -17.859 1 95.38 170 ARG B O 1
ATOM 5575 N N . GLU B 1 171 ? 16.938 -2.561 -19.375 1 96.56 171 GLU B N 1
ATOM 5576 C CA . GLU B 1 171 ? 17.828 -2.461 -20.531 1 96.56 171 GLU B CA 1
ATOM 5577 C C . GLU B 1 171 ? 18.625 -1.158 -20.516 1 96.56 171 GLU B C 1
ATOM 5579 O O . GLU B 1 171 ? 19.844 -1.161 -20.719 1 96.56 171 GLU B O 1
ATOM 5584 N N . VAL B 1 172 ? 17.938 -0.08 -20.156 1 97.44 172 VAL B N 1
ATOM 5585 C CA . VAL B 1 172 ? 18.562 1.243 -20.141 1 97.44 172 VAL B CA 1
ATOM 5586 C C . VAL B 1 172 ? 19.562 1.323 -19 1 97.44 172 VAL B C 1
ATOM 5588 O O . VAL B 1 172 ? 20.609 1.977 -19.125 1 97.44 172 VAL B O 1
ATOM 5591 N N . SER B 1 173 ? 19.344 0.653 -17.922 1 97.5 173 SER B N 1
ATOM 5592 C CA . SER B 1 173 ? 20.188 0.696 -16.734 1 97.5 173 SER B CA 1
ATOM 5593 C C . SER B 1 173 ? 21.562 0.11 -17.031 1 97.5 173 SER B C 1
ATOM 5595 O O . SER B 1 173 ? 22.547 0.443 -16.344 1 97.5 173 SER B O 1
ATOM 5597 N N . ILE B 1 174 ? 21.719 -0.785 -18.062 1 97.06 174 ILE B N 1
ATOM 5598 C CA . ILE B 1 174 ? 23 -1.443 -18.297 1 97.06 174 ILE B CA 1
ATOM 5599 C C . ILE B 1 174 ? 23.672 -0.833 -19.516 1 97.06 174 ILE B C 1
ATOM 5601 O O . ILE B 1 174 ? 24.859 -1.054 -19.766 1 97.06 174 ILE B O 1
ATOM 5605 N N . GLU B 1 175 ? 22.906 -0.132 -20.375 1 97.12 175 GLU B N 1
ATOM 5606 C CA . GLU B 1 175 ? 23.5 0.552 -21.531 1 97.12 175 GLU B CA 1
ATOM 5607 C C . GLU B 1 175 ? 24.453 1.645 -21.078 1 97.12 175 GLU B C 1
ATOM 5609 O O . GLU B 1 175 ? 24.422 2.076 -19.922 1 97.12 175 GLU B O 1
ATOM 5614 N N . LYS B 1 176 ? 25.344 2.035 -22 1 96.94 176 LYS B N 1
ATOM 5615 C CA . LYS B 1 176 ? 26.422 2.941 -21.594 1 96.94 176 LYS B CA 1
ATOM 5616 C C . LYS B 1 176 ? 26.344 4.262 -22.344 1 96.94 176 LYS B C 1
ATOM 5618 O O . LYS B 1 176 ? 25.875 4.305 -23.484 1 96.94 176 LYS B O 1
ATOM 5623 N N . SER B 1 177 ? 26.656 5.32 -21.625 1 96.69 177 SER B N 1
ATOM 5624 C CA . SER B 1 177 ? 26.781 6.652 -22.203 1 96.69 177 SER B CA 1
ATOM 5625 C C . SER B 1 177 ? 27.766 7.512 -21.422 1 96.69 177 SER B C 1
ATOM 5627 O O . SER B 1 177 ? 28.297 7.078 -20.391 1 96.69 177 SER B O 1
ATOM 5629 N N . GLU B 1 178 ? 28 8.68 -21.969 1 94.44 178 GLU B N 1
ATOM 5630 C CA . GLU B 1 178 ? 28.938 9.602 -21.328 1 94.44 178 GLU B CA 1
ATOM 5631 C C . GLU B 1 178 ? 28.25 10.398 -20.219 1 94.44 178 GLU B C 1
ATOM 5633 O O . GLU B 1 178 ? 27.094 10.805 -20.375 1 94.44 178 GLU B O 1
ATOM 5638 N N . TYR B 1 179 ? 29 10.547 -19.172 1 92.38 179 TYR B N 1
ATOM 5639 C CA . TYR B 1 179 ? 28.516 11.406 -18.094 1 92.38 179 TYR B CA 1
ATOM 5640 C C . TYR B 1 179 ? 28.688 12.875 -18.453 1 92.38 179 TYR B C 1
ATOM 5642 O O . TYR B 1 179 ? 29.688 13.266 -19.062 1 92.38 179 TYR B O 1
ATOM 5650 N N . ARG B 1 180 ? 27.719 13.672 -18.109 1 91.44 180 ARG B N 1
ATOM 5651 C CA . ARG B 1 180 ? 27.812 15.117 -18.219 1 91.44 180 ARG B CA 1
ATOM 5652 C C . ARG B 1 180 ? 27.078 15.805 -17.078 1 91.44 180 ARG B C 1
ATOM 5654 O O . ARG B 1 180 ? 26 15.344 -16.672 1 91.44 180 ARG B O 1
ATOM 5661 N N . LYS B 1 181 ? 27.609 16.812 -16.609 1 91.81 181 LYS B N 1
ATOM 5662 C CA . LYS B 1 181 ? 26.969 17.609 -15.57 1 91.81 181 LYS B CA 1
ATOM 5663 C C . LYS B 1 181 ? 25.984 18.609 -16.172 1 91.81 181 LYS B C 1
ATOM 5665 O O . LYS B 1 181 ? 26.297 19.281 -17.172 1 91.81 181 LYS B O 1
ATOM 5670 N N . VAL B 1 182 ? 24.812 18.609 -15.602 1 94.69 182 VAL B N 1
ATOM 5671 C CA . VAL B 1 182 ? 23.781 19.531 -16.062 1 94.69 182 VAL B CA 1
ATOM 5672 C C . VAL B 1 182 ? 23.531 20.594 -15 1 94.69 182 VAL B C 1
ATOM 5674 O O . VAL B 1 182 ? 23.281 20.281 -13.836 1 94.69 182 VAL B O 1
ATOM 5677 N N . ARG B 1 183 ? 23.562 21.938 -15.383 1 93.94 183 ARG B N 1
ATOM 5678 C CA . ARG B 1 183 ? 23.25 23.031 -14.477 1 93.94 183 ARG B CA 1
ATOM 5679 C C . ARG B 1 183 ? 21.734 23.172 -14.305 1 93.94 183 ARG B C 1
ATOM 5681 O O . ARG B 1 183 ? 20.984 23.094 -15.281 1 93.94 183 ARG B O 1
ATOM 5688 N N . VAL B 1 184 ? 21.406 23.25 -12.992 1 96.19 184 VAL B N 1
ATOM 5689 C CA . VAL B 1 184 ? 19.984 23.344 -12.719 1 96.19 184 VAL B CA 1
ATOM 5690 C C . VAL B 1 184 ? 19.719 24.312 -11.578 1 96.19 184 VAL B C 1
ATOM 5692 O O . VAL B 1 184 ? 20.547 24.453 -10.672 1 96.19 184 VAL B O 1
ATOM 5695 N N . SER B 1 185 ? 18.672 25.094 -11.773 1 96.88 185 SER B N 1
ATOM 5696 C CA . SER B 1 185 ? 18.203 25.984 -10.727 1 96.88 185 SER B CA 1
ATOM 5697 C C . SER B 1 185 ? 16.719 25.812 -10.477 1 96.88 185 SER B C 1
ATOM 5699 O O . SER B 1 185 ? 15.984 25.344 -11.352 1 96.88 185 SER B O 1
ATOM 5701 N N . THR B 1 186 ? 16.344 26.125 -9.266 1 97.5 186 THR B N 1
ATOM 5702 C CA . THR B 1 186 ? 14.922 26.047 -8.906 1 97.5 186 THR B CA 1
ATOM 5703 C C . THR B 1 186 ? 14.258 27.406 -9.039 1 97.5 186 THR B C 1
ATOM 5705 O O . THR B 1 186 ? 14.922 28.406 -9.297 1 97.5 186 THR B O 1
ATOM 5708 N N . PHE B 1 187 ? 12.914 27.406 -9.008 1 96.88 187 PHE B N 1
ATOM 5709 C CA . PHE B 1 187 ? 12.18 28.656 -9.148 1 96.88 187 PHE B CA 1
ATOM 5710 C C . PHE B 1 187 ? 11.039 28.734 -8.141 1 96.88 187 PHE B C 1
ATOM 5712 O O . PHE B 1 187 ? 10.602 27.719 -7.609 1 96.88 187 PHE B O 1
ATOM 5719 N N . GLU B 1 188 ? 10.547 29.875 -7.781 1 97.56 188 GLU B N 1
ATOM 5720 C CA . GLU B 1 188 ? 9.414 30.188 -6.914 1 97.56 188 GLU B CA 1
ATOM 5721 C C . GLU B 1 188 ? 8.773 31.516 -7.297 1 97.56 188 GLU B C 1
ATOM 5723 O O . GLU B 1 188 ? 9.422 32.375 -7.914 1 97.56 188 GLU B O 1
ATOM 5728 N N . PRO B 1 189 ? 7.504 31.734 -6.965 1 97 189 PRO B N 1
ATOM 5729 C CA . PRO B 1 189 ? 6.805 32.938 -7.398 1 97 189 PRO B CA 1
ATOM 5730 C C . PRO B 1 189 ? 7.145 34.156 -6.543 1 97 189 PRO B C 1
ATOM 5732 O O . PRO B 1 189 ? 7.359 34.031 -5.336 1 97 189 PRO B O 1
ATOM 5735 N N . GLY B 1 190 ? 7.156 35.312 -7.215 1 94.5 190 GLY B N 1
ATOM 5736 C CA . GLY B 1 190 ? 7.156 36.594 -6.543 1 94.5 190 GLY B CA 1
ATOM 5737 C C . GLY B 1 190 ? 5.773 37.219 -6.43 1 94.5 190 GLY B C 1
ATOM 5738 O O . GLY B 1 190 ? 4.777 36.562 -6.777 1 94.5 190 GLY B O 1
ATOM 5739 N N . MET B 1 191 ? 5.727 38.406 -5.859 1 95.38 191 MET B N 1
ATOM 5740 C CA . MET B 1 191 ? 4.449 39.094 -5.68 1 95.38 191 MET B CA 1
ATOM 5741 C C . MET B 1 191 ? 4.312 40.25 -6.664 1 95.38 191 MET B C 1
ATOM 5743 O O . MET B 1 191 ? 5.258 41 -6.863 1 95.38 191 MET B O 1
ATOM 5747 N N . LYS B 1 192 ? 3.061 40.344 -7.375 1 94.25 192 LYS B N 1
ATOM 5748 C CA . LYS B 1 192 ? 2.768 41.5 -8.219 1 94.25 192 LYS B CA 1
ATOM 5749 C C . LYS B 1 192 ? 2.635 42.781 -7.391 1 94.25 192 LYS B C 1
ATOM 5751 O O . LYS B 1 192 ? 1.981 42.781 -6.344 1 94.25 192 LYS B O 1
ATOM 5756 N N . ARG B 1 193 ? 3.109 43.844 -7.883 1 95.94 193 ARG B N 1
ATOM 5757 C CA . ARG B 1 193 ? 3.061 45.125 -7.188 1 95.94 193 ARG B CA 1
ATOM 5758 C C . ARG B 1 193 ? 1.62 45.562 -6.938 1 95.94 193 ARG B C 1
ATOM 5760 O O . ARG B 1 193 ? 1.305 46.094 -5.871 1 95.94 193 ARG B O 1
ATOM 5767 N N . GLU B 1 194 ? 0.805 45.375 -7.855 1 97.5 194 GLU B N 1
ATOM 5768 C CA . GLU B 1 194 ? -0.598 45.75 -7.727 1 97.5 194 GLU B CA 1
ATOM 5769 C C . GLU B 1 194 ? -1.28 45 -6.598 1 97.5 194 GLU B C 1
ATOM 5771 O O . GLU B 1 194 ? -2.129 45.531 -5.891 1 97.5 194 GLU B O 1
ATOM 5776 N N . ASP B 1 195 ? -0.945 43.781 -6.488 1 97.69 195 ASP B N 1
ATOM 5777 C CA . ASP B 1 195 ? -1.513 42.938 -5.426 1 97.69 195 ASP B CA 1
ATOM 5778 C C . ASP B 1 195 ? -1.062 43.438 -4.051 1 97.69 195 ASP B C 1
ATOM 5780 O O . ASP B 1 195 ? -1.833 43.406 -3.09 1 97.69 195 ASP B O 1
ATOM 5784 N N . LEU B 1 196 ? 0.185 43.875 -4 1 97.44 196 LEU B N 1
ATOM 5785 C CA . LEU B 1 196 ? 0.71 44.438 -2.752 1 97.44 196 LEU B CA 1
ATOM 5786 C C . LEU B 1 196 ? -0.072 45.656 -2.326 1 97.44 196 LEU B C 1
ATOM 5788 O O . LEU B 1 196 ? -0.419 45.812 -1.151 1 97.44 196 LEU B O 1
ATOM 5792 N N . VAL B 1 197 ? -0.383 46.531 -3.248 1 97.94 197 VAL B N 1
ATOM 5793 C CA . VAL B 1 197 ? -1.105 47.75 -2.975 1 97.94 197 VAL B CA 1
ATOM 5794 C C . VAL B 1 197 ? -2.514 47.438 -2.48 1 97.94 197 VAL B C 1
ATOM 5796 O O . VAL B 1 197 ? -2.977 48 -1.488 1 97.94 197 VAL B O 1
ATOM 5799 N N . LYS B 1 198 ? -3.117 46.531 -3.148 1 98.38 198 LYS B N 1
ATOM 5800 C CA . LYS B 1 198 ? -4.477 46.156 -2.783 1 98.38 198 LYS B CA 1
ATOM 5801 C C . LYS B 1 198 ? -4.512 45.5 -1.405 1 98.38 198 LYS B C 1
ATOM 5803 O O . LYS B 1 198 ? -5.398 45.781 -0.597 1 98.38 198 LYS B O 1
ATOM 5808 N N . ALA B 1 199 ? -3.561 44.656 -1.161 1 98.56 199 ALA B N 1
ATOM 5809 C CA . ALA B 1 199 ? -3.492 43.969 0.129 1 98.56 199 ALA B CA 1
ATOM 5810 C C . ALA B 1 199 ? -3.279 44.969 1.266 1 98.56 199 ALA B C 1
ATOM 5812 O O . ALA B 1 199 ? -3.926 44.875 2.312 1 98.56 199 ALA B O 1
ATOM 5813 N N . LYS B 1 200 ? -2.34 45.906 1.052 1 98.19 200 LYS B N 1
ATOM 5814 C CA . LYS B 1 200 ? -2.066 46.938 2.051 1 98.19 200 LYS B CA 1
ATOM 5815 C C . LYS B 1 200 ? -3.332 47.719 2.396 1 98.19 200 LYS B C 1
ATOM 5817 O O . LYS B 1 200 ? -3.637 47.938 3.572 1 98.19 200 LYS B O 1
ATOM 5822 N N . LYS B 1 201 ? -4.027 48.094 1.408 1 98.31 201 LYS B N 1
ATOM 5823 C CA . LYS B 1 201 ? -5.262 48.844 1.601 1 98.31 201 LYS B CA 1
ATOM 5824 C C . LYS B 1 201 ? -6.289 48.031 2.385 1 98.31 201 LYS B C 1
ATOM 5826 O O . LYS B 1 201 ? -6.895 48.531 3.332 1 98.31 201 LYS B O 1
ATOM 5831 N N . MET B 1 202 ? -6.469 46.781 2.01 1 98.5 202 MET B N 1
ATOM 5832 C CA . MET B 1 202 ? -7.438 45.906 2.668 1 98.5 202 MET B CA 1
ATOM 5833 C C . MET B 1 202 ? -7.094 45.719 4.141 1 98.5 202 MET B C 1
ATOM 5835 O O . MET B 1 202 ? -7.973 45.75 5 1 98.5 202 MET B O 1
ATOM 5839 N N . ILE B 1 203 ? -5.836 45.562 4.418 1 98.56 203 ILE B N 1
ATOM 5840 C CA . ILE B 1 203 ? -5.387 45.344 5.789 1 98.56 203 ILE B CA 1
ATOM 5841 C C . ILE B 1 203 ? -5.535 46.625 6.602 1 98.56 203 ILE B C 1
ATOM 5843 O O . ILE B 1 203 ? -5.992 46.594 7.746 1 98.56 203 ILE B O 1
ATOM 5847 N N . GLU B 1 204 ? -5.203 47.781 6.004 1 97.94 204 GLU B N 1
ATOM 5848 C CA . GLU B 1 204 ? -5.301 49.062 6.695 1 97.94 204 GLU B CA 1
ATOM 5849 C C . GLU B 1 204 ? -6.754 49.406 7.016 1 97.94 204 GLU B C 1
ATOM 5851 O O . GLU B 1 204 ? -7.043 49.969 8.062 1 97.94 204 GLU B O 1
ATOM 5856 N N . GLU B 1 205 ? -7.621 48.969 6.184 1 97.56 205 GLU B N 1
ATOM 5857 C CA . GLU B 1 205 ? -9.039 49.281 6.344 1 97.56 205 GLU B CA 1
ATOM 5858 C C . GLU B 1 205 ? -9.711 48.312 7.312 1 97.56 205 GLU B C 1
ATOM 5860 O O . GLU B 1 205 ? -10.805 48.594 7.812 1 97.56 205 GLU B O 1
ATOM 5865 N N . SER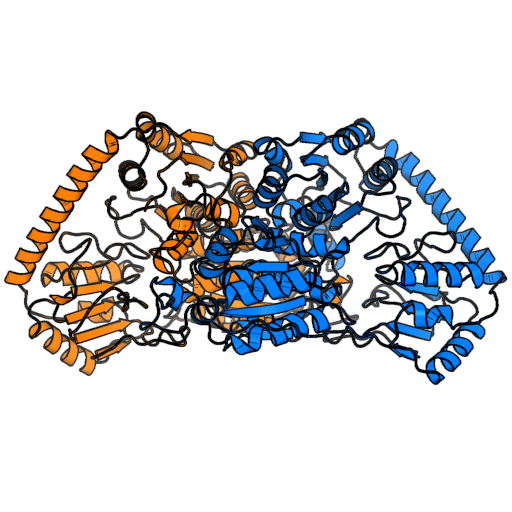 B 1 206 ? -9.078 47.219 7.539 1 98 206 SER B N 1
ATOM 5866 C CA . SER B 1 206 ? -9.656 46.188 8.406 1 98 206 SER B CA 1
ATOM 5867 C C . SER B 1 206 ? -9.469 46.531 9.875 1 98 206 SER B C 1
ATOM 5869 O O . SER B 1 206 ? -8.414 47.062 10.273 1 98 206 SER B O 1
ATOM 5871 N N . GLU B 1 207 ? -10.438 46.281 10.727 1 97.56 207 GLU B N 1
ATOM 5872 C CA . GLU B 1 207 ? -10.359 46.531 12.164 1 97.56 207 GLU B CA 1
ATOM 5873 C C . GLU B 1 207 ? -9.945 45.25 12.914 1 97.56 207 GLU B C 1
ATOM 5875 O O . GLU B 1 207 ? -9.297 45.344 13.961 1 97.56 207 GLU B O 1
ATOM 5880 N N . ARG B 1 208 ? -10.383 44.094 12.43 1 98.06 208 ARG B N 1
ATOM 5881 C CA . ARG B 1 208 ? -10.156 42.844 13.133 1 98.06 208 ARG B CA 1
ATOM 5882 C C . ARG B 1 208 ? -9.633 41.781 12.18 1 98.06 208 ARG B C 1
ATOM 5884 O O . ARG B 1 208 ? -10.273 40.75 11.977 1 98.06 208 ARG B O 1
ATOM 5891 N N . PRO B 1 209 ? -8.445 42 11.586 1 98.5 209 PRO B N 1
ATOM 5892 C CA . PRO B 1 209 ? -7.859 41 10.695 1 98.5 209 PRO B CA 1
ATOM 5893 C C . PRO B 1 209 ? -7.281 39.781 11.445 1 98.5 209 PRO B C 1
ATOM 5895 O O . PRO B 1 209 ? -6.965 39.906 12.633 1 98.5 209 PRO B O 1
ATOM 5898 N N . ILE B 1 210 ? -7.176 38.688 10.766 1 98.62 210 ILE B N 1
ATOM 5899 C CA . ILE B 1 210 ? -6.559 37.469 11.305 1 98.62 210 ILE B CA 1
ATOM 5900 C C . ILE B 1 210 ? -5.723 36.812 10.227 1 98.62 210 ILE B C 1
ATOM 5902 O O . ILE B 1 210 ? -6.023 36.906 9.031 1 98.62 210 ILE B O 1
ATOM 5906 N N . ILE B 1 211 ? -4.637 36.219 10.602 1 98.81 211 ILE B N 1
ATOM 5907 C CA . ILE B 1 211 ? -3.867 35.344 9.727 1 98.81 211 ILE B CA 1
ATOM 5908 C C . ILE B 1 211 ? -4.262 33.875 9.984 1 98.81 211 ILE B C 1
ATOM 5910 O O . ILE B 1 211 ? -4.238 33.406 11.125 1 98.81 211 ILE B O 1
ATOM 5914 N N . ILE B 1 212 ? -4.711 33.156 8.969 1 98.5 212 ILE B N 1
ATOM 5915 C CA . ILE B 1 212 ? -4.98 31.734 9.023 1 98.5 212 ILE B CA 1
ATOM 5916 C C . ILE B 1 212 ? -3.955 30.984 8.172 1 98.5 212 ILE B C 1
ATOM 5918 O O . ILE B 1 212 ? -3.816 31.25 6.977 1 98.5 212 ILE B O 1
ATOM 5922 N N . THR B 1 213 ? -3.199 30.141 8.75 1 98.5 213 THR B N 1
ATOM 5923 C CA . THR B 1 213 ? -2.15 29.438 8.023 1 98.5 213 THR B CA 1
ATOM 5924 C C . THR B 1 213 ? -2.131 27.953 8.414 1 98.5 213 THR B C 1
ATOM 5926 O O . THR B 1 213 ? -2.764 27.547 9.391 1 98.5 213 THR B O 1
ATOM 5929 N N . TRP B 1 214 ? -1.611 27.125 7.551 1 97.94 214 TRP B N 1
ATOM 5930 C CA . TRP B 1 214 ? -1.479 25.703 7.82 1 97.94 214 TRP B CA 1
ATOM 5931 C C . TRP B 1 214 ? -0.031 25.25 7.668 1 97.94 214 TRP B C 1
ATOM 5933 O O . TRP B 1 214 ? 0.456 24.422 8.445 1 97.94 214 TRP B O 1
ATOM 5943 N N . ARG B 1 215 ? 0.668 25.812 6.672 1 97.62 215 ARG B N 1
ATOM 5944 C CA . ARG B 1 215 ? 2.043 25.391 6.43 1 97.62 215 ARG B CA 1
ATOM 5945 C C . ARG B 1 215 ? 2.932 26.594 6.086 1 97.62 215 ARG B C 1
ATOM 5947 O O . ARG B 1 215 ? 3.969 26.422 5.438 1 97.62 215 ARG B O 1
ATOM 5954 N N . GLY B 1 216 ? 2.535 27.812 6.496 1 98.12 216 GLY B N 1
ATOM 5955 C CA . GLY B 1 216 ? 3.277 29.016 6.207 1 98.12 216 GLY B CA 1
ATOM 5956 C C . GLY B 1 216 ? 4.645 29.062 6.867 1 98.12 216 GLY B C 1
ATOM 5957 O O . GLY B 1 216 ? 5.5 29.859 6.488 1 98.12 216 GLY B O 1
ATOM 5958 N N . GLY B 1 217 ? 4.824 28.172 7.883 1 98.12 217 GLY B N 1
ATOM 5959 C CA . GLY B 1 217 ? 6.082 28.141 8.609 1 98.12 217 GLY B CA 1
ATOM 5960 C C . GLY B 1 217 ? 7 27.016 8.188 1 98.12 217 GLY B C 1
ATOM 5961 O O . GLY B 1 217 ? 7.914 26.641 8.922 1 98.12 217 GLY B O 1
ATOM 5962 N N . ARG B 1 218 ? 6.824 26.469 6.949 1 97.38 218 ARG B N 1
ATOM 5963 C CA . ARG B 1 218 ? 7.586 25.297 6.555 1 97.38 218 ARG B CA 1
ATOM 5964 C C . ARG B 1 218 ? 9.016 25.656 6.184 1 97.38 218 ARG B C 1
ATOM 5966 O O . ARG B 1 218 ? 9.875 24.781 6.055 1 97.38 218 ARG B O 1
ATOM 5973 N N . ARG B 1 219 ? 9.281 26.953 6 1 97.81 219 ARG B N 1
ATOM 5974 C CA . ARG B 1 219 ? 10.625 27.484 5.801 1 97.81 219 ARG B CA 1
ATOM 5975 C C . ARG B 1 219 ? 10.984 28.484 6.891 1 97.81 219 ARG B C 1
ATOM 5977 O O . ARG B 1 219 ? 10.141 29.281 7.312 1 97.81 219 ARG B O 1
ATOM 5984 N N . LYS B 1 220 ? 12.219 28.453 7.34 1 97.88 220 LYS B N 1
ATOM 5985 C CA . LYS B 1 220 ? 12.648 29.359 8.406 1 97.88 220 LYS B CA 1
ATOM 5986 C C . LYS B 1 220 ? 12.391 30.812 8.039 1 97.88 220 LYS B C 1
ATOM 5988 O O . LYS B 1 220 ? 11.898 31.594 8.859 1 97.88 220 LYS B O 1
ATOM 5993 N N . GLU B 1 221 ? 12.703 31.125 6.773 1 98.06 221 GLU B N 1
ATOM 5994 C CA . GLU B 1 221 ? 12.508 32.5 6.293 1 98.06 221 GLU B CA 1
ATOM 5995 C C . GLU B 1 221 ? 11.039 32.906 6.344 1 98.06 221 GLU B C 1
ATOM 5997 O O . GLU B 1 221 ? 10.711 34.031 6.68 1 98.06 221 GLU B O 1
ATOM 6002 N N . TRP B 1 222 ? 10.156 32.031 6 1 98.69 222 TRP B N 1
ATOM 6003 C CA . TRP B 1 222 ? 8.711 32.281 6.016 1 98.69 222 TRP B CA 1
ATOM 6004 C C . TRP B 1 222 ? 8.195 32.375 7.445 1 98.69 222 TRP B C 1
ATOM 6006 O O . TRP B 1 222 ? 7.418 33.312 7.754 1 98.69 222 TRP B O 1
ATOM 6016 N N . PHE B 1 223 ? 8.641 31.453 8.328 1 98.62 223 PHE B N 1
ATOM 6017 C CA . PHE B 1 223 ? 8.312 31.469 9.75 1 98.62 223 PHE B CA 1
ATOM 6018 C C . PHE B 1 223 ? 8.68 32.812 10.383 1 98.62 223 PHE B C 1
ATOM 6020 O O . PHE B 1 223 ? 7.859 33.406 11.062 1 98.62 223 PHE B O 1
ATOM 6027 N N . ASP B 1 224 ? 9.867 33.312 10.086 1 98.69 224 ASP B N 1
ATOM 6028 C CA . ASP B 1 224 ? 10.352 34.562 10.641 1 98.69 224 ASP B CA 1
ATOM 6029 C C . ASP B 1 224 ? 9.547 35.75 10.109 1 98.69 224 ASP B C 1
ATOM 6031 O O . ASP B 1 224 ? 9.258 36.688 10.852 1 98.69 224 ASP B O 1
ATOM 6035 N N . SER B 1 225 ? 9.234 35.656 8.844 1 98.62 225 SER B N 1
ATOM 6036 C CA . SER B 1 225 ? 8.484 36.75 8.203 1 98.62 225 SER B CA 1
ATOM 6037 C C . SER B 1 225 ? 7.094 36.875 8.805 1 98.62 225 SER B C 1
ATOM 6039 O O . SER B 1 225 ? 6.656 38 9.117 1 98.62 225 SER B O 1
ATOM 6041 N N . ILE B 1 226 ? 6.379 35.781 9 1 98.75 226 ILE B N 1
ATOM 6042 C CA . ILE B 1 226 ? 5.059 35.781 9.625 1 98.75 226 ILE B CA 1
ATOM 6043 C C . ILE B 1 226 ? 5.16 36.344 11.039 1 98.75 226 ILE B C 1
ATOM 6045 O O . ILE B 1 226 ? 4.355 37.188 11.43 1 98.75 226 ILE B O 1
ATOM 6049 N N . LYS B 1 227 ? 6.156 35.875 11.789 1 98.56 227 LYS B N 1
ATOM 6050 C CA . LYS B 1 227 ? 6.332 36.281 13.18 1 98.56 227 LYS B CA 1
ATOM 6051 C C . LYS B 1 227 ? 6.578 37.781 13.297 1 98.56 227 LYS B C 1
ATOM 6053 O O . LYS B 1 227 ? 5.934 38.469 14.094 1 98.56 227 LYS B O 1
ATOM 6058 N N . THR B 1 228 ? 7.496 38.281 12.453 1 98.31 228 THR B N 1
ATOM 6059 C CA . THR B 1 228 ? 7.844 39.688 12.484 1 98.31 228 THR B CA 1
ATOM 6060 C C . THR B 1 228 ? 6.625 40.562 12.164 1 98.31 228 THR B C 1
ATOM 6062 O O . THR B 1 228 ? 6.344 41.531 12.867 1 98.31 228 THR B O 1
ATOM 6065 N N . PHE B 1 229 ? 5.906 40.188 11.156 1 98.44 229 PHE B N 1
ATOM 6066 C CA . PHE B 1 229 ? 4.75 40.969 10.719 1 98.44 229 PHE B CA 1
ATOM 6067 C C . PHE B 1 229 ? 3.645 40.938 11.766 1 98.44 229 PHE B C 1
ATOM 6069 O O . PHE B 1 229 ? 3.102 41.969 12.141 1 98.44 229 PHE B O 1
ATOM 6076 N N . ALA B 1 230 ? 3.275 39.719 12.211 1 98.62 230 ALA B N 1
ATOM 6077 C CA . ALA B 1 230 ? 2.203 39.562 13.188 1 98.62 230 ALA B CA 1
ATOM 6078 C C . ALA B 1 230 ? 2.496 40.312 14.469 1 98.62 230 ALA B C 1
ATOM 6080 O O . ALA B 1 230 ? 1.615 41 15.016 1 98.62 230 ALA B O 1
ATOM 6081 N N . ASP B 1 231 ? 3.73 40.25 14.992 1 97.94 231 ASP B N 1
ATOM 6082 C CA . ASP B 1 231 ? 4.137 40.938 16.219 1 97.94 231 ASP B CA 1
ATOM 6083 C C . ASP B 1 231 ? 4.105 42.438 16.062 1 97.94 231 ASP B C 1
ATOM 6085 O O . ASP B 1 231 ? 3.66 43.156 16.953 1 97.94 231 ASP B O 1
ATOM 6089 N N . LYS B 1 232 ? 4.598 42.906 14.891 1 97.38 232 LYS B N 1
ATOM 6090 C CA . LYS B 1 232 ? 4.711 44.344 14.633 1 97.38 232 LYS B CA 1
ATOM 6091 C C . LYS B 1 232 ? 3.334 44.969 14.469 1 97.38 232 LYS B C 1
ATOM 6093 O O . LYS B 1 232 ? 3.057 46.031 15.062 1 97.38 232 LYS B O 1
ATOM 6098 N N . VAL B 1 233 ? 2.482 44.344 13.727 1 97.81 233 VAL B N 1
ATOM 6099 C CA . VAL B 1 233 ? 1.21 44.938 13.336 1 97.81 233 VAL B CA 1
ATOM 6100 C C . VAL B 1 233 ? 0.142 44.594 14.375 1 97.81 233 VAL B C 1
ATOM 6102 O O . VAL B 1 233 ? -0.821 45.344 14.555 1 97.81 233 VAL B O 1
ATOM 6105 N N . GLY B 1 234 ? 0.295 43.5 15.062 1 97.94 234 GLY B N 1
ATOM 6106 C CA . GLY B 1 234 ? -0.671 43.062 16.062 1 97.94 234 GLY B CA 1
ATOM 6107 C C . GLY B 1 234 ? -1.826 42.281 15.477 1 97.94 234 GLY B C 1
ATOM 6108 O O . GLY B 1 234 ? -2.979 42.469 15.875 1 97.94 234 GLY B O 1
ATOM 6109 N N . ILE B 1 235 ? -1.587 41.438 14.523 1 98.44 235 ILE B N 1
ATOM 6110 C CA . ILE B 1 235 ? -2.6 40.594 13.898 1 98.44 235 ILE B CA 1
ATOM 6111 C C . ILE B 1 235 ? -2.457 39.156 14.406 1 98.44 235 ILE B C 1
ATOM 6113 O O . ILE B 1 235 ? -1.372 38.594 14.344 1 98.44 235 ILE B O 1
ATOM 6117 N N . PRO B 1 236 ? -3.533 38.562 14.961 1 98.62 236 PRO B N 1
ATOM 6118 C CA . PRO B 1 236 ? -3.432 37.188 15.5 1 98.62 236 PRO B CA 1
ATOM 6119 C C . PRO B 1 236 ? -3.227 36.156 14.406 1 98.62 236 PRO B C 1
ATOM 6121 O O . PRO B 1 236 ? -3.613 36.375 13.258 1 98.62 236 PRO B O 1
ATOM 6124 N N . VAL B 1 237 ? -2.6 35.062 14.812 1 98.69 237 VAL B N 1
ATOM 6125 C CA . VAL B 1 237 ? -2.336 33.938 13.93 1 98.69 237 VAL B CA 1
ATOM 6126 C C . VAL B 1 237 ? -3.125 32.719 14.406 1 98.69 237 VAL B C 1
ATOM 6128 O O . VAL B 1 237 ? -2.9 32.219 15.508 1 98.69 237 VAL B O 1
ATOM 6131 N N . LEU B 1 238 ? -4.09 32.281 13.594 1 97.75 238 LEU B N 1
ATOM 6132 C CA . LEU B 1 238 ? -4.793 31.016 13.812 1 97.75 238 LEU B CA 1
ATOM 6133 C C . LEU B 1 238 ? -4.031 29.844 13.188 1 97.75 238 LEU B C 1
ATOM 6135 O O . LEU B 1 238 ? -3.418 30 12.125 1 97.75 238 LEU B O 1
ATOM 6139 N N . ASN B 1 239 ? -4.105 28.656 13.82 1 95.31 239 ASN B N 1
ATOM 6140 C CA . ASN B 1 239 ? -3.311 27.484 13.43 1 95.31 239 ASN B CA 1
ATOM 6141 C C . ASN B 1 239 ? -1.816 27.797 13.453 1 95.31 239 ASN B C 1
ATOM 6143 O O . ASN B 1 239 ? -1.107 27.531 12.477 1 95.31 239 ASN B O 1
ATOM 6147 N N . TYR B 1 240 ? -1.408 28.594 14.547 1 95.25 240 TYR B N 1
ATOM 6148 C CA . TYR B 1 240 ? 0.01 28.875 14.742 1 95.25 240 TYR B CA 1
ATOM 6149 C C . TYR B 1 240 ? 0.824 27.594 14.781 1 95.25 240 TYR B C 1
ATOM 6151 O O . TYR B 1 240 ? 2.031 27.609 14.523 1 95.25 240 TYR B O 1
ATOM 6159 N N . ILE B 1 241 ? 0.126 26.5 15.094 1 95.75 241 ILE B N 1
ATOM 6160 C CA . ILE B 1 241 ? 0.625 25.156 14.812 1 95.75 241 ILE B CA 1
ATOM 6161 C C . ILE B 1 241 ? -0.384 24.406 13.953 1 95.75 241 ILE B C 1
ATOM 6163 O O . ILE B 1 241 ? -1.479 24.062 14.406 1 95.75 241 ILE B O 1
ATOM 6167 N N . GLY B 1 242 ? -0.06 24.25 12.727 1 96.5 242 GLY B N 1
ATOM 6168 C CA . GLY B 1 242 ? -0.815 23.453 11.766 1 96.5 242 GLY B CA 1
ATOM 6169 C C . GLY B 1 242 ? -0.115 22.172 11.359 1 96.5 242 GLY B C 1
ATOM 6170 O O . GLY B 1 242 ? 0.191 21.344 12.211 1 96.5 242 GLY B O 1
ATOM 6171 N N . GLU B 1 243 ? 0.236 22.156 10.125 1 97.5 243 GLU B N 1
ATOM 6172 C CA . GLU B 1 243 ? 1.059 21.047 9.672 1 97.5 243 GLU B CA 1
ATOM 6173 C C . GLU B 1 243 ? 2.488 21.156 10.188 1 97.5 243 GLU B C 1
ATOM 6175 O O . GLU B 1 243 ? 3.162 20.156 10.406 1 97.5 243 GLU B O 1
ATOM 6180 N N . VAL B 1 244 ? 2.885 22.391 10.305 1 98.25 244 VAL B N 1
ATOM 6181 C CA . VAL B 1 244 ? 4.152 22.75 10.922 1 98.25 244 VAL B CA 1
ATOM 6182 C C . VAL B 1 244 ? 3.928 23.875 11.938 1 98.25 244 VAL B C 1
ATOM 6184 O O . VAL B 1 244 ? 2.799 24.344 12.125 1 98.25 244 VAL B O 1
ATOM 6187 N N . VAL B 1 245 ? 4.996 24.219 12.695 1 98.38 245 VAL B N 1
ATOM 6188 C CA . VAL B 1 245 ? 4.926 25.422 13.508 1 98.38 245 VAL B CA 1
ATOM 6189 C C . VAL B 1 245 ? 4.98 26.656 12.602 1 98.38 245 VAL B C 1
ATOM 6191 O O . VAL B 1 245 ? 5.969 26.875 11.898 1 98.38 245 VAL B O 1
ATOM 6194 N N . ASN B 1 246 ? 3.938 27.422 12.625 1 98.62 246 ASN B N 1
ATOM 6195 C CA . ASN B 1 246 ? 3.824 28.562 11.727 1 98.62 246 ASN B CA 1
ATOM 6196 C C . ASN B 1 246 ? 4.16 29.875 12.445 1 98.62 246 ASN B C 1
ATOM 6198 O O . ASN B 1 246 ? 4.473 30.875 11.805 1 98.62 246 ASN B O 1
ATOM 6202 N N . TYR B 1 247 ? 4.051 29.844 13.734 1 98.5 247 TYR B N 1
ATOM 6203 C CA . TYR B 1 247 ? 4.254 31.047 14.555 1 98.5 247 TYR B CA 1
ATOM 6204 C C . TYR B 1 247 ? 4.496 30.672 16.016 1 98.5 247 TYR B C 1
ATOM 6206 O O . TYR B 1 247 ? 3.857 29.75 16.547 1 98.5 247 TYR B O 1
ATOM 6214 N N . SER B 1 248 ? 5.469 31.281 16.562 1 96.69 248 SER B N 1
ATOM 6215 C CA . SER B 1 248 ? 5.73 31.188 18 1 96.69 248 SER B CA 1
ATOM 6216 C C . SER B 1 248 ? 5.734 32.562 18.641 1 96.69 248 SER B C 1
ATOM 6218 O O . SER B 1 248 ? 6.465 33.469 18.219 1 96.69 248 SER B O 1
ATOM 6220 N N . GLY B 1 249 ? 4.723 32.906 19.406 1 94.88 249 GLY B N 1
ATOM 6221 C CA . GLY B 1 249 ? 4.66 34.188 20.078 1 94.88 249 GLY B CA 1
ATOM 6222 C C . GLY B 1 249 ? 3.295 34.5 20.672 1 94.88 249 GLY B C 1
ATOM 6223 O O . GLY B 1 249 ? 2.457 33.594 20.797 1 94.88 249 GLY B O 1
ATOM 6224 N N . GLU B 1 250 ? 3.102 35.719 20.984 1 94.81 250 GLU B N 1
ATOM 6225 C CA . GLU B 1 250 ? 1.938 36.125 21.766 1 94.81 250 GLU B CA 1
ATOM 6226 C C . GLU B 1 250 ? 0.716 36.344 20.891 1 94.81 250 GLU B C 1
ATOM 6228 O O . GLU B 1 250 ? -0.41 36.406 21.375 1 94.81 250 GLU B O 1
ATOM 6233 N N . MET B 1 251 ? 0.911 36.344 19.625 1 97.69 251 MET B N 1
ATOM 6234 C CA . MET B 1 251 ? -0.202 36.625 18.703 1 97.69 251 MET B CA 1
ATOM 6235 C C . MET B 1 251 ? -0.877 35.312 18.281 1 97.69 251 MET B C 1
ATOM 6237 O O . MET B 1 251 ? -1.859 35.344 17.547 1 97.69 251 MET B O 1
ATOM 6241 N N . GLY B 1 252 ? -0.363 34.188 18.766 1 97.94 252 GLY B N 1
ATOM 6242 C CA . GLY B 1 252 ? -0.99 32.906 18.438 1 97.94 252 GLY B CA 1
ATOM 6243 C C . GLY B 1 252 ? -2.248 32.656 19.25 1 97.94 252 GLY B C 1
ATOM 6244 O O . GLY B 1 252 ? -2.227 32.719 20.484 1 97.94 252 GLY B O 1
ATOM 6245 N N . LEU B 1 253 ? -3.406 32.312 18.547 1 97.81 253 LEU B N 1
ATOM 6246 C CA . LEU B 1 253 ? -4.668 32.031 19.219 1 97.81 253 LEU B CA 1
ATOM 6247 C C . LEU B 1 253 ? -5.094 30.578 18.953 1 97.81 253 LEU B C 1
ATOM 6249 O O . LEU B 1 253 ? -5.004 30.094 17.812 1 97.81 253 LEU B O 1
ATOM 6253 N N . ASP B 1 254 ? -5.57 29.891 19.953 1 96.06 254 ASP B N 1
ATOM 6254 C CA . ASP B 1 254 ? -6.117 28.547 19.812 1 96.06 254 ASP B CA 1
ATOM 6255 C C . ASP B 1 254 ? -7.445 28.562 19.047 1 96.06 254 ASP B C 1
ATOM 6257 O O . ASP B 1 254 ? -7.738 27.656 18.281 1 96.06 254 ASP B O 1
ATOM 6261 N N . ARG B 1 255 ? -8.234 29.5 19.312 1 95.12 255 ARG B N 1
ATOM 6262 C CA . ARG B 1 255 ? -9.555 29.625 18.719 1 95.12 255 ARG B CA 1
ATOM 6263 C C . ARG B 1 255 ? -10.016 31.078 18.703 1 95.12 255 ARG B C 1
ATOM 6265 O O . ARG B 1 255 ? -9.578 31.891 19.516 1 95.12 255 ARG B O 1
ATOM 6272 N N . ILE B 1 256 ? -10.797 31.391 17.766 1 95.88 256 ILE B N 1
ATOM 6273 C CA . ILE B 1 256 ? -11.477 32.688 17.656 1 95.88 256 ILE B CA 1
ATOM 6274 C C . ILE B 1 256 ? -12.781 32.531 16.875 1 95.88 256 ILE B C 1
ATOM 6276 O O . ILE B 1 256 ? -12.891 31.656 16 1 95.88 256 ILE B O 1
ATOM 6280 N N . ASP B 1 257 ? -13.797 33.219 17.312 1 95.81 257 ASP B N 1
ATOM 6281 C CA . ASP B 1 257 ? -15.047 33.25 16.547 1 95.81 257 ASP B CA 1
ATOM 6282 C C . ASP B 1 257 ? -14.859 34 15.227 1 95.81 257 ASP B C 1
ATOM 6284 O O . ASP B 1 257 ? -14.836 35.219 15.211 1 95.81 257 ASP B O 1
ATOM 6288 N N . LEU B 1 258 ? -14.844 33.344 14.188 1 96.12 258 LEU B N 1
ATOM 6289 C CA . LEU B 1 258 ? -14.523 33.906 12.883 1 96.12 258 LEU B CA 1
ATOM 6290 C C . LEU B 1 258 ? -15.641 34.844 12.406 1 96.12 258 LEU B C 1
ATOM 6292 O O . LEU B 1 258 ? -15.438 35.625 11.492 1 96.12 258 LEU B O 1
ATOM 6296 N N . SER B 1 259 ? -16.812 34.75 12.969 1 95 259 SER B N 1
ATOM 6297 C CA . SER B 1 259 ? -17.891 35.656 12.609 1 95 259 SER B CA 1
ATOM 6298 C C . SER B 1 259 ? -17.578 37.062 13.039 1 95 259 SER B C 1
ATOM 6300 O O . SER B 1 259 ? -18.203 38.031 12.555 1 95 259 SER B O 1
ATOM 6302 N N . THR B 1 260 ? -16.609 37.25 13.906 1 94.62 260 THR B N 1
ATOM 6303 C CA . THR B 1 260 ? -16.266 38.562 14.43 1 94.62 260 THR B CA 1
ATOM 6304 C C . THR B 1 260 ? -15.102 39.188 13.641 1 94.62 260 THR B C 1
ATOM 6306 O O . THR B 1 260 ? -14.719 40.312 13.875 1 94.62 260 THR B O 1
ATOM 6309 N N . VAL B 1 261 ? -14.5 38.438 12.797 1 96.69 261 VAL B N 1
ATOM 6310 C CA . VAL B 1 261 ? -13.344 38.844 12 1 96.69 261 VAL B CA 1
ATOM 6311 C C . VAL B 1 261 ? -13.82 39.469 10.695 1 96.69 261 VAL B C 1
ATOM 6313 O O . VAL B 1 261 ? -14.766 39 10.07 1 96.69 261 VAL B O 1
ATOM 6316 N N . ASP B 1 262 ? -13.188 40.562 10.32 1 98.06 262 ASP B N 1
ATOM 6317 C CA . ASP B 1 262 ? -13.664 41.25 9.125 1 98.06 262 ASP B CA 1
ATOM 6318 C C . ASP B 1 262 ? -12.719 41.031 7.949 1 98.06 262 ASP B C 1
ATOM 6320 O O . ASP B 1 262 ? -13.055 41.344 6.805 1 98.06 262 ASP B O 1
ATOM 6324 N N . LEU B 1 263 ? -11.484 40.469 8.172 1 98.62 263 LEU B N 1
ATOM 6325 C CA . LEU B 1 263 ? -10.531 40.156 7.117 1 98.62 263 LEU B CA 1
ATOM 6326 C C . LEU B 1 263 ? -9.695 38.938 7.496 1 98.62 263 LEU B C 1
ATOM 6328 O O . LEU B 1 263 ? -9.109 38.906 8.578 1 98.62 263 LEU B O 1
ATOM 6332 N N . ALA B 1 264 ? -9.695 37.938 6.691 1 98.56 264 ALA B N 1
ATOM 6333 C CA . ALA B 1 264 ? -8.812 36.781 6.859 1 98.56 264 ALA B CA 1
ATOM 6334 C C . ALA B 1 264 ? -7.703 36.781 5.816 1 98.56 264 ALA B C 1
ATOM 6336 O O . ALA B 1 264 ? -7.969 36.844 4.613 1 98.56 264 ALA B O 1
ATOM 6337 N N . ILE B 1 265 ? -6.492 36.812 6.258 1 98.75 265 ILE B N 1
ATOM 6338 C CA . ILE B 1 265 ? -5.328 36.562 5.41 1 98.75 265 ILE B CA 1
ATOM 6339 C C . ILE B 1 265 ? -4.957 35.094 5.461 1 98.75 265 ILE B C 1
ATOM 6341 O O . ILE B 1 265 ? -4.32 34.625 6.414 1 98.75 265 ILE B O 1
ATOM 6345 N N . VAL B 1 266 ? -5.344 34.344 4.461 1 98.5 266 VAL B N 1
ATOM 6346 C CA . VAL B 1 266 ? -5.137 32.875 4.406 1 98.5 266 VAL B CA 1
ATOM 6347 C C . VAL B 1 266 ? -3.812 32.562 3.713 1 98.5 266 VAL B C 1
ATOM 6349 O O . VAL B 1 266 ? -3.646 32.844 2.523 1 98.5 266 VAL B O 1
ATOM 6352 N N . VAL B 1 267 ? -2.887 32.031 4.477 1 98.62 267 VAL B N 1
ATOM 6353 C CA . VAL B 1 267 ? -1.521 31.844 4 1 98.62 267 VAL B CA 1
ATOM 6354 C C . VAL B 1 267 ? -1.194 30.344 3.943 1 98.62 267 VAL B C 1
ATOM 6356 O O . VAL B 1 267 ? -1.146 29.672 4.977 1 98.62 267 VAL B O 1
ATOM 6359 N N . GLU B 1 268 ? -0.922 29.812 2.779 1 98.25 268 GLU B N 1
ATOM 6360 C CA . GLU B 1 268 ? -0.525 28.422 2.621 1 98.25 268 GLU B CA 1
ATOM 6361 C C . GLU B 1 268 ? -1.493 27.484 3.34 1 98.25 268 GLU B C 1
ATOM 6363 O O . GLU B 1 268 ? -1.074 26.656 4.145 1 98.25 268 GLU B O 1
ATOM 6368 N N . ALA B 1 269 ? -2.766 27.656 3.053 1 97.75 269 ALA B N 1
ATOM 6369 C CA . ALA B 1 269 ? -3.824 26.828 3.641 1 97.75 269 ALA B CA 1
ATOM 6370 C C . ALA B 1 269 ? -4.883 26.469 2.6 1 97.75 269 ALA B C 1
ATOM 6372 O O . ALA B 1 269 ? -5.512 27.359 2.018 1 97.75 269 ALA B O 1
ATOM 6373 N N . GLU B 1 270 ? -5.094 25.266 2.402 1 95.62 270 GLU B N 1
ATOM 6374 C CA . GLU B 1 270 ? -6.059 24.812 1.401 1 95.62 270 GLU B CA 1
ATOM 6375 C C . GLU B 1 270 ? -7.484 24.891 1.937 1 95.62 270 GLU B C 1
ATOM 6377 O O . GLU B 1 270 ? -8.422 25.156 1.186 1 95.62 270 GLU B O 1
ATOM 6382 N N . VAL B 1 271 ? -7.598 24.578 3.234 1 96.38 271 VAL B N 1
ATOM 6383 C CA . VAL B 1 271 ? -8.898 24.609 3.896 1 96.38 271 VAL B CA 1
ATOM 6384 C C . VAL B 1 271 ? -8.844 25.547 5.102 1 96.38 271 VAL B C 1
ATOM 6386 O O . VAL B 1 271 ? -8.57 25.109 6.223 1 96.38 271 VAL B O 1
ATOM 6389 N N . PRO B 1 272 ? -9.211 26.766 4.902 1 95.06 272 PRO B N 1
ATOM 6390 C CA . PRO B 1 272 ? -9.039 27.75 5.969 1 95.06 272 PRO B CA 1
ATOM 6391 C C . PRO B 1 272 ? -10.039 27.578 7.109 1 95.06 272 PRO B C 1
ATOM 6393 O O . PRO B 1 272 ? -9.75 27.938 8.25 1 95.06 272 PRO B O 1
ATOM 6396 N N . TYR B 1 273 ? -11.195 27.094 6.816 1 94.19 273 TYR B N 1
ATOM 6397 C CA . TYR B 1 273 ? -12.242 26.797 7.781 1 94.19 273 TYR B CA 1
ATOM 6398 C C . TYR B 1 273 ? -13.234 25.781 7.219 1 94.19 273 TYR B C 1
ATOM 6400 O O . TYR B 1 273 ? -13.148 25.422 6.043 1 94.19 273 TYR B O 1
ATOM 6408 N N . ILE B 1 274 ? -14.078 25.281 7.996 1 94.69 274 ILE B N 1
ATOM 6409 C CA . ILE B 1 274 ? -15.094 24.312 7.586 1 94.69 274 ILE B CA 1
ATOM 6410 C C . ILE B 1 274 ? -16.438 25.031 7.391 1 94.69 274 ILE B C 1
ATOM 6412 O O . ILE B 1 274 ? -17.125 25.328 8.367 1 94.69 274 ILE B O 1
ATOM 6416 N N . PRO B 1 275 ? -16.859 25.125 6.195 1 92.19 275 PRO B N 1
ATOM 6417 C CA . PRO B 1 275 ? -18.062 25.906 5.902 1 92.19 275 PRO B CA 1
ATOM 6418 C C . PRO B 1 275 ? -19.281 25.391 6.656 1 92.19 275 PRO B C 1
ATOM 6420 O O . PRO B 1 275 ? -20.141 26.188 7.078 1 92.19 275 PRO B O 1
ATOM 6423 N N . LYS B 1 276 ? -19.344 24.156 6.789 1 90.75 276 LYS B N 1
ATOM 6424 C CA . LYS B 1 276 ? -20.484 23.547 7.469 1 90.75 276 LYS B CA 1
ATOM 6425 C C . LYS B 1 276 ? -20.547 23.969 8.93 1 90.75 276 LYS B C 1
ATOM 6427 O O . LYS B 1 276 ? -21.625 24.031 9.516 1 90.75 276 LYS B O 1
ATOM 6432 N N . LYS B 1 277 ? -19.484 24.359 9.492 1 90.75 277 LYS B N 1
ATOM 6433 C CA . LYS B 1 277 ? -19.391 24.594 10.93 1 90.75 277 LYS B CA 1
ATOM 6434 C C . LYS B 1 277 ? -19.156 26.078 11.219 1 90.75 277 LYS B C 1
ATOM 6436 O O . LYS B 1 277 ? -19.391 26.547 12.336 1 90.75 277 LYS B O 1
ATOM 6441 N N . THR B 1 278 ? -18.625 26.766 10.273 1 90.56 278 THR B N 1
ATOM 6442 C CA . THR B 1 278 ? -18.141 28.109 10.5 1 90.56 278 THR B CA 1
ATOM 6443 C C . THR B 1 278 ? -18.812 29.094 9.539 1 90.56 278 THR B C 1
ATOM 6445 O O . THR B 1 278 ? -18.906 28.844 8.344 1 90.56 278 THR B O 1
ATOM 6448 N N . LYS B 1 279 ? -19.281 30.203 10.18 1 89.19 279 LYS B N 1
ATOM 6449 C CA . LYS B 1 279 ? -19.766 31.312 9.375 1 89.19 279 LYS B CA 1
ATOM 6450 C C . LYS B 1 279 ? -18.703 32.406 9.234 1 89.19 279 LYS B C 1
ATOM 6452 O O . LYS B 1 279 ? -18.188 32.875 10.234 1 89.19 279 LYS B O 1
ATOM 6457 N N . PHE B 1 280 ? -18.281 32.656 8.094 1 93.38 280 PHE B N 1
ATOM 6458 C CA . PHE B 1 280 ? -17.312 33.719 7.812 1 93.38 280 PHE B CA 1
ATOM 6459 C C . PHE B 1 280 ? -17.844 34.625 6.715 1 93.38 280 PHE B C 1
ATOM 6461 O O . PHE B 1 280 ? -18.047 34.188 5.578 1 93.38 280 PHE B O 1
ATOM 6468 N N . ASP B 1 281 ? -18.016 35.875 7.07 1 92.44 281 ASP B N 1
ATOM 6469 C CA . ASP B 1 281 ? -18.594 36.844 6.121 1 92.44 281 ASP B CA 1
ATOM 6470 C C . ASP B 1 281 ? -17.578 37.938 5.773 1 92.44 281 ASP B C 1
ATOM 6472 O O . ASP B 1 281 ? -17.906 38.844 5.02 1 92.44 281 ASP B O 1
ATOM 6476 N N . GLY B 1 282 ? -16.406 37.906 6.273 1 96.19 282 GLY B N 1
ATOM 6477 C CA . GLY B 1 282 ? -15.391 38.906 6.004 1 96.19 282 GLY B CA 1
ATOM 6478 C C . GLY B 1 282 ? -14.711 38.719 4.66 1 96.19 282 GLY B C 1
ATOM 6479 O O . GLY B 1 282 ? -15.055 37.812 3.902 1 96.19 282 GLY B O 1
ATOM 6480 N N . LYS B 1 283 ? -13.781 39.625 4.371 1 97.94 283 LYS B N 1
ATOM 6481 C CA . LYS B 1 283 ? -12.992 39.531 3.145 1 97.94 283 LYS B CA 1
ATOM 6482 C C . LYS B 1 283 ? -11.836 38.562 3.299 1 97.94 283 LYS B C 1
ATOM 6484 O O . LYS B 1 283 ? -11.414 38.25 4.418 1 97.94 283 LYS B O 1
ATOM 6489 N N . ILE B 1 284 ? -11.359 38.062 2.17 1 98 284 ILE B N 1
ATOM 6490 C CA . ILE B 1 284 ? -10.289 37.062 2.215 1 98 284 ILE B CA 1
ATOM 6491 C C . ILE B 1 284 ? -9.164 37.5 1.265 1 98 284 ILE B C 1
ATOM 6493 O O . ILE B 1 284 ? -9.406 37.719 0.079 1 98 284 ILE B O 1
ATOM 6497 N N . ILE B 1 285 ? -7.977 37.625 1.785 1 98.56 285 ILE B N 1
ATOM 6498 C CA . ILE B 1 285 ? -6.742 37.656 1.008 1 98.56 285 ILE B CA 1
ATOM 6499 C C . ILE B 1 285 ? -6.086 36.281 1.06 1 98.56 285 ILE B C 1
ATOM 6501 O O . ILE B 1 285 ? -5.754 35.781 2.139 1 98.56 285 ILE B O 1
ATOM 6505 N N . LYS B 1 286 ? -5.945 35.656 -0.047 1 98.19 286 LYS B N 1
ATOM 6506 C CA . LYS B 1 286 ? -5.242 34.375 -0.114 1 98.19 286 LYS B CA 1
ATOM 6507 C C . LYS B 1 286 ? -3.824 34.562 -0.644 1 98.19 286 LYS B C 1
ATOM 6509 O O . LYS B 1 286 ? -3.619 35.188 -1.688 1 98.19 286 LYS B O 1
ATOM 6514 N N . VAL B 1 287 ? -2.863 34.094 0.135 1 98.5 287 VAL B N 1
ATOM 6515 C CA . VAL B 1 287 ? -1.455 34.156 -0.242 1 98.5 287 VAL B CA 1
ATOM 6516 C C . VAL B 1 287 ? -0.892 32.719 -0.287 1 98.5 287 VAL B C 1
ATOM 6518 O O . VAL B 1 287 ? -0.859 32.031 0.731 1 98.5 287 VAL B O 1
ATOM 6521 N N . ASP B 1 288 ? -0.439 32.312 -1.429 1 98.31 288 ASP B N 1
ATOM 6522 C CA . ASP B 1 288 ? 0.024 30.953 -1.617 1 98.31 288 ASP B CA 1
ATOM 6523 C C . ASP B 1 288 ? 0.973 30.859 -2.811 1 98.31 288 ASP B C 1
ATOM 6525 O O . ASP B 1 288 ? 0.903 31.672 -3.734 1 98.31 288 ASP B O 1
ATOM 6529 N N . VAL B 1 289 ? 1.848 29.922 -2.715 1 98.44 289 VAL B N 1
ATOM 6530 C CA . VAL B 1 289 ? 2.738 29.703 -3.852 1 98.44 289 VAL B CA 1
ATOM 6531 C C . VAL B 1 289 ? 1.951 29.125 -5.023 1 98.44 289 VAL B C 1
ATOM 6533 O O . VAL B 1 289 ? 2.342 29.297 -6.184 1 98.44 289 VAL B O 1
ATOM 6536 N N . ASP B 1 290 ? 0.902 28.422 -4.73 1 96.94 290 ASP B N 1
ATOM 6537 C CA . ASP B 1 290 ? -0.066 27.922 -5.703 1 96.94 290 ASP B CA 1
ATOM 6538 C C . ASP B 1 290 ? -1.489 28.016 -5.16 1 96.94 290 ASP B C 1
ATOM 6540 O O . ASP B 1 290 ? -2.031 27.031 -4.66 1 96.94 290 ASP B O 1
ATOM 6544 N N . PRO B 1 291 ? -2.092 29.109 -5.309 1 95.06 291 PRO B N 1
ATOM 6545 C CA . PRO B 1 291 ? -3.4 29.344 -4.691 1 95.06 291 PRO B CA 1
ATOM 6546 C C . PRO B 1 291 ? -4.508 28.516 -5.344 1 95.06 291 PRO B C 1
ATOM 6548 O O . PRO B 1 291 ? -5.633 28.469 -4.836 1 95.06 291 PRO B O 1
ATOM 6551 N N . SER B 1 292 ? -4.223 27.844 -6.434 1 93 292 SER B N 1
ATOM 6552 C CA . SER B 1 292 ? -5.27 27.156 -7.184 1 93 292 SER B CA 1
ATOM 6553 C C . SER B 1 292 ? -5.727 25.891 -6.457 1 93 292 SER B C 1
ATOM 6555 O O . SER B 1 292 ? -6.898 25.5 -6.543 1 93 292 SER B O 1
ATOM 6557 N N . TYR B 1 293 ? -4.789 25.219 -5.742 1 94.5 293 TYR B N 1
ATOM 6558 C CA . TYR B 1 293 ? -5.07 23.906 -5.191 1 94.5 293 TYR B CA 1
ATOM 6559 C C . TYR B 1 293 ? -5.863 23.062 -6.18 1 94.5 293 TYR B C 1
ATOM 6561 O O . TYR B 1 293 ? -6.887 22.469 -5.82 1 94.5 293 TYR B O 1
ATOM 6569 N N . SER B 1 294 ? -5.332 22.906 -7.371 1 92.69 294 SER B N 1
ATOM 6570 C CA . SER B 1 294 ? -6.051 22.344 -8.508 1 92.69 294 SER B CA 1
ATOM 6571 C C . SER B 1 294 ? -6.273 20.844 -8.32 1 92.69 294 SER B C 1
ATOM 6573 O O . SER B 1 294 ? -7.098 20.25 -9.008 1 92.69 294 SER B O 1
ATOM 6575 N N . TYR B 1 295 ? -5.598 20.25 -7.371 1 92.38 295 TYR B N 1
ATOM 6576 C CA . TYR B 1 295 ? -5.785 18.828 -7.148 1 92.38 295 TYR B CA 1
ATOM 6577 C C . TYR B 1 295 ? -7.098 18.562 -6.422 1 92.38 295 TYR B C 1
ATOM 6579 O O . TYR B 1 295 ? -7.566 17.422 -6.375 1 92.38 295 TYR B O 1
ATOM 6587 N N . ILE B 1 296 ? -7.695 19.625 -5.867 1 95.12 296 ILE B N 1
ATOM 6588 C CA . ILE B 1 296 ? -9.008 19.547 -5.242 1 95.12 296 ILE B CA 1
ATOM 6589 C C . ILE B 1 296 ? -10.086 19.953 -6.242 1 95.12 296 ILE B C 1
ATOM 6591 O O . ILE B 1 296 ? -10.25 21.156 -6.527 1 95.12 296 ILE B O 1
ATOM 6595 N N . PRO B 1 297 ? -10.922 19.031 -6.664 1 93 297 PRO B N 1
ATOM 6596 C CA . PRO B 1 297 ? -11.797 19.344 -7.793 1 93 297 PRO B CA 1
ATOM 6597 C C . PRO B 1 297 ? -12.961 20.266 -7.398 1 93 297 PRO B C 1
ATOM 6599 O O . PRO B 1 297 ? -13.383 21.109 -8.188 1 93 297 PRO B O 1
ATOM 6602 N N . PHE B 1 298 ? -13.539 20.109 -6.27 1 92.06 298 PHE B N 1
ATOM 6603 C CA . PHE B 1 298 ? -14.594 20.984 -5.773 1 92.06 298 PHE B CA 1
ATOM 6604 C C . PHE B 1 298 ? -14.078 21.875 -4.648 1 92.06 298 PHE B C 1
ATOM 6606 O O . PHE B 1 298 ? -13.828 21.391 -3.541 1 92.06 298 PHE B O 1
ATOM 6613 N N . TYR B 1 299 ? -13.953 23.094 -4.977 1 92.69 299 TYR B N 1
ATOM 6614 C CA . TYR B 1 299 ? -13.266 24.047 -4.098 1 92.69 299 TYR B CA 1
ATOM 6615 C C . TYR B 1 299 ? -14.039 25.344 -4 1 92.69 299 TYR B C 1
ATOM 6617 O O . TYR B 1 299 ? -13.789 26.281 -4.766 1 92.69 299 TYR B O 1
ATOM 6625 N N . GLY B 1 300 ? -14.922 25.516 -2.912 1 91.19 300 GLY B N 1
ATOM 6626 C CA . GLY B 1 300 ? -15.875 26.609 -2.842 1 91.19 300 GLY B CA 1
ATOM 6627 C C . GLY B 1 300 ? -15.414 27.734 -1.928 1 91.19 300 GLY B C 1
ATOM 6628 O O . GLY B 1 300 ? -16.203 28.609 -1.581 1 91.19 300 GLY B O 1
ATOM 6629 N N . PHE B 1 301 ? -14.195 27.859 -1.547 1 93.69 301 PHE B N 1
ATOM 6630 C CA . PHE B 1 301 ? -13.719 28.922 -0.661 1 93.69 301 PHE B CA 1
ATOM 6631 C C . PHE B 1 301 ? -13.578 30.234 -1.417 1 93.69 301 PHE B C 1
ATOM 6633 O O . PHE B 1 301 ? -12.914 30.281 -2.459 1 93.69 301 PHE B O 1
ATOM 6640 N N . PRO B 1 302 ? -14.18 31.344 -0.892 1 93.44 302 PRO B N 1
ATOM 6641 C CA . PRO B 1 302 ? -14.062 32.625 -1.569 1 93.44 302 PRO B CA 1
ATOM 6642 C C . PRO B 1 302 ? -12.648 33.219 -1.482 1 93.44 302 PRO B C 1
ATOM 6644 O O . PRO B 1 302 ? -11.852 32.781 -0.639 1 93.44 302 PRO B O 1
ATOM 6647 N N . CYS B 1 303 ? -12.367 34.062 -2.371 1 96.06 303 CYS B N 1
ATOM 6648 C CA . CYS B 1 303 ? -11.117 34.781 -2.438 1 96.06 303 CYS B CA 1
ATOM 6649 C C . CYS B 1 303 ? -11.328 36.188 -3.027 1 96.06 303 CYS B C 1
ATOM 6651 O O . CYS B 1 303 ? -11.547 36.312 -4.234 1 96.06 303 CYS B O 1
ATOM 6653 N N . ASP B 1 304 ? -11.219 37.188 -2.184 1 97.69 304 ASP B N 1
ATOM 6654 C CA . ASP B 1 304 ? -11.375 38.562 -2.658 1 97.69 304 ASP B CA 1
ATOM 6655 C C . ASP B 1 304 ? -10.109 39.062 -3.363 1 97.69 304 ASP B C 1
ATOM 6657 O O . ASP B 1 304 ? -10.188 39.812 -4.34 1 97.69 304 ASP B O 1
ATOM 6661 N N . LEU B 1 305 ? -8.977 38.719 -2.842 1 98.19 305 LEU B N 1
ATOM 6662 C CA . LEU B 1 305 ? -7.668 38.969 -3.438 1 98.19 305 LEU B CA 1
ATOM 6663 C C . LEU B 1 305 ? -6.793 37.719 -3.367 1 98.19 305 LEU B C 1
ATOM 6665 O O . LEU B 1 305 ? -6.398 37.281 -2.279 1 98.19 305 LEU B O 1
ATOM 6669 N N . CYS B 1 306 ? -6.527 37.094 -4.504 1 97.44 306 CYS B N 1
ATOM 6670 C CA . CYS B 1 306 ? -5.719 35.875 -4.598 1 97.44 306 CYS B CA 1
ATOM 6671 C C . CYS B 1 306 ? -4.305 36.219 -5.062 1 97.44 306 CYS B C 1
ATOM 6673 O O . CYS B 1 306 ? -4.098 36.594 -6.215 1 97.44 306 CYS B O 1
ATOM 6675 N N . ILE B 1 307 ? -3.373 36 -4.195 1 98.12 307 ILE B N 1
ATOM 6676 C CA . ILE B 1 307 ? -1.998 36.406 -4.469 1 98.12 307 ILE B CA 1
ATOM 6677 C C . ILE B 1 307 ? -1.107 35.188 -4.586 1 98.12 307 ILE B C 1
ATOM 6679 O O . ILE B 1 307 ? -1.009 34.375 -3.65 1 98.12 307 ILE B O 1
ATOM 6683 N N . GLN B 1 308 ? -0.512 34.969 -5.715 1 97.94 308 GLN B N 1
ATOM 6684 C CA . GLN B 1 308 ? 0.561 34 -5.844 1 97.94 308 GLN B CA 1
ATOM 6685 C C . GLN B 1 308 ? 1.9 34.594 -5.41 1 97.94 308 GLN B C 1
ATOM 6687 O O . GLN B 1 308 ? 2.383 35.531 -6.008 1 97.94 308 GLN B O 1
ATOM 6692 N N . SER B 1 309 ? 2.471 34.062 -4.371 1 98.25 309 SER B N 1
ATOM 6693 C CA . SER B 1 309 ? 3.707 34.594 -3.795 1 98.25 309 SER B CA 1
ATOM 6694 C C . SER B 1 309 ? 4.254 33.656 -2.727 1 98.25 309 SER B C 1
ATOM 6696 O O . SER B 1 309 ? 3.518 32.812 -2.18 1 98.25 309 SER B O 1
ATOM 6698 N N . THR B 1 310 ? 5.562 33.781 -2.521 1 98.25 310 THR B N 1
ATOM 6699 C CA . THR B 1 310 ? 6.082 33.188 -1.295 1 98.25 310 THR B CA 1
ATOM 6700 C C . THR B 1 310 ? 5.637 33.969 -0.074 1 98.25 310 THR B C 1
ATOM 6702 O O . THR B 1 310 ? 5.27 35.156 -0.191 1 98.25 310 THR B O 1
ATOM 6705 N N . VAL B 1 311 ? 5.66 33.344 1.062 1 98.5 311 VAL B N 1
ATOM 6706 C CA . VAL B 1 311 ? 5.168 33.938 2.309 1 98.5 311 VAL B CA 1
ATOM 6707 C C . VAL B 1 311 ? 6.02 35.125 2.688 1 98.5 311 VAL B C 1
ATOM 6709 O O . VAL B 1 311 ? 5.484 36.188 3.016 1 98.5 311 VAL B O 1
ATOM 6712 N N . SER B 1 312 ? 7.316 35 2.582 1 98.31 312 SER B N 1
ATOM 6713 C CA . SER B 1 312 ? 8.219 36.094 2.992 1 98.31 312 SER B CA 1
ATOM 6714 C C . SER B 1 312 ? 8.133 37.281 2.047 1 98.31 312 SER B C 1
ATOM 6716 O O . SER B 1 312 ? 8.188 38.438 2.484 1 98.31 312 SER B O 1
ATOM 6718 N N . GLU B 1 313 ? 7.988 36.938 0.745 1 97.44 313 GLU B N 1
ATOM 6719 C CA . GLU B 1 313 ? 7.836 38.031 -0.225 1 97.44 313 GLU B CA 1
ATOM 6720 C C . GLU B 1 313 ? 6.621 38.875 0.102 1 97.44 313 GLU B C 1
ATOM 6722 O O . GLU B 1 313 ? 6.625 40.094 -0.162 1 97.44 313 GLU B O 1
ATOM 6727 N N . PHE B 1 314 ? 5.578 38.312 0.527 1 98.25 314 PHE B N 1
ATOM 6728 C CA . PHE B 1 314 ? 4.332 39 0.834 1 98.25 314 PHE B CA 1
ATOM 6729 C C . PHE B 1 314 ? 4.473 39.812 2.113 1 98.25 314 PHE B C 1
ATOM 6731 O O . PHE B 1 314 ? 4.309 41.031 2.096 1 98.25 314 PHE B O 1
ATOM 6738 N N . PHE B 1 315 ? 4.883 39.25 3.23 1 98.38 315 PHE B N 1
ATOM 6739 C CA . PHE B 1 315 ? 4.844 39.875 4.539 1 98.38 315 PHE B CA 1
ATOM 6740 C C . PHE B 1 315 ? 5.969 40.906 4.68 1 98.38 315 PHE B C 1
ATOM 6742 O O . PHE B 1 315 ? 5.805 41.938 5.332 1 98.38 315 PHE B O 1
ATOM 6749 N N . ASP B 1 316 ? 7.109 40.688 4.074 1 97.69 316 ASP B N 1
ATOM 6750 C CA . ASP B 1 316 ? 8.266 41.562 4.227 1 97.69 316 ASP B CA 1
ATOM 6751 C C . ASP B 1 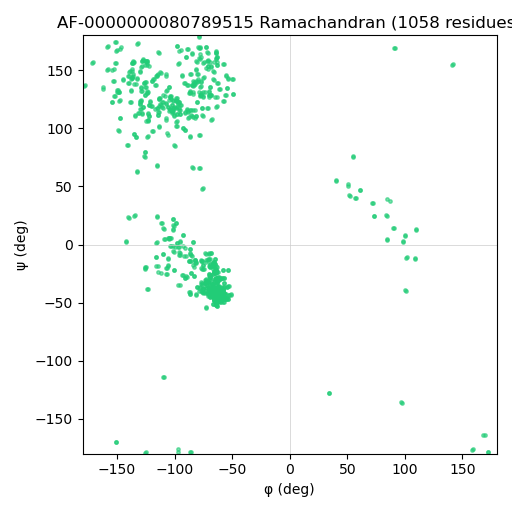316 ? 8.039 42.906 3.547 1 97.69 316 ASP B C 1
ATOM 6753 O O . ASP B 1 316 ? 8.625 43.906 3.938 1 97.69 316 ASP B O 1
ATOM 6757 N N . GLN B 1 317 ? 7.184 42.844 2.576 1 96.31 317 GLN B N 1
ATOM 6758 C CA . GLN B 1 317 ? 6.973 44.094 1.807 1 96.31 317 GLN B CA 1
ATOM 6759 C C . GLN B 1 317 ? 5.77 44.875 2.33 1 96.31 317 GLN B C 1
ATOM 6761 O O . GLN B 1 317 ? 5.516 46 1.894 1 96.31 317 GLN B O 1
ATOM 6766 N N . LEU B 1 318 ? 5.066 44.281 3.209 1 96.44 318 LEU B N 1
ATOM 6767 C CA . LEU B 1 318 ? 3.861 44.906 3.727 1 96.44 318 LEU B CA 1
ATOM 6768 C C . LEU B 1 318 ? 4.203 45.906 4.836 1 96.44 318 LEU B C 1
ATOM 6770 O O . LEU B 1 318 ? 4.664 45.5 5.906 1 96.44 318 LEU B O 1
ATOM 6774 N N . ASP B 1 319 ? 4.055 47.125 4.551 1 94.56 319 ASP B N 1
ATOM 6775 C CA . ASP B 1 319 ? 4.215 48.156 5.547 1 94.56 319 ASP B CA 1
ATOM 6776 C C . ASP B 1 319 ? 2.863 48.75 5.949 1 94.56 319 ASP B C 1
ATOM 6778 O O . ASP B 1 319 ? 2.322 49.625 5.258 1 94.56 319 ASP B O 1
ATOM 6782 N N . VAL B 1 320 ? 2.324 48.25 7.008 1 96.69 320 VAL B N 1
ATOM 6783 C CA . VAL B 1 320 ? 1.018 48.688 7.492 1 96.69 320 VAL B CA 1
ATOM 6784 C C . VAL B 1 320 ? 1.129 49.125 8.945 1 96.69 320 VAL B C 1
ATOM 6786 O O . VAL B 1 320 ? 2.033 48.719 9.664 1 96.69 320 VAL B O 1
ATOM 6789 N N . LYS B 1 321 ? 0.251 50 9.375 1 95.88 321 LYS B N 1
ATOM 6790 C CA . LYS B 1 321 ? 0.268 50.531 10.727 1 95.88 321 LYS B CA 1
ATOM 6791 C C . LYS B 1 321 ? -0.154 49.5 11.758 1 95.88 321 LYS B C 1
ATOM 6793 O O . LYS B 1 321 ? -0.943 48.594 11.445 1 95.88 321 LYS B O 1
ATOM 6798 N N . GLU B 1 322 ? 0.368 49.688 12.906 1 97.75 322 GLU B N 1
ATOM 6799 C CA . GLU B 1 322 ? 0.007 48.844 14.031 1 97.75 322 GLU B CA 1
ATOM 6800 C C . GLU B 1 322 ? -1.476 48.969 14.367 1 97.75 322 GLU B C 1
ATOM 6802 O O . GLU B 1 322 ? -2.025 50.062 14.359 1 97.75 322 GLU B O 1
ATOM 6807 N N . LYS B 1 323 ? -2.018 47.812 14.656 1 97.81 323 LYS B N 1
ATOM 6808 C CA . LYS B 1 323 ? -3.402 47.812 15.117 1 97.81 323 LYS B CA 1
ATOM 6809 C C . LYS B 1 323 ? -3.475 47.688 16.641 1 97.81 323 LYS B C 1
ATOM 6811 O O . LYS B 1 323 ? -3.793 46.625 17.156 1 97.81 323 LYS B O 1
ATOM 6816 N N . LYS B 1 324 ? -3.365 48.781 17.328 1 97.25 324 LYS B N 1
ATOM 6817 C CA . LYS B 1 324 ? -3.127 48.812 18.766 1 97.25 324 LYS B CA 1
ATOM 6818 C C . LYS B 1 324 ? -4.301 48.219 19.531 1 97.25 324 LYS B C 1
ATOM 6820 O O . LYS B 1 324 ? -4.105 47.375 20.422 1 97.25 324 LYS B O 1
ATOM 6825 N N . GLU B 1 325 ? -5.484 48.656 19.172 1 97.31 325 GLU B N 1
ATOM 6826 C CA . GLU B 1 325 ? -6.664 48.156 19.875 1 97.31 325 GLU B CA 1
ATOM 6827 C C . GLU B 1 325 ? -6.859 46.656 19.688 1 97.31 325 GLU B C 1
ATOM 6829 O O . GLU B 1 325 ? -7.148 45.938 20.641 1 97.31 325 GLU B O 1
ATOM 6834 N N . TRP B 1 326 ? -6.688 46.25 18.516 1 97.75 326 TRP B N 1
ATOM 6835 C CA . TRP B 1 326 ? -6.836 44.812 18.188 1 97.75 326 TRP B CA 1
ATOM 6836 C C . TRP B 1 326 ? -5.738 44 18.859 1 97.75 326 TRP B C 1
ATOM 6838 O O . TRP B 1 326 ? -6 42.938 19.391 1 97.75 326 TRP B O 1
ATOM 6848 N N . LYS B 1 327 ? -4.543 44.531 18.844 1 97.88 327 LYS B N 1
ATOM 6849 C CA . LYS B 1 327 ? -3.383 43.875 19.453 1 97.88 327 LYS B CA 1
ATOM 6850 C C . LYS B 1 327 ? -3.611 43.625 20.938 1 97.88 327 LYS B C 1
ATOM 6852 O O . LYS B 1 327 ? -3.32 42.531 21.438 1 97.88 327 LYS B O 1
ATOM 6857 N N . GLU B 1 328 ? -4.137 44.625 21.594 1 97.69 328 GLU B N 1
ATOM 6858 C CA . GLU B 1 328 ? -4.391 44.469 23.031 1 97.69 328 GLU B CA 1
ATOM 6859 C C . GLU B 1 328 ? -5.484 43.469 23.297 1 97.69 328 GLU B C 1
ATOM 6861 O O . GLU B 1 328 ? -5.371 42.656 24.234 1 97.69 328 GLU B O 1
ATOM 6866 N N . LYS B 1 329 ? -6.465 43.469 22.516 1 97.38 329 LYS B N 1
ATOM 6867 C CA . LYS B 1 329 ? -7.547 42.5 22.672 1 97.38 329 LYS B CA 1
ATOM 6868 C C . LYS B 1 329 ? -7.039 41.062 22.453 1 97.38 329 LYS B C 1
ATOM 6870 O O . LYS B 1 329 ? -7.43 40.156 23.172 1 97.38 329 LYS B O 1
ATOM 6875 N N . VAL B 1 330 ? -6.215 40.938 21.453 1 97.44 330 VAL B N 1
ATOM 6876 C CA . VAL B 1 330 ? -5.66 39.625 21.109 1 97.44 330 VAL B CA 1
ATOM 6877 C C . VAL B 1 330 ? -4.801 39.094 22.266 1 97.44 330 VAL B C 1
ATOM 6879 O O . VAL B 1 330 ? -4.871 37.938 22.625 1 97.44 330 VAL B O 1
ATOM 6882 N N . LYS B 1 331 ? -4 39.969 22.844 1 97.31 331 LYS B N 1
ATOM 6883 C CA . LYS B 1 331 ? -3.162 39.562 23.984 1 97.31 331 LYS B CA 1
ATOM 6884 C C . LYS B 1 331 ? -4.008 39.125 25.156 1 97.31 331 LYS B C 1
ATOM 6886 O O . LYS B 1 331 ? -3.656 38.156 25.844 1 97.31 331 LYS B O 1
ATOM 6891 N N . GLU B 1 332 ? -5.094 39.812 25.328 1 97.5 332 GLU B N 1
ATOM 6892 C CA . GLU B 1 332 ? -6.012 39.438 26.391 1 97.5 332 GLU B CA 1
ATOM 6893 C C . GLU B 1 332 ? -6.633 38.062 26.141 1 97.5 332 GLU B C 1
ATOM 6895 O O . GLU B 1 332 ? -6.719 37.25 27.047 1 97.5 332 GLU B O 1
ATOM 6900 N N . LEU B 1 333 ? -7.066 37.844 24.906 1 97.25 333 LEU B N 1
ATOM 6901 C CA . LEU B 1 333 ? -7.652 36.562 24.516 1 97.25 333 LEU B CA 1
ATOM 6902 C C . LEU B 1 333 ? -6.652 35.438 24.703 1 97.25 333 LEU B C 1
ATOM 6904 O O . LEU B 1 333 ? -7.012 34.375 25.188 1 97.25 333 LEU B O 1
ATOM 6908 N N . ARG B 1 334 ? -5.445 35.688 24.312 1 96.88 334 ARG B N 1
ATOM 6909 C CA . ARG B 1 334 ? -4.379 34.688 24.438 1 96.88 334 ARG B CA 1
ATOM 6910 C C . ARG B 1 334 ? -4.152 34.312 25.906 1 96.88 334 ARG B C 1
ATOM 6912 O O . ARG B 1 334 ? -4.031 33.156 26.25 1 96.88 334 ARG B O 1
ATOM 6919 N N . LEU B 1 335 ? -4.094 35.312 26.75 1 96.81 335 LEU B N 1
ATOM 6920 C CA . LEU B 1 335 ? -3.883 35.094 28.172 1 96.81 335 LEU B CA 1
ATOM 6921 C C . LEU B 1 335 ? -5.023 34.281 28.781 1 96.81 335 LEU B C 1
ATOM 6923 O O . LEU B 1 335 ? -4.789 33.406 29.594 1 96.81 335 LEU B O 1
ATOM 6927 N N . GLN B 1 336 ? -6.219 34.594 28.375 1 97.62 336 GLN B N 1
ATOM 6928 C CA . GLN B 1 336 ? -7.383 33.844 28.828 1 97.62 336 GLN B CA 1
ATOM 6929 C C . GLN B 1 336 ? -7.312 32.406 28.391 1 97.62 336 GLN B C 1
ATOM 6931 O O . GLN B 1 336 ? -7.621 31.5 29.188 1 97.62 336 GLN B O 1
ATOM 6936 N N . GLN B 1 337 ? -6.949 32.219 27.172 1 97.19 337 GLN B N 1
ATOM 6937 C CA . GLN B 1 337 ? -6.863 30.859 26.625 1 97.19 337 GLN B CA 1
ATOM 6938 C C . GLN B 1 337 ? -5.75 30.062 27.312 1 97.19 337 GLN B C 1
ATOM 6940 O O . GLN B 1 337 ? -5.91 28.875 27.594 1 97.19 337 GLN B O 1
ATOM 6945 N N . GLU B 1 338 ? -4.641 30.656 27.625 1 96.5 338 GLU B N 1
ATOM 6946 C CA . GLU B 1 338 ? -3.541 30 28.312 1 96.5 338 GLU B CA 1
ATOM 6947 C C . GLU B 1 338 ? -3.943 29.609 29.734 1 96.5 338 GLU B C 1
ATOM 6949 O O . GLU B 1 338 ? -3.604 28.531 30.203 1 96.5 338 GLU B O 1
ATOM 6954 N N . LYS B 1 339 ? -4.629 30.547 30.391 1 97.31 339 LYS B N 1
ATOM 6955 C CA . LYS B 1 339 ? -5.098 30.266 31.734 1 97.31 339 LYS B CA 1
ATOM 6956 C C . LYS B 1 339 ? -6.055 29.078 31.75 1 97.31 339 LYS B C 1
ATOM 6958 O O . LYS B 1 339 ? -5.98 28.234 32.625 1 97.31 339 LYS B O 1
ATOM 6963 N N . LYS B 1 340 ? -6.895 29.062 30.812 1 97.44 340 LYS B N 1
ATOM 6964 C CA . LYS B 1 340 ? -7.852 27.969 30.703 1 97.44 340 LYS B CA 1
ATOM 6965 C C . LYS B 1 340 ? -7.141 26.625 30.484 1 97.44 340 LYS B C 1
ATOM 6967 O O . LYS B 1 340 ? -7.551 25.609 31.016 1 97.44 340 LYS B O 1
ATOM 6972 N N . LYS B 1 341 ? -6.152 26.594 29.688 1 96.94 341 LYS B N 1
ATOM 6973 C CA . LYS B 1 341 ? -5.375 25.375 29.406 1 96.94 341 LYS B CA 1
ATOM 6974 C C . LYS B 1 341 ? -4.668 24.891 30.672 1 96.94 341 LYS B C 1
ATOM 6976 O O . LYS B 1 341 ? -4.629 23.688 30.938 1 96.94 341 LYS B O 1
ATOM 6981 N N . GLU B 1 342 ? -4.133 25.812 31.422 1 96.94 342 GLU B N 1
ATOM 6982 C CA . GLU B 1 342 ? -3.469 25.453 32.656 1 96.94 342 GLU B CA 1
ATOM 6983 C C . GLU B 1 342 ? -4.445 24.828 33.656 1 96.94 342 GLU B C 1
ATOM 6985 O O . GLU B 1 342 ? -4.125 23.828 34.312 1 96.94 342 GLU B O 1
ATOM 6990 N N . GLU B 1 343 ? -5.602 25.453 33.75 1 97.94 343 GLU B N 1
ATOM 6991 C CA . GLU B 1 343 ? -6.641 24.922 34.625 1 97.94 343 GLU B CA 1
ATOM 6992 C C . GLU B 1 343 ? -7.094 23.531 34.156 1 97.94 343 GLU B C 1
ATOM 6994 O O . GLU B 1 343 ? -7.312 22.641 35 1 97.94 343 GLU B O 1
ATOM 6999 N N . GLU B 1 344 ? -7.215 23.406 32.875 1 97.69 344 GLU B N 1
ATOM 7000 C CA . GLU B 1 344 ? -7.633 22.125 32.312 1 97.69 344 GLU B CA 1
ATOM 7001 C C . GLU B 1 344 ? -6.617 21.031 32.625 1 97.69 344 GLU B C 1
ATOM 7003 O O . GLU B 1 344 ? -6.992 19.922 33 1 97.69 344 GLU B O 1
ATOM 7008 N N . ILE B 1 345 ? -5.367 21.297 32.438 1 97.62 345 ILE B N 1
ATOM 7009 C CA . ILE B 1 345 ? -4.309 20.312 32.688 1 97.62 345 ILE B CA 1
ATOM 7010 C C . ILE B 1 345 ? -4.324 19.906 34.156 1 97.62 345 ILE B C 1
ATOM 7012 O O . ILE B 1 345 ? -4.137 18.719 34.469 1 97.62 345 ILE B O 1
ATOM 7016 N N . GLU B 1 346 ? -4.535 20.859 35.094 1 97.5 346 GLU B N 1
ATOM 7017 C CA . GLU B 1 346 ? -4.609 20.562 36.5 1 97.5 346 GLU B CA 1
ATOM 7018 C C . GLU B 1 346 ? -5.762 19.609 36.812 1 97.5 346 GLU B C 1
ATOM 7020 O O . GLU B 1 346 ? -5.637 18.734 37.656 1 97.5 346 GLU B O 1
ATOM 7025 N N . GLN B 1 347 ? -6.805 19.797 36.094 1 97.69 347 GLN B N 1
ATOM 7026 C CA . GLN B 1 347 ? -7.965 18.938 36.281 1 97.69 347 GLN B CA 1
ATOM 7027 C C . GLN B 1 347 ? -7.715 17.547 35.688 1 97.69 347 GLN B C 1
ATOM 7029 O O . GLN B 1 347 ? -8.055 16.531 36.312 1 97.69 347 GLN B O 1
ATOM 7034 N N . LEU B 1 348 ? -7.105 17.516 34.531 1 97.38 348 LEU B N 1
ATOM 7035 C CA . LEU B 1 348 ? -6.867 16.266 33.812 1 97.38 348 LEU B CA 1
ATOM 7036 C C . LEU B 1 348 ? -5.859 15.398 34.562 1 97.38 348 LEU B C 1
ATOM 7038 O O . LEU B 1 348 ? -5.965 14.172 34.562 1 97.38 348 LEU B O 1
ATOM 7042 N N . ARG B 1 349 ? -4.93 16 35.188 1 95.81 349 ARG B N 1
ATOM 7043 C CA . ARG B 1 349 ? -3.893 15.289 35.938 1 95.81 349 ARG B CA 1
ATOM 7044 C C . ARG B 1 349 ? -4.48 14.539 37.125 1 95.81 349 ARG B C 1
ATOM 7046 O O . ARG B 1 349 ? -3.898 13.555 37.594 1 95.81 349 ARG B O 1
ATOM 7053 N N . LYS B 1 350 ? -5.637 14.938 37.562 1 95.75 350 LYS B N 1
ATOM 7054 C CA . LYS B 1 350 ? -6.25 14.367 38.781 1 95.75 350 LYS B CA 1
ATOM 7055 C C . LYS B 1 350 ? -7.254 13.281 38.406 1 95.75 350 LYS B C 1
ATOM 7057 O O . LYS B 1 350 ? -7.785 12.594 39.281 1 95.75 350 LYS B O 1
ATOM 7062 N N . ARG B 1 351 ? -7.402 13.102 37.094 1 95.25 351 ARG B N 1
ATOM 7063 C CA . ARG B 1 351 ? -8.359 12.086 36.656 1 95.25 351 ARG B CA 1
ATOM 7064 C C . ARG B 1 351 ? -7.777 10.688 36.812 1 95.25 351 ARG B C 1
ATOM 7066 O O . ARG B 1 351 ? -6.566 10.523 36.969 1 95.25 351 ARG B O 1
ATOM 7073 N N . ARG B 1 352 ? -8.711 9.625 36.812 1 92.62 352 ARG B N 1
ATOM 7074 C CA . ARG B 1 352 ? -8.297 8.227 36.875 1 92.62 352 ARG B CA 1
ATOM 7075 C C . ARG B 1 352 ? -7.793 7.746 35.5 1 92.62 352 ARG B C 1
ATOM 7077 O O . ARG B 1 352 ? -6.824 6.988 35.438 1 92.62 352 ARG B O 1
ATOM 7084 N N . SER B 1 353 ? -8.445 8.242 34.406 1 96.69 353 SER B N 1
ATOM 7085 C CA . SER B 1 353 ? -8.055 7.875 33.031 1 96.69 353 SER B CA 1
ATOM 7086 C C . SER B 1 353 ? -7.141 8.922 32.438 1 96.69 353 SER B C 1
ATOM 7088 O O . SER B 1 353 ? -7.09 10.062 32.906 1 96.69 353 SER B O 1
ATOM 7090 N N . ILE B 1 354 ? -6.395 8.5 31.5 1 98.25 354 ILE B N 1
ATOM 7091 C CA . ILE B 1 354 ? -5.434 9.391 30.859 1 98.25 354 ILE B CA 1
ATOM 7092 C C . ILE B 1 354 ? -6.094 10.109 29.688 1 98.25 354 ILE B C 1
ATOM 7094 O O . ILE B 1 354 ? -6.539 9.469 28.734 1 98.25 354 ILE B O 1
ATOM 7098 N N . HIS B 1 355 ? -6.199 11.406 29.781 1 98.19 355 HIS B N 1
ATOM 7099 C CA . HIS B 1 355 ? -6.719 12.219 28.672 1 98.19 355 HIS B CA 1
ATOM 7100 C C . HIS B 1 355 ? -5.629 12.516 27.656 1 98.19 355 HIS B C 1
ATOM 7102 O O . HIS B 1 355 ? -4.488 12.805 28.016 1 98.19 355 HIS B O 1
ATOM 7108 N N . PRO B 1 356 ? -5.887 12.461 26.375 1 97.75 356 PRO B N 1
ATOM 7109 C CA . PRO B 1 356 ? -4.875 12.719 25.344 1 97.75 356 PRO B CA 1
ATOM 7110 C C . PRO B 1 356 ? -4.227 14.094 25.484 1 97.75 356 PRO B C 1
ATOM 7112 O O . PRO B 1 356 ? -3.039 14.25 25.188 1 97.75 356 PRO B O 1
ATOM 7115 N N . ARG B 1 357 ? -4.953 15.094 25.938 1 98.06 357 ARG B N 1
ATOM 7116 C CA . ARG B 1 357 ? -4.414 16.438 26.109 1 98.06 357 ARG B CA 1
ATOM 7117 C C . ARG B 1 357 ? -3.359 16.484 27.219 1 98.06 357 ARG B C 1
ATOM 7119 O O . ARG B 1 357 ? -2.363 17.203 27.109 1 98.06 357 ARG B O 1
ATOM 7126 N N . TYR B 1 358 ? -3.621 15.719 28.25 1 98.31 358 TYR B N 1
ATOM 7127 C CA . TYR B 1 358 ? -2.633 15.633 29.312 1 98.31 358 TYR B CA 1
ATOM 7128 C C . TYR B 1 358 ? -1.361 14.945 28.828 1 98.31 358 TYR B C 1
ATOM 7130 O O . TYR B 1 358 ? -0.253 15.398 29.125 1 98.31 358 TYR B O 1
ATOM 7138 N N . LEU B 1 359 ? -1.548 13.852 28.109 1 98.56 359 LEU B N 1
ATOM 7139 C CA . LEU B 1 359 ? -0.397 13.164 27.531 1 98.56 359 LEU B CA 1
ATOM 7140 C C . LEU B 1 359 ? 0.403 14.102 26.641 1 98.56 359 LEU B C 1
ATOM 7142 O O . LEU B 1 359 ? 1.636 14.102 26.672 1 98.56 359 LEU B O 1
ATOM 7146 N N . SER B 1 360 ? -0.27 14.914 25.828 1 98.5 360 SER B N 1
ATOM 7147 C CA . SER B 1 360 ? 0.38 15.883 24.953 1 98.5 360 SER B CA 1
ATOM 7148 C C . SER B 1 360 ? 1.186 16.906 25.75 1 98.5 360 SER B C 1
ATOM 7150 O O . SER B 1 360 ? 2.297 17.266 25.359 1 98.5 360 SER B O 1
ATOM 7152 N N . TYR B 1 361 ? 0.588 17.328 26.844 1 98.31 361 TYR B N 1
ATOM 7153 C CA . TYR B 1 361 ? 1.255 18.281 27.734 1 98.31 361 TYR B CA 1
ATOM 7154 C C . TYR B 1 361 ? 2.539 17.672 28.297 1 98.31 361 TYR B C 1
ATOM 7156 O O . TYR B 1 361 ? 3.586 18.328 28.297 1 98.31 361 TYR B O 1
ATOM 7164 N N . VAL B 1 362 ? 2.494 16.438 28.719 1 98.44 362 VAL B N 1
ATOM 7165 C CA . VAL B 1 362 ? 3.635 15.758 29.328 1 98.44 362 VAL B CA 1
ATOM 7166 C C . VAL B 1 362 ? 4.742 15.578 28.297 1 98.44 362 VAL B C 1
ATOM 7168 O O . VAL B 1 362 ? 5.922 15.766 28.609 1 98.44 362 VAL B O 1
ATOM 7171 N N . ILE B 1 363 ? 4.406 15.242 27.062 1 98.44 363 ILE B N 1
ATOM 7172 C CA . ILE B 1 363 ? 5.371 15.102 25.984 1 98.44 363 ILE B CA 1
ATOM 7173 C C . ILE B 1 363 ? 6.098 16.422 25.75 1 98.44 363 ILE B C 1
ATOM 7175 O O . ILE B 1 363 ? 7.312 16.453 25.547 1 98.44 363 ILE B O 1
ATOM 7179 N N . GLY B 1 364 ? 5.336 17.531 25.797 1 97.12 364 GLY B N 1
ATOM 7180 C CA . GLY B 1 364 ? 5.898 18.859 25.609 1 97.12 364 GLY B CA 1
ATOM 7181 C C . GLY B 1 364 ? 6.938 19.219 26.656 1 97.12 364 GLY B C 1
ATOM 7182 O O . GLY B 1 364 ? 7.863 19.984 26.391 1 97.12 364 GLY B O 1
ATOM 7183 N N . LYS B 1 365 ? 6.816 18.641 27.828 1 96 365 LYS B N 1
ATOM 7184 C CA . LYS B 1 365 ? 7.723 18.938 28.938 1 96 365 LYS B CA 1
ATOM 7185 C C . LYS B 1 365 ? 9.078 18.266 28.734 1 96 365 LYS B C 1
ATOM 7187 O O . LYS B 1 365 ? 10.094 18.75 29.234 1 96 365 LYS B O 1
ATOM 7192 N N . VAL B 1 366 ? 9.109 17.234 27.906 1 96 366 VAL B N 1
ATOM 7193 C CA . VAL B 1 366 ? 10.336 16.453 27.844 1 96 366 VAL B CA 1
ATOM 7194 C C . VAL B 1 366 ? 11.062 16.734 26.531 1 96 366 VAL B C 1
ATOM 7196 O O . VAL B 1 366 ? 12.281 16.547 26.438 1 96 366 VAL B O 1
ATOM 7199 N N . ILE B 1 367 ? 10.414 17.219 25.547 1 96.31 367 ILE B N 1
ATOM 7200 C CA . ILE B 1 367 ? 11 17.328 24.219 1 96.31 367 ILE B CA 1
ATOM 7201 C C . ILE B 1 367 ? 12.094 18.406 24.219 1 96.31 367 ILE B C 1
ATOM 7203 O O . ILE B 1 367 ? 11.906 19.484 24.766 1 96.31 367 ILE B O 1
ATOM 7207 N N . GLY B 1 368 ? 13.227 18.125 23.688 1 95.94 368 GLY B N 1
ATOM 7208 C CA . GLY B 1 368 ? 14.336 19.062 23.594 1 95.94 368 GLY B CA 1
ATOM 7209 C C . GLY B 1 368 ? 14.172 20.062 22.469 1 95.94 368 GLY B C 1
ATOM 7210 O O . GLY B 1 368 ? 13.367 19.859 21.562 1 95.94 368 GLY B O 1
ATOM 7211 N N . LYS B 1 369 ? 15.008 21.062 22.453 1 94.81 369 LYS B N 1
ATOM 7212 C CA . LYS B 1 369 ? 14.914 22.188 21.531 1 94.81 369 LYS B CA 1
ATOM 7213 C C . LYS B 1 369 ? 15.242 21.75 20.109 1 94.81 369 LYS B C 1
ATOM 7215 O O . LYS B 1 369 ? 14.75 22.344 19.141 1 94.81 369 LYS B O 1
ATOM 7220 N N . ASP B 1 370 ? 16.047 20.688 20 1 94.88 370 ASP B N 1
ATOM 7221 C CA . ASP B 1 370 ? 16.484 20.25 18.672 1 94.88 370 ASP B CA 1
ATOM 7222 C C . ASP B 1 370 ? 15.727 19.016 18.219 1 94.88 370 ASP B C 1
ATOM 7224 O O . ASP B 1 370 ? 15.922 18.547 17.094 1 94.88 370 ASP B O 1
ATOM 7228 N N . ASP B 1 371 ? 14.852 18.531 19.047 1 97.31 371 ASP B N 1
ATOM 7229 C CA . ASP B 1 371 ? 14.125 17.297 18.766 1 97.31 371 ASP B CA 1
ATOM 7230 C C . ASP B 1 371 ? 12.82 17.594 18.016 1 97.31 371 ASP B C 1
ATOM 7232 O O . ASP B 1 371 ? 12.398 18.75 17.922 1 97.31 371 ASP B O 1
ATOM 7236 N N . VAL B 1 372 ? 12.289 16.594 17.391 1 98.06 372 VAL B N 1
ATOM 7237 C CA . VAL B 1 372 ? 11.164 16.781 16.484 1 98.06 372 VAL B CA 1
ATOM 7238 C C . VAL B 1 372 ? 10.016 15.859 16.906 1 98.06 372 VAL B C 1
ATOM 7240 O O . VAL B 1 372 ? 10.234 14.734 17.344 1 98.06 372 VAL B O 1
ATOM 7243 N N . ILE B 1 373 ? 8.797 16.375 16.828 1 98.62 373 ILE B N 1
ATOM 7244 C CA . ILE B 1 373 ? 7.59 15.57 17 1 98.62 373 ILE B CA 1
ATOM 7245 C C . ILE B 1 373 ? 6.926 15.344 15.641 1 98.62 373 ILE B C 1
ATOM 7247 O O . ILE B 1 373 ? 6.641 16.297 14.914 1 98.62 373 ILE B O 1
ATOM 7251 N N . LEU B 1 374 ? 6.812 14.164 15.211 1 98.56 374 LEU B N 1
ATOM 7252 C CA . LEU B 1 374 ? 5.941 13.781 14.109 1 98.56 374 LEU B CA 1
ATOM 7253 C C . LEU B 1 374 ? 4.613 13.242 14.625 1 98.56 374 LEU B C 1
ATOM 7255 O O . LEU B 1 374 ? 4.582 12.242 15.344 1 98.56 374 LEU B O 1
ATOM 7259 N N . ASN B 1 375 ? 3.562 13.875 14.227 1 98.31 375 ASN B N 1
ATOM 7260 C CA . ASN B 1 375 ? 2.254 13.531 14.773 1 98.31 375 ASN B CA 1
ATOM 7261 C C . ASN B 1 375 ? 1.344 12.914 13.719 1 98.31 375 ASN B C 1
ATOM 7263 O O . ASN B 1 375 ? 1.139 13.5 12.648 1 98.31 375 ASN B O 1
ATOM 7267 N N . GLU B 1 376 ? 0.824 11.781 13.992 1 97.12 376 GLU B N 1
ATOM 7268 C CA . GLU B 1 376 ? -0.195 11.156 13.156 1 97.12 376 GLU B CA 1
ATOM 7269 C C . GLU B 1 376 ? -1.523 11.039 13.898 1 97.12 376 GLU B C 1
ATOM 7271 O O . GLU B 1 376 ? -1.941 9.938 14.266 1 97.12 376 GLU B O 1
ATOM 7276 N N . TYR B 1 377 ? -2.188 12.266 14.164 1 85.94 377 TYR B N 1
ATOM 7277 C CA . TYR B 1 377 ? -3.568 12.57 14.523 1 85.94 377 TYR B CA 1
ATOM 7278 C C . TYR B 1 377 ? -3.703 12.805 16.031 1 85.94 377 TYR B C 1
ATOM 7280 O O . TYR B 1 377 ? -4.359 13.758 16.453 1 85.94 377 TYR B O 1
ATOM 7288 N N . PRO B 1 378 ? -3.072 12.125 16.969 1 90.19 378 PRO B N 1
ATOM 7289 C CA . PRO B 1 378 ? -3.615 12.195 18.328 1 90.19 378 PRO B CA 1
ATOM 7290 C C . PRO B 1 378 ? -2.959 13.289 19.156 1 90.19 378 PRO B C 1
ATOM 7292 O O . PRO B 1 378 ? -3.539 13.75 20.156 1 90.19 378 PRO B O 1
ATOM 7295 N N . PHE B 1 379 ? -1.8 13.688 18.922 1 97.12 379 PHE B N 1
ATOM 7296 C CA . PHE B 1 379 ? -1.072 14.695 19.688 1 97.12 379 PHE B CA 1
ATOM 7297 C C . PHE B 1 379 ? -1.697 16.078 19.5 1 97.12 379 PHE B C 1
ATOM 7299 O O . PHE B 1 379 ? -2.004 16.469 18.375 1 97.12 379 PHE B O 1
ATOM 7306 N N . ASN B 1 380 ? -1.974 16.75 20.609 1 97.31 380 ASN B N 1
ATOM 7307 C CA . ASN B 1 380 ? -2.488 18.109 20.562 1 97.31 380 ASN B CA 1
ATOM 7308 C C . ASN B 1 380 ? -1.382 19.141 20.797 1 97.31 380 ASN B C 1
ATOM 7310 O O . ASN B 1 380 ? -1.024 19.422 21.938 1 97.31 380 ASN B O 1
ATOM 7314 N N . PRO B 1 381 ? -0.914 19.75 19.766 1 96.12 381 PRO B N 1
ATOM 7315 C CA . PRO B 1 381 ? 0.248 20.625 19.891 1 96.12 381 PRO B CA 1
ATOM 7316 C C . PRO B 1 381 ? -0.062 21.906 20.672 1 96.12 381 PRO B C 1
ATOM 7318 O O . PRO B 1 381 ? 0.855 22.625 21.078 1 96.12 381 PRO B O 1
ATOM 7321 N N . ARG B 1 382 ? -1.344 22.219 20.922 1 94.62 382 ARG B N 1
ATOM 7322 C CA . ARG B 1 382 ? -1.724 23.422 21.672 1 94.62 382 ARG B CA 1
ATOM 7323 C C . ARG B 1 382 ? -1.273 23.312 23.125 1 94.62 382 ARG B C 1
ATOM 7325 O O . ARG B 1 382 ? -1.213 24.328 23.844 1 94.62 382 ARG B O 1
ATOM 7332 N N . TYR B 1 383 ? -0.977 22.141 23.531 1 96.62 383 TYR B N 1
ATOM 7333 C CA . TYR B 1 383 ? -0.612 21.922 24.922 1 96.62 383 TYR B CA 1
ATOM 7334 C C . TYR B 1 383 ? 0.9 21.797 25.078 1 96.62 383 TYR B C 1
ATOM 7336 O O . TYR B 1 383 ? 1.39 21.328 26.109 1 96.62 383 TYR B O 1
ATOM 7344 N N . THR B 1 384 ? 1.643 22.156 24.047 1 95.31 384 THR B N 1
ATOM 7345 C CA . THR B 1 384 ? 3.1 22.141 24.016 1 95.31 384 THR B CA 1
ATOM 7346 C C . THR B 1 384 ? 3.648 23.438 23.422 1 95.31 384 THR B C 1
ATOM 7348 O O . THR B 1 384 ? 3.055 23.984 22.5 1 95.31 384 THR B O 1
ATOM 7351 N N . LYS B 1 385 ? 4.711 23.984 24.016 1 94.12 385 LYS B N 1
ATOM 7352 C CA . LYS B 1 385 ? 5.426 25.094 23.406 1 94.12 385 LYS B CA 1
ATOM 7353 C C . LYS B 1 385 ? 6.457 24.609 22.406 1 94.12 385 LYS B C 1
ATOM 7355 O O . LYS B 1 385 ? 7.457 24 22.781 1 94.12 385 LYS B O 1
ATOM 7360 N N . LEU B 1 386 ? 6.188 24.875 21.188 1 96.81 386 LEU B N 1
ATOM 7361 C CA . LEU B 1 386 ? 7.043 24.422 20.094 1 96.81 386 LEU B CA 1
ATOM 7362 C C . LEU B 1 386 ? 7.543 25.578 19.25 1 96.81 386 LEU B C 1
ATOM 7364 O O . LEU B 1 386 ? 6.926 26.656 19.234 1 96.81 386 LEU B O 1
ATOM 7368 N N . ASP B 1 387 ? 8.656 25.375 18.641 1 97.12 387 ASP B N 1
ATOM 7369 C CA . ASP B 1 387 ? 9.266 26.375 17.766 1 97.12 387 ASP B CA 1
ATOM 7370 C C . ASP B 1 387 ? 9.539 25.797 16.375 1 97.12 387 ASP B C 1
ATOM 7372 O O . ASP B 1 387 ? 9.156 24.656 16.078 1 97.12 387 ASP B O 1
ATOM 7376 N N . PHE B 1 388 ? 10.125 26.672 15.531 1 97.31 388 PHE B N 1
ATOM 7377 C CA . PHE B 1 388 ? 10.367 26.312 14.141 1 97.31 388 PHE B CA 1
ATOM 7378 C C . PHE B 1 388 ? 11.055 24.953 14.039 1 97.31 388 PHE B C 1
ATOM 7380 O O . PHE B 1 388 ? 12.039 24.703 14.734 1 97.31 388 PHE B O 1
ATOM 7387 N N . GLY B 1 389 ? 10.492 24.109 13.211 1 96.12 389 GLY B N 1
ATOM 7388 C CA . GLY B 1 389 ? 11.164 22.875 12.852 1 96.12 389 GLY B CA 1
ATOM 7389 C C . GLY B 1 389 ? 10.938 21.75 13.852 1 96.12 389 GLY B C 1
ATOM 7390 O O . GLY B 1 389 ? 11.391 20.625 13.648 1 96.12 389 GLY B O 1
ATOM 7391 N N . GLN B 1 390 ? 10.141 21.906 14.883 1 97.62 390 GLN B N 1
ATOM 7392 C CA . GLN B 1 390 ? 10.023 20.938 15.953 1 97.62 390 GLN B CA 1
ATOM 7393 C C . GLN B 1 390 ? 8.781 20.062 15.781 1 97.62 390 GLN B C 1
ATOM 7395 O O . GLN B 1 390 ? 8.562 19.125 16.547 1 97.62 390 GLN B O 1
ATOM 7400 N N . TYR B 1 391 ? 8.023 20.375 14.719 1 98 391 TYR B N 1
ATOM 7401 C CA . TYR B 1 391 ? 6.742 19.672 14.625 1 98 391 TYR B CA 1
ATOM 7402 C C . TYR B 1 391 ? 6.328 19.484 13.172 1 98 391 TYR B C 1
ATOM 7404 O O . TYR B 1 391 ? 6.422 20.406 12.367 1 98 391 TYR B O 1
ATOM 7412 N N . PHE B 1 392 ? 5.922 18.266 12.867 1 98.12 392 PHE B N 1
ATOM 7413 C CA . PHE B 1 392 ? 5.266 17.938 11.609 1 98.12 392 PHE B CA 1
ATOM 7414 C C . PHE B 1 392 ? 3.984 17.141 11.859 1 98.12 392 PHE B C 1
ATOM 7416 O O . PHE B 1 392 ? 4.02 16.078 12.477 1 98.12 392 PHE B O 1
ATOM 7423 N N . ALA B 1 393 ? 2.877 17.672 11.414 1 97.19 393 ALA B N 1
ATOM 7424 C CA . ALA B 1 393 ? 1.595 16.984 11.531 1 97.19 393 ALA B CA 1
ATOM 7425 C C . ALA B 1 393 ? 1.37 16.031 10.359 1 97.19 393 ALA B C 1
ATOM 7427 O O . ALA B 1 393 ? 2.225 15.922 9.477 1 97.19 393 ALA B O 1
ATOM 7428 N N . ASP B 1 394 ? 0.182 15.383 10.383 1 95.44 394 ASP B N 1
ATOM 7429 C CA . ASP B 1 394 ? -0.227 14.562 9.25 1 95.44 394 ASP B CA 1
ATOM 7430 C C . ASP B 1 394 ? -0.198 15.359 7.949 1 95.44 394 ASP B C 1
ATOM 7432 O O . ASP B 1 394 ? -0.668 16.5 7.906 1 95.44 394 ASP B O 1
ATOM 7436 N N . PRO B 1 395 ? 0.371 14.727 6.934 1 97.19 395 PRO B N 1
ATOM 7437 C CA . PRO B 1 395 ? 0.221 15.352 5.617 1 97.19 395 PRO B CA 1
ATOM 7438 C C . PRO B 1 395 ? -1.24 15.555 5.223 1 97.19 395 PRO B C 1
ATOM 7440 O O . PRO B 1 395 ? -2.123 14.867 5.742 1 97.19 395 PRO B O 1
ATOM 7443 N N . SER B 1 396 ? -1.425 16.5 4.383 1 96.88 396 SER B N 1
ATOM 7444 C CA . SER B 1 396 ? -2.775 16.922 4.047 1 96.88 396 SER B CA 1
ATOM 7445 C C . SER B 1 396 ? -3.631 15.758 3.566 1 96.88 396 SER B C 1
ATOM 7447 O O . SER B 1 396 ? -4.824 15.688 3.877 1 96.88 396 SER B O 1
ATOM 7449 N N . PHE B 1 397 ? -3.074 14.828 2.834 1 97.06 397 PHE B N 1
ATOM 7450 C CA . PHE B 1 397 ? -3.805 13.688 2.293 1 97.06 397 PHE B CA 1
ATOM 7451 C C . PHE B 1 397 ? -4.223 12.734 3.408 1 97.06 397 PHE B C 1
ATOM 7453 O O . PHE B 1 397 ? -5.254 12.07 3.309 1 97.06 397 PHE B O 1
ATOM 7460 N N . GLY B 1 398 ? -3.488 12.688 4.402 1 96 398 GLY B N 1
ATOM 7461 C CA . GLY B 1 398 ? -3.857 11.922 5.582 1 96 398 GLY B CA 1
ATOM 7462 C C . GLY B 1 398 ? -3.736 10.422 5.383 1 96 398 GLY B C 1
ATOM 7463 O O . GLY B 1 398 ? -4.492 9.648 5.973 1 96 398 GLY B O 1
ATOM 7464 N N . HIS B 1 399 ? -2.916 10 4.484 1 96.88 399 HIS B N 1
ATOM 7465 C CA . HIS B 1 399 ? -2.631 8.578 4.406 1 96.88 399 HIS B CA 1
ATOM 7466 C C . HIS B 1 399 ? -1.944 8.078 5.672 1 96.88 399 HIS B C 1
ATOM 7468 O O . HIS B 1 399 ? -0.846 8.531 6.008 1 96.88 399 HIS B O 1
ATOM 7474 N N . LEU B 1 400 ? -2.543 7.211 6.32 1 96.81 400 LEU B N 1
ATOM 7475 C CA . LEU B 1 400 ? -2.021 6.727 7.598 1 96.81 400 LEU B CA 1
ATOM 7476 C C . LEU B 1 400 ? -0.773 5.879 7.387 1 96.81 400 LEU B C 1
ATOM 7478 O O . LEU B 1 400 ? -0.569 5.324 6.305 1 96.81 400 LEU B O 1
ATOM 7482 N N . GLY B 1 401 ? 0.058 5.855 8.398 1 97.5 401 GLY B N 1
ATOM 7483 C CA . GLY B 1 401 ? 1.239 5.008 8.414 1 97.5 401 GLY B CA 1
ATOM 7484 C C . GLY B 1 401 ? 2.514 5.758 8.07 1 97.5 401 GLY B C 1
ATOM 7485 O O . GLY B 1 401 ? 3.574 5.148 7.91 1 97.5 401 GLY B O 1
ATOM 7486 N N . TRP B 1 402 ? 2.473 7.055 7.953 1 98.19 402 TRP B N 1
ATOM 7487 C CA . TRP B 1 402 ? 3.629 7.805 7.473 1 98.19 402 TRP B CA 1
ATOM 7488 C C . TRP B 1 402 ? 4.609 8.078 8.609 1 98.19 402 TRP B C 1
ATOM 7490 O O . TRP B 1 402 ? 5.812 8.203 8.375 1 98.19 402 TRP B O 1
ATOM 7500 N N . ALA B 1 403 ? 4.148 8.148 9.875 1 98.56 403 ALA B N 1
ATOM 7501 C CA . ALA B 1 403 ? 4.949 8.695 10.969 1 98.56 403 ALA B CA 1
ATOM 7502 C C . ALA B 1 403 ? 6.121 7.781 11.305 1 98.56 403 ALA B C 1
ATOM 7504 O O . ALA B 1 403 ? 7.219 8.258 11.617 1 98.56 403 ALA B O 1
ATOM 7505 N N . LEU B 1 404 ? 5.902 6.465 11.266 1 98.75 404 LEU B N 1
ATOM 7506 C CA . LEU B 1 404 ? 6.977 5.547 11.625 1 98.75 404 LEU B CA 1
ATOM 7507 C C . LEU B 1 404 ? 8.148 5.672 10.656 1 98.75 404 LEU B C 1
ATOM 7509 O O . LEU B 1 404 ? 9.281 5.938 11.078 1 98.75 404 LEU B O 1
ATOM 7513 N N . GLY B 1 405 ? 7.844 5.562 9.367 1 98.75 405 GLY B N 1
ATOM 7514 C CA . GLY B 1 405 ? 8.906 5.719 8.383 1 98.75 405 GLY B CA 1
ATOM 7515 C C . GLY B 1 405 ? 9.547 7.094 8.406 1 98.75 405 GLY B C 1
ATOM 7516 O O . GLY B 1 405 ? 10.773 7.215 8.344 1 98.75 405 GLY B O 1
ATOM 7517 N N . ALA B 1 406 ? 8.734 8.125 8.492 1 98.88 406 ALA B N 1
ATOM 7518 C CA . ALA B 1 406 ? 9.242 9.492 8.484 1 98.88 406 ALA B CA 1
ATOM 7519 C C . ALA B 1 406 ? 10.141 9.75 9.688 1 98.88 406 ALA B C 1
ATOM 7521 O O . ALA B 1 406 ? 11.156 10.445 9.57 1 98.88 406 ALA B O 1
ATOM 7522 N N . SER B 1 407 ? 9.742 9.234 10.867 1 98.81 407 SER B N 1
ATOM 7523 C CA . SER B 1 407 ? 10.562 9.422 12.062 1 98.81 407 SER B CA 1
ATOM 7524 C C . SER B 1 407 ? 11.938 8.773 11.898 1 98.81 407 SER B C 1
ATOM 7526 O O . SER B 1 407 ? 12.945 9.312 12.359 1 98.81 407 SER B O 1
ATOM 7528 N N . PHE B 1 408 ? 11.984 7.578 11.234 1 98.81 408 PHE B N 1
ATOM 7529 C CA . PHE B 1 408 ? 13.258 6.949 10.906 1 98.81 408 PHE B CA 1
ATOM 7530 C C . PHE B 1 408 ? 14.102 7.859 10.016 1 98.81 408 PHE B C 1
ATOM 7532 O O . PHE B 1 408 ? 15.266 8.117 10.312 1 98.81 408 PHE B O 1
ATOM 7539 N N . GLY B 1 409 ? 13.469 8.43 8.938 1 98.75 409 GLY B N 1
ATOM 7540 C CA . GLY B 1 409 ? 14.172 9.328 8.039 1 98.75 409 GLY B CA 1
ATOM 7541 C C . GLY B 1 409 ? 14.758 10.539 8.75 1 98.75 409 GLY B C 1
ATOM 7542 O O . GLY B 1 409 ? 15.922 10.883 8.539 1 98.75 409 GLY B O 1
ATOM 7543 N N . VAL B 1 410 ? 13.945 11.164 9.633 1 98.62 410 VAL B N 1
ATOM 7544 C CA . VAL B 1 410 ? 14.391 12.336 10.383 1 98.62 410 VAL B CA 1
ATOM 7545 C C . VAL B 1 410 ? 15.539 11.945 11.32 1 98.62 410 VAL B C 1
ATOM 7547 O O . VAL B 1 410 ? 16.516 12.68 11.453 1 98.62 410 VAL B O 1
ATOM 7550 N N . SER B 1 411 ? 15.438 10.797 11.945 1 98.38 411 SER B N 1
ATOM 7551 C CA . SER B 1 411 ? 16.422 10.375 12.938 1 98.38 411 SER B CA 1
ATOM 7552 C C . SER B 1 411 ? 17.797 10.164 12.305 1 98.38 411 SER B C 1
ATOM 7554 O O . SER B 1 411 ? 18.812 10.258 12.977 1 98.38 411 SER B O 1
ATOM 7556 N N . LEU B 1 412 ? 17.844 9.891 11.008 1 98.06 412 LEU B N 1
ATOM 7557 C CA . LEU B 1 412 ? 19.094 9.672 10.312 1 98.06 412 LEU B CA 1
ATOM 7558 C C . LEU B 1 412 ? 19.859 10.977 10.125 1 98.06 412 LEU B C 1
ATOM 7560 O O . LEU B 1 412 ? 21.016 10.977 9.703 1 98.06 412 LEU B O 1
ATOM 7564 N N . THR B 1 413 ? 19.266 12.086 10.445 1 96.69 413 THR B N 1
ATOM 7565 C CA . THR B 1 413 ? 19.938 13.375 10.398 1 96.69 413 THR B CA 1
ATOM 7566 C C . THR B 1 413 ? 20.422 13.789 11.781 1 96.69 413 THR B C 1
ATOM 7568 O O . THR B 1 413 ? 20.641 14.977 12.047 1 96.69 413 THR B O 1
ATOM 7571 N N . ASN B 1 414 ? 20.531 12.867 12.711 1 94.38 414 ASN B N 1
ATOM 7572 C CA . ASN B 1 414 ? 21.109 12.984 14.047 1 94.38 414 ASN B CA 1
ATOM 7573 C C . ASN B 1 414 ? 20.219 13.797 14.969 1 94.38 414 ASN B C 1
ATOM 7575 O O . ASN B 1 414 ? 20.703 14.609 15.766 1 94.38 414 ASN B O 1
ATOM 7579 N N . ARG B 1 415 ? 18.922 13.68 14.828 1 95.5 415 ARG B N 1
ATOM 7580 C CA . ARG B 1 415 ? 17.922 14.281 15.711 1 95.5 415 ARG B CA 1
ATOM 7581 C C . ARG B 1 415 ? 17.141 13.203 16.453 1 95.5 415 ARG B C 1
ATOM 7583 O O . ARG B 1 415 ? 16.875 12.133 15.906 1 95.5 415 ARG B O 1
ATOM 7590 N N . LYS B 1 416 ? 16.766 13.508 17.625 1 97.12 416 LYS B N 1
ATOM 7591 C CA . LYS B 1 416 ? 15.812 12.648 18.328 1 97.12 416 LYS B CA 1
ATOM 7592 C C . LYS B 1 416 ? 14.383 12.953 17.891 1 97.12 416 LYS B C 1
ATOM 7594 O O . LYS B 1 416 ? 14.023 14.117 17.672 1 97.12 416 LYS B O 1
ATOM 7599 N N . VAL B 1 417 ? 13.633 11.914 17.766 1 98.62 417 VAL B N 1
ATOM 7600 C CA . VAL B 1 417 ? 12.281 12.086 17.234 1 98.62 417 VAL B CA 1
ATOM 7601 C C . VAL B 1 417 ? 11.266 11.414 18.156 1 98.62 417 VAL B C 1
ATOM 7603 O O . VAL B 1 417 ? 11.516 10.32 18.672 1 98.62 417 VAL B O 1
ATOM 7606 N N . ILE B 1 418 ? 10.203 12.062 18.453 1 98.75 418 ILE B N 1
ATOM 7607 C CA . ILE B 1 418 ? 9.008 11.469 19.047 1 98.75 418 ILE B CA 1
ATOM 7608 C C . ILE B 1 418 ? 7.922 11.32 17.984 1 98.75 418 ILE B C 1
ATOM 7610 O O . ILE B 1 418 ? 7.48 12.305 17.391 1 98.75 418 ILE B O 1
ATOM 7614 N N . ALA B 1 419 ? 7.566 10.133 17.688 1 98.81 419 ALA B N 1
ATOM 7615 C CA . ALA B 1 419 ? 6.414 9.867 16.812 1 98.81 419 ALA B CA 1
ATOM 7616 C C . ALA B 1 419 ? 5.164 9.586 17.641 1 98.81 419 ALA B C 1
ATOM 7618 O O . ALA B 1 419 ? 5.133 8.625 18.422 1 98.81 419 ALA B O 1
ATOM 7619 N N . THR B 1 420 ? 4.152 10.406 17.578 1 98.75 420 THR B N 1
ATOM 7620 C CA . THR B 1 420 ? 2.857 10.164 18.219 1 98.75 420 THR B CA 1
ATOM 7621 C C . THR B 1 420 ? 1.86 9.602 17.203 1 98.75 420 THR B C 1
ATOM 7623 O O . THR B 1 420 ? 1.662 10.172 16.125 1 98.75 420 THR B O 1
ATOM 7626 N N . VAL B 1 421 ? 1.304 8.438 17.5 1 98.38 421 VAL B N 1
ATOM 7627 C CA . VAL B 1 421 ? 0.428 7.754 16.562 1 98.38 421 VAL B CA 1
ATOM 7628 C C . VAL B 1 421 ? -0.791 7.199 17.297 1 98.38 421 VAL B C 1
ATOM 7630 O O . VAL B 1 421 ? -0.723 6.906 18.484 1 98.38 421 VAL B O 1
ATOM 7633 N N . GLY B 1 422 ? -1.929 7.117 16.594 1 97 422 GLY B N 1
ATOM 7634 C CA . GLY B 1 422 ? -3.021 6.293 17.078 1 97 422 GLY B CA 1
ATOM 7635 C C . GLY B 1 422 ? -2.738 4.805 16.984 1 97 422 GLY B C 1
ATOM 7636 O O . GLY B 1 422 ? -1.815 4.387 16.281 1 97 422 GLY B O 1
ATOM 7637 N N . ASP B 1 423 ? -3.566 3.996 17.703 1 94.75 423 ASP B N 1
ATOM 7638 C CA . ASP B 1 423 ? -3.381 2.549 17.672 1 94.75 423 ASP B CA 1
ATOM 7639 C C . ASP B 1 423 ? -3.537 2.004 16.25 1 94.75 423 ASP B C 1
ATOM 7641 O O . ASP B 1 423 ? -2.715 1.208 15.789 1 94.75 423 ASP B O 1
ATOM 7645 N N . GLY B 1 424 ? -4.547 2.467 15.508 1 94.25 424 GLY B N 1
ATOM 7646 C CA . GLY B 1 424 ? -4.711 2.043 14.125 1 94.25 424 GLY B CA 1
ATOM 7647 C C . GLY B 1 424 ? -3.582 2.506 13.219 1 94.25 424 GLY B C 1
ATOM 7648 O O . GLY B 1 424 ? -3.084 1.734 12.398 1 94.25 424 GLY B O 1
ATOM 7649 N N . ALA B 1 425 ? -3.203 3.752 13.391 1 96.25 425 ALA B N 1
ATOM 7650 C CA . ALA B 1 425 ? -2.156 4.336 12.547 1 96.25 425 ALA B CA 1
ATOM 7651 C C . ALA B 1 425 ? -0.828 3.611 12.75 1 96.25 425 ALA B C 1
ATOM 7653 O O . ALA B 1 425 ? -0.042 3.477 11.812 1 96.25 425 ALA B O 1
ATOM 7654 N N . PHE B 1 426 ? -0.568 3.111 13.961 1 98.19 426 PHE B N 1
ATOM 7655 C CA . PHE B 1 426 ? 0.65 2.363 14.258 1 98.19 426 PHE B CA 1
ATOM 7656 C C . PHE B 1 426 ? 0.766 1.143 13.352 1 98.19 426 PHE B C 1
ATOM 7658 O O . PHE B 1 426 ? 1.815 0.906 12.75 1 98.19 426 PHE B O 1
ATOM 7665 N N . ILE B 1 427 ? -0.285 0.471 13.172 1 97.75 427 ILE B N 1
ATOM 7666 C CA . ILE B 1 427 ? -0.299 -0.752 12.375 1 97.75 427 ILE B CA 1
ATOM 7667 C C . ILE B 1 427 ? -0.14 -0.41 10.898 1 97.75 427 ILE B C 1
ATOM 7669 O O . ILE B 1 427 ? 0.577 -1.098 10.164 1 97.75 427 ILE B O 1
ATOM 7673 N N . PHE B 1 428 ? -0.708 0.715 10.469 1 97.62 428 PHE B N 1
ATOM 7674 C CA . PHE B 1 428 ? -0.627 1.149 9.078 1 97.62 428 PHE B CA 1
ATOM 7675 C C . PHE B 1 428 ? 0.816 1.444 8.688 1 97.62 428 PHE B C 1
ATOM 7677 O O . PHE B 1 428 ? 1.171 1.379 7.508 1 97.62 428 PHE B O 1
ATOM 7684 N N . GLY B 1 429 ? 1.651 1.73 9.672 1 98 429 GLY B N 1
ATOM 7685 C CA . GLY B 1 429 ? 3.029 2.115 9.406 1 98 429 GLY B CA 1
ATOM 7686 C C . GLY B 1 429 ? 3.955 0.928 9.219 1 98 429 GLY B C 1
ATOM 7687 O O . GLY B 1 429 ? 5.168 1.097 9.078 1 98 429 GLY B O 1
ATOM 7688 N N . VAL B 1 430 ? 3.441 -0.256 9.266 1 98.19 430 VAL B N 1
ATOM 7689 C CA . VAL B 1 430 ? 4.219 -1.482 9.141 1 98.19 430 VAL B CA 1
ATOM 7690 C C . VAL B 1 430 ? 5.344 -1.493 10.172 1 98.19 430 VAL B C 1
ATOM 7692 O O . VAL B 1 430 ? 6.523 -1.385 9.82 1 98.19 430 VAL B O 1
ATOM 7695 N N . PRO B 1 431 ? 5.043 -1.749 11.422 1 98.44 431 PRO B N 1
ATOM 7696 C CA . PRO B 1 431 ? 6.016 -1.625 12.508 1 98.44 431 PRO B CA 1
ATOM 7697 C C . PRO B 1 431 ? 7.254 -2.488 12.297 1 98.44 431 PRO B C 1
ATOM 7699 O O . PRO B 1 431 ? 8.375 -2.053 12.594 1 98.44 431 PRO B O 1
ATOM 7702 N N . GLU B 1 432 ? 7.141 -3.674 11.742 1 97.75 432 GLU B N 1
ATOM 7703 C CA . GLU B 1 432 ? 8.281 -4.562 11.547 1 97.75 432 GLU B CA 1
ATOM 7704 C C . GLU B 1 432 ? 9.32 -3.928 10.625 1 97.75 432 GLU B C 1
ATOM 7706 O O . GLU B 1 432 ? 10.523 -4.031 10.875 1 97.75 432 GLU B O 1
ATOM 7711 N N . ALA B 1 433 ? 8.852 -3.318 9.523 1 98.19 433 ALA B N 1
ATOM 7712 C CA . ALA B 1 433 ? 9.766 -2.635 8.609 1 98.19 433 ALA B CA 1
ATOM 7713 C C . ALA B 1 433 ? 10.469 -1.472 9.305 1 98.19 433 ALA B C 1
ATOM 7715 O O . ALA B 1 433 ? 11.656 -1.245 9.102 1 98.19 433 ALA B O 1
ATOM 7716 N N . PHE B 1 434 ? 9.703 -0.78 10.109 1 98.62 434 PHE B N 1
ATOM 7717 C CA . PHE B 1 434 ? 10.234 0.335 10.883 1 98.62 434 PHE B CA 1
ATOM 7718 C C . PHE B 1 434 ? 11.289 -0.145 11.875 1 98.62 434 PHE B C 1
ATOM 7720 O O . PHE B 1 434 ? 12.391 0.403 11.93 1 98.62 434 PHE B O 1
ATOM 7727 N N . TYR B 1 435 ? 10.977 -1.194 12.641 1 98.5 435 TYR B N 1
ATOM 7728 C CA . TYR B 1 435 ? 11.914 -1.763 13.602 1 98.5 435 TYR B CA 1
ATOM 7729 C C . TYR B 1 435 ? 13.188 -2.225 12.906 1 98.5 435 TYR B C 1
ATOM 7731 O O . TYR B 1 435 ? 14.297 -1.96 13.383 1 98.5 435 TYR B O 1
ATOM 7739 N N . TYR B 1 436 ? 12.984 -2.891 11.773 1 97.5 436 TYR B N 1
ATOM 7740 C CA . TYR B 1 436 ? 14.125 -3.373 11 1 97.5 436 TYR B CA 1
ATOM 7741 C C . TYR B 1 436 ? 15.062 -2.227 10.641 1 97.5 436 TYR B C 1
ATOM 7743 O O . TYR B 1 436 ? 16.281 -2.328 10.812 1 97.5 436 TYR B O 1
ATOM 7751 N N . ALA B 1 437 ? 14.5 -1.117 10.141 1 97.88 437 ALA B N 1
ATOM 7752 C CA . ALA B 1 437 ? 15.281 0.012 9.641 1 97.88 437 ALA B CA 1
ATOM 7753 C C . ALA B 1 437 ? 16.094 0.655 10.758 1 97.88 437 ALA B C 1
ATOM 7755 O O . ALA B 1 437 ? 17.312 0.83 10.625 1 97.88 437 ALA B O 1
ATOM 7756 N N . ILE B 1 438 ? 15.469 0.913 11.906 1 97.88 438 ILE B N 1
ATOM 7757 C CA . ILE B 1 438 ? 16.141 1.608 12.992 1 97.88 438 ILE B CA 1
ATOM 7758 C C . ILE B 1 438 ? 17.203 0.695 13.617 1 97.88 438 ILE B C 1
ATOM 7760 O O . ILE B 1 438 ? 18.312 1.133 13.914 1 97.88 438 ILE B O 1
ATOM 7764 N N . SER B 1 439 ? 16.844 -0.538 13.805 1 97.56 439 SER B N 1
ATOM 7765 C CA . SER B 1 439 ? 17.766 -1.477 14.422 1 97.56 439 SER B CA 1
ATOM 7766 C C . SER B 1 439 ? 18.984 -1.717 13.539 1 97.56 439 SER B C 1
ATOM 7768 O O . SER B 1 439 ? 20.078 -1.999 14.031 1 97.56 439 SER B O 1
ATOM 7770 N N . THR B 1 440 ? 18.844 -1.62 12.203 1 97.12 440 THR B N 1
ATOM 7771 C CA . THR B 1 440 ? 19.906 -1.915 11.25 1 97.12 440 THR B CA 1
ATOM 7772 C C . THR B 1 440 ? 20.781 -0.686 11.016 1 97.12 440 THR B C 1
ATOM 7774 O O . THR B 1 440 ? 22 -0.795 10.938 1 97.12 440 THR B O 1
ATOM 7777 N N . TYR B 1 441 ? 20.172 0.496 10.875 1 97.19 441 TYR B N 1
ATOM 7778 C CA . TYR B 1 441 ? 20.906 1.661 10.406 1 97.19 441 TYR B CA 1
ATOM 7779 C C . TYR B 1 441 ? 21.094 2.678 11.523 1 97.19 441 TYR B C 1
ATOM 7781 O O . TYR B 1 441 ? 21.812 3.668 11.359 1 97.19 441 TYR B O 1
ATOM 7789 N N . GLY B 1 442 ? 20.438 2.438 12.664 1 95.94 442 GLY B N 1
ATOM 7790 C CA . GLY B 1 442 ? 20.516 3.373 13.773 1 95.94 442 GLY B CA 1
ATOM 7791 C C . GLY B 1 442 ? 19.422 4.426 13.742 1 95.94 442 GLY B C 1
ATOM 7792 O O . GLY B 1 442 ? 18.688 4.547 12.758 1 95.94 442 GLY B O 1
ATOM 7793 N N . GLY B 1 443 ? 19.281 5.16 14.812 1 96.19 443 GLY B N 1
ATOM 7794 C CA . GLY B 1 443 ? 18.297 6.203 15.023 1 96.19 443 GLY B CA 1
ATOM 7795 C C . GLY B 1 443 ? 17.75 6.23 16.438 1 96.19 443 GLY B C 1
ATOM 7796 O O . GLY B 1 443 ? 17.844 5.242 17.172 1 96.19 443 GLY B O 1
ATOM 7797 N N . ASN B 1 444 ? 17.297 7.359 16.812 1 97.56 444 ASN B N 1
ATOM 7798 C CA . ASN B 1 444 ? 16.688 7.559 18.109 1 97.56 444 ASN B CA 1
ATOM 7799 C C . ASN B 1 444 ? 15.234 8.016 18 1 97.56 444 ASN B C 1
ATOM 7801 O O . ASN B 1 444 ? 14.961 9.203 17.844 1 97.56 444 ASN B O 1
ATOM 7805 N N . VAL B 1 445 ? 14.336 7.027 18.125 1 98.75 445 VAL B N 1
ATOM 7806 C CA . VAL B 1 445 ? 12.93 7.332 17.906 1 98.75 445 VAL B CA 1
ATOM 7807 C C . VAL B 1 445 ? 12.102 6.801 19.078 1 98.75 445 VAL B C 1
ATOM 7809 O O . VAL B 1 445 ? 12.203 5.621 19.438 1 98.75 445 VAL B O 1
ATOM 7812 N N . THR B 1 446 ? 11.375 7.633 19.703 1 98.88 446 THR B N 1
ATOM 7813 C CA . THR B 1 446 ? 10.352 7.254 20.688 1 98.88 446 THR B CA 1
ATOM 7814 C C . THR B 1 446 ? 8.961 7.305 20.062 1 98.88 446 THR B C 1
ATOM 7816 O O . THR B 1 446 ? 8.531 8.359 19.578 1 98.88 446 THR B O 1
ATOM 7819 N N . VAL B 1 447 ? 8.328 6.148 20.016 1 98.88 447 VAL B N 1
ATOM 7820 C CA . VAL B 1 447 ? 6.961 6.082 19.516 1 98.88 447 VAL B CA 1
ATOM 7821 C C . VAL B 1 447 ? 5.984 6.07 20.688 1 98.88 447 VAL B C 1
ATOM 7823 O O . VAL B 1 447 ? 6.105 5.246 21.609 1 98.88 447 VAL B O 1
ATOM 7826 N N . ILE B 1 448 ? 5.07 6.953 20.688 1 98.88 448 ILE B N 1
ATOM 7827 C CA . ILE B 1 448 ? 4.016 6.988 21.688 1 98.88 448 ILE B CA 1
ATOM 7828 C C . ILE B 1 448 ? 2.666 6.707 21.031 1 98.88 448 ILE B C 1
ATOM 7830 O O . ILE B 1 448 ? 2.17 7.52 20.25 1 98.88 448 ILE B O 1
ATOM 7834 N N . ILE B 1 449 ? 2.115 5.551 21.359 1 98.75 449 ILE B N 1
ATOM 7835 C CA . ILE B 1 449 ? 0.82 5.133 20.844 1 98.75 449 ILE B CA 1
ATOM 7836 C C . ILE B 1 449 ? -0.293 5.637 21.75 1 98.75 449 ILE B C 1
ATOM 7838 O O . ILE B 1 449 ? -0.338 5.285 22.938 1 98.75 449 ILE B O 1
ATOM 7842 N N . TYR B 1 450 ? -1.127 6.539 21.234 1 98.56 450 TYR B N 1
ATOM 7843 C CA . TYR B 1 450 ? -2.383 6.883 21.891 1 98.56 450 TYR B CA 1
ATOM 7844 C C . TYR B 1 450 ? -3.441 5.82 21.641 1 98.56 450 TYR B C 1
ATOM 7846 O O . TYR B 1 450 ? -4.164 5.883 20.641 1 98.56 450 TYR B O 1
ATOM 7854 N N . ASP B 1 451 ? -3.561 4.875 22.547 1 97.81 451 ASP B N 1
ATOM 7855 C CA . ASP B 1 451 ? -4.453 3.736 22.359 1 97.81 451 ASP B CA 1
ATOM 7856 C C . ASP B 1 451 ? -5.844 4.023 22.922 1 97.81 451 ASP B C 1
ATOM 7858 O O . ASP B 1 451 ? -6.066 3.906 24.125 1 97.81 451 ASP B O 1
ATOM 7862 N N . ASN B 1 452 ? -6.723 4.395 22.031 1 95.19 452 ASN B N 1
ATOM 7863 C CA . ASN B 1 452 ? -8.086 4.652 22.469 1 95.19 452 ASN B CA 1
ATOM 7864 C C . ASN B 1 452 ? -9.023 3.508 22.094 1 95.19 452 ASN B C 1
ATOM 7866 O O . ASN B 1 452 ? -10.242 3.648 22.156 1 95.19 452 ASN B O 1
ATOM 7870 N N . GLY B 1 453 ? -8.469 2.459 21.562 1 92.06 453 GLY B N 1
ATOM 7871 C CA . GLY B 1 453 ? -9.219 1.229 21.344 1 92.06 453 GLY B CA 1
ATOM 7872 C C . GLY B 1 453 ? -10.008 1.229 20.047 1 92.06 453 GLY B C 1
ATOM 7873 O O . GLY B 1 453 ? -11.031 0.548 19.938 1 92.06 453 GLY B O 1
ATOM 7874 N N . GLY B 1 454 ? -9.602 1.997 19.078 1 90.38 454 GLY B N 1
ATOM 7875 C CA . GLY B 1 454 ? -10.328 1.968 17.828 1 90.38 454 GLY B CA 1
ATOM 7876 C C . GLY B 1 454 ? -10.109 3.211 16.984 1 90.38 454 GLY B C 1
ATOM 7877 O O . GLY B 1 454 ? -9.258 4.039 17.297 1 90.38 454 GLY B O 1
ATOM 7878 N N . TRP B 1 455 ? -10.883 3.207 15.812 1 90.5 455 TRP B N 1
ATOM 7879 C CA . TRP B 1 455 ? -10.859 4.367 14.93 1 90.5 455 TRP B CA 1
ATOM 7880 C C . TRP B 1 455 ? -11.891 5.402 15.367 1 90.5 455 TRP B C 1
ATOM 7882 O O . TRP B 1 455 ? -13.016 5.422 14.859 1 90.5 455 TRP B O 1
ATOM 7892 N N . LEU B 1 456 ? -11.383 6.305 16.156 1 89.56 456 LEU B N 1
ATOM 7893 C CA . LEU B 1 456 ? -12.242 7.328 16.734 1 89.56 456 LEU B CA 1
ATOM 7894 C C . LEU B 1 456 ? -12.852 8.203 15.641 1 89.56 456 LEU B C 1
ATOM 7896 O O . LEU B 1 456 ? -14.023 8.586 15.727 1 89.56 456 LEU B O 1
ATOM 7900 N N . ALA B 1 457 ? -12.078 8.453 14.664 1 89.81 457 ALA B N 1
ATOM 7901 C CA . ALA B 1 457 ? -12.555 9.297 13.578 1 89.81 457 ALA B CA 1
ATOM 7902 C C . ALA B 1 457 ? -13.773 8.688 12.898 1 89.81 457 ALA B C 1
ATOM 7904 O O . ALA B 1 457 ? -14.719 9.391 12.547 1 89.81 457 ALA B O 1
ATOM 7905 N N . SER B 1 458 ? -13.766 7.406 12.703 1 92.12 458 SER B N 1
ATOM 7906 C CA . SER B 1 458 ? -14.891 6.707 12.094 1 92.12 458 SER B CA 1
ATOM 7907 C C . SER B 1 458 ? -16.109 6.723 13 1 92.12 458 SER B C 1
ATOM 7909 O O . SER B 1 458 ? -17.234 6.938 12.539 1 92.12 458 SER B O 1
ATOM 7911 N N . ALA B 1 459 ? -15.938 6.496 14.242 1 92.69 459 ALA B N 1
ATOM 7912 C CA . ALA B 1 459 ? -17.031 6.531 15.203 1 92.69 459 ALA B CA 1
ATOM 7913 C C . ALA B 1 459 ? -17.656 7.922 15.281 1 92.69 459 ALA B C 1
ATOM 7915 O O . ALA B 1 459 ? -18.875 8.062 15.289 1 92.69 459 ALA B O 1
ATOM 7916 N N . GLU B 1 460 ? -16.75 8.922 15.32 1 93.25 460 GLU B N 1
ATOM 7917 C CA . GLU B 1 460 ? -17.219 10.305 15.367 1 93.25 460 GLU B CA 1
ATOM 7918 C C . GLU B 1 460 ? -18.031 10.648 14.125 1 93.25 460 GLU B C 1
ATOM 7920 O O . GLU B 1 460 ? -19.016 11.406 14.211 1 93.25 460 GLU B O 1
ATOM 7925 N N . ALA B 1 461 ? -17.609 10.117 13.031 1 93.44 461 ALA B N 1
ATOM 7926 C CA . ALA B 1 461 ? -18.344 10.359 11.797 1 93.44 461 ALA B CA 1
ATOM 7927 C C . ALA B 1 461 ? -19.75 9.797 11.875 1 93.44 461 ALA B C 1
ATOM 7929 O O . ALA B 1 461 ? -20.703 10.406 11.375 1 93.44 461 ALA B O 1
ATOM 7930 N N . VAL B 1 462 ? -19.938 8.633 12.5 1 94.38 462 VAL B N 1
ATOM 7931 C CA . VAL B 1 462 ? -21.266 8.039 12.688 1 94.38 462 VAL B CA 1
ATOM 7932 C C . VAL B 1 462 ? -22.125 8.961 13.531 1 94.38 462 VAL B C 1
ATOM 7934 O O . VAL B 1 462 ? -23.281 9.242 13.172 1 94.38 462 VAL B O 1
ATOM 7937 N N . GLU B 1 463 ? -21.547 9.484 14.57 1 94.25 463 GLU B N 1
ATOM 7938 C CA . GLU B 1 463 ? -22.281 10.359 15.484 1 94.25 463 GLU B CA 1
ATOM 7939 C C . GLU B 1 463 ? -22.672 11.664 14.805 1 94.25 463 GLU B C 1
ATOM 7941 O O . GLU B 1 463 ? -23.734 12.227 15.094 1 94.25 463 GLU B O 1
ATOM 7946 N N . GLU B 1 464 ? -21.812 12.109 13.93 1 93.19 464 GLU B N 1
ATOM 7947 C CA . GLU B 1 464 ? -22.078 13.375 13.242 1 93.19 464 GLU B CA 1
ATOM 7948 C C . GLU B 1 464 ? -23.156 13.219 12.18 1 93.19 464 GLU B C 1
ATOM 7950 O O . GLU B 1 464 ? -24 14.094 12.016 1 93.19 464 GLU B O 1
ATOM 7955 N N . VAL B 1 465 ? -23.109 12.141 11.461 1 93.94 465 VAL B N 1
ATOM 7956 C CA . VAL B 1 465 ? -24.047 11.898 10.375 1 93.94 465 VAL B CA 1
ATOM 7957 C C . VAL B 1 465 ? -25.391 11.477 10.945 1 93.94 465 VAL B C 1
ATOM 7959 O O . VAL B 1 465 ? -26.438 11.789 10.375 1 93.94 465 VAL B O 1
ATOM 7962 N N . PHE B 1 466 ? -25.344 10.742 12.047 1 95 466 PHE B N 1
ATOM 7963 C CA . PHE B 1 466 ? -26.547 10.258 12.719 1 95 466 PHE B CA 1
ATOM 7964 C C . PHE B 1 466 ? -26.562 10.672 14.188 1 95 466 PHE B C 1
ATOM 7966 O O . PHE B 1 466 ? -26.484 9.82 15.07 1 95 466 PHE B O 1
ATOM 7973 N N . PRO B 1 467 ? -26.844 11.922 14.469 1 93.06 467 PRO B N 1
ATOM 7974 C CA . PRO B 1 467 ? -26.781 12.414 15.844 1 93.06 467 PRO B CA 1
ATOM 7975 C C . PRO B 1 467 ? -27.766 11.711 16.766 1 93.06 467 PRO B C 1
ATOM 7977 O O . PRO B 1 467 ? -27.547 11.641 17.984 1 93.06 467 PRO B O 1
ATOM 7980 N N . GLU B 1 468 ? -28.859 11.133 16.25 1 94.56 468 GLU B N 1
ATOM 7981 C CA . GLU B 1 468 ? -29.844 10.414 17.047 1 94.56 468 GLU B CA 1
ATOM 7982 C C . GLU B 1 468 ? -29.875 8.93 16.672 1 94.56 468 GLU B C 1
ATOM 7984 O O . GLU B 1 468 ? -30.891 8.266 16.859 1 94.56 468 GLU B O 1
ATOM 7989 N N . GLY B 1 469 ? -28.766 8.492 16.156 1 94.88 469 GLY B N 1
ATOM 7990 C CA . GLY B 1 469 ? -28.719 7.129 15.648 1 94.88 469 GLY B CA 1
ATOM 7991 C C . GLY B 1 469 ? -28.547 6.094 16.75 1 94.88 469 GLY B C 1
ATOM 7992 O O . GLY B 1 469 ? -28.25 6.441 17.891 1 94.88 469 GLY B O 1
ATOM 7993 N N . LEU B 1 470 ? -28.703 4.859 16.359 1 96.06 470 LEU B N 1
ATOM 7994 C CA . LEU B 1 470 ? -28.656 3.744 17.297 1 96.06 470 LEU B CA 1
ATOM 7995 C C . LEU B 1 470 ? -27.219 3.451 17.719 1 96.06 470 LEU B C 1
ATOM 7997 O O . LEU B 1 470 ? -26.984 3.037 18.844 1 96.06 470 LEU B O 1
ATOM 8001 N N . ALA B 1 471 ? -26.328 3.564 16.781 1 95.5 471 ALA B N 1
ATOM 8002 C CA . ALA B 1 471 ? -24.922 3.307 17.109 1 95.5 471 ALA B CA 1
ATOM 8003 C C . ALA B 1 471 ? -24.438 4.203 18.234 1 95.5 471 ALA B C 1
ATOM 8005 O O . ALA B 1 471 ? -23.75 3.742 19.156 1 95.5 471 ALA B O 1
ATOM 8006 N N . LYS B 1 472 ? -24.781 5.473 18.094 1 95 472 LYS B N 1
ATOM 8007 C CA . LYS B 1 472 ? -24.438 6.43 19.141 1 95 472 LYS B CA 1
ATOM 8008 C C . LYS B 1 472 ? -25.109 6.07 20.453 1 95 472 LYS B C 1
ATOM 8010 O O . LYS B 1 472 ? -24.453 6.062 21.5 1 95 472 LYS B O 1
ATOM 8015 N N . ALA B 1 473 ? -26.359 5.785 20.375 1 95.88 473 ALA B N 1
ATOM 8016 C CA . ALA B 1 473 ? -27.125 5.461 21.578 1 95.88 473 ALA B CA 1
ATOM 8017 C C . ALA B 1 473 ? -26.547 4.234 22.266 1 95.88 473 ALA B C 1
ATOM 8019 O O . ALA B 1 473 ? -26.484 4.191 23.5 1 95.88 473 ALA B O 1
ATOM 8020 N N . LYS B 1 474 ? -26.094 3.266 21.547 1 95.25 474 LYS B N 1
ATOM 8021 C CA . LYS B 1 474 ? -25.594 2.008 22.094 1 95.25 474 LYS B CA 1
ATOM 8022 C C . LYS B 1 474 ? -24.094 2.076 22.344 1 95.25 474 LYS B C 1
ATOM 8024 O O . LYS B 1 474 ? -23.516 1.171 22.953 1 95.25 474 LYS B O 1
ATOM 8029 N N . GLN B 1 475 ? -23.453 3.15 21.859 1 92.81 475 GLN B N 1
ATOM 8030 C CA . GLN B 1 475 ? -22 3.295 21.922 1 92.81 475 GLN B CA 1
ATOM 8031 C C . GLN B 1 475 ? -21.297 2.064 21.359 1 92.81 475 GLN B C 1
ATOM 8033 O O . GLN B 1 475 ? -20.422 1.496 22.016 1 92.81 475 GLN B O 1
ATOM 8038 N N . TYR B 1 476 ? -21.812 1.613 20.312 1 93.62 476 TYR B N 1
ATOM 8039 C CA . TYR B 1 476 ? -21.328 0.45 19.578 1 93.62 476 TYR B CA 1
ATOM 8040 C C . TYR B 1 476 ? -21.156 0.762 18.094 1 93.62 476 TYR B C 1
ATOM 8042 O O . TYR B 1 476 ? -22.125 1.102 17.406 1 93.62 476 TYR B O 1
ATOM 8050 N N . PHE B 1 477 ? -19.953 0.705 17.594 1 94.38 477 PHE B N 1
ATOM 8051 C CA . PHE B 1 477 ? -19.625 1.092 16.219 1 94.38 477 PHE B CA 1
ATOM 8052 C C . PHE B 1 477 ? -18.906 -0.042 15.492 1 94.38 477 PHE B C 1
ATOM 8054 O O . PHE B 1 477 ? -17.688 -0.003 15.312 1 94.38 477 PHE B O 1
ATOM 8061 N N . PRO B 1 478 ? -19.797 -0.999 15.047 1 92.31 478 PRO B N 1
ATOM 8062 C CA . PRO B 1 478 ? -19.156 -2.062 14.266 1 92.31 478 PRO B CA 1
ATOM 8063 C C . PRO B 1 478 ? -18.406 -1.532 13.047 1 92.31 478 PRO B C 1
ATOM 8065 O O . PRO B 1 478 ? -18.953 -0.721 12.289 1 92.31 478 PRO B O 1
ATOM 8068 N N . GLY B 1 479 ? -17.141 -1.804 12.891 1 91.06 479 GLY B N 1
ATOM 8069 C CA . GLY B 1 479 ? -16.312 -1.285 11.812 1 91.06 479 GLY B CA 1
ATOM 8070 C C . GLY B 1 479 ? -15.297 -0.256 12.273 1 91.06 479 GLY B C 1
ATOM 8071 O O . GLY B 1 479 ? -14.414 0.137 11.508 1 91.06 479 GLY B O 1
ATOM 8072 N N . ALA B 1 480 ? -15.492 0.191 13.539 1 92 480 ALA B N 1
ATOM 8073 C CA . ALA B 1 480 ? -14.562 1.193 14.055 1 92 480 ALA B CA 1
ATOM 8074 C C . ALA B 1 480 ? -13.945 0.736 15.375 1 92 480 ALA B C 1
ATOM 8076 O O . ALA B 1 480 ? -12.875 1.207 15.758 1 92 480 ALA B O 1
ATOM 8077 N N . ASP B 1 481 ? -14.57 -0.194 16.062 1 91.06 481 ASP B N 1
ATOM 8078 C CA . ASP B 1 481 ? -14.117 -0.671 17.359 1 91.06 481 ASP B CA 1
ATOM 8079 C C . ASP B 1 481 ? -13.07 -1.774 17.203 1 91.06 481 ASP B C 1
ATOM 8081 O O . ASP B 1 481 ? -13.211 -2.658 16.359 1 91.06 481 ASP B O 1
ATOM 8085 N N . PHE B 1 482 ? -12.023 -1.664 18.047 1 87.75 482 PHE B N 1
ATOM 8086 C CA . PHE B 1 482 ? -10.945 -2.643 18.047 1 87.75 482 PHE B CA 1
ATOM 8087 C C . PHE B 1 482 ? -10.938 -3.463 19.328 1 87.75 482 PHE B C 1
ATOM 8089 O O . PHE B 1 482 ? -11.281 -2.953 20.391 1 87.75 482 PHE B O 1
ATOM 8096 N N . LYS B 1 483 ? -10.539 -4.633 19.188 1 92.25 483 LYS B N 1
ATOM 8097 C CA . LYS B 1 483 ? -9.992 -5.332 20.344 1 92.25 483 LYS B CA 1
ATOM 8098 C C . LYS B 1 483 ? -8.57 -4.875 20.641 1 92.25 483 LYS B C 1
ATOM 8100 O O . LYS B 1 483 ? -7.766 -4.676 19.734 1 92.25 483 LYS B O 1
ATOM 8105 N N . ARG B 1 484 ? -8.305 -4.66 21.922 1 95 484 ARG B N 1
ATOM 8106 C CA . ARG B 1 484 ? -7.004 -4.105 22.297 1 95 484 ARG B CA 1
ATOM 8107 C C . ARG B 1 484 ? -5.969 -5.211 22.469 1 95 484 ARG B C 1
ATOM 8109 O O . ARG B 1 484 ? -6.258 -6.25 23.062 1 95 484 ARG B O 1
ATOM 8116 N N . TYR B 1 485 ? -4.781 -5.016 21.859 1 96.44 485 TYR B N 1
ATOM 8117 C CA . TYR B 1 485 ? -3.578 -5.82 22.062 1 96.44 485 TYR B CA 1
ATOM 8118 C C . TYR B 1 485 ? -2.383 -4.934 22.406 1 96.44 485 TYR B C 1
ATOM 8120 O O . TYR B 1 485 ? -2.434 -3.717 22.219 1 96.44 485 TYR B O 1
ATOM 8128 N N . ASN B 1 486 ? -1.402 -5.52 22.984 1 97.75 486 ASN B N 1
ATOM 8129 C CA . ASN B 1 486 ? -0.177 -4.773 23.25 1 97.75 486 ASN B CA 1
ATOM 8130 C C . ASN B 1 486 ? 0.685 -4.656 22 1 97.75 486 ASN B C 1
ATOM 8132 O O . ASN B 1 486 ? 1.824 -5.125 21.969 1 97.75 486 ASN B O 1
ATOM 8136 N N . ILE B 1 487 ? 0.19 -3.949 21 1 97.56 487 ILE B N 1
ATOM 8137 C CA . ILE B 1 487 ? 0.732 -3.949 19.656 1 97.56 487 ILE B CA 1
ATOM 8138 C C . ILE B 1 487 ? 2.152 -3.389 19.656 1 97.56 487 ILE B C 1
ATOM 8140 O O . ILE B 1 487 ? 2.998 -3.805 18.875 1 97.56 487 ILE B O 1
ATOM 8144 N N . GLY B 1 488 ? 2.471 -2.504 20.594 1 98.19 488 GLY B N 1
ATOM 8145 C CA . GLY B 1 488 ? 3.795 -1.905 20.672 1 98.19 488 GLY B CA 1
ATOM 8146 C C . GLY B 1 488 ? 4.848 -2.842 21.234 1 98.19 488 GLY B C 1
ATOM 8147 O O . GLY B 1 488 ? 6.047 -2.602 21.078 1 98.19 488 GLY B O 1
ATOM 8148 N N . GLU B 1 489 ? 4.441 -3.889 21.891 1 98.5 489 GLU B N 1
ATOM 8149 C CA . GLU B 1 489 ? 5.359 -4.812 22.547 1 98.5 489 GLU B CA 1
ATOM 8150 C C . GLU B 1 489 ? 6.223 -5.551 21.531 1 98.5 489 GLU B C 1
ATOM 8152 O O . GLU B 1 489 ? 7.258 -6.121 21.875 1 98.5 489 GLU B O 1
ATOM 8157 N N . THR B 1 490 ? 5.82 -5.488 20.266 1 98.25 490 THR B N 1
ATOM 8158 C CA . THR B 1 490 ? 6.582 -6.133 19.203 1 98.25 490 THR B CA 1
ATOM 8159 C C . THR B 1 490 ? 7.961 -5.496 19.062 1 98.25 490 THR B C 1
ATOM 8161 O O . THR B 1 490 ? 8.883 -6.109 18.5 1 98.25 490 THR B O 1
ATOM 8164 N N . ALA B 1 491 ? 8.141 -4.305 19.578 1 98.25 491 ALA B N 1
ATOM 8165 C CA . ALA B 1 491 ? 9.422 -3.609 19.5 1 98.25 491 ALA B CA 1
ATOM 8166 C C . ALA B 1 491 ? 10.523 -4.398 20.203 1 98.25 491 ALA B C 1
ATOM 8168 O O . ALA B 1 491 ? 11.688 -4.34 19.812 1 98.25 491 ALA B O 1
ATOM 8169 N N . LYS B 1 492 ? 10.195 -5.156 21.203 1 97.94 492 LYS B N 1
ATOM 8170 C CA . LYS B 1 492 ? 11.156 -5.914 22 1 97.94 492 LYS B CA 1
ATOM 8171 C C . LYS B 1 492 ? 11.875 -6.953 21.141 1 97.94 492 LYS B C 1
ATOM 8173 O O . LYS B 1 492 ? 13.047 -7.262 21.391 1 97.94 492 LYS B O 1
ATOM 8178 N N . VAL B 1 493 ? 11.172 -7.414 20.156 1 97.38 493 VAL B N 1
ATOM 8179 C CA . VAL B 1 493 ? 11.719 -8.438 19.266 1 97.38 493 VAL B CA 1
ATOM 8180 C C . VAL B 1 493 ? 12.93 -7.879 18.516 1 97.38 493 VAL B C 1
ATOM 8182 O O . VAL B 1 493 ? 13.82 -8.633 18.109 1 97.38 493 VAL B O 1
ATOM 8185 N N . PHE B 1 494 ? 13.008 -6.594 18.375 1 97.25 494 PHE B N 1
ATOM 8186 C CA . PHE B 1 494 ? 14.086 -5.938 17.641 1 97.25 494 PHE B CA 1
ATOM 8187 C C . PHE B 1 494 ? 15.016 -5.188 18.578 1 97.25 494 PHE B C 1
ATOM 8189 O O . PHE B 1 494 ? 15.766 -4.305 18.156 1 97.25 494 PHE B O 1
ATOM 8196 N N . GLY B 1 495 ? 14.914 -5.43 19.875 1 96.69 495 GLY B N 1
ATOM 8197 C CA . GLY B 1 495 ? 15.812 -4.844 20.859 1 96.69 495 GLY B CA 1
ATOM 8198 C C . GLY B 1 495 ? 15.32 -3.518 21.406 1 96.69 495 GLY B C 1
ATOM 8199 O O . GLY B 1 495 ? 16.062 -2.795 22.062 1 96.69 495 GLY B O 1
ATOM 8200 N N . GLY B 1 496 ? 14.086 -3.191 21.188 1 97.81 496 GLY B N 1
ATOM 8201 C CA . GLY B 1 496 ? 13.523 -1.931 21.656 1 97.81 496 GLY B CA 1
ATOM 8202 C C . GLY B 1 496 ? 12.953 -2.01 23.047 1 97.81 496 GLY B C 1
ATOM 8203 O O . GLY B 1 496 ? 12.828 -3.098 23.609 1 97.81 496 GLY B O 1
ATOM 8204 N N . TYR B 1 497 ? 12.664 -0.834 23.578 1 98.31 497 TYR B N 1
ATOM 8205 C CA . TYR B 1 497 ? 12 -0.664 24.859 1 98.31 497 TYR B CA 1
ATOM 8206 C C . TYR B 1 497 ? 10.484 -0.594 24.688 1 98.31 497 TYR B C 1
ATOM 8208 O O . TYR B 1 497 ? 9.992 -0.042 23.703 1 98.31 497 TYR B O 1
ATOM 8216 N N . TYR B 1 498 ? 9.773 -1.239 25.578 1 98.69 498 TYR B N 1
ATOM 8217 C CA . TYR B 1 498 ? 8.32 -1.157 25.547 1 98.69 498 TYR B CA 1
ATOM 8218 C C . TYR B 1 498 ? 7.758 -0.997 26.953 1 98.69 498 TYR B C 1
ATOM 8220 O O . TYR B 1 498 ? 8.25 -1.611 27.906 1 98.69 498 TYR B O 1
ATOM 8228 N N . ARG B 1 499 ? 6.719 -0.193 27.062 1 98.62 499 ARG B N 1
ATOM 8229 C CA . ARG B 1 499 ? 5.961 -0.079 28.312 1 98.62 499 ARG B CA 1
ATOM 8230 C C . ARG B 1 499 ? 4.496 0.241 28.031 1 98.62 499 ARG B C 1
ATOM 8232 O O . ARG B 1 499 ? 4.188 1.057 27.156 1 98.62 499 ARG B O 1
ATOM 8239 N N . LEU B 1 500 ? 3.682 -0.476 28.641 1 98.62 500 LEU B N 1
ATOM 8240 C CA . LEU B 1 500 ? 2.258 -0.162 28.672 1 98.62 500 LEU B CA 1
ATOM 8241 C C . LEU B 1 500 ? 1.929 0.79 29.812 1 98.62 500 LEU B C 1
ATOM 8243 O O . LEU B 1 500 ? 2.346 0.566 30.953 1 98.62 500 LEU B O 1
ATOM 8247 N N . VAL B 1 501 ? 1.202 1.869 29.547 1 98.69 501 VAL B N 1
ATOM 8248 C CA . VAL B 1 501 ? 0.84 2.852 30.562 1 98.69 501 VAL B CA 1
ATOM 8249 C C . VAL B 1 501 ? -0.68 2.963 30.656 1 98.69 501 VAL B C 1
ATOM 8251 O O . VAL B 1 501 ? -1.342 3.336 29.688 1 98.69 501 VAL B O 1
ATOM 8254 N N . GLU B 1 502 ? -1.214 2.738 31.797 1 97.69 502 GLU B N 1
ATOM 8255 C CA . GLU B 1 502 ? -2.66 2.77 32 1 97.69 502 GLU B CA 1
ATOM 8256 C C . GLU B 1 502 ? -3.043 3.736 33.125 1 97.69 502 GLU B C 1
ATOM 8258 O O . GLU B 1 502 ? -4.203 4.145 33.219 1 97.69 502 GLU B O 1
ATOM 8263 N N . ASP B 1 503 ? -2.023 4.059 34 1 97.19 503 ASP B N 1
ATOM 8264 C CA . ASP B 1 503 ? -2.244 4.898 35.156 1 97.19 503 ASP B CA 1
ATOM 8265 C C . ASP B 1 503 ? -1.716 6.312 34.938 1 97.19 503 ASP B C 1
ATOM 8267 O O . ASP B 1 503 ? -0.551 6.492 34.562 1 97.19 503 ASP B O 1
ATOM 8271 N N . VAL B 1 504 ? -2.578 7.238 35.188 1 97.81 504 VAL B N 1
ATOM 8272 C CA . VAL B 1 504 ? -2.248 8.641 34.969 1 97.81 504 VAL B CA 1
ATOM 8273 C C . VAL B 1 504 ? -1.014 9.023 35.781 1 97.81 504 VAL B C 1
ATOM 8275 O O . VAL B 1 504 ? -0.196 9.828 35.312 1 97.81 504 VAL B O 1
ATOM 8278 N N . ASN B 1 505 ? -0.799 8.391 36.875 1 97.19 505 ASN B N 1
ATOM 8279 C CA . ASN B 1 505 ? 0.314 8.695 37.781 1 97.19 505 A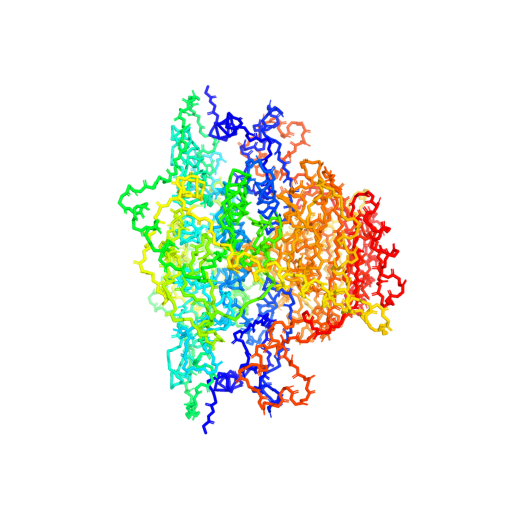SN B CA 1
ATOM 8280 C C . ASN B 1 505 ? 1.643 8.219 37.188 1 97.19 505 ASN B C 1
ATOM 8282 O O . ASN B 1 505 ? 2.709 8.641 37.656 1 97.19 505 ASN B O 1
ATOM 8286 N N . GLU B 1 506 ? 1.597 7.398 36.188 1 97.88 506 GLU B N 1
ATOM 8287 C CA . GLU B 1 506 ? 2.807 6.828 35.594 1 97.88 506 GLU B CA 1
ATOM 8288 C C . GLU B 1 506 ? 3.191 7.547 34.312 1 97.88 506 GLU B C 1
ATOM 8290 O O . GLU B 1 506 ? 4.27 7.312 33.75 1 97.88 506 GLU B O 1
ATOM 8295 N N . VAL B 1 507 ? 2.381 8.445 33.844 1 98.44 507 VAL B N 1
ATOM 8296 C CA . VAL B 1 507 ? 2.537 9.031 32.531 1 98.44 507 VAL B CA 1
ATOM 8297 C C . VAL B 1 507 ? 3.846 9.812 32.469 1 98.44 507 VAL B C 1
ATOM 8299 O O . VAL B 1 507 ? 4.652 9.602 31.547 1 98.44 507 VAL B O 1
ATOM 8302 N N . GLU B 1 508 ? 4.094 10.727 33.406 1 98 508 GLU B N 1
ATOM 8303 C CA . GLU B 1 508 ? 5.266 11.594 33.375 1 98 508 GLU B CA 1
ATOM 8304 C C . GLU B 1 508 ? 6.559 10.781 33.406 1 98 508 GLU B C 1
ATOM 8306 O O . GLU B 1 508 ? 7.449 10.984 32.562 1 98 508 GLU B O 1
ATOM 8311 N N . GLU B 1 509 ? 6.648 9.867 34.312 1 98.25 509 GLU B N 1
ATOM 8312 C CA . GLU B 1 509 ? 7.84 9.031 34.438 1 98.25 509 GLU B CA 1
ATOM 8313 C C . GLU B 1 509 ? 8.031 8.148 33.219 1 98.25 509 GLU B C 1
ATOM 8315 O O . GLU B 1 509 ? 9.148 8 32.719 1 98.25 509 GLU B O 1
ATOM 8320 N N . SER B 1 510 ? 6.992 7.562 32.719 1 98.62 510 SER B N 1
ATOM 8321 C CA . SER B 1 510 ? 7.059 6.668 31.578 1 98.62 510 SER B CA 1
ATOM 8322 C C . SER B 1 510 ? 7.523 7.41 30.328 1 98.62 510 SER B C 1
ATOM 8324 O O . SER B 1 510 ? 8.352 6.902 29.562 1 98.62 510 SER B O 1
ATOM 8326 N N . VAL B 1 511 ? 6.957 8.578 30.109 1 98.75 511 VAL B N 1
ATOM 8327 C CA . VAL B 1 511 ? 7.332 9.375 28.953 1 98.75 511 VAL B CA 1
ATOM 8328 C C . VAL B 1 511 ? 8.805 9.766 29.047 1 98.75 511 VAL B C 1
ATOM 8330 O O . VAL B 1 511 ? 9.547 9.68 28.062 1 98.75 511 VAL B O 1
ATOM 8333 N N . ARG B 1 512 ? 9.227 10.195 30.219 1 98.38 512 ARG B N 1
ATOM 8334 C CA . ARG B 1 512 ? 10.625 10.578 30.422 1 98.38 512 ARG B CA 1
ATOM 8335 C C . ARG B 1 512 ? 11.555 9.398 30.188 1 98.38 512 ARG B C 1
ATOM 8337 O O . ARG B 1 512 ? 12.578 9.539 29.516 1 98.38 512 ARG B O 1
ATOM 8344 N N . GLU B 1 513 ? 11.211 8.273 30.719 1 98.31 513 GLU B N 1
ATOM 8345 C CA . GLU B 1 513 ? 12.031 7.07 30.562 1 98.31 513 GLU B CA 1
ATOM 8346 C C . GLU B 1 513 ? 12.141 6.664 29.094 1 98.31 513 GLU B C 1
ATOM 8348 O O . GLU B 1 513 ? 13.234 6.371 28.609 1 98.31 513 GLU B O 1
ATOM 8353 N N . ALA B 1 514 ? 11.016 6.625 28.406 1 98.38 514 ALA B N 1
ATOM 8354 C CA . ALA B 1 514 ? 11.016 6.254 27 1 98.38 514 ALA B CA 1
ATOM 8355 C C . ALA B 1 514 ? 11.828 7.242 26.172 1 98.38 514 ALA B C 1
ATOM 8357 O O . ALA B 1 514 ? 12.586 6.844 25.281 1 98.38 514 ALA B O 1
ATOM 8358 N N . TYR B 1 515 ? 11.672 8.508 26.484 1 98.06 515 TYR B N 1
ATOM 8359 C CA . TYR B 1 515 ? 12.359 9.57 25.75 1 98.06 515 TYR B CA 1
ATOM 8360 C C . TYR B 1 515 ? 13.875 9.445 25.922 1 98.06 515 TYR B C 1
ATOM 8362 O O . TYR B 1 515 ? 14.633 9.75 25 1 98.06 515 TYR B O 1
ATOM 8370 N N . ASN B 1 516 ? 14.336 8.992 27.062 1 97.19 516 ASN B N 1
ATOM 8371 C CA . ASN B 1 516 ? 15.766 8.938 27.359 1 97.19 516 ASN B CA 1
ATOM 8372 C C . ASN B 1 516 ? 16.391 7.637 26.859 1 97.19 516 ASN B C 1
ATOM 8374 O O . ASN B 1 516 ? 17.609 7.484 26.891 1 97.19 516 ASN B O 1
ATOM 8378 N N . PHE B 1 517 ? 15.586 6.746 26.422 1 96.88 517 PHE B N 1
ATOM 8379 C CA . PHE B 1 517 ? 16.109 5.492 25.875 1 96.88 517 PHE B CA 1
ATOM 8380 C C . PHE B 1 517 ? 16.734 5.707 24.5 1 96.88 517 PHE B C 1
ATOM 8382 O O . PHE B 1 517 ? 16.156 6.387 23.656 1 96.88 517 PHE B O 1
ATOM 8389 N N . ARG B 1 518 ? 17.922 5.184 24.328 1 95.75 518 ARG B N 1
ATOM 8390 C CA . ARG B 1 518 ? 18.562 5.25 23.016 1 95.75 518 ARG B CA 1
ATOM 8391 C C . ARG B 1 518 ? 18.094 4.125 22.109 1 95.75 518 ARG B C 1
ATOM 8393 O O . ARG B 1 518 ? 17.984 2.975 22.547 1 95.75 518 ARG B O 1
ATOM 8400 N N . GLY B 1 519 ? 17.797 4.438 20.828 1 97.25 519 GLY B N 1
ATOM 8401 C CA . GLY B 1 519 ? 17.25 3.463 19.906 1 97.25 519 GLY B CA 1
ATOM 8402 C C . GLY B 1 519 ? 15.734 3.547 19.781 1 97.25 519 GLY B C 1
ATOM 8403 O O . GLY B 1 519 ? 15.18 4.637 19.641 1 97.25 519 GLY B O 1
ATOM 8404 N N . ILE B 1 520 ? 15.102 2.393 19.781 1 98 520 ILE B N 1
ATOM 8405 C CA . ILE B 1 520 ? 13.648 2.338 19.609 1 98 520 ILE B CA 1
ATOM 8406 C C . ILE B 1 520 ? 12.977 2.199 20.969 1 98 520 ILE B C 1
ATOM 8408 O O . ILE B 1 520 ? 13.258 1.264 21.719 1 98 520 ILE B O 1
ATOM 8412 N N . SER B 1 521 ? 12.109 3.074 21.312 1 98.69 521 SER B N 1
ATOM 8413 C CA . SER B 1 521 ? 11.242 2.961 22.469 1 98.69 521 SER B CA 1
ATOM 8414 C C . SER B 1 521 ? 9.781 3.17 22.094 1 98.69 521 SER B C 1
ATOM 8416 O O . SER B 1 521 ? 9.461 4.051 21.297 1 98.69 521 SER B O 1
ATOM 8418 N N . VAL B 1 522 ? 8.945 2.289 22.562 1 98.81 522 VAL B N 1
ATOM 8419 C CA . VAL B 1 522 ? 7.516 2.381 22.281 1 98.81 522 VAL B CA 1
ATOM 8420 C C . VAL B 1 522 ? 6.734 2.443 23.594 1 98.81 522 VAL B C 1
ATOM 8422 O O . VAL B 1 522 ? 6.848 1.55 24.438 1 98.81 522 VAL B O 1
ATOM 8425 N N . LEU B 1 523 ? 6 3.492 23.797 1 98.81 523 LEU B N 1
ATOM 8426 C CA . LEU B 1 523 ? 5.031 3.623 24.891 1 98.81 523 LEU B CA 1
ATOM 8427 C C . LEU B 1 523 ? 3.607 3.453 24.375 1 98.81 523 LEU B C 1
ATOM 8429 O O . LEU B 1 523 ? 3.186 4.168 23.453 1 98.81 523 LEU B O 1
ATOM 8433 N N . GLN B 1 524 ? 3 2.48 24.828 1 98.75 524 GLN B N 1
ATOM 8434 C CA . GLN B 1 524 ? 1.574 2.336 24.547 1 98.75 524 GLN B CA 1
ATOM 8435 C C . GLN B 1 524 ? 0.732 2.842 25.719 1 98.75 524 GLN B C 1
ATOM 8437 O O . GLN B 1 524 ? 0.738 2.248 26.797 1 98.75 524 GLN B O 1
ATOM 8442 N N . VAL B 1 525 ? 0.024 3.941 25.484 1 98.81 525 VAL B N 1
ATOM 8443 C CA . VAL B 1 525 ? -0.72 4.613 26.547 1 98.81 525 VAL B CA 1
ATOM 8444 C C . VAL B 1 525 ? -2.219 4.465 26.297 1 98.81 525 VAL B C 1
ATOM 8446 O O . VAL B 1 525 ? -2.729 4.887 25.25 1 98.81 525 VAL B O 1
ATOM 8449 N N . ILE B 1 526 ? -2.898 3.846 27.25 1 98.31 526 ILE B N 1
ATOM 8450 C CA . ILE B 1 526 ? -4.352 3.729 27.156 1 98.31 526 ILE B CA 1
ATOM 8451 C C . ILE B 1 526 ? -5 5.07 27.484 1 98.31 526 ILE B C 1
ATOM 8453 O O . ILE B 1 526 ? -4.914 5.547 28.609 1 98.31 526 ILE B O 1
ATOM 8457 N N . VAL B 1 527 ? -5.574 5.688 26.469 1 98.12 527 VAL B N 1
ATOM 8458 C CA . VAL B 1 527 ? -6.145 7.02 26.641 1 98.12 527 VAL B CA 1
ATOM 8459 C C . VAL B 1 527 ? -7.66 6.961 26.469 1 98.12 527 VAL B C 1
ATOM 8461 O O . VAL B 1 527 ? -8.188 5.984 25.922 1 98.12 527 VAL B O 1
ATOM 8464 N N . ASP B 1 528 ? -8.336 8.047 26.906 1 96 528 ASP B N 1
ATOM 8465 C CA . ASP B 1 528 ? -9.773 8.195 26.688 1 96 528 ASP B CA 1
ATOM 8466 C C . ASP B 1 528 ? -10.102 8.273 25.203 1 96 528 ASP B C 1
ATOM 8468 O O . ASP B 1 528 ? -9.281 8.727 24.406 1 96 528 ASP B O 1
ATOM 8472 N N . ARG B 1 529 ? -11.336 7.863 24.984 1 92.38 529 ARG B N 1
ATOM 8473 C CA . ARG B 1 529 ? -11.812 7.918 23.594 1 92.38 529 ARG B CA 1
ATOM 8474 C C . ARG B 1 529 ? -12.344 9.305 23.266 1 92.38 529 ARG B C 1
ATOM 8476 O O . ARG B 1 529 ? -13.508 9.453 22.875 1 92.38 529 ARG B O 1
ATOM 8483 N N . VAL B 1 530 ? -11.422 10.234 23.266 1 89.38 530 VAL B N 1
ATOM 8484 C CA . VAL B 1 530 ? -11.727 11.633 22.969 1 89.38 530 VAL B CA 1
ATOM 8485 C C . VAL B 1 530 ? -10.508 12.312 22.344 1 89.38 530 VAL B C 1
ATOM 8487 O O . VAL B 1 530 ? -9.43 11.727 22.281 1 89.38 530 VAL B O 1
ATOM 8490 N N . ARG B 1 531 ? -10.719 13.484 21.781 1 85.69 531 ARG B N 1
ATOM 8491 C CA . ARG B 1 531 ? -9.633 14.234 21.172 1 85.69 531 ARG B CA 1
ATOM 8492 C C . ARG B 1 531 ? -8.977 15.18 22.172 1 85.69 531 ARG B C 1
ATOM 8494 O O . ARG B 1 531 ? -9.625 15.633 23.109 1 85.69 531 ARG B O 1
#

Foldseek 3Di:
DDFLLLLQQVLCVVVPAQEEQEDDDPLCVLVVVVCVVPVRTHHYQYQNFLLLSLLLLQLLQLLVHHRHYEAEAQVSCLRNQLSQQLQQQQLGQYEYEYEAQAPACDDDPLHDDDPCSVVRHDPDSCVSRVLRAQEEDEDDASVCNQVVSQVQVQRCPAPSHHYYYYYYYSRRRGDDDDHDHDDHDHYFDFWDPVLLVVVLVQVQPWQAEAEFEACQQSDVLSLVLCAVLCVQQQHAYECCPHQFNNYADLRYAPDDQQCVGAEYEYEHDQDRDDPVVHDHDHAYDYEYCDNPSVSDPDRDDDHPHYINHRNNNNRVPRDHHHNVVNNVVSNVNSVVVVVVLVVVLVVQLPDFFHALLVLLLLLQVQADQQAAEEELPRRDCVNHRHDRSRYGYRRPSNQAQSQLSSQLSNQLVVHAYEYEHEPVSPVSVVVVSSLCSCLPRNGHYEYEYAYQFWQLVQLVVCCVVCVPDPCVVVVHDVVTGHDDDLVQVVSVVSVEAEDEAGGSVCSNVQSNVSSPDGTYYYYYYHHHSDD/DDFLLLLQQVLCVVVPAQEEQEDDDPLCVLVVVVCVVPVRTHHYQYQNFLLLSLLLLQLLQLLVHHRHYEAEAQVSCLRNQLSQLLQQQQLGQYEYEYEAQAPACDDDPLHDDDPCSVVRHDPDSCVSRVLRAQEEDEDPASVCNSVVSQVQVQRCPAPSHHYYYYYYYSRRRGDDDDHDHDDHDHYFDFWDPVLLVVVLVQVQPWQAEAEFEACQQSDVLSLVLCAVLCVQQQHAYECCPHQFNNYADLRYAPDDQQCVGAEYEYEHDQDRDDVVVHDHDHAYDYEYSDNPSVSDPDRPDDHPHYINHRNNNNRVPRDHHHNVVNNVVSNVNSVVVVVVLVVVLVVQLPDFFHALLVLLLLLQVQADQQAAEEELPRRDCVNHRHDRSRYGYRRPSNQAQSQLSSQLSNQLVVHAYEYEHEPVSPVSVVVVSSLCSCLPPNGHYEYEYAYAFWQLVQLVVCCVVCVPDPCVVVVHDVVTGHDDDLVQVCSVVSVEAEDEAGGSVCSNVLSNVSSPDGTYYYYYYHHHSDD

Radius of gyration: 29.95 Å; Cα contacts (8 Å, |Δi|>4): 2647; chains: 2; bounding box: 70×96×75 Å

Organism: Sulfurisphaera tokodaii (strain DSM 16993 / JCM 10545 / NBRC 100140 / 7) (NCBI:txid273063)